Protein 7VKJ (pdb70)

Solvent-accessible surface area: 37219 Å² total; per-residue (Å²): 180,131,11,61,42,136,93,81,16,0,0,7,0,36,27,18,6,175,48,6,13,18,14,22,1,3,22,7,2,1,73,8,20,94,13,24,131,59,35,4,0,31,10,7,7,38,74,99,28,84,37,26,21,14,0,1,0,28,0,122,36,35,106,63,0,114,74,0,13,129,117,1,83,48,58,56,11,87,33,102,39,0,33,5,23,38,0,0,25,82,4,11,74,48,22,18,150,25,14,42,6,99,64,92,183,124,11,63,34,142,92,90,16,0,0,6,0,91,29,8,8,28,36,4,19,13,13,30,1,1,20,6,2,3,73,21,14,113,18,12,136,46,34,2,0,26,16,9,5,38,118,135,29,44,13,28,11,15,0,0,0,29,0,114,44,41,91,81,0,87,83,0,15,124,133,2,88,124,50,74,14,105,47,64,125,0,69,7,30,35,0,0,28,84,2,10,75,50,23,19,152,22,15,99,23,138,74,134,181,132,23,65,47,136,84,90,15,0,0,5,0,89,27,2,5,13,33,4,12,13,16,30,0,2,22,6,3,2,62,21,17,83,21,14,126,58,38,2,0,26,15,9,3,33,113,125,30,44,11,24,11,16,0,0,0,28,0,125,43,42,86,81,0,104,73,0,13,126,129,1,82,129,51,79,11,101,77,29,143,0,60,6,26,31,0,0,26,85,2,10,74,53,22,20,154,23,14,90,22,138,92,138,175,127,11,60,42,137,91,79,16,0,0,13,0,93,20,8,5,27,43,5,8,20,32,24,0,1,84,7,2,42,95,3,16,113,21,10,141,48,38,1,0,21,12,9,6,37,113,134,31,49,7,25,12,17,0,1,0,28,0,122,45,40,90,67,0,86,52,0,8,112,120,4,85,127,87,73,11,103,48,42,123,0,66,5,30,36,0,0,26,82,3,10,71,46,23,22,149,20,14,90,22,128,69,164,188,127,8,60,63,142,90,102,15,0,0,19,0,90,33,11,8,97,29,8,13,8,60,22,0,3,101,8,2,41,112,6,16,112,20,14,122,55,38,1,0,23,11,7,8,48,112,141,28,95,45,48,16,9,0,0,0,29,0,118,46,36,104,85,0,115,74,0,12,132,131,0,71,127,70,56,10,125,38,59,122,0,56,3,82,31,5,0,28,83,29,16,76,45,10,18,152,20,15,117,77,185,130,17,59,44,135,92,88,15,0,0,9,0,89,29,6,4,17,39,7,12,16,17,31,0,1,90,8,2,41,111,7,12,107,19,14,141,51,38,5,0,28,17,9,3,27,114,125,29,46,7,24,12,15,0,2,0,28,0,127,43,39,93,79,0,93,80,0,14,112,126,2,81,119,74,79,11,96,62,26,117,0,58,5,27,30,0,0,25,83,2,11,75,52,22,21,154,27,14,84,25,146,89,144,183,127,9,61,28,136,97,87,17,0,0,2,0,86,14,10,7,97,47,6,13,17,11,18,2,1,19,6,3,9,84,4,16,107,18,12,140,47,38,3,0,28,14,6,4,31,125,118,23,81,8,49,17,12,0,0,0,28,0,117,44,42,89,76,0,97,64,0,12,114,106,1,86,119,45,62,10,89,17,39,116,0,56,5,27,38,0,0,27,82,2,12,72,45,16,21,150,21,17,93,18,132,69,135,187,132,11,59,45,133,90,83,19,0,0,9,0,85,29,3,10,106,47,3,12,8,51,8,0,3,86,8,2,42,109,4,19,106,15,19,150,37,42,0,0,15,12,10,5,46,121,137,28,102,6,34,8,16,0,0,0,19,0,119,41,37,111,78,0,99,93,0,16,124,143,1,84,68,81,95,12,36,46,52,73,0,47,3,25,36,0,0,28,84,4,12,74,49,24,21,153,24,16,94,25,154,63,150

GO terms:
  GO:0005515 protein binding (F, IPI)
  GO:0005654 nucleoplasm (C, TAS)
  GO:0005654 nucleoplasm (C, IDA)
  GO:0016604 nuclear body (C, IDA)
  GO:0005634 nucleus (C, IDA)
  GO:0003729 mRNA binding (F, IDA)
  GO:0043484 regulation of RNA splicing (P, IDA)

Structure (mmCIF, N/CA/C/O backbone):
data_7VKJ
#
_entry.id   7VKJ
#
_cell.length_a   89.572
_cell.length_b   102.813
_cell.length_c   107.141
_cell.angle_alpha   90.000
_cell.angle_beta   90.000
_cell.angle_gamma   90.000
#
_symmetry.space_group_name_H-M   'P 21 21 21'
#
loop_
_entity.id
_entity.type
_entity.pdbx_description
1 polymer 'Epithelial splicing regulatory protein 1'
2 water water
#
loop_
_atom_site.group_PDB
_atom_site.id
_atom_site.type_symbol
_atom_site.label_atom_id
_atom_site.label_alt_id
_atom_site.label_comp_id
_atom_site.label_asym_id
_atom_site.label_entity_id
_atom_site.label_seq_id
_atom_site.pdbx_PDB_ins_code
_atom_site.Cartn_x
_atom_site.Cartn_y
_atom_site.Cartn_z
_atom_site.occupancy
_atom_site.B_iso_or_equiv
_atom_site.auth_seq_id
_atom_site.auth_comp_id
_atom_site.auth_asym_id
_atom_site.auth_atom_id
_atom_site.pdbx_PDB_model_num
ATOM 1 N N . PHE A 1 7 ? -5.586 39.212 13.026 1.000 35.178 437 PHE A N 1
ATOM 2 C CA . PHE A 1 7 ? -4.828 38.499 14.146 1.000 29.395 437 PHE A CA 1
ATOM 3 C C . PHE A 1 7 ? -3.896 37.451 13.552 1.000 27.795 437 PHE A C 1
ATOM 4 O O . PHE A 1 7 ? -4.366 36.579 12.821 1.000 32.737 437 PHE A O 1
ATOM 12 N N . VAL A 1 8 ? -2.634 37.485 13.977 1.000 22.133 438 VAL A N 1
ATOM 13 C CA . VAL A 1 8 ? -1.575 36.495 13.600 1.000 22.021 438 VAL A CA 1
ATOM 14 C C . VAL A 1 8 ? -1.102 35.827 14.885 1.000 17.801 438 VAL A C 1
ATOM 15 O O . VAL A 1 8 ? -0.603 36.525 15.764 1.000 18.157 438 VAL A O 1
ATOM 19 N N . PRO A 1 9 ? -1.329 34.502 15.086 1.000 14.180 439 PRO A N 1
ATOM 20 C CA . PRO A 1 9 ? -0.872 33.859 16.316 1.000 13.606 439 PRO A CA 1
ATOM 21 C C . PRO A 1 9 ? 0.637 33.941 16.464 1.000 13.276 439 PRO A C 1
ATOM 22 O O . PRO A 1 9 ? 1.387 33.899 15.498 1.000 14.055 439 PRO A O 1
ATOM 26 N N . PRO A 1 10 ? 1.138 34.056 17.698 1.000 13.077 440 PRO A N 1
ATOM 27 C CA . PRO A 1 10 ? 2.572 34.002 17.959 1.000 14.643 440 PRO A CA 1
ATOM 28 C C . PRO A 1 10 ? 3.214 32.744 17.352 1.000 14.537 440 PRO A C 1
ATOM 29 O O . PRO A 1 10 ? 2.579 31.682 17.390 1.000 13.777 440 PRO A O 1
ATOM 33 N N . THR A 1 11 ? 4.444 32.873 16.896 1.000 14.092 441 THR A N 1
ATOM 34 C CA . THR A 1 11 ? 5.171 31.852 16.101 1.000 15.230 441 THR A CA 1
ATOM 35 C C . THR A 1 11 ? 6.611 31.738 16.599 1.000 16.323 441 THR A C 1
ATOM 36 O O . THR A 1 11 ? 7.416 31.136 15.886 1.000 18.345 441 THR A O 1
ATOM 40 N N . ASN A 1 12 ? 6.935 32.251 17.775 1.000 15.046 442 ASN A N 1
ATOM 41 C CA . ASN A 1 12 ? 8.324 32.276 18.280 1.000 18.264 442 ASN A CA 1
ATOM 42 C C . ASN A 1 12 ? 8.787 30.908 18.736 1.000 15.248 442 ASN A C 1
ATOM 43 O O . ASN A 1 12 ? 9.999 30.700 18.662 1.000 19.087 442 ASN A O 1
ATOM 48 N N . VAL A 1 13 ? 7.922 30.055 19.262 1.000 12.441 443 VAL A N 1
ATOM 49 C CA . VAL A 1 13 ? 8.345 28.715 19.753 1.000 11.691 443 VAL A CA 1
ATOM 50 C C . VAL A 1 13 ? 7.625 27.678 18.883 1.000 10.318 443 VAL A C 1
ATOM 51 O O . VAL A 1 13 ? 6.436 27.424 19.102 1.000 10.631 443 VAL A O 1
ATOM 55 N N . ARG A 1 14 ? 8.317 27.080 17.934 1.000 9.644 444 ARG A N 1
ATOM 56 C CA . ARG A 1 14 ? 7.667 26.198 16.940 1.000 8.769 444 ARG A CA 1
ATOM 57 C C . ARG A 1 14 ? 7.965 24.753 17.317 1.000 8.002 444 ARG A C 1
ATOM 58 O O . ARG A 1 14 ? 8.743 24.091 16.642 1.000 8.114 444 ARG A O 1
ATOM 66 N N . ASP A 1 15 ? 7.326 24.280 18.376 1.000 7.633 445 ASP A N 1
ATOM 67 C CA . ASP A 1 15 ? 7.544 22.932 18.917 1.000 8.404 445 ASP A CA 1
ATOM 68 C C . ASP A 1 15 ? 6.389 21.978 18.616 1.000 8.253 445 ASP A C 1
ATOM 69 O O . ASP A 1 15 ? 6.391 20.896 19.198 1.000 8.608 445 ASP A O 1
ATOM 74 N N . CYS A 1 16 ? 5.518 22.334 17.699 1.000 8.012 446 CYS A N 1
ATOM 75 C CA . CYS A 1 16 ? 4.423 21.439 17.257 1.000 7.816 446 CYS A CA 1
ATOM 76 C C . CYS A 1 16 ? 4.616 21.089 15.803 1.000 7.318 446 CYS A C 1
ATOM 77 O O . CYS A 1 16 ? 5.310 21.792 15.054 1.000 7.885 446 CYS A O 1
ATOM 80 N N . ILE A 1 17 ? 3.954 20.001 15.388 1.000 7.252 447 ILE A N 1
ATOM 81 C CA . ILE A 1 17 ? 3.817 19.670 13.977 1.000 7.220 447 ILE A CA 1
ATOM 82 C C . ILE A 1 17 ? 2.345 19.540 13.629 1.000 7.297 447 ILE A C 1
ATOM 83 O O . ILE A 1 17 ? 1.534 19.034 14.410 1.000 8.491 447 ILE A O 1
ATOM 88 N N . ARG A 1 18 ? 2.023 19.992 12.430 1.000 6.979 448 ARG A N 1
ATOM 89 C CA . ARG A 1 18 ? 0.716 19.790 11.794 1.000 7.489 448 ARG A CA 1
ATOM 90 C C . ARG A 1 18 ? 0.918 18.740 10.705 1.000 8.187 448 ARG A C 1
ATOM 91 O O . ARG A 1 18 ? 1.777 18.912 9.845 1.000 8.498 448 ARG A O 1
ATOM 99 N N . LEU A 1 19 ? 0.109 17.683 10.724 1.000 8.369 449 LEU A N 1
ATOM 100 C CA . LEU A 1 19 ? 0.027 16.712 9.622 1.000 8.789 449 LEU A CA 1
ATOM 101 C C . LEU A 1 19 ? -1.184 17.117 8.815 1.000 9.098 449 LEU A C 1
ATOM 102 O O . LEU A 1 19 ? -2.245 17.415 9.395 1.000 10.332 449 LEU A O 1
ATOM 107 N N . ARG A 1 20 ? -1.047 17.192 7.500 1.000 8.612 450 ARG A N 1
ATOM 108 C CA . ARG A 1 20 ? -2.133 17.654 6.625 1.000 8.537 450 ARG A CA 1
ATOM 109 C C . ARG A 1 20 ? -2.321 16.690 5.458 1.000 8.857 450 ARG A C 1
ATOM 110 O O . ARG A 1 20 ? -1.342 16.293 4.812 1.000 10.308 450 ARG A O 1
ATOM 118 N N . GLY A 1 21 ? -3.556 16.368 5.137 1.000 9.059 451 GLY A N 1
ATOM 119 C CA . GLY A 1 21 ? -3.851 15.466 4.013 1.000 9.267 451 GLY A CA 1
ATOM 120 C C . GLY A 1 21 ? -3.882 14.025 4.464 1.000 9.955 451 GLY A C 1
ATOM 121 O O . GLY A 1 21 ? -3.534 13.157 3.675 1.000 11.812 451 GLY A O 1
ATOM 122 N N . LEU A 1 22 ? -4.224 13.708 5.698 1.000 10.060 452 LEU A N 1
ATOM 123 C CA . LEU A 1 22 ? -4.292 12.331 6.211 1.000 10.471 452 LEU A CA 1
ATOM 124 C C . LEU A 1 22 ? -5.264 11.515 5.362 1.000 11.172 452 LEU A C 1
ATOM 125 O O . LEU A 1 22 ? -6.327 12.005 4.959 1.000 12.386 452 LEU A O 1
ATOM 130 N N . PRO A 1 23 ? -4.937 10.223 5.136 1.000 10.889 453 PRO A N 1
ATOM 131 C CA . PRO A 1 23 ? -5.867 9.329 4.477 1.000 11.334 453 PRO A CA 1
ATOM 132 C C . PRO A 1 23 ? -7.118 9.131 5.338 1.000 11.052 453 PRO A C 1
ATOM 133 O O . PRO A 1 23 ? -7.089 9.199 6.529 1.000 11.656 453 PRO A O 1
ATOM 137 N N . TYR A 1 24 ? -8.211 8.860 4.654 1.000 12.911 454 TYR A N 1
ATOM 138 C CA . TYR A 1 24 ? -9.528 8.558 5.271 1.000 13.317 454 TYR A CA 1
ATOM 139 C C . TYR A 1 24 ? -9.371 7.414 6.276 1.000 11.825 454 TYR A C 1
ATOM 140 O O . TYR A 1 24 ? -10.045 7.401 7.300 1.000 13.360 454 TYR A O 1
ATOM 149 N N . ALA A 1 25 ? -8.541 6.429 5.957 1.000 10.821 455 ALA A N 1
ATOM 150 C CA . ALA A 1 25 ? -8.380 5.220 6.802 1.000 10.942 455 ALA A CA 1
ATOM 151 C C . ALA A 1 25 ? -7.269 5.397 7.843 1.000 11.242 455 ALA A C 1
ATOM 152 O O . ALA A 1 25 ? -6.926 4.414 8.501 1.000 12.498 455 ALA A O 1
ATOM 154 N N . ALA A 1 26 ? -6.723 6.602 8.025 1.000 11.304 456 ALA A N 1
ATOM 155 C CA . ALA A 1 26 ? -5.631 6.830 8.999 1.000 10.755 456 ALA A CA 1
ATOM 156 C C . ALA A 1 26 ? -6.038 6.445 10.424 1.000 10.965 456 ALA A C 1
ATOM 157 O O . ALA A 1 26 ? -7.082 6.907 10.909 1.000 11.320 456 ALA A O 1
ATOM 159 N N . THR A 1 27 ? -5.152 5.745 11.100 1.000 9.997 457 THR A N 1
ATOM 160 C CA . THR A 1 27 ? -5.299 5.419 12.528 1.000 10.449 457 THR A CA 1
ATOM 161 C C . THR A 1 27 ? -4.166 6.004 13.336 1.000 9.837 457 THR A C 1
ATOM 162 O O . THR A 1 27 ? -3.145 6.480 12.784 1.000 10.209 457 THR A O 1
ATOM 166 N N . ILE A 1 28 ? -4.322 6.007 14.657 1.000 10.982 458 ILE A N 1
ATOM 167 C CA . ILE A 1 28 ? -3.218 6.528 15.496 1.000 11.978 458 ILE A CA 1
ATOM 168 C C . ILE A 1 28 ? -1.940 5.693 15.272 1.000 11.219 458 ILE A C 1
ATOM 169 O O . ILE A 1 28 ? -0.815 6.209 15.201 1.000 10.647 458 ILE A O 1
ATOM 174 N N . GLU A 1 29 ? -2.046 4.386 15.080 1.000 10.196 459 GLU A N 1
ATOM 175 C CA . GLU A 1 29 ? -0.882 3.518 14.794 1.000 10.790 459 GLU A CA 1
ATOM 176 C C . GLU A 1 29 ? -0.211 3.967 13.491 1.000 10.497 459 GLU A C 1
ATOM 177 O O . GLU A 1 29 ? 1.017 4.019 13.433 1.000 10.838 459 GLU A O 1
ATOM 183 N N . ASP A 1 30 ? -0.997 4.303 12.472 1.000 9.798 460 ASP A N 1
ATOM 184 C CA . ASP A 1 30 ? -0.453 4.750 11.183 1.000 11.075 460 ASP A CA 1
ATOM 185 C C . ASP A 1 30 ? 0.309 6.068 11.374 1.000 9.907 460 ASP A C 1
ATOM 186 O O . ASP A 1 30 ? 1.398 6.204 10.810 1.000 10.298 460 ASP A O 1
ATOM 191 N N . ILE A 1 31 ? -0.217 6.976 12.200 1.000 9.394 461 ILE A N 1
ATOM 192 C CA . ILE A 1 31 ? 0.489 8.249 12.479 1.000 9.677 461 ILE A CA 1
ATOM 193 C C . ILE A 1 31 ? 1.812 7.967 13.188 1.000 9.884 461 ILE A C 1
ATOM 194 O O . ILE A 1 31 ? 2.848 8.535 12.819 1.000 9.895 461 ILE A O 1
ATOM 199 N N . LEU A 1 32 ? 1.821 7.081 14.181 1.000 9.746 462 LEU A N 1
ATOM 200 C CA . LEU A 1 32 ? 3.058 6.815 14.916 1.000 9.629 462 LEU A CA 1
ATOM 201 C C . LEU A 1 32 ? 4.079 6.120 14.005 1.000 9.117 462 LEU A C 1
ATOM 202 O O . LEU A 1 32 ? 5.284 6.440 14.036 1.000 11.143 462 LEU A O 1
ATOM 207 N N . ASP A 1 33 ? 3.648 5.150 13.217 1.000 9.489 463 ASP A N 1
ATOM 208 C CA . ASP A 1 33 ? 4.598 4.489 12.291 1.000 9.686 463 ASP A CA 1
ATOM 209 C C . ASP A 1 33 ? 5.196 5.504 11.297 1.000 9.311 463 ASP A C 1
ATOM 210 O O . ASP A 1 33 ? 6.372 5.429 10.997 1.000 11.120 463 ASP A O 1
ATOM 215 N N . PHE A 1 34 ? 4.355 6.432 10.822 1.000 8.295 464 PHE A N 1
ATOM 216 C CA . PHE A 1 34 ? 4.744 7.483 9.870 1.000 9.289 464 PHE A CA 1
ATOM 217 C C . PHE A 1 34 ? 5.839 8.355 10.475 1.000 9.529 464 PHE A C 1
ATOM 218 O O . PHE A 1 34 ? 6.789 8.738 9.763 1.000 9.575 464 PHE A O 1
ATOM 226 N N . LEU A 1 35 ? 5.702 8.717 11.750 1.000 9.763 465 LEU A N 1
ATOM 227 C CA . LEU A 1 35 ? 6.754 9.539 12.414 1.000 9.509 465 LEU A CA 1
ATOM 228 C C . LEU A 1 35 ? 8.053 8.774 12.663 1.000 11.113 465 LEU A C 1
ATOM 229 O O . LEU A 1 35 ? 9.071 9.441 12.883 1.000 11.532 465 LEU A O 1
ATOM 234 N N . GLY A 1 36 ? 8.039 7.457 12.652 1.000 11.626 466 GLY A N 1
ATOM 235 C CA . GLY A 1 36 ? 9.309 6.724 12.857 1.000 13.010 466 GLY A CA 1
ATOM 236 C C . GLY A 1 36 ? 9.926 7.074 14.198 1.000 12.639 466 GLY A C 1
ATOM 237 O O . GLY A 1 36 ? 9.222 7.020 15.223 1.000 13.388 466 GLY A O 1
ATOM 238 N N . GLU A 1 37 ? 11.188 7.504 14.169 1.000 15.139 467 GLU A N 1
ATOM 239 C CA . GLU A 1 37 ? 11.971 7.679 15.410 1.000 16.559 467 GLU A CA 1
ATOM 240 C C . GLU A 1 37 ? 11.283 8.794 16.185 1.000 14.061 467 GLU A C 1
ATOM 241 O O . GLU A 1 37 ? 11.353 8.806 17.399 1.000 14.156 467 GLU A O 1
ATOM 247 N N . PHE A 1 38 ? 10.595 9.686 15.482 1.000 11.314 468 PHE A N 1
ATOM 248 C CA . PHE A 1 38 ? 10.044 10.909 16.102 1.000 11.268 468 PHE A CA 1
ATOM 249 C C . PHE A 1 38 ? 8.807 10.604 16.937 1.000 11.563 468 PHE A C 1
ATOM 250 O O . PHE A 1 38 ? 8.369 11.446 17.707 1.000 10.719 468 PHE A O 1
ATOM 258 N N . ALA A 1 39 ? 8.257 9.398 16.848 1.000 11.836 469 ALA A N 1
ATOM 259 C CA . ALA A 1 39 ? 7.117 9.023 17.745 1.000 12.773 469 ALA A CA 1
ATOM 260 C C . ALA A 1 39 ? 7.543 9.125 19.213 1.000 13.246 469 ALA A C 1
ATOM 261 O O . ALA A 1 39 ? 6.707 9.465 20.079 1.000 15.142 469 ALA A O 1
ATOM 263 N N . THR A 1 40 ? 8.802 8.892 19.530 1.000 13.457 470 THR A N 1
ATOM 264 C CA . THR A 1 40 ? 9.278 8.926 20.925 1.000 15.205 470 THR A CA 1
ATOM 265 C C . THR A 1 40 ? 9.512 10.362 21.390 1.000 14.346 470 THR A C 1
ATOM 266 O O . THR A 1 40 ? 9.746 10.579 22.584 1.000 17.125 470 THR A O 1
ATOM 270 N N . ASP A 1 41 ? 9.458 11.330 20.482 1.000 11.691 471 ASP A N 1
ATOM 271 C CA . ASP A 1 41 ? 9.730 12.767 20.793 1.000 12.430 471 ASP A CA 1
ATOM 272 C C . ASP A 1 41 ? 8.413 13.549 20.960 1.000 10.707 471 ASP A C 1
ATOM 273 O O . ASP A 1 41 ? 8.425 14.762 21.119 1.000 12.142 471 ASP A O 1
ATOM 278 N N . ILE A 1 42 ? 7.280 12.854 20.952 1.000 9.384 472 ILE A N 1
ATOM 279 C CA . ILE A 1 42 ? 5.968 13.467 21.251 1.000 9.187 472 ILE A CA 1
ATOM 280 C C . ILE A 1 42 ? 5.934 13.911 22.717 1.000 8.998 472 ILE A C 1
ATOM 281 O O . ILE A 1 42 ? 6.323 13.164 23.594 1.000 11.481 472 ILE A O 1
ATOM 286 N N . ARG A 1 43 ? 5.402 15.104 22.942 1.000 9.424 473 ARG A N 1
ATOM 287 C CA . ARG A 1 43 ? 5.124 15.645 24.284 1.000 9.632 473 ARG A CA 1
ATOM 288 C C . ARG A 1 43 ? 3.599 15.513 24.528 1.000 10.944 473 ARG A C 1
ATOM 289 O O . ARG A 1 43 ? 2.810 15.717 23.620 1.000 11.472 473 ARG A O 1
ATOM 297 N N . THR A 1 44 ? 3.214 15.255 25.741 1.000 11.896 474 THR A N 1
ATOM 298 C CA . THR A 1 44 ? 1.841 14.963 26.172 1.000 11.620 474 THR A CA 1
ATOM 299 C C . THR A 1 44 ? 1.419 13.580 25.685 1.000 10.741 474 THR A C 1
ATOM 300 O O . THR A 1 44 ? 2.123 12.877 24.947 1.000 12.669 474 THR A O 1
ATOM 304 N N . HIS A 1 45 ? 0.279 13.179 26.178 1.000 10.370 475 HIS A N 1
ATOM 305 C CA . HIS A 1 45 ? -0.328 11.890 25.790 1.000 10.750 475 HIS A CA 1
ATOM 306 C C . HIS A 1 45 ? -1.470 12.053 24.810 1.000 11.077 475 HIS A C 1
ATOM 307 O O . HIS A 1 45 ? -2.350 11.205 24.792 1.000 12.059 475 HIS A O 1
ATOM 314 N N . GLY A 1 46 ? -1.492 13.119 24.051 1.000 11.395 476 GLY A N 1
ATOM 315 C CA . GLY A 1 46 ? -2.546 13.364 23.067 1.000 12.363 476 GLY A CA 1
ATOM 316 C C . GLY A 1 46 ? -2.012 13.658 21.689 1.000 11.700 476 GLY A C 1
ATOM 317 O O . GLY A 1 46 ? -1.035 14.414 21.544 1.000 13.245 476 GLY A O 1
ATOM 318 N N . VAL A 1 47 ? -2.747 13.164 20.715 1.000 10.006 477 VAL A N 1
ATOM 319 C CA . VAL A 1 47 ? -2.697 13.602 19.295 1.000 9.475 477 VAL A CA 1
ATOM 320 C C . VAL A 1 47 ? -4.033 14.269 18.982 1.000 9.172 477 VAL A C 1
ATOM 321 O O . VAL A 1 47 ? -5.094 13.638 19.163 1.000 9.104 477 VAL A O 1
ATOM 325 N N . HIS A 1 48 ? -4.019 15.471 18.438 1.000 8.390 478 HIS A N 1
ATOM 326 C CA . HIS A 1 48 ? -5.265 16.210 18.174 1.000 9.402 478 HIS A CA 1
ATOM 327 C C . HIS A 1 48 ? -5.722 15.973 16.746 1.000 9.357 478 HIS A C 1
ATOM 328 O O . HIS A 1 48 ? -5.028 16.441 15.829 1.000 11.168 478 HIS A O 1
ATOM 335 N N . MET A 1 49 ? -6.855 15.341 16.553 1.000 8.616 479 MET A N 1
ATOM 336 C CA . MET A 1 49 ? -7.462 15.211 15.221 1.000 9.775 479 MET A CA 1
ATOM 337 C C . MET A 1 49 ? -8.355 16.408 14.999 1.000 9.905 479 MET A C 1
ATOM 338 O O . MET A 1 49 ? -9.201 16.675 15.841 1.000 11.831 479 MET A O 1
ATOM 343 N N . VAL A 1 50 ? -8.220 17.084 13.879 1.000 8.177 480 VAL A N 1
ATOM 344 C CA . VAL A 1 50 ? -8.821 18.407 13.630 1.000 9.500 480 VAL A CA 1
ATOM 345 C C . VAL A 1 50 ? -10.123 18.247 12.846 1.000 9.139 480 VAL A C 1
ATOM 346 O O . VAL A 1 50 ? -10.193 17.485 11.862 1.000 10.368 480 VAL A O 1
ATOM 350 N N . LEU A 1 51 ? -11.144 19.010 13.266 1.000 8.898 481 LEU A N 1
ATOM 351 C CA . LEU A 1 51 ? -12.433 19.153 12.556 1.000 9.753 481 LEU A CA 1
ATOM 352 C C . LEU A 1 51 ? -12.463 20.438 11.779 1.000 9.911 481 LEU A C 1
ATOM 353 O O . LEU A 1 51 ? -11.852 21.456 12.152 1.000 11.636 481 LEU A O 1
ATOM 358 N N . ASN A 1 52 ? -13.158 20.367 10.653 1.000 10.987 482 ASN A N 1
ATOM 359 C CA . ASN A 1 52 ? -13.388 21.567 9.826 1.000 11.528 482 ASN A CA 1
ATOM 360 C C . ASN A 1 52 ? -14.532 22.383 10.416 1.000 12.876 482 ASN A C 1
ATOM 361 O O . ASN A 1 52 ? -15.098 22.030 11.475 1.000 12.853 482 ASN A O 1
ATOM 366 N N . HIS A 1 53 ? -14.959 23.448 9.744 1.000 14.727 483 HIS A N 1
ATOM 367 C CA . HIS A 1 53 ? -15.981 24.350 10.327 1.000 15.946 483 HIS A CA 1
ATOM 368 C C . HIS A 1 53 ? -17.390 23.773 10.159 1.000 18.138 483 HIS A C 1
ATOM 369 O O . HIS A 1 53 ? -18.326 24.395 10.717 1.000 22.371 483 HIS A O 1
ATOM 376 N N . GLN A 1 54 ? -17.554 22.652 9.482 1.000 17.173 484 GLN A N 1
ATOM 377 C CA . GLN A 1 54 ? -18.844 21.928 9.467 1.000 21.649 484 GLN A CA 1
ATOM 378 C C . GLN A 1 54 ? -18.800 20.734 10.423 1.000 20.559 484 GLN A C 1
ATOM 379 O O . GLN A 1 54 ? -19.733 19.926 10.342 1.000 24.760 484 GLN A O 1
ATOM 385 N N . GLY A 1 55 ? -17.770 20.634 11.278 1.000 17.893 485 GLY A N 1
ATOM 386 C CA . GLY A 1 55 ? -17.649 19.561 12.294 1.000 18.424 485 GLY A CA 1
ATOM 387 C C . GLY A 1 55 ? -17.272 18.175 11.726 1.000 18.313 485 GLY A C 1
ATOM 388 O O . GLY A 1 55 ? -17.494 17.146 12.401 1.000 18.850 485 GLY A O 1
ATOM 389 N N . ARG A 1 56 ? -16.773 18.113 10.511 1.000 14.860 486 ARG A N 1
ATOM 390 C CA . ARG A 1 56 ? -16.351 16.852 9.853 1.000 14.654 486 ARG A CA 1
ATOM 391 C C . ARG A 1 56 ? -14.833 16.796 9.838 1.000 12.778 486 ARG A C 1
ATOM 392 O O . ARG A 1 56 ? -14.189 17.825 10.029 1.000 12.719 486 ARG A O 1
ATOM 400 N N . PRO A 1 57 ? -14.217 15.649 9.508 1.000 12.444 487 PRO A N 1
ATOM 401 C CA . PRO A 1 57 ? -12.754 15.597 9.488 1.000 12.898 487 PRO A CA 1
ATOM 402 C C . PRO A 1 57 ? -12.134 16.605 8.517 1.000 12.442 487 PRO A C 1
ATOM 403 O O . PRO A 1 57 ? -12.552 16.689 7.366 1.000 15.048 487 PRO A O 1
ATOM 407 N N . SER A 1 58 ? -11.125 17.344 8.962 1.000 10.535 488 SER A N 1
ATOM 408 C CA . SER A 1 58 ? -10.369 18.289 8.119 1.000 10.860 488 SER A CA 1
ATOM 409 C C . SER A 1 58 ? -9.283 17.593 7.302 1.000 10.818 488 SER A C 1
ATOM 410 O O . SER A 1 58 ? -8.862 18.224 6.344 1.000 13.604 488 SER A O 1
ATOM 413 N N . GLY A 1 59 ? -8.804 16.422 7.699 1.000 9.849 489 GLY A N 1
ATOM 414 C CA . GLY A 1 59 ? -7.598 15.808 7.133 1.000 10.427 489 GLY A CA 1
ATOM 415 C C . GLY A 1 59 ? -6.336 16.172 7.905 1.000 9.622 489 GLY A C 1
ATOM 416 O O . GLY A 1 59 ? -5.237 15.773 7.461 1.000 10.219 489 GLY A O 1
ATOM 417 N N . ASP A 1 60 ? -6.450 16.994 8.951 1.000 9.111 490 ASP A N 1
ATOM 418 C CA . ASP A 1 60 ? -5.276 17.494 9.687 1.000 9.108 490 ASP A CA 1
ATOM 419 C C . ASP A 1 60 ? -5.246 16.897 11.091 1.000 8.496 490 ASP A C 1
ATOM 420 O O . ASP A 1 60 ? -6.291 16.501 11.695 1.000 8.767 490 ASP A O 1
ATOM 425 N N . ALA A 1 61 ? -4.045 16.901 11.659 1.000 9.200 491 ALA A N 1
ATOM 426 C CA . ALA A 1 61 ? -3.800 16.567 13.066 1.000 8.038 491 ALA A CA 1
ATOM 427 C C . ALA A 1 61 ? -2.668 17.461 13.559 1.000 8.283 491 ALA A C 1
ATOM 428 O O . ALA A 1 61 ? -1.794 17.868 12.749 1.000 9.186 491 ALA A O 1
ATOM 430 N N . PHE A 1 62 ? -2.646 17.755 14.838 1.000 7.650 492 PHE A N 1
ATOM 431 C CA . PHE A 1 62 ? -1.536 18.489 15.468 1.000 7.321 492 PHE A CA 1
ATOM 432 C C . PHE A 1 62 ? -0.975 17.611 16.562 1.000 7.371 492 PHE A C 1
ATOM 433 O O . PHE A 1 62 ? -1.694 16.911 17.294 1.000 7.596 492 PHE A O 1
ATOM 441 N N . ILE A 1 63 ? 0.314 17.687 16.721 1.000 7.106 493 ILE A N 1
ATOM 442 C CA . ILE A 1 63 ? 1.104 16.996 17.759 1.000 7.855 493 ILE A CA 1
ATOM 443 C C . ILE A 1 63 ? 2.143 17.923 18.343 1.000 8.223 493 ILE A C 1
ATOM 444 O O . ILE A 1 63 ? 2.891 18.543 17.596 1.000 9.254 493 ILE A O 1
ATOM 449 N N . GLN A 1 64 ? 2.203 18.006 19.673 1.000 8.610 494 GLN A N 1
ATOM 450 C CA . GLN A 1 64 ? 3.277 18.775 20.301 1.000 9.184 494 GLN A CA 1
ATOM 451 C C . GLN A 1 64 ? 4.481 17.879 20.482 1.000 9.528 494 GLN A C 1
ATOM 452 O O . GLN A 1 64 ? 4.357 16.720 20.917 1.000 9.268 494 GLN A O 1
ATOM 458 N N . MET A 1 65 ? 5.643 18.386 20.165 1.000 8.553 495 MET A N 1
ATOM 459 C CA . MET A 1 65 ? 6.913 17.673 20.331 1.000 9.123 495 MET A CA 1
ATOM 460 C C . MET A 1 65 ? 7.702 18.249 21.528 1.000 9.111 495 MET A C 1
ATOM 461 O O . MET A 1 65 ? 7.354 19.280 22.071 1.000 9.366 495 MET A O 1
ATOM 466 N N . LYS A 1 66 ? 8.750 17.548 21.893 1.000 9.627 496 LYS A N 1
ATOM 467 C CA . LYS A 1 66 ? 9.535 17.855 23.111 1.000 10.334 496 LYS A CA 1
ATOM 468 C C . LYS A 1 66 ? 10.422 19.074 22.884 1.000 10.096 496 LYS A C 1
ATOM 469 O O . LYS A 1 66 ? 10.930 19.623 23.870 1.000 11.402 496 LYS A O 1
ATOM 475 N N . SER A 1 67 ? 10.614 19.530 21.649 1.000 9.311 497 SER A N 1
ATOM 476 C CA . SER A 1 67 ? 11.450 20.725 21.384 1.000 8.498 497 SER A CA 1
ATOM 477 C C . SER A 1 67 ? 11.134 21.258 19.996 1.000 8.541 497 SER A C 1
ATOM 478 O O . SER A 1 67 ? 10.626 20.503 19.118 1.000 8.921 497 SER A O 1
ATOM 481 N N . ALA A 1 68 ? 11.465 22.517 19.748 1.000 8.222 498 ALA A N 1
ATOM 482 C CA . ALA A 1 68 ? 11.323 23.100 18.409 1.000 8.660 498 ALA A CA 1
ATOM 483 C C . ALA A 1 68 ? 12.224 22.370 17.413 1.000 7.704 498 ALA A C 1
ATOM 484 O O . ALA A 1 68 ? 11.764 22.057 16.317 1.000 8.336 498 ALA A O 1
ATOM 486 N N . ASP A 1 69 ? 13.434 21.993 17.790 1.000 7.530 499 ASP A N 1
ATOM 487 C CA . ASP A 1 69 ? 14.328 21.341 16.826 1.000 8.017 499 ASP A CA 1
ATOM 488 C C . ASP A 1 69 ? 13.833 19.933 16.514 1.000 7.901 499 ASP A C 1
ATOM 489 O O . ASP A 1 69 ? 14.011 19.504 15.364 1.000 9.035 499 ASP A O 1
ATOM 494 N N . ARG A 1 70 ? 13.185 19.233 17.423 1.000 7.813 500 ARG A N 1
ATOM 495 C CA . ARG A 1 70 ? 12.616 17.921 17.084 1.000 8.282 500 ARG A CA 1
ATOM 496 C C . ARG A 1 70 ? 11.400 18.089 16.199 1.000 7.998 500 ARG A C 1
ATOM 497 O O . ARG A 1 70 ? 11.210 17.282 15.274 1.000 8.852 500 ARG A O 1
ATOM 505 N N . ALA A 1 71 ? 10.618 19.149 16.339 1.000 8.016 501 ALA A N 1
ATOM 506 C CA . ALA A 1 71 ? 9.539 19.449 15.373 1.000 8.458 501 ALA A CA 1
ATOM 507 C C . ALA A 1 71 ? 10.122 19.759 13.988 1.000 8.170 501 ALA A C 1
ATOM 508 O O . ALA A 1 71 ? 9.644 19.259 12.990 1.000 8.337 501 ALA A O 1
ATOM 510 N N . PHE A 1 72 ? 11.200 20.526 13.935 1.000 8.467 502 PHE A N 1
ATOM 511 C CA . PHE A 1 72 ? 11.897 20.791 12.680 1.000 8.245 502 PHE A CA 1
ATOM 512 C C . PHE A 1 72 ? 12.335 19.486 12.041 1.000 8.671 502 PHE A C 1
ATOM 513 O O . PHE A 1 72 ? 12.148 19.253 10.854 1.000 9.089 502 PHE A O 1
ATOM 521 N N . MET A 1 73 ? 12.933 18.610 12.813 1.000 7.712 503 MET A N 1
ATOM 522 C CA . MET A 1 73 ? 13.509 17.361 12.282 1.000 8.741 503 MET A CA 1
ATOM 523 C C . MET A 1 73 ? 12.392 16.411 11.859 1.000 8.614 503 MET A C 1
ATOM 524 O O . MET A 1 73 ? 12.521 15.764 10.784 1.000 8.521 503 MET A O 1
ATOM 529 N N . ALA A 1 74 ? 11.271 16.369 12.557 1.000 8.312 504 ALA A N 1
ATOM 530 C CA . ALA A 1 74 ? 10.149 15.504 12.164 1.000 8.637 504 ALA A CA 1
ATOM 531 C C . ALA A 1 74 ? 9.592 16.036 10.842 1.000 8.546 504 ALA A C 1
ATOM 532 O O . ALA A 1 74 ? 9.275 15.242 9.937 1.000 9.147 504 ALA A O 1
ATOM 534 N N . ALA A 1 75 ? 9.444 17.344 10.691 1.000 7.949 505 ALA A N 1
ATOM 535 C CA . ALA A 1 75 ? 8.943 17.944 9.452 1.000 9.261 505 ALA A CA 1
ATOM 536 C C . ALA A 1 75 ? 9.903 17.656 8.309 1.000 9.966 505 ALA A C 1
ATOM 537 O O . ALA A 1 75 ? 9.477 17.274 7.194 1.000 11.467 505 ALA A O 1
ATOM 539 N N A GLN A 1 76 ? 11.200 17.792 8.548 0.500 9.453 506 GLN A N 1
ATOM 540 N N B GLN A 1 76 ? 11.197 17.790 8.546 0.500 10.104 506 GLN A N 1
ATOM 541 C CA A GLN A 1 76 ? 12.246 17.615 7.509 0.500 10.209 506 GLN A CA 1
ATOM 542 C CA B GLN A 1 76 ? 12.191 17.622 7.463 0.500 11.355 506 GLN A CA 1
ATOM 543 C C A GLN A 1 76 ? 12.164 16.179 6.974 0.500 10.995 506 GLN A C 1
ATOM 544 C C B GLN A 1 76 ? 12.099 16.180 6.956 0.500 11.754 506 GLN A C 1
ATOM 545 O O A GLN A 1 76 ? 12.235 15.990 5.739 0.500 13.246 506 GLN A O 1
ATOM 546 O O B GLN A 1 76 ? 12.061 15.998 5.717 0.500 14.149 506 GLN A O 1
ATOM 557 N N . LYS A 1 77 ? 12.010 15.194 7.845 1.000 11.087 507 LYS A N 1
ATOM 558 C CA . LYS A 1 77 ? 12.047 13.773 7.464 1.000 12.636 507 LYS A CA 1
ATOM 559 C C . LYS A 1 77 ? 10.700 13.381 6.861 1.000 12.220 507 LYS A C 1
ATOM 560 O O . LYS A 1 77 ? 10.709 12.586 5.901 1.000 14.064 507 LYS A O 1
ATOM 566 N N . CYS A 1 78 ? 9.581 13.920 7.340 1.000 10.042 508 CYS A N 1
ATOM 567 C CA . CYS A 1 78 ? 8.255 13.297 7.108 1.000 10.286 508 CYS A CA 1
ATOM 568 C C . CYS A 1 78 ? 7.422 14.104 6.121 1.000 9.475 508 CYS A C 1
ATOM 569 O O . CYS A 1 78 ? 6.380 13.616 5.705 1.000 9.718 508 CYS A O 1
ATOM 572 N N . HIS A 1 79 ? 7.799 15.325 5.783 1.000 9.190 509 HIS A N 1
ATOM 573 C CA . HIS A 1 79 ? 6.963 16.192 4.926 1.000 8.887 509 HIS A CA 1
ATOM 574 C C . HIS A 1 79 ? 6.778 15.533 3.552 1.000 9.568 509 HIS A C 1
ATOM 575 O O . HIS A 1 79 ? 7.786 15.228 2.851 1.000 11.262 509 HIS A O 1
ATOM 582 N N . LYS A 1 80 ? 5.521 15.330 3.209 1.000 9.252 510 LYS A N 1
ATOM 583 C CA . LYS A 1 80 ? 5.080 14.678 1.933 1.000 10.710 510 LYS A CA 1
ATOM 584 C C . LYS A 1 80 ? 5.458 13.194 1.906 1.000 11.049 510 LYS A C 1
ATOM 585 O O . LYS A 1 80 ? 5.405 12.552 0.811 1.000 10.879 510 LYS A O 1
ATOM 591 N N . LYS A 1 81 ? 5.721 12.576 3.036 1.000 10.350 511 LYS A N 1
ATOM 592 C CA . LYS A 1 81 ? 5.903 11.107 3.094 1.000 10.219 511 LYS A CA 1
ATOM 593 C C . LYS A 1 81 ? 4.568 10.370 2.875 1.000 9.262 511 LYS A C 1
ATOM 594 O O . LYS A 1 81 ? 3.469 10.850 3.233 1.000 8.711 511 LYS A O 1
ATOM 600 N N . ASN A 1 82 ? 4.651 9.224 2.242 1.000 9.888 512 ASN A N 1
ATOM 601 C CA . ASN A 1 82 ? 3.449 8.407 2.048 1.000 10.244 512 ASN A CA 1
ATOM 602 C C . ASN A 1 82 ? 2.841 7.884 3.364 1.000 9.198 512 ASN A C 1
ATOM 603 O O . ASN A 1 82 ? 3.554 7.401 4.251 1.000 10.898 512 ASN A O 1
ATOM 608 N N . MET A 1 83 ? 1.529 7.882 3.416 1.000 9.427 513 MET A N 1
ATOM 609 C CA . MET A 1 83 ? 0.717 7.097 4.357 1.000 9.563 513 MET A CA 1
ATOM 610 C C . MET A 1 83 ? -0.482 6.607 3.545 1.000 10.025 513 MET A C 1
ATOM 611 O O . MET A 1 83 ? -1.324 7.412 3.124 1.000 9.645 513 MET A O 1
ATOM 616 N N . LYS A 1 84 ? -0.592 5.303 3.408 1.000 10.959 514 LYS A N 1
ATOM 617 C CA . LYS A 1 84 ? -1.706 4.664 2.664 1.000 11.521 514 LYS A CA 1
ATOM 618 C C . LYS A 1 84 ? -1.801 5.307 1.284 1.000 11.180 514 LYS A C 1
ATOM 619 O O . LYS A 1 84 ? -0.841 5.220 0.524 1.000 11.342 514 LYS A O 1
ATOM 625 N N . ASP A 1 85 ? -2.929 5.923 0.952 1.000 11.676 515 ASP A N 1
ATOM 626 C CA . ASP A 1 85 ? -3.154 6.491 -0.385 1.000 12.015 515 ASP A CA 1
ATOM 627 C C . ASP A 1 85 ? -2.833 7.979 -0.450 1.000 12.492 515 ASP A C 1
ATOM 628 O O . ASP A 1 85 ? -3.200 8.630 -1.429 1.000 12.154 515 ASP A O 1
ATOM 633 N N . ARG A 1 86 ? -2.181 8.548 0.549 1.000 10.258 516 ARG A N 1
ATOM 634 C CA . ARG A 1 86 ? -1.855 9.993 0.546 1.000 9.883 516 ARG A CA 1
ATOM 635 C C . ARG A 1 86 ? -0.387 10.271 0.782 1.000 9.374 516 ARG A C 1
ATOM 636 O O . ARG A 1 86 ? 0.352 9.391 1.249 1.000 10.643 516 ARG A O 1
ATOM 644 N N . TYR A 1 87 ? 0.049 11.469 0.444 1.000 9.503 517 TYR A N 1
ATOM 645 C CA . TYR A 1 87 ? 1.367 12.026 0.736 1.000 9.214 517 TYR A CA 1
ATOM 646 C C . TYR A 1 87 ? 1.122 13.212 1.683 1.000 9.000 517 TYR A C 1
ATOM 647 O O . TYR A 1 87 ? 0.526 14.208 1.310 1.000 10.506 517 TYR A O 1
ATOM 656 N N . VAL A 1 88 ? 1.481 12.976 2.929 1.000 8.211 518 VAL A N 1
ATOM 657 C CA . VAL A 1 88 ? 1.016 13.809 4.075 1.000 8.120 518 VAL A CA 1
ATOM 658 C C . VAL A 1 88 ? 2.021 14.930 4.319 1.000 8.042 518 VAL A C 1
ATOM 659 O O . VAL A 1 88 ? 3.217 14.656 4.503 1.000 9.237 518 VAL A O 1
ATOM 663 N N . GLU A 1 89 ? 1.533 16.163 4.281 1.000 8.726 519 GLU A N 1
ATOM 664 C CA . GLU A 1 89 ? 2.381 17.337 4.598 1.000 8.753 519 GLU A CA 1
ATOM 665 C C . GLU A 1 89 ? 2.648 17.409 6.110 1.000 8.390 519 GLU A C 1
ATOM 666 O O . GLU A 1 89 ? 1.783 16.961 6.886 1.000 8.693 519 GLU A O 1
ATOM 672 N N . VAL A 1 90 ? 3.849 17.836 6.468 1.000 7.934 520 VAL A N 1
ATOM 673 C CA . VAL A 1 90 ? 4.238 18.003 7.880 1.000 8.455 520 VAL A CA 1
ATOM 674 C C . VAL A 1 90 ? 4.842 19.384 8.022 1.000 8.864 520 VAL A C 1
ATOM 675 O O . VAL A 1 90 ? 5.838 19.681 7.372 1.000 9.719 520 VAL A O 1
ATOM 679 N N . PHE A 1 91 ? 4.219 20.201 8.857 1.000 8.751 521 PHE A N 1
ATOM 680 C CA . PHE A 1 91 ? 4.540 21.634 9.040 1.000 9.072 521 PHE A CA 1
ATOM 681 C C . PHE A 1 91 ? 4.895 21.908 10.493 1.000 8.208 521 PHE A C 1
ATOM 682 O O . PHE A 1 91 ? 4.076 21.635 11.384 1.000 8.324 521 PHE A O 1
ATOM 690 N N . GLN A 1 92 ? 6.039 22.541 10.696 1.000 7.953 522 GLN A N 1
ATOM 691 C CA . GLN A 1 92 ? 6.503 22.994 12.017 1.000 8.333 522 GLN A CA 1
ATOM 692 C C . GLN A 1 92 ? 5.750 24.251 12.415 1.000 8.480 522 GLN A C 1
ATOM 693 O O . GLN A 1 92 ? 5.738 25.224 11.648 1.000 9.350 522 GLN A O 1
ATOM 699 N N . CYS A 1 93 ? 5.145 24.249 13.574 1.000 8.444 523 CYS A N 1
ATOM 700 C CA . CYS A 1 93 ? 4.280 25.363 14.003 1.000 8.422 523 CYS A CA 1
ATOM 701 C C . CYS A 1 93 ? 4.333 25.540 15.526 1.000 7.975 523 CYS A C 1
ATOM 702 O O . CYS A 1 93 ? 4.908 24.718 16.232 1.000 8.593 523 CYS A O 1
ATOM 705 N N . SER A 1 94 ? 3.736 26.601 16.015 1.000 8.555 524 SER A N 1
ATOM 706 C CA . SER A 1 94 ? 3.689 26.880 17.450 1.000 8.640 524 SER A CA 1
ATOM 707 C C . SER A 1 94 ? 2.435 26.316 18.112 1.000 8.594 524 SER A C 1
ATOM 708 O O . SER A 1 94 ? 1.397 26.056 17.462 1.000 8.149 524 SER A O 1
ATOM 711 N N . ALA A 1 95 ? 2.461 26.223 19.440 1.000 7.640 525 ALA A N 1
ATOM 712 C CA . ALA A 1 95 ? 1.289 25.833 20.215 1.000 8.466 525 ALA A CA 1
ATOM 713 C C . ALA A 1 95 ? 0.178 26.876 20.092 1.000 8.549 525 ALA A C 1
ATOM 714 O O . ALA A 1 95 ? -0.994 26.477 20.069 1.000 9.071 525 ALA A O 1
ATOM 716 N N . GLU A 1 96 ? 0.523 28.153 19.958 1.000 9.032 526 GLU A N 1
ATOM 717 C CA . GLU A 1 96 ? -0.543 29.170 19.771 1.000 8.905 526 GLU A CA 1
ATOM 718 C C . GLU A 1 96 ? -1.223 28.965 18.402 1.000 8.908 526 GLU A C 1
ATOM 719 O O . GLU A 1 96 ? -2.449 29.095 18.318 1.000 9.278 526 GLU A O 1
ATOM 725 N N . GLU A 1 97 ? -0.429 28.620 17.371 1.000 8.375 527 GLU A N 1
ATOM 726 C CA . GLU A 1 97 ? -1.012 28.342 16.036 1.000 9.146 527 GLU A CA 1
ATOM 727 C C . GLU A 1 97 ? -1.949 27.120 16.176 1.000 8.774 527 GLU A C 1
ATOM 728 O O . GLU A 1 97 ? -3.083 27.158 15.701 1.000 9.217 527 GLU A O 1
ATOM 734 N N . MET A 1 98 ? -1.489 26.033 16.810 1.000 9.126 528 MET A N 1
ATOM 735 C CA . MET A 1 98 ? -2.312 24.843 17.070 1.000 9.188 528 MET A CA 1
ATOM 736 C C . MET A 1 98 ? -3.579 25.225 17.826 1.000 9.481 528 MET A C 1
ATOM 737 O O . MET A 1 98 ? -4.711 24.857 17.402 1.000 9.470 528 MET A O 1
ATOM 742 N N . ASN A 1 99 ? -3.446 25.958 18.926 1.000 9.325 529 ASN A N 1
ATOM 743 C CA . ASN A 1 99 ? -4.634 26.213 19.770 1.000 9.235 529 ASN A CA 1
ATOM 744 C C . ASN A 1 99 ? -5.551 27.205 19.062 1.000 9.596 529 ASN A C 1
ATOM 745 O O . ASN A 1 99 ? -6.768 27.116 19.230 1.000 10.314 529 ASN A O 1
ATOM 750 N N . PHE A 1 100 ? -5.022 28.085 18.247 1.000 9.061 530 PHE A N 1
ATOM 751 C CA . PHE A 1 100 ? -5.857 28.994 17.435 1.000 10.103 530 PHE A CA 1
ATOM 752 C C . PHE A 1 100 ? -6.730 28.165 16.483 1.000 9.093 530 PHE A C 1
ATOM 753 O O . PHE A 1 100 ? -7.937 28.361 16.369 1.000 9.593 530 PHE A O 1
ATOM 761 N N . VAL A 1 101 ? -6.115 27.199 15.800 1.000 8.686 531 VAL A N 1
ATOM 762 C CA . VAL A 1 101 ? -6.901 26.349 14.895 1.000 9.241 531 VAL A CA 1
ATOM 763 C C . VAL A 1 101 ? -7.942 25.558 15.688 1.000 9.003 531 VAL A C 1
ATOM 764 O O . VAL A 1 101 ? -9.083 25.373 15.211 1.000 9.986 531 VAL A O 1
ATOM 768 N N . LEU A 1 102 ? -7.585 25.067 16.868 1.000 9.081 532 LEU A N 1
ATOM 769 C CA . LEU A 1 102 ? -8.545 24.255 17.644 1.000 9.602 532 LEU A CA 1
ATOM 770 C C . LEU A 1 102 ? -9.758 25.084 18.137 1.000 9.533 532 LEU A C 1
ATOM 771 O O . LEU A 1 102 ? -10.801 24.456 18.433 1.000 11.805 532 LEU A O 1
ATOM 776 N N . MET A 1 103 ? -9.666 26.406 18.156 1.000 10.684 533 MET A N 1
ATOM 777 C CA . MET A 1 103 ? -10.844 27.233 18.516 1.000 11.006 533 MET A CA 1
ATOM 778 C C . MET A 1 103 ? -11.452 27.833 17.239 1.000 13.546 533 MET A C 1
ATOM 779 O O . MET A 1 103 ? -12.271 28.762 17.365 1.000 16.192 533 MET A O 1
ATOM 784 N N . GLY A 1 104 ? -11.111 27.321 16.062 1.000 11.748 534 GLY A N 1
ATOM 785 C CA . GLY A 1 104 ? -11.778 27.685 14.802 1.000 11.601 534 GLY A CA 1
ATOM 786 C C . GLY A 1 104 ? -11.034 28.690 13.949 1.000 12.339 534 GLY A C 1
ATOM 787 O O . GLY A 1 104 ? -11.566 29.124 12.906 1.000 15.156 534 GLY A O 1
ATOM 788 N N . GLY A 1 105 ? -9.779 28.984 14.256 1.000 11.419 535 GLY A N 1
ATOM 789 C CA . GLY A 1 105 ? -8.921 29.905 13.519 1.000 11.630 535 GLY A CA 1
ATOM 790 C C . GLY A 1 105 ? -8.372 29.304 12.245 1.000 12.390 535 GLY A C 1
ATOM 791 O O . GLY A 1 105 ? -8.329 28.093 12.070 1.000 12.365 535 GLY A O 1
ATOM 792 N N . THR A 1 106 ? -7.851 30.172 11.392 1.000 15.078 536 THR A N 1
ATOM 793 C CA . THR A 1 106 ? -7.192 29.822 10.116 1.000 14.575 536 THR A CA 1
ATOM 794 C C . THR A 1 106 ? -5.749 30.282 10.130 1.000 15.842 536 THR A C 1
ATOM 795 O O . THR A 1 106 ? -5.506 31.446 10.528 1.000 18.081 536 THR A O 1
ATOM 799 N N . LEU A 1 107 ? -4.806 29.423 9.776 1.000 15.002 537 LEU A N 1
ATOM 800 C CA . LEU A 1 107 ? -3.384 29.829 9.701 1.000 16.824 537 LEU A CA 1
ATOM 801 C C . LEU A 1 107 ? -3.081 30.409 8.338 1.000 20.149 537 LEU A C 1
ATOM 802 O O . LEU A 1 107 ? -3.471 29.792 7.339 1.000 24.670 537 LEU A O 1
ATOM 807 N N . ASN A 1 108 ? -2.374 31.518 8.288 1.000 19.002 538 ASN A N 1
ATOM 808 C CA . ASN A 1 108 ? -2.070 32.204 7.004 1.000 23.194 538 ASN A CA 1
ATOM 809 C C . ASN A 1 108 ? -0.567 32.172 6.744 1.000 25.142 538 ASN A C 1
ATOM 810 O O . ASN A 1 108 ? -0.012 33.122 6.140 1.000 31.394 538 ASN A O 1
ATOM 815 N N . ARG A 1 109 ? 0.079 31.153 7.281 1.000 27.085 539 ARG A N 1
ATOM 816 C CA . ARG A 1 109 ? 1.535 30.921 7.183 1.000 26.241 539 ARG A CA 1
ATOM 817 C C . ARG A 1 109 ? 1.658 29.532 6.560 1.000 26.878 539 ARG A C 1
ATOM 818 O O . ARG A 1 109 ? 0.864 28.676 7.006 1.000 23.867 539 ARG A O 1
ATOM 826 N N . ASN A 1 110 ? 2.605 29.307 5.650 1.000 27.873 540 ASN A N 1
ATOM 827 C CA . ASN A 1 110 ? 2.854 28.015 4.961 1.000 33.170 540 ASN A CA 1
ATOM 828 C C . ASN A 1 110 ? 4.357 27.699 4.951 1.000 30.511 540 ASN A C 1
ATOM 829 O O . ASN A 1 110 ? 4.613 26.482 4.811 1.000 33.982 540 ASN A O 1
ATOM 834 N N . PHE B 1 7 ? 11.762 -15.273 41.621 1.000 35.063 437 PHE B N 1
ATOM 835 C CA . PHE B 1 7 ? 11.926 -16.250 40.503 1.000 32.031 437 PHE B CA 1
ATOM 836 C C . PHE B 1 7 ? 12.609 -15.576 39.313 1.000 28.730 437 PHE B C 1
ATOM 837 O O . PHE B 1 7 ? 12.127 -14.542 38.891 1.000 31.480 437 PHE B O 1
ATOM 845 N N . VAL B 1 8 ? 13.629 -16.234 38.762 1.000 25.397 438 VAL B N 1
ATOM 846 C CA . VAL B 1 8 ? 14.356 -15.840 37.529 1.000 25.047 438 VAL B CA 1
ATOM 847 C C . VAL B 1 8 ? 14.340 -17.031 36.576 1.000 20.958 438 VAL B C 1
ATOM 848 O O . VAL B 1 8 ? 14.794 -18.103 36.953 1.000 21.572 438 VAL B O 1
ATOM 852 N N . PRO B 1 9 ? 13.851 -16.921 35.309 1.000 19.597 439 PRO B N 1
ATOM 853 C CA . PRO B 1 9 ? 13.824 -18.083 34.431 1.000 18.810 439 PRO B CA 1
ATOM 854 C C . PRO B 1 9 ? 15.229 -18.560 34.137 1.000 17.826 439 PRO B C 1
ATOM 855 O O . PRO B 1 9 ? 16.163 -17.755 34.015 1.000 20.380 439 PRO B O 1
ATOM 859 N N . PRO B 1 10 ? 15.444 -19.876 33.957 1.000 17.376 440 PRO B N 1
ATOM 860 C CA . PRO B 1 10 ? 16.734 -20.400 33.564 1.000 19.421 440 PRO B CA 1
ATOM 861 C C . PRO B 1 10 ? 17.198 -19.834 32.217 1.000 18.604 440 PRO B C 1
ATOM 862 O O . PRO B 1 10 ? 16.309 -19.554 31.370 1.000 18.046 440 PRO B O 1
ATOM 866 N N . THR B 1 11 ? 18.526 -19.770 32.033 1.000 19.608 441 THR B N 1
ATOM 867 C CA . THR B 1 11 ? 19.246 -19.267 30.816 1.000 21.055 441 THR B CA 1
ATOM 868 C C . THR B 1 11 ? 20.339 -20.217 30.293 1.000 21.296 441 THR B C 1
ATOM 869 O O . THR B 1 11 ? 21.236 -19.765 29.495 1.000 21.238 441 THR B O 1
ATOM 873 N N . ASN B 1 12 ? 20.299 -21.508 30.566 1.000 21.744 442 ASN B N 1
ATOM 874 C CA . ASN B 1 12 ? 21.371 -22.428 30.125 1.000 26.025 442 ASN B CA 1
ATOM 875 C C . ASN B 1 12 ? 21.440 -22.441 28.590 1.000 26.729 442 ASN B C 1
ATOM 876 O O . ASN B 1 12 ? 22.547 -22.472 28.034 1.000 29.700 442 ASN B O 1
ATOM 881 N N . VAL B 1 13 ? 20.296 -22.473 27.916 1.000 19.108 443 VAL B N 1
ATOM 882 C CA . VAL B 1 13 ? 20.211 -22.801 26.466 1.000 17.583 443 VAL B CA 1
ATOM 883 C C . VAL B 1 13 ? 19.621 -21.582 25.754 1.000 16.157 443 VAL B C 1
ATOM 884 O O . VAL B 1 13 ? 18.402 -21.371 25.822 1.000 15.931 443 VAL B O 1
ATOM 888 N N . ARG B 1 14 ? 20.445 -20.709 25.182 1.000 14.905 444 ARG B N 1
ATOM 889 C CA . ARG B 1 14 ? 19.994 -19.387 24.680 1.000 15.416 444 ARG B CA 1
ATOM 890 C C . ARG B 1 14 ? 19.783 -19.481 23.173 1.000 13.947 444 ARG B C 1
ATOM 891 O O . ARG B 1 14 ? 20.493 -18.856 22.383 1.000 14.136 444 ARG B O 1
ATOM 899 N N . ASP B 1 15 ? 18.784 -20.244 22.767 1.000 13.073 445 ASP B N 1
ATOM 900 C CA . ASP B 1 15 ? 18.530 -20.564 21.347 1.000 12.204 445 ASP B CA 1
ATOM 901 C C . ASP B 1 15 ? 17.296 -19.838 20.821 1.000 11.069 445 ASP B C 1
ATOM 902 O O . ASP B 1 15 ? 16.877 -20.206 19.757 1.000 11.418 445 ASP B O 1
ATOM 907 N N . CYS B 1 16 ? 16.817 -18.842 21.530 1.000 10.479 446 CYS B N 1
ATOM 908 C CA . CYS B 1 16 ? 15.672 -18.015 21.100 1.000 11.413 446 CYS B CA 1
ATOM 909 C C . CYS B 1 16 ? 16.125 -16.573 20.885 1.000 11.560 446 CYS B C 1
ATOM 910 O O . CYS B 1 16 ? 17.202 -16.126 21.396 1.000 11.496 446 CYS B O 1
ATOM 913 N N . ILE B 1 17 ? 15.341 -15.834 20.094 1.000 11.112 447 ILE B N 1
ATOM 914 C CA . ILE B 1 17 ? 15.547 -14.373 20.007 1.000 11.304 447 ILE B CA 1
ATOM 915 C C . ILE B 1 17 ? 14.249 -13.645 20.271 1.000 10.554 447 ILE B C 1
ATOM 916 O O . ILE B 1 17 ? 13.148 -14.128 19.913 1.000 10.950 447 ILE B O 1
ATOM 921 N N . ARG B 1 18 ? 14.342 -12.508 20.910 1.000 9.820 448 ARG B N 1
ATOM 922 C CA . ARG B 1 18 ? 13.263 -11.545 21.118 1.000 9.625 448 ARG B CA 1
ATOM 923 C C . ARG B 1 18 ? 13.491 -10.359 20.188 1.000 10.309 448 ARG B C 1
ATOM 924 O O . ARG B 1 18 ? 14.620 -9.806 20.213 1.000 10.525 448 ARG B O 1
ATOM 932 N N . LEU B 1 19 ? 12.495 -9.978 19.419 1.000 10.441 449 LEU B N 1
ATOM 933 C CA . LEU B 1 19 ? 12.458 -8.703 18.656 1.000 10.584 449 LEU B CA 1
ATOM 934 C C . LEU B 1 19 ? 11.676 -7.683 19.472 1.000 10.702 449 LEU B C 1
ATOM 935 O O . LEU B 1 19 ? 10.619 -8.024 20.004 1.000 11.038 449 LEU B O 1
ATOM 940 N N . ARG B 1 20 ? 12.130 -6.435 19.606 1.000 10.641 450 ARG B N 1
ATOM 941 C CA . ARG B 1 20 ? 11.437 -5.413 20.393 1.000 10.332 450 ARG B CA 1
ATOM 942 C C . ARG B 1 20 ? 11.421 -4.122 19.593 1.000 11.174 450 ARG B C 1
ATOM 943 O O . ARG B 1 20 ? 12.469 -3.739 19.076 1.000 13.028 450 ARG B O 1
ATOM 951 N N . GLY B 1 21 ? 10.280 -3.502 19.524 1.000 11.635 451 GLY B N 1
ATOM 952 C CA . GLY B 1 21 ? 10.149 -2.225 18.822 1.000 12.434 451 GLY B CA 1
ATOM 953 C C . GLY B 1 21 ? 9.657 -2.376 17.400 1.000 12.180 451 GLY B C 1
ATOM 954 O O . GLY B 1 21 ? 9.889 -1.461 16.597 1.000 13.672 451 GLY B O 1
ATOM 955 N N . LEU B 1 22 ? 8.969 -3.483 17.076 1.000 11.590 452 LEU B N 1
ATOM 956 C CA . LEU B 1 22 ? 8.379 -3.654 15.738 1.000 12.010 452 LEU B CA 1
ATOM 957 C C . LEU B 1 22 ? 7.384 -2.527 15.466 1.000 11.558 452 LEU B C 1
ATOM 958 O O . LEU B 1 22 ? 6.583 -2.124 16.300 1.000 13.479 452 LEU B O 1
ATOM 963 N N . PRO B 1 23 ? 7.340 -2.047 14.215 1.000 11.928 453 PRO B N 1
ATOM 964 C CA . PRO B 1 23 ? 6.289 -1.131 13.813 1.000 10.633 453 PRO B CA 1
ATOM 965 C C . PRO B 1 23 ? 4.905 -1.751 14.000 1.000 12.163 453 PRO B C 1
ATOM 966 O O . PRO B 1 23 ? 4.731 -2.976 13.922 1.000 10.692 453 PRO B O 1
ATOM 970 N N . TYR B 1 24 ? 3.902 -0.907 14.175 1.000 9.513 454 TYR B N 1
ATOM 971 C CA . TYR B 1 24 ? 2.524 -1.394 14.389 1.000 10.553 454 TYR B CA 1
ATOM 972 C C . TYR B 1 24 ? 2.084 -2.209 13.165 1.000 11.697 454 TYR B C 1
ATOM 973 O O . TYR B 1 24 ? 1.425 -3.286 13.346 1.000 12.134 454 TYR B O 1
ATOM 982 N N . ALA B 1 25 ? 2.461 -1.771 11.979 1.000 10.286 455 ALA B N 1
ATOM 983 C CA . ALA B 1 25 ? 1.997 -2.445 10.738 1.000 11.408 455 ALA B CA 1
ATOM 984 C C . ALA B 1 25 ? 2.976 -3.530 10.258 1.000 10.969 455 ALA B C 1
ATOM 985 O O . ALA B 1 25 ? 2.856 -3.982 9.105 1.000 11.378 455 ALA B O 1
ATOM 987 N N . ALA B 1 26 ? 3.870 -4.046 11.100 1.000 9.567 456 ALA B N 1
ATOM 988 C CA . ALA B 1 26 ? 4.796 -5.099 10.630 1.000 10.261 456 ALA B CA 1
ATOM 989 C C . ALA B 1 26 ? 3.996 -6.334 10.214 1.000 9.858 456 ALA B C 1
ATOM 990 O O . ALA B 1 26 ? 3.141 -6.827 10.932 1.000 10.868 456 ALA B O 1
ATOM 992 N N . THR B 1 27 ? 4.407 -6.905 9.111 1.000 10.220 457 THR B N 1
ATOM 993 C CA . THR B 1 27 ? 3.847 -8.153 8.556 1.000 9.005 457 THR B CA 1
ATOM 994 C C . THR B 1 27 ? 4.808 -9.291 8.868 1.000 8.731 457 THR B C 1
ATOM 995 O O . THR B 1 27 ? 5.962 -9.069 9.218 1.000 9.197 457 THR B O 1
ATOM 999 N N . ILE B 1 28 ? 4.331 -10.526 8.696 1.000 9.198 458 ILE B N 1
ATOM 1000 C CA . ILE B 1 28 ? 5.248 -11.665 8.893 1.000 8.726 458 ILE B CA 1
ATOM 1001 C C . ILE B 1 28 ? 6.378 -11.565 7.855 1.000 8.543 458 ILE B C 1
ATOM 1002 O O . ILE B 1 28 ? 7.520 -11.892 8.169 1.000 8.449 458 ILE B O 1
ATOM 1007 N N . GLU B 1 29 ? 6.074 -11.162 6.625 1.000 8.382 459 GLU B N 1
ATOM 1008 C CA . GLU B 1 29 ? 7.149 -10.935 5.617 1.000 9.381 459 GLU B CA 1
ATOM 1009 C C . GLU B 1 29 ? 8.159 -9.908 6.136 1.000 8.934 459 GLU B C 1
ATOM 1010 O O . GLU B 1 29 ? 9.374 -10.081 5.915 1.000 9.880 459 GLU B O 1
ATOM 1016 N N . ASP B 1 30 ? 7.712 -8.841 6.770 1.000 9.495 460 ASP B N 1
ATOM 1017 C CA . ASP B 1 30 ? 8.673 -7.815 7.212 1.000 9.747 460 ASP B CA 1
ATOM 1018 C C . ASP B 1 30 ? 9.578 -8.415 8.279 1.000 9.328 460 ASP B C 1
ATOM 1019 O O . ASP B 1 30 ? 10.772 -8.162 8.300 1.000 9.705 460 ASP B O 1
ATOM 1024 N N . ILE B 1 31 ? 9.048 -9.237 9.177 1.000 9.130 461 ILE B N 1
ATOM 1025 C CA . ILE B 1 31 ? 9.861 -9.901 10.222 1.000 9.461 461 ILE B CA 1
ATOM 1026 C C . ILE B 1 31 ? 10.853 -10.868 9.588 1.000 10.321 461 ILE B C 1
ATOM 1027 O O . ILE B 1 31 ? 12.056 -10.839 9.976 1.000 9.499 461 ILE B O 1
ATOM 1032 N N . LEU B 1 32 ? 10.442 -11.661 8.603 1.000 9.290 462 LEU B N 1
ATOM 1033 C CA . LEU B 1 32 ? 11.412 -12.593 7.975 1.000 9.189 462 LEU B CA 1
ATOM 1034 C C . LEU B 1 32 ? 12.466 -11.802 7.208 1.000 9.143 462 LEU B C 1
ATOM 1035 O O . LEU B 1 32 ? 13.635 -12.185 7.232 1.000 10.169 462 LEU B O 1
ATOM 1040 N N . ASP B 1 33 ? 12.098 -10.748 6.494 1.000 8.790 463 ASP B N 1
ATOM 1041 C CA . ASP B 1 33 ? 13.095 -9.915 5.779 1.000 9.854 463 ASP B CA 1
ATOM 1042 C C . ASP B 1 33 ? 14.070 -9.307 6.763 1.000 9.738 463 ASP B C 1
ATOM 1043 O O . ASP B 1 33 ? 15.278 -9.196 6.438 1.000 11.541 463 ASP B O 1
ATOM 1048 N N . PHE B 1 34 ? 13.600 -8.920 7.945 1.000 9.585 464 PHE B N 1
ATOM 1049 C CA . PHE B 1 34 ? 14.458 -8.301 8.975 1.000 10.195 464 PHE B CA 1
ATOM 1050 C C . PHE B 1 34 ? 15.509 -9.318 9.382 1.000 11.155 464 PHE B C 1
ATOM 1051 O O . PHE B 1 34 ? 16.705 -8.954 9.531 1.000 11.336 464 PHE B O 1
ATOM 1059 N N . LEU B 1 35 ? 15.137 -10.565 9.590 1.000 10.845 465 LEU B N 1
ATOM 1060 C CA . LEU B 1 35 ? 16.105 -11.657 9.917 1.000 12.299 465 LEU B CA 1
ATOM 1061 C C . LEU B 1 35 ? 17.057 -11.960 8.762 1.000 12.953 465 LEU B C 1
ATOM 1062 O O . LEU B 1 35 ? 18.159 -12.447 9.006 1.000 13.660 465 LEU B O 1
ATOM 1067 N N . GLY B 1 36 ? 16.617 -11.760 7.525 1.000 13.124 466 GLY B N 1
ATOM 1068 C CA . GLY B 1 36 ? 17.469 -11.931 6.346 1.000 15.532 466 GLY B CA 1
ATOM 1069 C C . GLY B 1 36 ? 17.959 -13.366 6.235 1.000 15.415 466 GLY B C 1
ATOM 1070 O O . GLY B 1 36 ? 17.114 -14.248 6.229 1.000 16.050 466 GLY B O 1
ATOM 1071 N N . GLU B 1 37 ? 19.279 -13.570 6.239 1.000 15.849 467 GLU B N 1
ATOM 1072 C CA . GLU B 1 37 ? 19.837 -14.936 6.104 1.000 17.217 467 GLU B CA 1
ATOM 1073 C C . GLU B 1 37 ? 19.474 -15.780 7.317 1.000 18.474 467 GLU B C 1
ATOM 1074 O O . GLU B 1 37 ? 19.546 -17.020 7.183 1.000 20.780 467 GLU B O 1
ATOM 1080 N N . PHE B 1 38 ? 19.078 -15.169 8.435 1.000 15.021 468 PHE B N 1
ATOM 1081 C CA . PHE B 1 38 ? 18.747 -15.954 9.659 1.000 15.586 468 PHE B CA 1
ATOM 1082 C C . PHE B 1 38 ? 17.296 -16.443 9.625 1.000 15.178 468 PHE B C 1
ATOM 1083 O O . PHE B 1 38 ? 16.981 -17.281 10.487 1.000 16.793 468 PHE B O 1
ATOM 1091 N N . ALA B 1 39 ? 16.508 -16.083 8.615 1.000 15.441 469 ALA B N 1
ATOM 1092 C CA . ALA B 1 39 ? 15.138 -16.613 8.538 1.000 16.447 469 ALA B CA 1
ATOM 1093 C C . ALA B 1 39 ? 15.175 -18.131 8.334 1.000 19.068 469 ALA B C 1
ATOM 1094 O O . ALA B 1 39 ? 14.287 -18.819 8.889 1.000 20.946 469 ALA B O 1
ATOM 1096 N N . THR B 1 40 ? 16.175 -18.677 7.643 1.000 20.615 470 THR B N 1
ATOM 1097 C CA . THR B 1 40 ? 16.246 -20.151 7.402 1.000 21.636 470 THR B CA 1
ATOM 1098 C C . THR B 1 40 ? 16.671 -20.881 8.684 1.000 21.825 470 THR B C 1
ATOM 1099 O O . THR B 1 40 ? 16.568 -22.123 8.713 1.000 24.152 470 THR B O 1
ATOM 1103 N N . ASP B 1 41 ? 17.055 -20.153 9.733 1.000 17.122 471 ASP B N 1
ATOM 1104 C CA . ASP B 1 41 ? 17.580 -20.760 10.985 1.000 17.214 471 ASP B CA 1
ATOM 1105 C C . ASP B 1 41 ? 16.489 -20.826 12.064 1.000 16.818 471 ASP B C 1
ATOM 1106 O O . ASP B 1 41 ? 16.768 -21.134 13.199 1.000 17.113 471 ASP B O 1
ATOM 1111 N N . ILE B 1 42 ? 15.238 -20.539 11.710 1.000 14.575 472 ILE B N 1
ATOM 1112 C CA . ILE B 1 42 ? 14.074 -20.694 12.623 1.000 13.829 472 ILE B CA 1
ATOM 1113 C C . ILE B 1 42 ? 13.777 -22.172 12.821 1.000 14.749 472 ILE B C 1
ATOM 1114 O O . ILE B 1 42 ? 13.729 -22.899 11.818 1.000 16.699 472 ILE B O 1
ATOM 1119 N N . ARG B 1 43 ? 13.608 -22.582 14.064 1.000 14.657 473 ARG B N 1
ATOM 1120 C CA . ARG B 1 43 ? 13.413 -24.023 14.343 1.000 17.182 473 ARG B CA 1
ATOM 1121 C C . ARG B 1 43 ? 11.996 -24.556 14.144 1.000 23.211 473 ARG B C 1
ATOM 1122 O O . ARG B 1 43 ? 11.830 -25.653 13.561 1.000 27.755 473 ARG B O 1
ATOM 1130 N N . THR B 1 44 ? 11.034 -23.942 14.749 1.000 20.597 474 THR B N 1
ATOM 1131 C CA . THR B 1 44 ? 9.649 -24.482 14.666 1.000 16.662 474 THR B CA 1
ATOM 1132 C C . THR B 1 44 ? 9.002 -23.871 13.421 1.000 15.138 474 THR B C 1
ATOM 1133 O O . THR B 1 44 ? 9.675 -23.200 12.606 1.000 16.537 474 THR B O 1
ATOM 1137 N N . HIS B 1 45 ? 7.709 -24.049 13.292 1.000 13.213 475 HIS B N 1
ATOM 1138 C CA . HIS B 1 45 ? 6.932 -23.410 12.212 1.000 13.259 475 HIS B CA 1
ATOM 1139 C C . HIS B 1 45 ? 6.124 -22.269 12.767 1.000 12.907 475 HIS B C 1
ATOM 1140 O O . HIS B 1 45 ? 5.083 -21.983 12.193 1.000 12.713 475 HIS B O 1
ATOM 1147 N N . GLY B 1 46 ? 6.571 -21.613 13.832 1.000 14.858 476 GLY B N 1
ATOM 1148 C CA . GLY B 1 46 ? 5.829 -20.471 14.383 1.000 14.573 476 GLY B CA 1
ATOM 1149 C C . GLY B 1 46 ? 6.715 -19.294 14.763 1.000 13.304 476 GLY B C 1
ATOM 1150 O O . GLY B 1 46 ? 7.866 -19.522 15.163 1.000 15.466 476 GLY B O 1
ATOM 1151 N N . VAL B 1 47 ? 6.182 -18.082 14.584 1.000 11.517 477 VAL B N 1
ATOM 1152 C CA . VAL B 1 47 ? 6.693 -16.804 15.110 1.000 10.994 477 VAL B CA 1
ATOM 1153 C C . VAL B 1 47 ? 5.664 -16.282 16.104 1.000 10.645 477 VAL B C 1
ATOM 1154 O O . VAL B 1 47 ? 4.478 -16.207 15.779 1.000 10.498 477 VAL B O 1
ATOM 1158 N N . HIS B 1 48 ? 6.067 -15.979 17.324 1.000 10.362 478 HIS B N 1
ATOM 1159 C CA . HIS B 1 48 ? 5.135 -15.587 18.393 1.000 10.332 478 HIS B CA 1
ATOM 1160 C C . HIS B 1 48 ? 5.009 -14.083 18.486 1.000 9.417 478 HIS B C 1
ATOM 1161 O O . HIS B 1 48 ? 5.999 -13.450 18.843 1.000 11.273 478 HIS B O 1
ATOM 1168 N N . MET B 1 49 ? 3.881 -13.526 18.126 1.000 8.735 479 MET B N 1
ATOM 1169 C CA . MET B 1 49 ? 3.600 -12.090 18.282 1.000 9.742 479 MET B CA 1
ATOM 1170 C C . MET B 1 49 ? 3.079 -11.871 19.687 1.000 10.419 479 MET B C 1
ATOM 1171 O O . MET B 1 49 ? 2.114 -12.526 20.080 1.000 12.265 479 MET B O 1
ATOM 1176 N N . VAL B 1 50 ? 3.697 -10.990 20.456 1.000 9.500 480 VAL B N 1
ATOM 1177 C CA . VAL B 1 50 ? 3.447 -10.856 21.895 1.000 10.050 480 VAL B CA 1
ATOM 1178 C C . VAL B 1 50 ? 2.403 -9.796 22.177 1.000 9.562 480 VAL B C 1
ATOM 1179 O O . VAL B 1 50 ? 2.426 -8.673 21.598 1.000 10.469 480 VAL B O 1
ATOM 1183 N N . LEU B 1 51 ? 1.472 -10.144 23.057 1.000 10.389 481 LEU B N 1
ATOM 1184 C CA . LEU B 1 51 ? 0.449 -9.225 23.567 1.000 10.762 481 LEU B CA 1
ATOM 1185 C C . LEU B 1 51 ? 0.848 -8.781 24.973 1.000 12.817 481 LEU B C 1
ATOM 1186 O O . LEU B 1 51 ? 1.456 -9.548 25.718 1.000 11.669 481 LEU B O 1
ATOM 1191 N N . ASN B 1 52 ? 0.532 -7.543 25.329 1.000 13.462 482 ASN B N 1
ATOM 1192 C CA . ASN B 1 52 ? 0.839 -7.031 26.679 1.000 16.560 482 ASN B CA 1
ATOM 1193 C C . ASN B 1 52 ? -0.247 -7.471 27.666 1.000 17.174 482 ASN B C 1
ATOM 1194 O O . ASN B 1 52 ? -1.117 -8.340 27.358 1.000 16.312 482 ASN B O 1
ATOM 1199 N N . HIS B 1 53 ? -0.172 -6.920 28.893 1.000 20.811 483 HIS B N 1
ATOM 1200 C CA . HIS B 1 53 ? -1.050 -7.373 29.997 1.000 24.813 483 HIS B CA 1
ATOM 1201 C C . HIS B 1 53 ? -2.483 -6.908 29.758 1.000 25.015 483 HIS B C 1
ATOM 1202 O O . HIS B 1 53 ? -3.360 -7.497 30.395 1.000 26.175 483 HIS B O 1
ATOM 1209 N N . GLN B 1 54 ? -2.716 -5.958 28.827 1.000 22.486 484 GLN B N 1
ATOM 1210 C CA . GLN B 1 54 ? -4.083 -5.542 28.421 1.000 24.757 484 GLN B CA 1
ATOM 1211 C C . GLN B 1 54 ? -4.512 -6.355 27.176 1.000 20.901 484 GLN B C 1
ATOM 1212 O O . GLN B 1 54 ? -5.600 -6.081 26.648 1.000 22.160 484 GLN B O 1
ATOM 1218 N N . GLY B 1 55 ? -3.711 -7.321 26.694 1.000 18.191 485 GLY B N 1
ATOM 1219 C CA . GLY B 1 55 ? -4.079 -8.085 25.481 1.000 15.249 485 GLY B CA 1
ATOM 1220 C C . GLY B 1 55 ? -3.848 -7.293 24.180 1.000 14.001 485 GLY B C 1
ATOM 1221 O O . GLY B 1 55 ? -4.363 -7.647 23.136 1.000 15.434 485 GLY B O 1
ATOM 1222 N N . ARG B 1 56 ? -3.111 -6.200 24.237 1.000 12.607 486 ARG B N 1
ATOM 1223 C CA . ARG B 1 56 ? -2.887 -5.336 23.069 1.000 12.607 486 ARG B CA 1
ATOM 1224 C C . ARG B 1 56 ? -1.490 -5.617 22.537 1.000 12.067 486 ARG B C 1
ATOM 1225 O O . ARG B 1 56 ? -0.613 -6.132 23.209 1.000 12.522 486 ARG B O 1
ATOM 1233 N N . PRO B 1 57 ? -1.239 -5.278 21.269 1.000 11.181 487 PRO B N 1
ATOM 1234 C CA . PRO B 1 57 ? 0.086 -5.537 20.694 1.000 12.411 487 PRO B CA 1
ATOM 1235 C C . PRO B 1 57 ? 1.216 -4.815 21.445 1.000 13.508 487 PRO B C 1
ATOM 1236 O O . PRO B 1 57 ? 1.080 -3.655 21.739 1.000 15.863 487 PRO B O 1
ATOM 1240 N N . SER B 1 58 ? 2.267 -5.545 21.759 1.000 12.630 488 SER B N 1
ATOM 1241 C CA . SER B 1 58 ? 3.392 -5.017 22.567 1.000 12.771 488 SER B CA 1
ATOM 1242 C C . SER B 1 58 ? 4.490 -4.463 21.663 1.000 12.704 488 SER B C 1
ATOM 1243 O O . SER B 1 58 ? 5.317 -3.712 22.190 1.000 14.975 488 SER B O 1
ATOM 1246 N N . GLY B 1 59 ? 4.573 -4.826 20.401 1.000 11.777 489 GLY B N 1
ATOM 1247 C CA . GLY B 1 59 ? 5.745 -4.504 19.587 1.000 12.108 489 GLY B CA 1
ATOM 1248 C C . GLY B 1 59 ? 6.865 -5.526 19.714 1.000 12.266 489 GLY B C 1
ATOM 1249 O O . GLY B 1 59 ? 7.921 -5.365 19.087 1.000 11.961 489 GLY B O 1
ATOM 1250 N N . ASP B 1 60 ? 6.686 -6.575 20.523 1.000 11.099 490 ASP B N 1
ATOM 1251 C CA . ASP B 1 60 ? 7.678 -7.667 20.697 1.000 11.235 490 ASP B CA 1
ATOM 1252 C C . ASP B 1 60 ? 7.232 -8.902 19.911 1.000 9.829 490 ASP B C 1
ATOM 1253 O O . ASP B 1 60 ? 6.022 -9.149 19.758 1.000 9.987 490 ASP B O 1
ATOM 1258 N N . ALA B 1 61 ? 8.201 -9.746 19.588 1.000 9.554 491 ALA B N 1
ATOM 1259 C CA . ALA B 1 61 ? 7.996 -11.085 19.022 1.000 8.936 491 ALA B CA 1
ATOM 1260 C C . ALA B 1 61 ? 9.081 -11.988 19.559 1.000 9.683 491 ALA B C 1
ATOM 1261 O O . ALA B 1 61 ? 10.187 -11.525 19.841 1.000 10.681 491 ALA B O 1
ATOM 1263 N N . PHE B 1 62 ? 8.785 -13.257 19.707 1.000 8.995 492 PHE B N 1
ATOM 1264 C CA . PHE B 1 62 ? 9.808 -14.273 19.982 1.000 9.489 492 PHE B CA 1
ATOM 1265 C C . PHE B 1 62 ? 9.888 -15.300 18.868 1.000 9.721 492 PHE B C 1
ATOM 1266 O O . PHE B 1 62 ? 8.840 -15.709 18.292 1.000 9.474 492 PHE B O 1
ATOM 1274 N N . ILE B 1 63 ? 11.088 -15.798 18.641 1.000 11.010 493 ILE B N 1
ATOM 1275 C CA . ILE B 1 63 ? 11.368 -16.820 17.620 1.000 10.973 493 ILE B CA 1
ATOM 1276 C C . ILE B 1 63 ? 12.339 -17.815 18.222 1.000 11.644 493 ILE B C 1
ATOM 1277 O O . ILE B 1 63 ? 13.417 -17.392 18.699 1.000 12.258 493 ILE B O 1
ATOM 1282 N N . GLN B 1 64 ? 12.064 -19.081 18.122 1.000 12.171 494 GLN B N 1
ATOM 1283 C CA . GLN B 1 64 ? 13.034 -20.122 18.498 1.000 13.445 494 GLN B CA 1
ATOM 1284 C C . GLN B 1 64 ? 13.929 -20.453 17.306 1.000 12.224 494 GLN B C 1
ATOM 1285 O O . GLN B 1 64 ? 13.431 -20.743 16.198 1.000 14.205 494 GLN B O 1
ATOM 1291 N N . MET B 1 65 ? 15.246 -20.453 17.505 1.000 12.471 495 MET B N 1
ATOM 1292 C CA . MET B 1 65 ? 16.251 -20.723 16.467 1.000 13.003 495 MET B CA 1
ATOM 1293 C C . MET B 1 65 ? 16.783 -22.162 16.574 1.000 13.727 495 MET B C 1
ATOM 1294 O O . MET B 1 65 ? 16.460 -22.840 17.544 1.000 14.250 495 MET B O 1
ATOM 1299 N N . LYS B 1 66 ? 17.517 -22.583 15.559 1.000 14.755 496 LYS B N 1
ATOM 1300 C CA . LYS B 1 66 ? 18.015 -23.981 15.420 1.000 17.742 496 LYS B CA 1
ATOM 1301 C C . LYS B 1 66 ? 19.155 -24.265 16.395 1.000 16.981 496 LYS B C 1
ATOM 1302 O O . LYS B 1 66 ? 19.428 -25.473 16.611 1.000 16.963 496 LYS B O 1
ATOM 1308 N N . SER B 1 67 ? 19.734 -23.248 17.019 1.000 13.659 497 SER B N 1
ATOM 1309 C CA . SER B 1 67 ? 20.862 -23.419 17.975 1.000 14.602 497 SER B CA 1
ATOM 1310 C C . SER B 1 67 ? 21.159 -22.106 18.677 1.000 13.978 497 SER B C 1
ATOM 1311 O O . SER B 1 67 ? 20.803 -21.063 18.166 1.000 14.603 497 SER B O 1
ATOM 1314 N N . ALA B 1 68 ? 21.831 -22.131 19.797 1.000 15.579 498 ALA B N 1
ATOM 1315 C CA . ALA B 1 68 ? 22.302 -20.934 20.504 1.000 14.803 498 ALA B CA 1
ATOM 1316 C C . ALA B 1 68 ? 23.282 -20.148 19.606 1.000 16.218 498 ALA B C 1
ATOM 1317 O O . ALA B 1 68 ? 23.210 -18.903 19.666 1.000 16.696 498 ALA B O 1
ATOM 1319 N N . ASP B 1 69 ? 24.143 -20.834 18.829 1.000 16.780 499 ASP B N 1
ATOM 1320 C CA . ASP B 1 69 ? 25.132 -20.121 17.977 1.000 18.383 499 ASP B CA 1
ATOM 1321 C C . ASP B 1 69 ? 24.337 -19.304 16.947 1.000 18.048 499 ASP B C 1
ATOM 1322 O O . ASP B 1 69 ? 24.698 -18.151 16.672 1.000 17.678 499 ASP B O 1
ATOM 1327 N N . ARG B 1 70 ? 23.296 -19.858 16.338 1.000 17.510 500 ARG B N 1
ATOM 1328 C CA . ARG B 1 70 ? 22.518 -19.115 15.310 1.000 15.983 500 ARG B CA 1
ATOM 1329 C C . ARG B 1 70 ? 21.754 -17.973 15.955 1.000 14.758 500 ARG B C 1
ATOM 1330 O O . ARG B 1 70 ? 21.679 -16.892 15.354 1.000 14.741 500 ARG B O 1
ATOM 1338 N N . ALA B 1 71 ? 21.227 -18.151 17.155 1.000 12.676 501 ALA B N 1
ATOM 1339 C CA . ALA B 1 71 ? 20.562 -17.051 17.875 1.000 11.748 501 ALA B CA 1
ATOM 1340 C C . ALA B 1 71 ? 21.576 -15.943 18.178 1.000 13.166 501 ALA B C 1
ATOM 1341 O O . ALA B 1 71 ? 21.248 -14.748 18.003 1.000 13.316 501 ALA B O 1
ATOM 1343 N N . PHE B 1 72 ? 22.771 -16.312 18.649 1.000 14.401 502 PHE B N 1
ATOM 1344 C CA . PHE B 1 72 ? 23.842 -15.313 18.901 1.000 15.061 502 PHE B CA 1
ATOM 1345 C C . PHE B 1 72 ? 24.156 -14.568 17.600 1.000 13.672 502 PHE B C 1
ATOM 1346 O O . PHE B 1 72 ? 24.226 -13.330 17.650 1.000 13.693 502 PHE B O 1
ATOM 1354 N N . MET B 1 73 ? 24.353 -15.276 16.497 1.000 15.005 503 MET B N 1
ATOM 1355 C CA . MET B 1 73 ? 24.749 -14.623 15.231 1.000 14.860 503 MET B CA 1
ATOM 1356 C C . MET B 1 73 ? 23.604 -13.718 14.752 1.000 15.243 503 MET B C 1
ATOM 1357 O O . MET B 1 73 ? 23.863 -12.616 14.207 1.000 14.749 503 MET B O 1
ATOM 1362 N N . ALA B 1 74 ? 22.350 -14.138 14.921 1.000 14.176 504 ALA B N 1
ATOM 1363 C CA . ALA B 1 74 ? 21.221 -13.298 14.482 1.000 13.503 504 ALA B CA 1
ATOM 1364 C C . ALA B 1 74 ? 21.204 -12.006 15.298 1.000 13.471 504 ALA B C 1
ATOM 1365 O O . ALA B 1 74 ? 20.953 -10.901 14.739 1.000 13.130 504 ALA B O 1
ATOM 1367 N N . ALA B 1 75 ? 21.335 -12.080 16.614 1.000 13.992 505 ALA B N 1
ATOM 1368 C CA . ALA B 1 75 ? 21.335 -10.908 17.485 1.000 13.925 505 ALA B CA 1
ATOM 1369 C C . ALA B 1 75 ? 22.526 -10.021 17.131 1.000 15.049 505 ALA B C 1
ATOM 1370 O O . ALA B 1 75 ? 22.327 -8.801 17.092 1.000 16.189 505 ALA B O 1
ATOM 1372 N N . GLN B 1 76 ? 23.695 -10.620 16.881 1.000 16.004 506 GLN B N 1
ATOM 1373 C CA . GLN B 1 76 ? 24.904 -9.832 16.553 1.000 19.091 506 GLN B CA 1
ATOM 1374 C C . GLN B 1 76 ? 24.612 -8.961 15.318 1.000 18.775 506 GLN B C 1
ATOM 1375 O O . GLN B 1 76 ? 24.904 -7.723 15.344 1.000 20.603 506 GLN B O 1
ATOM 1381 N N . LYS B 1 77 ? 23.989 -9.553 14.305 1.000 16.963 507 LYS B N 1
ATOM 1382 C CA . LYS B 1 77 ? 23.833 -8.896 12.984 1.000 17.840 507 LYS B CA 1
ATOM 1383 C C . LYS B 1 77 ? 22.615 -7.963 13.003 1.000 18.034 507 LYS B C 1
ATOM 1384 O O . LYS B 1 77 ? 22.643 -6.901 12.338 1.000 19.510 507 LYS B O 1
ATOM 1390 N N . CYS B 1 78 ? 21.532 -8.330 13.671 1.000 15.598 508 CYS B N 1
ATOM 1391 C CA . CYS B 1 78 ? 20.225 -7.649 13.482 1.000 13.516 508 CYS B CA 1
ATOM 1392 C C . CYS B 1 78 ? 19.891 -6.679 14.606 1.000 14.311 508 CYS B C 1
ATOM 1393 O O . CYS B 1 78 ? 18.971 -5.865 14.474 1.000 13.348 508 CYS B O 1
ATOM 1396 N N . HIS B 1 79 ? 20.587 -6.730 15.739 1.000 13.802 509 HIS B N 1
ATOM 1397 C CA . HIS B 1 79 ? 20.249 -5.842 16.856 1.000 14.273 509 HIS B CA 1
ATOM 1398 C C . HIS B 1 79 ? 20.351 -4.383 16.395 1.000 15.390 509 HIS B C 1
ATOM 1399 O O . HIS B 1 79 ? 21.455 -4.003 15.901 1.000 15.772 509 HIS B O 1
ATOM 1406 N N . LYS B 1 80 ? 19.282 -3.615 16.561 1.000 15.595 510 LYS B N 1
ATOM 1407 C CA . LYS B 1 80 ? 19.169 -2.165 16.231 1.000 16.884 510 LYS B CA 1
ATOM 1408 C C . LYS B 1 80 ? 19.192 -1.926 14.726 1.000 17.246 510 LYS B C 1
ATOM 1409 O O . LYS B 1 80 ? 19.291 -0.768 14.303 1.000 19.487 510 LYS B O 1
ATOM 1415 N N . LYS B 1 81 ? 18.984 -2.946 13.895 1.000 15.084 511 LYS B N 1
ATOM 1416 C CA . LYS B 1 81 ? 18.694 -2.750 12.460 1.000 14.659 511 LYS B CA 1
ATOM 1417 C C . LYS B 1 81 ? 17.354 -2.024 12.278 1.000 16.704 511 LYS B C 1
ATOM 1418 O O . LYS B 1 81 ? 16.405 -2.239 13.064 1.000 15.276 511 LYS B O 1
ATOM 1424 N N . ASN B 1 82 ? 17.223 -1.256 11.189 1.000 18.574 512 ASN B N 1
ATOM 1425 C CA . ASN B 1 82 ? 16.011 -0.478 10.813 1.000 20.948 512 ASN B CA 1
ATOM 1426 C C . ASN B 1 82 ? 14.909 -1.399 10.276 1.000 19.849 512 ASN B C 1
ATOM 1427 O O . ASN B 1 82 ? 15.175 -2.260 9.406 1.000 20.737 512 ASN B O 1
ATOM 1432 N N . MET B 1 83 ? 13.665 -1.194 10.697 1.000 19.004 513 MET B N 1
ATOM 1433 C CA . MET B 1 83 ? 12.470 -1.742 10.029 1.000 21.537 513 MET B CA 1
ATOM 1434 C C . MET B 1 83 ? 11.497 -0.565 9.969 1.000 22.356 513 MET B C 1
ATOM 1435 O O . MET B 1 83 ? 11.172 -0.025 11.026 1.000 20.956 513 MET B O 1
ATOM 1440 N N . LYS B 1 84 ? 11.154 -0.121 8.767 1.000 25.866 514 LYS B N 1
ATOM 1441 C CA . LYS B 1 84 ? 10.226 1.025 8.531 1.000 29.951 514 LYS B CA 1
ATOM 1442 C C . LYS B 1 84 ? 10.592 2.223 9.414 1.000 29.794 514 LYS B C 1
ATOM 1443 O O . LYS B 1 84 ? 9.659 2.751 10.054 1.000 36.777 514 LYS B O 1
ATOM 1449 N N . ASP B 1 85 ? 11.868 2.592 9.484 1.000 28.713 515 ASP B N 1
ATOM 1450 C CA . ASP B 1 85 ? 12.433 3.795 10.162 1.000 32.549 515 ASP B CA 1
ATOM 1451 C C . ASP B 1 85 ? 12.506 3.656 11.693 1.000 34.594 515 ASP B C 1
ATOM 1452 O O . ASP B 1 85 ? 12.998 4.627 12.311 1.000 41.841 515 ASP B O 1
ATOM 1457 N N . ARG B 1 86 ? 12.039 2.545 12.292 1.000 25.147 516 ARG B N 1
ATOM 1458 C CA . ARG B 1 86 ? 12.268 2.220 13.736 1.000 24.220 516 ARG B CA 1
ATOM 1459 C C . ARG B 1 86 ? 13.477 1.274 13.833 1.000 20.000 516 ARG B C 1
ATOM 1460 O O . ARG B 1 86 ? 13.542 0.344 13.047 1.000 19.989 516 ARG B O 1
ATOM 1468 N N . TYR B 1 87 ? 14.375 1.478 14.779 1.000 18.050 517 TYR B N 1
ATOM 1469 C CA . TYR B 1 87 ? 15.455 0.518 15.084 1.000 19.043 517 TYR B CA 1
ATOM 1470 C C . TYR B 1 87 ? 14.881 -0.549 16.007 1.000 16.274 517 TYR B C 1
ATOM 1471 O O . TYR B 1 87 ? 14.300 -0.227 17.044 1.000 21.594 517 TYR B O 1
ATOM 1480 N N . VAL B 1 88 ? 14.951 -1.794 15.580 1.000 13.531 518 VAL B N 1
ATOM 1481 C CA . VAL B 1 88 ? 14.361 -2.935 16.336 1.000 12.824 518 VAL B CA 1
ATOM 1482 C C . VAL B 1 88 ? 15.466 -3.618 17.130 1.000 12.524 518 VAL B C 1
ATOM 1483 O O . VAL B 1 88 ? 16.482 -4.006 16.561 1.000 14.229 518 VAL B O 1
ATOM 1487 N N . GLU B 1 89 ? 15.263 -3.846 18.420 1.000 12.391 519 GLU B N 1
ATOM 1488 C CA . GLU B 1 89 ? 16.253 -4.525 19.270 1.000 13.137 519 GLU B CA 1
ATOM 1489 C C . GLU B 1 89 ? 16.113 -6.042 19.089 1.000 11.994 519 GLU B C 1
ATOM 1490 O O . GLU B 1 89 ? 14.979 -6.535 18.829 1.000 13.029 519 GLU B O 1
ATOM 1496 N N . VAL B 1 90 ? 17.207 -6.765 19.199 1.000 12.075 520 VAL B N 1
ATOM 1497 C CA . VAL B 1 90 ? 17.252 -8.241 19.051 1.000 12.920 520 VAL B CA 1
ATOM 1498 C C . VAL B 1 90 ? 18.054 -8.793 20.218 1.000 13.199 520 VAL B C 1
ATOM 1499 O O . VAL B 1 90 ? 19.233 -8.448 20.347 1.000 14.824 520 VAL B O 1
ATOM 1503 N N . PHE B 1 91 ? 17.427 -9.625 21.030 1.000 12.200 521 PHE B N 1
ATOM 1504 C CA . PHE B 1 91 ? 17.979 -10.121 22.309 1.000 13.309 521 PHE B CA 1
ATOM 1505 C C . PHE B 1 91 ? 18.012 -11.644 22.292 1.000 13.276 521 PHE B C 1
ATOM 1506 O O . PHE B 1 91 ? 16.942 -12.284 22.150 1.000 12.893 521 PHE B O 1
ATOM 1514 N N . GLN B 1 92 ? 19.148 -12.275 22.515 1.000 13.204 522 GLN B N 1
ATOM 1515 C CA . GLN B 1 92 ? 19.318 -13.732 22.582 1.000 13.175 522 GLN B CA 1
ATOM 1516 C C . GLN B 1 92 ? 18.838 -14.222 23.940 1.000 14.367 522 GLN B C 1
ATOM 1517 O O . GLN B 1 92 ? 19.274 -13.694 24.977 1.000 14.818 522 GLN B O 1
ATOM 1523 N N . CYS B 1 93 ? 17.941 -15.203 23.977 1.000 11.724 523 CYS B N 1
ATOM 1524 C CA . CYS B 1 93 ? 17.262 -15.641 25.212 1.000 12.532 523 CYS B CA 1
ATOM 1525 C C . CYS B 1 93 ? 16.933 -17.119 25.133 1.000 11.602 523 CYS B C 1
ATOM 1526 O O . CYS B 1 93 ? 17.202 -17.781 24.150 1.000 11.983 523 CYS B O 1
ATOM 1529 N N . SER B 1 94 ? 16.537 -17.661 26.288 1.000 11.838 524 SER B N 1
ATOM 1530 C CA . SER B 1 94 ? 16.165 -19.080 26.418 1.000 11.836 524 SER B CA 1
ATOM 1531 C C . SER B 1 94 ? 14.679 -19.268 26.187 1.000 11.499 524 SER B C 1
ATOM 1532 O O . SER B 1 94 ? 13.870 -18.305 26.247 1.000 11.137 524 SER B O 1
ATOM 1535 N N . ALA B 1 95 ? 14.320 -20.527 25.904 1.000 11.109 525 ALA B N 1
ATOM 1536 C CA . ALA B 1 95 ? 12.907 -20.889 25.715 1.000 10.838 525 ALA B CA 1
ATOM 1537 C C . ALA B 1 95 ? 12.132 -20.688 27.020 1.000 10.604 525 ALA B C 1
ATOM 1538 O O . ALA B 1 95 ? 10.976 -20.275 26.968 1.000 10.232 525 ALA B O 1
ATOM 1540 N N . GLU B 1 96 ? 12.773 -20.873 28.171 1.000 10.572 526 GLU B N 1
ATOM 1541 C CA . GLU B 1 96 ? 12.101 -20.636 29.461 1.000 11.289 526 GLU B CA 1
ATOM 1542 C C . GLU B 1 96 ? 11.779 -19.149 29.649 1.000 10.604 526 GLU B C 1
ATOM 1543 O O . GLU B 1 96 ? 10.698 -18.783 30.105 1.000 12.010 526 GLU B O 1
ATOM 1549 N N . GLU B 1 97 ? 12.714 -18.282 29.230 1.000 11.578 527 GLU B N 1
ATOM 1550 C CA . GLU B 1 97 ? 12.453 -16.832 29.251 1.000 11.387 527 GLU B CA 1
ATOM 1551 C C . GLU B 1 97 ? 11.275 -16.455 28.313 1.000 9.703 527 GLU B C 1
ATOM 1552 O O . GLU B 1 97 ? 10.351 -15.748 28.731 1.000 10.498 527 GLU B O 1
ATOM 1558 N N . MET B 1 98 ? 11.264 -17.014 27.106 1.000 10.549 528 MET B N 1
ATOM 1559 C CA . MET B 1 98 ? 10.160 -16.785 26.141 1.000 11.112 528 MET B CA 1
ATOM 1560 C C . MET B 1 98 ? 8.833 -17.273 26.740 1.000 10.619 528 MET B C 1
ATOM 1561 O O . MET B 1 98 ? 7.843 -16.564 26.740 1.000 10.561 528 MET B O 1
ATOM 1566 N N . ASN B 1 99 ? 8.826 -18.516 27.273 1.000 10.801 529 ASN B N 1
ATOM 1567 C CA . ASN B 1 99 ? 7.558 -19.098 27.734 1.000 10.671 529 ASN B CA 1
ATOM 1568 C C . ASN B 1 99 ? 7.100 -18.378 29.014 1.000 10.834 529 ASN B C 1
ATOM 1569 O O . ASN B 1 99 ? 5.931 -18.275 29.262 1.000 12.468 529 ASN B O 1
ATOM 1574 N N . PHE B 1 100 ? 8.008 -17.880 29.833 1.000 10.875 530 PHE B N 1
ATOM 1575 C CA . PHE B 1 100 ? 7.661 -17.084 31.009 1.000 11.307 530 PHE B CA 1
ATOM 1576 C C . PHE B 1 100 ? 6.909 -15.829 30.562 1.000 11.270 530 PHE B C 1
ATOM 1577 O O . PHE B 1 100 ? 5.878 -15.460 31.097 1.000 11.209 530 PHE B O 1
ATOM 1585 N N . VAL B 1 101 ? 7.447 -15.154 29.543 1.000 11.535 531 VAL B N 1
ATOM 1586 C CA . VAL B 1 101 ? 6.767 -13.930 29.037 1.000 12.638 531 VAL B CA 1
ATOM 1587 C C . VAL B 1 101 ? 5.410 -14.312 28.453 1.000 11.143 531 VAL B C 1
ATOM 1588 O O . VAL B 1 101 ? 4.447 -13.575 28.629 1.000 12.163 531 VAL B O 1
ATOM 1592 N N . LEU B 1 102 ? 5.308 -15.432 27.743 1.000 10.782 532 LEU B N 1
ATOM 1593 C CA . LEU B 1 102 ? 4.011 -15.790 27.121 1.000 10.870 532 LEU B CA 1
ATOM 1594 C C . LEU B 1 102 ? 2.939 -16.152 28.160 1.000 11.655 532 LEU B C 1
ATOM 1595 O O . LEU B 1 102 ? 1.770 -16.112 27.834 1.000 11.840 532 LEU B O 1
ATOM 1600 N N . MET B 1 103 ? 3.321 -16.503 29.396 1.000 11.175 533 MET B N 1
ATOM 1601 C CA . MET B 1 103 ? 2.326 -16.640 30.491 1.000 13.819 533 MET B CA 1
ATOM 1602 C C . MET B 1 103 ? 2.207 -15.378 31.345 1.000 15.231 533 MET B C 1
ATOM 1603 O O . MET B 1 103 ? 1.541 -15.425 32.387 1.000 16.706 533 MET B O 1
ATOM 1608 N N . GLY B 1 104 ? 2.758 -14.243 30.940 1.000 14.032 534 GLY B N 1
ATOM 1609 C CA . GLY B 1 104 ? 2.522 -12.954 31.634 1.000 14.209 534 GLY B CA 1
ATOM 1610 C C . GLY B 1 104 ? 3.711 -12.486 32.442 1.000 13.874 534 GLY B C 1
ATOM 1611 O O . GLY B 1 104 ? 3.574 -11.478 33.150 1.000 17.584 534 GLY B O 1
ATOM 1612 N N . GLY B 1 105 ? 4.829 -13.185 32.384 1.000 13.349 535 GLY B N 1
ATOM 1613 C CA . GLY B 1 105 ? 6.030 -12.778 33.123 1.000 14.487 535 GLY B CA 1
ATOM 1614 C C . GLY B 1 105 ? 6.710 -11.562 32.522 1.000 15.217 535 GLY B C 1
ATOM 1615 O O . GLY B 1 105 ? 6.463 -11.213 31.342 1.000 15.611 535 GLY B O 1
ATOM 1616 N N . THR B 1 106 ? 7.539 -10.902 33.333 1.000 17.848 536 THR B N 1
ATOM 1617 C CA . THR B 1 106 ? 8.423 -9.790 32.896 1.000 20.163 536 THR B CA 1
ATOM 1618 C C . THR B 1 106 ? 9.867 -10.244 33.028 1.000 21.556 536 THR B C 1
ATOM 1619 O O . THR B 1 106 ? 10.256 -10.677 34.116 1.000 22.518 536 THR B O 1
ATOM 1623 N N . LEU B 1 107 ? 10.640 -10.175 31.945 1.000 22.029 537 LEU B N 1
ATOM 1624 C CA . LEU B 1 107 ? 12.072 -10.522 31.952 1.000 26.709 537 LEU B CA 1
ATOM 1625 C C . LEU B 1 107 ? 12.868 -9.350 32.482 1.000 31.458 537 LEU B C 1
ATOM 1626 O O . LEU B 1 107 ? 12.835 -8.299 31.811 1.000 35.675 537 LEU B O 1
ATOM 1631 N N . ASN B 1 108 ? 13.634 -9.578 33.536 1.000 33.840 538 ASN B N 1
ATOM 1632 C CA . ASN B 1 108 ? 14.539 -8.546 34.105 1.000 36.757 538 ASN B CA 1
ATOM 1633 C C . ASN B 1 108 ? 15.924 -8.642 33.448 1.000 34.598 538 ASN B C 1
ATOM 1634 O O . ASN B 1 108 ? 16.608 -7.615 33.465 1.000 39.246 538 ASN B O 1
ATOM 1639 N N . ARG B 1 109 ? 16.325 -9.782 32.863 1.000 30.302 539 ARG B N 1
ATOM 1640 C CA . ARG B 1 109 ? 17.639 -9.889 32.153 1.000 29.810 539 ARG B CA 1
ATOM 1641 C C . ARG B 1 109 ? 17.547 -9.113 30.826 1.000 34.365 539 ARG B C 1
ATOM 1642 O O . ARG B 1 109 ? 16.576 -9.329 30.083 1.000 37.715 539 ARG B O 1
ATOM 1650 N N . ASN B 1 110 ? 18.496 -8.222 30.529 1.000 38.931 540 ASN B N 1
ATOM 1651 C CA . ASN B 1 110 ? 18.426 -7.338 29.327 1.000 45.266 540 ASN B CA 1
ATOM 1652 C C . ASN B 1 110 ? 19.846 -6.966 28.886 1.000 46.045 540 ASN B C 1
ATOM 1653 O O . ASN B 1 110 ? 20.707 -7.817 29.075 1.000 40.642 540 ASN B O 1
ATOM 1658 N N . PHE C 1 7 ? -1.333 -41.323 12.658 1.000 28.898 437 PHE C N 1
ATOM 1659 C CA . PHE C 1 7 ? -1.430 -40.581 13.978 1.000 27.201 437 PHE C CA 1
ATOM 1660 C C . PHE C 1 7 ? -2.710 -39.739 13.981 1.000 25.699 437 PHE C C 1
ATOM 1661 O O . PHE C 1 7 ? -2.981 -39.085 12.971 1.000 29.094 437 PHE C O 1
ATOM 1669 N N . VAL C 1 8 ? -3.453 -39.763 15.085 1.000 23.016 438 VAL C N 1
ATOM 1670 C CA . VAL C 1 8 ? -4.729 -39.007 15.233 1.000 23.222 438 VAL C CA 1
ATOM 1671 C C . VAL C 1 8 ? -4.447 -37.958 16.317 1.000 17.078 438 VAL C C 1
ATOM 1672 O O . VAL C 1 8 ? -4.535 -38.302 17.491 1.000 19.147 438 VAL C O 1
ATOM 1676 N N . PRO C 1 9 ? -4.186 -36.672 15.988 1.000 19.093 439 PRO C N 1
ATOM 1677 C CA . PRO C 1 9 ? -4.021 -35.636 17.020 1.000 16.922 439 PRO C CA 1
ATOM 1678 C C . PRO C 1 9 ? -5.261 -35.618 17.909 1.000 15.480 439 PRO C C 1
ATOM 1679 O O . PRO C 1 9 ? -6.398 -35.635 17.415 1.000 16.340 439 PRO C O 1
ATOM 1683 N N . PRO C 1 10 ? -5.137 -35.623 19.250 1.000 11.430 440 PRO C N 1
ATOM 1684 C CA . PRO C 1 10 ? -6.295 -35.554 20.123 1.000 12.815 440 PRO C CA 1
ATOM 1685 C C . PRO C 1 10 ? -7.117 -34.277 19.913 1.000 11.851 440 PRO C C 1
ATOM 1686 O O . PRO C 1 10 ? -6.563 -33.211 19.551 1.000 11.683 440 PRO C O 1
ATOM 1690 N N . THR C 1 11 ? -8.432 -34.428 20.024 1.000 11.989 441 THR C N 1
ATOM 1691 C CA . THR C 1 11 ? -9.406 -33.340 19.733 1.000 12.047 441 THR C CA 1
ATOM 1692 C C . THR C 1 11 ? -10.397 -33.201 20.906 1.000 11.828 441 THR C C 1
ATOM 1693 O O . THR C 1 11 ? -11.470 -32.637 20.674 1.000 12.907 441 THR C O 1
ATOM 1697 N N . ASN C 1 12 ? -10.140 -33.714 22.083 1.000 12.160 442 ASN C N 1
ATOM 1698 C CA . ASN C 1 12 ? -11.160 -33.691 23.145 1.000 12.482 442 ASN C CA 1
ATOM 1699 C C . ASN C 1 12 ? -11.383 -32.251 23.655 1.000 12.162 442 ASN C C 1
ATOM 1700 O O . ASN C 1 12 ? -12.504 -31.883 24.039 1.000 14.918 442 ASN C O 1
ATOM 1705 N N . VAL C 1 13 ? -10.345 -31.426 23.722 1.000 10.252 443 VAL C N 1
ATOM 1706 C CA . VAL C 1 13 ? -10.418 -30.064 24.284 1.000 9.728 443 VAL C CA 1
ATOM 1707 C C . VAL C 1 13 ? -10.106 -29.085 23.137 1.000 9.187 443 VAL C C 1
ATOM 1708 O O . VAL C 1 13 ? -8.923 -28.925 22.753 1.000 10.255 443 VAL C O 1
ATOM 1712 N N . ARG C 1 14 ? -11.137 -28.496 22.548 1.000 8.545 444 ARG C N 1
ATOM 1713 C CA . ARG C 1 14 ? -10.932 -27.628 21.365 1.000 8.385 444 ARG C CA 1
ATOM 1714 C C . ARG C 1 14 ? -11.088 -26.177 21.792 1.000 8.182 444 ARG C C 1
ATOM 1715 O O . ARG C 1 14 ? -12.087 -25.517 21.488 1.000 8.471 444 ARG C O 1
ATOM 1723 N N . ASP C 1 15 ? -10.022 -25.667 22.395 1.000 8.183 445 ASP C N 1
ATOM 1724 C CA . ASP C 1 15 ? -10.002 -24.289 22.929 1.000 8.137 445 ASP C CA 1
ATOM 1725 C C . ASP C 1 15 ? -9.089 -23.357 22.133 1.000 7.954 445 ASP C C 1
ATOM 1726 O O . ASP C 1 15 ? -8.821 -22.277 22.637 1.000 8.391 445 ASP C O 1
ATOM 1731 N N . CYS C 1 16 ? -8.645 -23.765 20.973 1.000 7.990 446 CYS C N 1
ATOM 1732 C CA . CYS C 1 16 ? -7.826 -22.945 20.068 1.000 8.320 446 CYS C CA 1
ATOM 1733 C C . CYS C 1 16 ? -8.619 -22.641 18.807 1.000 8.501 446 CYS C C 1
ATOM 1734 O O . CYS C 1 16 ? -9.618 -23.280 18.498 1.000 8.276 446 CYS C O 1
ATOM 1737 N N . ILE C 1 17 ? -8.179 -21.575 18.111 1.000 7.834 447 ILE C N 1
ATOM 1738 C CA . ILE C 1 17 ? -8.681 -21.278 16.759 1.000 8.489 447 ILE C CA 1
ATOM 1739 C C . ILE C 1 17 ? -7.479 -21.181 15.829 1.000 8.414 447 ILE C C 1
ATOM 1740 O O . ILE C 1 17 ? -6.422 -20.698 16.191 1.000 9.521 447 ILE C O 1
ATOM 1745 N N . ARG C 1 18 ? -7.684 -21.721 14.652 1.000 7.756 448 ARG C N 1
ATOM 1746 C CA . ARG C 1 18 ? -6.813 -21.490 13.489 1.000 8.289 448 ARG C CA 1
ATOM 1747 C C . ARG C 1 18 ? -7.458 -20.484 12.555 1.000 8.919 448 ARG C C 1
ATOM 1748 O O . ARG C 1 18 ? -8.629 -20.641 12.208 1.000 8.667 448 ARG C O 1
ATOM 1756 N N . LEU C 1 19 ? -6.715 -19.493 12.150 1.000 8.204 449 LEU C N 1
ATOM 1757 C CA . LEU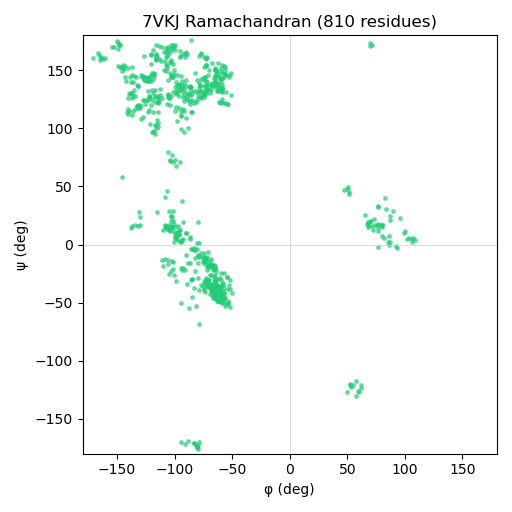 C 1 19 ? -7.105 -18.565 11.067 1.000 9.437 449 LEU C CA 1
ATOM 1758 C C . LEU C 1 19 ? -6.379 -19.028 9.818 1.000 8.688 449 LEU C C 1
ATOM 1759 O O . LEU C 1 19 ? -5.196 -19.344 9.896 1.000 9.913 449 LEU C O 1
ATOM 1764 N N . ARG C 1 20 ? -7.081 -19.077 8.701 1.000 8.667 450 ARG C N 1
ATOM 1765 C CA . ARG C 1 20 ? -6.496 -19.582 7.420 1.000 9.453 450 ARG C CA 1
ATOM 1766 C C . ARG C 1 20 ? -6.921 -18.635 6.308 1.000 9.443 450 ARG C C 1
ATOM 1767 O O . ARG C 1 20 ? -8.058 -18.187 6.285 1.000 10.665 450 ARG C O 1
ATOM 1775 N N . GLY C 1 21 ? -6.018 -18.351 5.398 1.000 9.667 451 GLY C N 1
ATOM 1776 C CA . GLY C 1 21 ? -6.334 -17.432 4.303 1.000 10.897 451 GLY C CA 1
ATOM 1777 C C . GLY C 1 21 ? -6.076 -15.987 4.675 1.000 10.025 451 GLY C C 1
ATOM 1778 O O . GLY C 1 21 ? -6.676 -15.086 4.055 1.000 10.895 451 GLY C O 1
ATOM 1779 N N . LEU C 1 22 ? -5.255 -15.706 5.672 1.000 10.635 452 LEU C N 1
ATOM 1780 C CA . LEU C 1 22 ? -4.897 -14.321 6.043 1.000 9.914 452 LEU C CA 1
ATOM 1781 C C . LEU C 1 22 ? -4.239 -13.664 4.848 1.000 10.348 452 LEU C C 1
ATOM 1782 O O . LEU C 1 22 ? -3.428 -14.260 4.162 1.000 11.580 452 LEU C O 1
ATOM 1787 N N . PRO C 1 23 ? -4.551 -12.386 4.590 1.000 9.926 453 PRO C N 1
ATOM 1788 C CA . PRO C 1 23 ? -3.737 -11.642 3.629 1.000 9.960 453 PRO C CA 1
ATOM 1789 C C . PRO C 1 23 ? -2.264 -11.651 4.027 1.000 10.657 453 PRO C C 1
ATOM 1790 O O . PRO C 1 23 ? -1.923 -11.728 5.182 1.000 9.832 453 PRO C O 1
ATOM 1794 N N . TYR C 1 24 ? -1.394 -11.686 3.023 1.000 10.140 454 TYR C N 1
ATOM 1795 C CA . TYR C 1 24 ? 0.062 -11.596 3.206 1.000 10.813 454 TYR C CA 1
ATOM 1796 C C . TYR C 1 24 ? 0.375 -10.363 4.044 1.000 12.037 454 TYR C C 1
ATOM 1797 O O . TYR C 1 24 ? 1.303 -10.447 4.916 1.000 12.118 454 TYR C O 1
ATOM 1806 N N . ALA C 1 25 ? -0.399 -9.292 3.870 1.000 10.758 455 ALA C N 1
ATOM 1807 C CA . ALA C 1 25 ? -0.170 -7.996 4.544 1.000 11.447 455 ALA C CA 1
ATOM 1808 C C . ALA C 1 25 ? -0.823 -7.926 5.924 1.000 11.382 455 ALA C C 1
ATOM 1809 O O . ALA C 1 25 ? -0.811 -6.857 6.508 1.000 11.675 455 ALA C O 1
ATOM 1811 N N . ALA C 1 26 ? -1.395 -9.006 6.466 1.000 10.201 456 ALA C N 1
ATOM 1812 C CA . ALA C 1 26 ? -2.080 -8.936 7.776 1.000 10.468 456 ALA C CA 1
ATOM 1813 C C . ALA C 1 26 ? -1.118 -8.469 8.869 1.000 10.107 456 ALA C C 1
ATOM 1814 O O . ALA C 1 26 ? 0.007 -8.986 9.020 1.000 10.483 456 ALA C O 1
ATOM 1816 N N . THR C 1 27 ? -1.583 -7.541 9.698 1.000 10.086 457 THR C N 1
ATOM 1817 C CA . THR C 1 27 ? -0.865 -7.078 10.881 1.000 10.188 457 THR C CA 1
ATOM 1818 C C . THR C 1 27 ? -1.462 -7.737 12.116 1.000 9.271 457 THR C C 1
ATOM 1819 O O . THR C 1 27 ? -2.591 -8.233 12.065 1.000 8.962 457 THR C O 1
ATOM 1823 N N . ILE C 1 28 ? -0.829 -7.567 13.259 1.000 10.132 458 ILE C N 1
ATOM 1824 C CA . ILE C 1 28 ? -1.382 -8.070 14.530 1.000 9.890 458 ILE C CA 1
ATOM 1825 C C . ILE C 1 28 ? -2.665 -7.293 14.841 1.000 10.212 458 ILE C C 1
ATOM 1826 O O . ILE C 1 28 ? -3.652 -7.907 15.324 1.000 9.540 458 ILE C O 1
ATOM 1831 N N . GLU C 1 29 ? -2.722 -6.006 14.511 1.000 10.051 459 GLU C N 1
ATOM 1832 C CA . GLU C 1 29 ? -3.964 -5.224 14.728 1.000 11.551 459 GLU C CA 1
ATOM 1833 C C . GLU C 1 29 ? -5.067 -5.791 13.842 1.000 11.084 459 GLU C C 1
ATOM 1834 O O . GLU C 1 29 ? -6.215 -5.824 14.298 1.000 11.082 459 GLU C O 1
ATOM 1840 N N . ASP C 1 30 ? -4.794 -6.146 12.608 1.000 10.688 460 ASP C N 1
ATOM 1841 C CA . ASP C 1 30 ? -5.835 -6.681 11.703 1.000 10.498 460 ASP C CA 1
ATOM 1842 C C . ASP C 1 30 ? -6.407 -7.952 12.349 1.000 10.455 460 ASP C C 1
ATOM 1843 O O . ASP C 1 30 ? -7.624 -8.123 12.336 1.000 10.377 460 ASP C O 1
ATOM 1848 N N . ILE C 1 31 ? -5.540 -8.778 12.893 1.000 9.926 461 ILE C N 1
ATOM 1849 C CA . ILE C 1 31 ? -6.015 -10.050 13.497 1.000 9.910 461 ILE C CA 1
ATOM 1850 C C . ILE C 1 31 ? -6.858 -9.769 14.722 1.000 10.274 461 ILE C C 1
ATOM 1851 O O . ILE C 1 31 ? -7.958 -10.357 14.870 1.000 9.974 461 ILE C O 1
ATOM 1856 N N . LEU C 1 32 ? -6.430 -8.892 15.607 1.000 9.918 462 LEU C N 1
ATOM 1857 C CA . LEU C 1 32 ? -7.238 -8.582 16.796 1.000 10.368 462 LEU C CA 1
ATOM 1858 C C . LEU C 1 32 ? -8.541 -7.904 16.409 1.000 10.389 462 LEU C C 1
ATOM 1859 O O . LEU C 1 32 ? -9.585 -8.227 17.018 1.000 11.645 462 LEU C O 1
ATOM 1864 N N . ASP C 1 33 ? -8.567 -6.980 15.465 1.000 10.540 463 ASP C N 1
ATOM 1865 C CA . ASP C 1 33 ? -9.835 -6.353 15.063 1.000 11.182 463 ASP C CA 1
ATOM 1866 C C . ASP C 1 33 ? -10.766 -7.402 14.461 1.000 10.497 463 ASP C C 1
ATOM 1867 O O . ASP C 1 33 ? -11.999 -7.325 14.590 1.000 12.468 463 ASP C O 1
ATOM 1872 N N . PHE C 1 34 ? -10.205 -8.362 13.724 1.000 10.504 464 PHE C N 1
ATOM 1873 C CA . PHE C 1 34 ? -11.025 -9.391 13.069 1.000 10.865 464 PHE C CA 1
ATOM 1874 C C . PHE C 1 34 ? -11.705 -10.207 14.177 1.000 10.548 464 PHE C C 1
ATOM 1875 O O . PHE C 1 34 ? -12.917 -10.530 14.033 1.000 12.145 464 PHE C O 1
ATOM 1883 N N . LEU C 1 35 ? -11.001 -10.524 15.254 1.000 10.234 465 LEU C N 1
ATOM 1884 C CA . LEU C 1 35 ? -11.622 -11.254 16.399 1.000 11.769 465 LEU C CA 1
ATOM 1885 C C . LEU C 1 35 ? -12.686 -10.421 17.108 1.000 13.451 465 LEU C C 1
ATOM 1886 O O . LEU C 1 35 ? -13.606 -10.987 17.687 1.000 13.276 465 LEU C O 1
ATOM 1891 N N . GLY C 1 36 ? -12.568 -9.100 17.061 1.000 14.682 466 GLY C N 1
ATOM 1892 C CA . GLY C 1 36 ? -13.536 -8.188 17.682 1.000 14.005 466 GLY C CA 1
ATOM 1893 C C . GLY C 1 36 ? -13.602 -8.394 19.182 1.000 13.647 466 GLY C C 1
ATOM 1894 O O . GLY C 1 36 ? -12.599 -8.368 19.876 1.000 15.141 466 GLY C O 1
ATOM 1895 N N . GLU C 1 37 ? -14.807 -8.673 19.650 1.000 15.129 467 GLU C N 1
ATOM 1896 C CA . GLU C 1 37 ? -15.053 -8.896 21.093 1.000 14.815 467 GLU C CA 1
ATOM 1897 C C . GLU C 1 37 ? -14.317 -10.149 21.544 1.000 14.331 467 GLU C C 1
ATOM 1898 O O . GLU C 1 37 ? -14.013 -10.251 22.736 1.000 17.029 467 GLU C O 1
ATOM 1904 N N . PHE C 1 38 ? -13.942 -11.040 20.633 1.000 12.930 468 PHE C N 1
ATOM 1905 C CA . PHE C 1 38 ? -13.238 -12.284 21.064 1.000 14.484 468 PHE C CA 1
ATOM 1906 C C . PHE C 1 38 ? -11.752 -12.034 21.356 1.000 15.887 468 PHE C C 1
ATOM 1907 O O . PHE C 1 38 ? -11.075 -12.909 21.880 1.000 14.794 468 PHE C O 1
ATOM 1915 N N . ALA C 1 39 ? -11.220 -10.860 21.016 1.000 15.376 469 ALA C N 1
ATOM 1916 C CA . ALA C 1 39 ? -9.801 -10.576 21.320 1.000 16.628 469 ALA C CA 1
ATOM 1917 C C . ALA C 1 39 ? -9.548 -10.575 22.826 1.000 16.668 469 ALA C C 1
ATOM 1918 O O . ALA C 1 39 ? -8.477 -11.059 23.255 1.000 18.845 469 ALA C O 1
ATOM 1920 N N . THR C 1 40 ? -10.529 -10.227 23.659 1.000 18.432 470 THR C N 1
ATOM 1921 C CA . THR C 1 40 ? -10.343 -10.294 25.125 1.000 19.389 470 THR C CA 1
ATOM 1922 C C . THR C 1 40 ? -10.368 -11.753 25.614 1.000 17.695 470 THR C C 1
ATOM 1923 O O . THR C 1 40 ? -9.970 -11.999 26.738 1.000 20.678 470 THR C O 1
ATOM 1927 N N . ASP C 1 41 ? -10.774 -12.713 24.773 1.000 14.899 471 ASP C N 1
ATOM 1928 C CA . ASP C 1 41 ? -10.897 -14.132 25.217 1.000 16.823 471 ASP C CA 1
ATOM 1929 C C . ASP C 1 41 ? -9.632 -14.908 24.849 1.000 15.440 471 ASP C C 1
ATOM 1930 O O . ASP C 1 41 ? -9.582 -16.137 25.019 1.000 14.750 471 ASP C O 1
ATOM 1935 N N . ILE C 1 42 ? -8.577 -14.231 24.393 1.000 11.967 472 ILE C N 1
ATOM 1936 C CA . ILE C 1 42 ? -7.289 -14.897 24.100 1.000 11.922 472 ILE C CA 1
ATOM 1937 C C . ILE C 1 42 ? -6.635 -15.291 25.414 1.000 11.898 472 ILE C C 1
ATOM 1938 O O . ILE C 1 42 ? -6.534 -14.443 26.323 1.000 14.772 472 ILE C O 1
ATOM 1943 N N . ARG C 1 43 ? -6.132 -16.518 25.499 1.000 11.456 473 ARG C N 1
ATOM 1944 C CA . ARG C 1 43 ? -5.314 -17.017 26.611 1.000 12.955 473 ARG C CA 1
ATOM 1945 C C . ARG C 1 43 ? -3.850 -16.958 26.159 1.000 14.899 473 ARG C C 1
ATOM 1946 O O . ARG C 1 43 ? -3.489 -17.175 24.954 1.000 16.771 473 ARG C O 1
ATOM 1954 N N . THR C 1 44 ? -3.003 -16.772 27.101 1.000 17.695 474 THR C N 1
ATOM 1955 C CA . THR C 1 44 ? -1.596 -16.510 26.855 1.000 15.363 474 THR C CA 1
ATOM 1956 C C . THR C 1 44 ? -1.442 -15.109 26.233 1.000 13.139 474 THR C C 1
ATOM 1957 O O . THR C 1 44 ? -2.388 -14.434 25.818 1.000 15.363 474 THR C O 1
ATOM 1961 N N . HIS C 1 45 ? -0.198 -14.760 26.170 1.000 11.958 475 HIS C N 1
ATOM 1962 C CA . HIS C 1 45 ? 0.260 -13.450 25.628 1.000 12.727 475 HIS C CA 1
ATOM 1963 C C . HIS C 1 45 ? 0.829 -13.576 24.213 1.000 13.546 475 HIS C C 1
ATOM 1964 O O . HIS C 1 45 ? 1.639 -12.772 23.861 1.000 13.889 475 HIS C O 1
ATOM 1971 N N . GLY C 1 46 ? 0.497 -14.630 23.493 1.000 14.011 476 GLY C N 1
ATOM 1972 C CA . GLY C 1 46 ? 1.032 -14.861 22.155 1.000 14.121 476 GLY C CA 1
ATOM 1973 C C . GLY C 1 46 ? -0.053 -15.161 21.122 1.000 15.028 476 GLY C C 1
ATOM 1974 O O . GLY C 1 46 ? -1.056 -15.840 21.425 1.000 16.589 476 GLY C O 1
ATOM 1975 N N . VAL C 1 47 ? 0.177 -14.699 19.905 1.000 11.694 477 VAL C N 1
ATOM 1976 C CA . VAL C 1 47 ? -0.503 -15.132 18.661 1.000 11.766 477 VAL C CA 1
ATOM 1977 C C . VAL C 1 47 ? 0.553 -15.804 17.808 1.000 10.371 477 VAL C C 1
ATOM 1978 O O . VAL C 1 47 ? 1.642 -15.183 17.562 1.000 10.979 477 VAL C O 1
ATOM 1982 N N . HIS C 1 48 ? 0.330 -17.016 17.329 1.000 8.985 478 HIS C N 1
ATOM 1983 C CA . HIS C 1 48 ? 1.321 -17.789 16.580 1.000 9.561 478 HIS C CA 1
ATOM 1984 C C . HIS C 1 48 ? 1.142 -17.597 15.086 1.000 10.039 478 HIS C C 1
ATOM 1985 O O . HIS C 1 48 ? 0.126 -18.058 14.547 1.000 10.741 478 HIS C O 1
ATOM 1992 N N . MET C 1 49 ? 2.068 -16.944 14.426 1.000 9.177 479 MET C N 1
ATOM 1993 C CA . MET C 1 49 ? 2.033 -16.823 12.958 1.000 10.142 479 MET C CA 1
ATOM 1994 C C . MET C 1 49 ? 2.733 -18.046 12.386 1.000 9.712 479 MET C C 1
ATOM 1995 O O . MET C 1 49 ? 3.886 -18.263 12.713 1.000 11.571 479 MET C O 1
ATOM 2000 N N . VAL C 1 50 ? 2.074 -18.809 11.534 1.000 8.138 480 VAL C N 1
ATOM 2001 C CA . VAL C 1 50 ? 2.586 -20.125 11.067 1.000 8.909 480 VAL C CA 1
ATOM 2002 C C . VAL C 1 50 ? 3.426 -19.974 9.805 1.000 8.693 480 VAL C C 1
ATOM 2003 O O . VAL C 1 50 ? 3.016 -19.267 8.861 1.000 9.660 480 VAL C O 1
ATOM 2007 N N . LEU C 1 51 ? 4.546 -20.683 9.783 1.000 9.119 481 LEU C N 1
ATOM 2008 C CA . LEU C 1 51 ? 5.419 -20.836 8.597 1.000 9.656 481 LEU C CA 1
ATOM 2009 C C . LEU C 1 51 ? 5.143 -22.190 7.973 1.000 11.562 481 LEU C C 1
ATOM 2010 O O . LEU C 1 51 ? 4.942 -23.165 8.720 1.000 11.050 481 LEU C O 1
ATOM 2015 N N . ASN C 1 52 ? 5.196 -22.267 6.648 1.000 12.538 482 ASN C N 1
ATOM 2016 C CA . ASN C 1 52 ? 4.978 -23.549 5.929 1.000 14.197 482 ASN C CA 1
ATOM 2017 C C . ASN C 1 52 ? 6.242 -24.414 5.977 1.000 14.705 482 ASN C C 1
ATOM 2018 O O . ASN C 1 52 ? 7.229 -24.111 6.645 1.000 15.213 482 ASN C O 1
ATOM 2023 N N . HIS C 1 53 ? 6.249 -25.505 5.196 1.000 18.746 483 HIS C N 1
ATOM 2024 C CA . HIS C 1 53 ? 7.354 -26.492 5.258 1.000 22.431 483 HIS C CA 1
ATOM 2025 C C . HIS C 1 53 ? 8.641 -25.909 4.663 1.000 23.300 483 HIS C C 1
ATOM 2026 O O . HIS C 1 53 ? 9.730 -26.419 4.986 1.000 26.293 483 HIS C O 1
ATOM 2033 N N . GLN C 1 54 ? 8.552 -24.816 3.903 1.000 18.291 484 GLN C N 1
ATOM 2034 C CA . GLN C 1 54 ? 9.747 -24.096 3.415 1.000 19.450 484 GLN C CA 1
ATOM 2035 C C . GLN C 1 54 ? 10.104 -22.902 4.309 1.000 15.738 484 GLN C C 1
ATOM 2036 O O . GLN C 1 54 ? 11.024 -22.143 3.970 1.000 17.645 484 GLN C O 1
ATOM 2042 N N . GLY C 1 55 ? 9.459 -22.728 5.456 1.000 14.649 485 GLY C N 1
ATOM 2043 C CA . GLY C 1 55 ? 9.851 -21.616 6.335 1.000 13.765 485 GLY C CA 1
ATOM 2044 C C . GLY C 1 55 ? 9.241 -20.281 5.860 1.000 13.723 485 GLY C C 1
ATOM 2045 O O . GLY C 1 55 ? 9.701 -19.231 6.330 1.000 15.366 485 GLY C O 1
ATOM 2046 N N . ARG C 1 56 ? 8.227 -20.334 5.008 1.000 12.506 486 ARG C N 1
ATOM 2047 C CA . ARG C 1 56 ? 7.630 -19.144 4.347 1.000 12.008 486 ARG C CA 1
ATOM 2048 C C . ARG C 1 56 ? 6.259 -18.870 4.941 1.000 11.351 486 ARG C C 1
ATOM 2049 O O . ARG C 1 56 ? 5.600 -19.780 5.469 1.000 11.118 486 ARG C O 1
ATOM 2057 N N . PRO C 1 57 ? 5.754 -17.629 4.829 1.000 9.897 487 PRO C N 1
ATOM 2058 C CA . PRO C 1 57 ? 4.397 -17.309 5.291 1.000 11.029 487 PRO C CA 1
ATOM 2059 C C . PRO C 1 57 ? 3.356 -18.271 4.730 1.000 11.460 487 PRO C C 1
ATOM 2060 O O . PRO C 1 57 ? 3.255 -18.434 3.557 1.000 13.040 487 PRO C O 1
ATOM 2064 N N . SER C 1 58 ? 2.554 -18.824 5.621 1.000 12.141 488 SER C N 1
ATOM 2065 C CA . SER C 1 58 ? 1.494 -19.794 5.264 1.000 12.495 488 SER C CA 1
ATOM 2066 C C . SER C 1 58 ? 0.131 -19.155 5.040 1.000 12.135 488 SER C C 1
ATOM 2067 O O . SER C 1 58 ? -0.711 -19.854 4.449 1.000 14.007 488 SER C O 1
ATOM 2070 N N . GLY C 1 59 ? -0.140 -17.984 5.568 1.000 12.559 489 GLY C N 1
ATOM 2071 C CA . GLY C 1 59 ? -1.498 -17.417 5.610 1.000 11.439 489 GLY C CA 1
ATOM 2072 C C . GLY C 1 59 ? -2.262 -17.919 6.816 1.000 10.997 489 GLY C C 1
ATOM 2073 O O . GLY C 1 59 ? -3.462 -17.595 6.915 1.000 11.296 489 GLY C O 1
ATOM 2074 N N . ASP C 1 60 ? -1.641 -18.720 7.666 1.000 10.229 490 ASP C N 1
ATOM 2075 C CA . ASP C 1 60 ? -2.285 -19.360 8.848 1.000 10.481 490 ASP C CA 1
ATOM 2076 C C . ASP C 1 60 ? -1.762 -18.708 10.136 1.000 9.763 490 ASP C C 1
ATOM 2077 O O . ASP C 1 60 ? -0.608 -18.295 10.220 1.000 10.044 490 ASP C O 1
ATOM 2082 N N . ALA C 1 61 ? -2.599 -18.694 11.160 1.000 9.033 491 ALA C N 1
ATOM 2083 C CA . ALA C 1 61 ? -2.220 -18.327 12.542 1.000 9.106 491 ALA C CA 1
ATOM 2084 C C . ALA C 1 61 ? -2.976 -19.203 13.519 1.000 8.686 491 ALA C C 1
ATOM 2085 O O . ALA C 1 61 ? -4.096 -19.635 13.202 1.000 8.842 491 ALA C O 1
ATOM 2087 N N . PHE C 1 62 ? -2.431 -19.426 14.700 1.000 7.815 492 PHE C N 1
ATOM 2088 C CA . PHE C 1 62 ? -3.149 -20.132 15.790 1.000 8.101 492 PHE C CA 1
ATOM 2089 C C . PHE C 1 62 ? -3.238 -19.208 16.991 1.000 8.200 492 PHE C C 1
ATOM 2090 O O . PHE C 1 62 ? -2.244 -18.512 17.311 1.000 8.866 492 PHE C O 1
ATOM 2098 N N . ILE C 1 63 ? -4.332 -19.323 17.704 1.000 8.747 493 ILE C N 1
ATOM 2099 C CA . ILE C 1 63 ? -4.569 -18.559 18.950 1.000 8.720 493 ILE C CA 1
ATOM 2100 C C . ILE C 1 63 ? -5.236 -19.475 19.960 1.000 9.250 493 ILE C C 1
ATOM 2101 O O . ILE C 1 63 ? -6.238 -20.089 19.616 1.000 9.366 493 ILE C O 1
ATOM 2106 N N . GLN C 1 64 ? -4.704 -19.538 21.154 1.000 9.835 494 GLN C N 1
ATOM 2107 C CA . GLN C 1 64 ? -5.397 -20.237 22.238 1.000 10.105 494 GLN C CA 1
ATOM 2108 C C . GLN C 1 64 ? -6.387 -19.294 22.903 1.000 9.665 494 GLN C C 1
ATOM 2109 O O . GLN C 1 64 ? -6.030 -18.197 23.286 1.000 11.099 494 GLN C O 1
ATOM 2115 N N . MET C 1 65 ? -7.592 -19.773 23.106 1.000 8.997 495 MET C N 1
ATOM 2116 C CA . MET C 1 65 ? -8.670 -19.066 23.786 1.000 9.485 495 MET C CA 1
ATOM 2117 C C . MET C 1 65 ? -8.848 -19.583 25.228 1.000 9.422 495 MET C C 1
ATOM 2118 O O . MET C 1 65 ? -8.289 -20.601 25.591 1.000 10.388 495 MET C O 1
ATOM 2123 N N . LYS C 1 66 ? -9.651 -18.831 25.970 1.000 11.638 496 LYS C N 1
ATOM 2124 C CA . LYS C 1 66 ? -9.840 -19.104 27.409 1.000 12.805 496 LYS C CA 1
ATOM 2125 C C . LYS C 1 66 ? -10.727 -20.319 27.646 1.000 11.671 496 LYS C C 1
ATOM 2126 O O . LYS C 1 66 ? -10.733 -20.804 28.779 1.000 11.865 496 LYS C O 1
ATOM 2132 N N . SER C 1 67 ? -11.457 -20.799 26.661 1.000 10.270 497 SER C N 1
ATOM 2133 C CA . SER C 1 67 ? -12.308 -21.993 26.819 1.000 10.382 497 SER C CA 1
ATOM 2134 C C . SER C 1 67 ? -12.695 -22.504 25.439 1.000 10.336 497 SER C C 1
ATOM 2135 O O . SER C 1 67 ? -12.634 -21.757 24.438 1.000 9.865 497 SER C O 1
ATOM 2138 N N . ALA C 1 68 ? -13.128 -23.747 25.392 1.000 9.471 498 ALA C N 1
ATOM 2139 C CA . ALA C 1 68 ? -13.665 -24.327 24.160 1.000 10.748 498 ALA C CA 1
ATOM 2140 C C . ALA C 1 68 ? -14.877 -23.524 23.721 1.000 10.039 498 ALA C C 1
ATOM 2141 O O . ALA C 1 68 ? -15.048 -23.324 22.518 1.000 9.981 498 ALA C O 1
ATOM 2143 N N . ASP C 1 69 ? -15.747 -23.096 24.614 1.000 10.238 499 ASP C N 1
ATOM 2144 C CA . ASP C 1 69 ? -16.953 -22.366 24.176 1.000 11.382 499 ASP C CA 1
ATOM 2145 C C . ASP C 1 69 ? -16.549 -21.021 23.580 1.000 11.408 499 ASP C C 1
ATOM 2146 O O . ASP C 1 69 ? -17.168 -20.638 22.586 1.000 11.218 499 ASP C O 1
ATOM 2151 N N . ARG C 1 70 ? -15.550 -20.340 24.130 1.000 10.808 500 ARG C N 1
ATOM 2152 C CA . ARG C 1 70 ? -15.133 -19.074 23.481 1.000 10.819 500 ARG C CA 1
ATOM 2153 C C . ARG C 1 70 ? -14.565 -19.358 22.094 1.000 10.464 500 ARG C C 1
ATOM 2154 O O . ARG C 1 70 ? -14.759 -18.581 21.141 1.000 10.780 500 ARG C O 1
ATOM 2162 N N . ALA C 1 71 ? -13.817 -20.433 21.905 1.000 9.100 501 ALA C N 1
ATOM 2163 C CA . ALA C 1 71 ? -13.271 -20.819 20.584 1.000 9.439 501 ALA C CA 1
ATOM 2164 C C . ALA C 1 71 ? -14.444 -21.126 19.627 1.000 9.152 501 ALA C C 1
ATOM 2165 O O . ALA C 1 71 ? -14.423 -20.695 18.483 1.000 9.993 501 ALA C O 1
ATOM 2167 N N . PHE C 1 72 ? -15.457 -21.870 20.079 1.000 8.881 502 PHE C N 1
ATOM 2168 C CA . PHE C 1 72 ? -16.636 -22.186 19.286 1.000 9.067 502 PHE C CA 1
ATOM 2169 C C . PHE C 1 72 ? -17.345 -20.919 18.837 1.000 9.280 502 PHE C C 1
ATOM 2170 O O . PHE C 1 72 ? -17.673 -20.813 17.659 1.000 9.227 502 PHE C O 1
ATOM 2178 N N . MET C 1 73 ? -17.574 -19.995 19.759 1.000 9.419 503 MET C N 1
ATOM 2179 C CA . MET C 1 73 ? -18.312 -18.732 19.449 1.000 10.402 503 MET C CA 1
ATOM 2180 C C . MET C 1 73 ? -17.464 -17.834 18.573 1.000 10.639 503 MET C C 1
ATOM 2181 O O . MET C 1 73 ? -18.011 -17.220 17.660 1.000 11.270 503 MET C O 1
ATOM 2186 N N . ALA C 1 74 ? -16.151 -17.809 18.748 1.000 10.107 504 ALA C N 1
ATOM 2187 C CA . ALA C 1 74 ? -15.296 -16.985 17.866 1.000 9.492 504 ALA C CA 1
ATOM 2188 C C . ALA C 1 74 ? -15.365 -17.549 16.462 1.000 11.079 504 ALA C C 1
ATOM 2189 O O . ALA C 1 74 ? -15.492 -16.771 15.503 1.000 12.278 504 ALA C O 1
ATOM 2191 N N . ALA C 1 75 ? -15.274 -18.855 16.299 1.000 9.287 505 ALA C N 1
ATOM 2192 C CA . ALA C 1 75 ? -15.384 -19.505 14.989 1.000 10.417 505 ALA C CA 1
ATOM 2193 C C . ALA C 1 75 ? -16.770 -19.242 14.405 1.000 11.366 505 ALA C C 1
ATOM 2194 O O . ALA C 1 75 ? -16.861 -18.902 13.242 1.000 13.802 505 ALA C O 1
ATOM 2196 N N . GLN C 1 76 ? -17.836 -19.377 15.171 1.000 12.062 506 GLN C N 1
ATOM 2197 C CA . GLN C 1 76 ? -19.200 -19.105 14.640 1.000 13.970 506 GLN C CA 1
ATOM 2198 C C . GLN C 1 76 ? -19.272 -17.676 14.086 1.000 14.668 506 GLN C C 1
ATOM 2199 O O . GLN C 1 76 ? -19.829 -17.502 12.995 1.000 16.726 506 GLN C O 1
ATOM 2205 N N . LYS C 1 77 ? -18.777 -16.687 14.801 1.000 13.864 507 LYS C N 1
ATOM 2206 C CA . LYS C 1 77 ? -18.896 -15.244 14.432 1.000 16.356 507 LYS C CA 1
ATOM 2207 C C . LYS C 1 77 ? -17.949 -14.910 13.284 1.000 15.002 507 LYS C C 1
ATOM 2208 O O . LYS C 1 77 ? -18.328 -14.096 12.430 1.000 16.551 507 LYS C O 1
ATOM 2214 N N . CYS C 1 78 ? -16.757 -15.485 13.249 1.000 12.255 508 CYS C N 1
ATOM 2215 C CA . CYS C 1 78 ? -15.643 -14.920 12.447 1.000 12.310 508 CYS C CA 1
ATOM 2216 C C . CYS C 1 78 ? -15.289 -15.813 11.247 1.000 12.685 508 CYS C C 1
ATOM 2217 O O . CYS C 1 78 ? -14.628 -15.370 10.345 1.000 12.726 508 CYS C O 1
ATOM 2220 N N . HIS C 1 79 ? -15.749 -17.048 11.170 1.000 10.214 509 HIS C N 1
ATOM 2221 C CA . HIS C 1 79 ? -15.464 -17.926 10.003 1.000 11.998 509 HIS C CA 1
ATOM 2222 C C . HIS C 1 79 ? -16.010 -17.276 8.726 1.000 13.818 509 HIS C C 1
ATOM 2223 O O . HIS C 1 79 ? -17.219 -16.991 8.655 1.000 14.596 509 HIS C O 1
ATOM 2230 N N . LYS C 1 80 ? -15.122 -17.071 7.775 1.000 14.044 510 LYS C N 1
ATOM 2231 C CA . LYS C 1 80 ? -15.407 -16.498 6.435 1.000 16.284 510 LYS C CA 1
ATOM 2232 C C . LYS C 1 80 ? -15.704 -15.002 6.536 1.000 16.765 510 LYS C C 1
ATOM 2233 O O . LYS C 1 80 ? -16.174 -14.444 5.506 1.000 19.378 510 LYS C O 1
ATOM 2239 N N . LYS C 1 81 ? -15.450 -14.340 7.654 1.000 14.786 511 LYS C N 1
ATOM 2240 C CA . LYS C 1 81 ? -15.502 -12.865 7.793 1.000 14.258 511 LYS C CA 1
ATOM 2241 C C . LYS C 1 81 ? -14.398 -12.232 6.907 1.000 13.530 511 LYS C C 1
ATOM 2242 O O . LYS C 1 81 ? -13.288 -12.828 6.688 1.000 13.249 511 LYS C O 1
ATOM 2248 N N . ASN C 1 82 ? -14.670 -11.021 6.434 1.000 15.548 512 ASN C N 1
ATOM 2249 C CA . ASN C 1 82 ? -13.723 -10.189 5.657 1.000 16.527 512 ASN C CA 1
ATOM 2250 C C . ASN C 1 82 ? -12.569 -9.659 6.512 1.000 15.702 512 ASN C C 1
ATOM 2251 O O . ASN C 1 82 ? -12.815 -9.085 7.562 1.000 19.417 512 ASN C O 1
ATOM 2256 N N . MET C 1 83 ? -11.354 -9.771 5.992 1.000 15.983 513 MET C N 1
ATOM 2257 C CA . MET 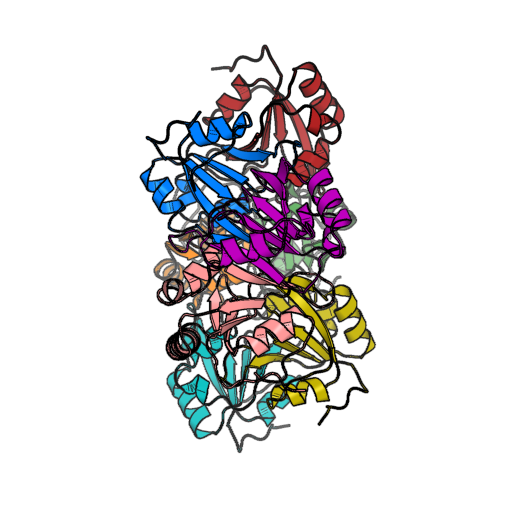C 1 83 ? -10.160 -9.043 6.434 1.000 16.642 513 MET C CA 1
ATOM 2258 C C . MET C 1 83 ? -9.436 -8.568 5.170 1.000 18.129 513 MET C C 1
ATOM 2259 O O . MET C 1 83 ? -9.002 -9.417 4.398 1.000 18.433 513 MET C O 1
ATOM 2264 N N . LYS C 1 84 ? -9.355 -7.248 4.969 1.000 20.569 514 LYS C N 1
ATOM 2265 C CA . LYS C 1 84 ? -8.616 -6.624 3.832 1.000 22.154 514 LYS C CA 1
ATOM 2266 C C . LYS C 1 84 ? -9.084 -7.289 2.527 1.000 21.810 514 LYS C C 1
ATOM 2267 O O . LYS C 1 84 ? -8.239 -7.689 1.692 1.000 21.476 514 LYS C O 1
ATOM 2273 N N . ASP C 1 85 ? -10.401 -7.482 2.394 1.000 20.675 515 ASP C N 1
ATOM 2274 C CA . ASP C 1 85 ? -11.068 -8.004 1.177 1.000 24.050 515 ASP C CA 1
ATOM 2275 C C . ASP C 1 85 ? -10.647 -9.457 0.893 1.000 23.460 515 ASP C C 1
ATOM 2276 O O . ASP C 1 85 ? -10.786 -9.890 -0.253 1.000 28.881 515 ASP C O 1
ATOM 2281 N N . ARG C 1 86 ? -10.219 -10.246 1.895 1.000 22.065 516 ARG C N 1
ATOM 2282 C CA . ARG C 1 86 ? -10.172 -11.731 1.785 1.000 20.782 516 ARG C CA 1
ATOM 2283 C C . ARG C 1 86 ? -11.123 -12.295 2.846 1.000 18.338 516 ARG C C 1
ATOM 2284 O O . ARG C 1 86 ? -11.271 -11.669 3.910 1.000 16.834 516 ARG C O 1
ATOM 2292 N N . TYR C 1 87 ? -11.737 -13.419 2.563 1.000 18.143 517 TYR C N 1
ATOM 2293 C CA . TYR C 1 87 ? -12.614 -14.093 3.553 1.000 18.179 517 TYR C CA 1
ATOM 2294 C C . TYR C 1 87 ? -11.734 -15.089 4.309 1.000 15.522 517 TYR C C 1
ATOM 2295 O O . TYR C 1 87 ? -11.221 -16.027 3.685 1.000 17.503 517 TYR C O 1
ATOM 2304 N N . VAL C 1 88 ? -11.562 -14.885 5.608 1.000 12.154 518 VAL C N 1
ATOM 2305 C CA . VAL C 1 88 ? -10.597 -15.672 6.419 1.000 11.474 518 VAL C CA 1
ATOM 2306 C C . VAL C 1 88 ? -11.334 -16.812 7.112 1.000 9.745 518 VAL C C 1
ATOM 2307 O O . VAL C 1 88 ? -12.382 -16.543 7.722 1.000 11.619 518 VAL C O 1
ATOM 2311 N N . GLU C 1 89 ? -10.844 -18.021 6.960 1.000 10.538 519 GLU C N 1
ATOM 2312 C CA . GLU C 1 89 ? -11.413 -19.223 7.603 1.000 10.859 519 GLU C CA 1
ATOM 2313 C C . GLU C 1 89 ? -11.029 -19.235 9.092 1.000 11.055 519 GLU C C 1
ATOM 2314 O O . GLU C 1 89 ? -9.935 -18.841 9.432 1.000 10.221 519 GLU C O 1
ATOM 2320 N N . VAL C 1 90 ? -11.951 -19.697 9.942 1.000 9.761 520 VAL C N 1
ATOM 2321 C CA . VAL C 1 90 ? -11.727 -19.814 11.396 1.000 9.549 520 VAL C CA 1
ATOM 2322 C C . VAL C 1 90 ? -12.151 -21.220 11.770 1.000 10.293 520 VAL C C 1
ATOM 2323 O O . VAL C 1 90 ? -13.332 -21.532 11.613 1.000 12.765 520 VAL C O 1
ATOM 2327 N N . PHE C 1 91 ? -11.217 -21.976 12.308 1.000 9.038 521 PHE C N 1
ATOM 2328 C CA . PHE C 1 91 ? -11.429 -23.406 12.634 1.000 9.196 521 PHE C CA 1
ATOM 2329 C C . PHE C 1 91 ? -11.138 -23.628 14.104 1.000 9.436 521 PHE C C 1
ATOM 2330 O O . PHE C 1 91 ? -9.995 -23.385 14.555 1.000 9.118 521 PHE C O 1
ATOM 2338 N N . GLN C 1 92 ? -12.116 -24.176 14.829 1.000 8.185 522 GLN C N 1
ATOM 2339 C CA . GLN C 1 92 ? -11.921 -24.559 16.237 1.000 8.719 522 GLN C CA 1
ATOM 2340 C C . GLN C 1 92 ? -11.084 -25.832 16.328 1.000 9.190 522 GLN C C 1
ATOM 2341 O O . GLN C 1 92 ? -11.400 -26.837 15.665 1.000 10.335 522 GLN C O 1
ATOM 2347 N N . CYS C 1 93 ? -10.045 -25.812 17.134 1.000 8.659 523 CYS C N 1
ATOM 2348 C CA . CYS C 1 93 ? -9.085 -26.932 17.176 1.000 9.372 523 CYS C CA 1
ATOM 2349 C C . CYS C 1 93 ? -8.530 -27.095 18.593 1.000 8.388 523 CYS C C 1
ATOM 2350 O O . CYS C 1 93 ? -8.757 -26.229 19.450 1.000 8.457 523 CYS C O 1
ATOM 2353 N N . SER C 1 94 ? -7.801 -28.163 18.807 1.000 8.892 524 SER C N 1
ATOM 2354 C CA . SER C 1 94 ? -7.135 -28.422 20.092 1.000 8.758 524 SER C CA 1
ATOM 2355 C C . SER C 1 94 ? -5.743 -27.824 20.133 1.000 8.379 524 SER C C 1
ATOM 2356 O O . SER C 1 94 ? -5.102 -27.587 19.067 1.000 8.893 524 SER C O 1
ATOM 2359 N N . ALA C 1 95 ? -5.190 -27.717 21.342 1.000 8.187 525 ALA C N 1
ATOM 2360 C CA . ALA C 1 95 ? -3.786 -27.313 21.492 1.000 8.867 525 ALA C CA 1
ATOM 2361 C C . ALA C 1 95 ? -2.875 -28.407 20.910 1.000 9.060 525 ALA C C 1
ATOM 2362 O O . ALA C 1 95 ? -1.794 -28.070 20.418 1.000 8.663 525 ALA C O 1
ATOM 2364 N N . GLU C 1 96 ? -3.240 -29.678 21.023 1.000 9.188 526 GLU C N 1
ATOM 2365 C CA . GLU C 1 96 ? -2.394 -30.735 20.421 1.000 9.477 526 GLU C CA 1
ATOM 2366 C C . GLU C 1 96 ? -2.360 -30.530 18.903 1.000 9.473 526 GLU C C 1
ATOM 2367 O O . GLU C 1 96 ? -1.287 -30.706 18.299 1.000 10.131 526 GLU C O 1
ATOM 2373 N N . GLU C 1 97 ? -3.491 -30.216 18.272 1.000 8.586 527 GLU C N 1
ATOM 2374 C CA . GLU C 1 97 ? -3.516 -29.935 16.819 1.000 8.602 527 GLU C CA 1
ATOM 2375 C C . GLU C 1 97 ? -2.583 -28.754 16.527 1.000 8.515 527 GLU C C 1
ATOM 2376 O O . GLU C 1 97 ? -1.770 -28.828 15.610 1.000 8.848 527 GLU C O 1
ATOM 2382 N N . MET C 1 98 ? -2.689 -27.682 17.294 1.000 8.593 528 MET C N 1
ATOM 2383 C CA . MET C 1 98 ? -1.831 -26.488 17.109 1.000 8.505 528 MET C CA 1
ATOM 2384 C C . MET C 1 98 ? -0.369 -26.885 17.245 1.000 9.788 528 MET C C 1
ATOM 2385 O O . MET C 1 98 ? 0.464 -26.553 16.395 1.000 9.702 528 MET C O 1
ATOM 2390 N N . ASN C 1 99 ? -0.041 -27.588 18.314 1.000 9.229 529 ASN C N 1
ATOM 2391 C CA . ASN C 1 99 ? 1.386 -27.887 18.587 1.000 9.938 529 ASN C CA 1
ATOM 2392 C C . ASN C 1 99 ? 1.913 -28.896 17.587 1.000 10.061 529 ASN C C 1
ATOM 2393 O O . ASN C 1 99 ? 3.115 -28.831 17.215 1.000 11.095 529 ASN C O 1
ATOM 2398 N N . PHE C 1 100 ? 1.089 -29.795 17.093 1.000 9.641 530 PHE C N 1
ATOM 2399 C CA . PHE C 1 100 ? 1.463 -30.724 15.999 1.000 10.551 530 PHE C CA 1
ATOM 2400 C C . PHE C 1 100 ? 1.833 -29.934 14.746 1.000 10.722 530 PHE C C 1
ATOM 2401 O O . PHE C 1 100 ? 2.890 -30.182 14.150 1.000 10.321 530 PHE C O 1
ATOM 2409 N N . VAL C 1 101 ? 1.040 -28.948 14.364 1.000 9.408 531 VAL C N 1
ATOM 2410 C CA . VAL C 1 101 ? 1.387 -28.130 13.184 1.000 10.396 531 VAL C CA 1
ATOM 2411 C C . VAL C 1 101 ? 2.670 -27.351 13.482 1.000 10.294 531 VAL C C 1
ATOM 2412 O O . VAL C 1 101 ? 3.513 -27.211 12.581 1.000 11.513 531 VAL C O 1
ATOM 2416 N N . LEU C 1 102 ? 2.861 -26.825 14.671 1.000 9.669 532 LEU C N 1
ATOM 2417 C CA . LEU C 1 102 ? 4.064 -26.012 14.953 1.000 10.382 532 LEU C CA 1
ATOM 2418 C C . LEU C 1 102 ? 5.311 -26.886 14.872 1.000 11.574 532 LEU C C 1
ATOM 2419 O O . LEU C 1 102 ? 6.384 -26.250 14.651 1.000 12.401 532 LEU C O 1
ATOM 2424 N N . MET C 1 103 ? 5.244 -28.221 14.998 1.000 11.422 533 MET C N 1
ATOM 2425 C CA . MET C 1 103 ? 6.456 -29.060 14.832 1.000 12.152 533 MET C CA 1
ATOM 2426 C C . MET C 1 103 ? 6.519 -29.650 13.425 1.000 13.580 533 MET C C 1
ATOM 2427 O O . MET C 1 103 ? 7.344 -30.554 13.200 1.000 15.085 533 MET C O 1
ATOM 2432 N N . GLY C 1 104 ? 5.676 -29.221 12.503 1.000 11.634 534 GLY C N 1
ATOM 2433 C CA . GLY C 1 104 ? 5.737 -29.620 11.089 1.000 13.658 534 GLY C CA 1
ATOM 2434 C C . GLY C 1 104 ? 4.650 -30.574 10.655 1.000 12.926 534 GLY C C 1
ATOM 2435 O O . GLY C 1 104 ? 4.673 -31.044 9.484 1.000 15.743 534 GLY C O 1
ATOM 2436 N N . GLY C 1 105 ? 3.685 -30.886 11.513 1.000 11.852 535 GLY C N 1
ATOM 2437 C CA . GLY C 1 105 ? 2.576 -31.757 11.133 1.000 12.782 535 GLY C CA 1
ATOM 2438 C C . GLY C 1 105 ? 1.591 -31.100 10.189 1.000 13.440 535 GLY C C 1
ATOM 2439 O O . GLY C 1 105 ? 1.528 -29.852 10.077 1.000 13.498 535 GLY C O 1
ATOM 2440 N N . THR C 1 106 ? 0.811 -31.938 9.518 1.000 14.847 536 THR C N 1
ATOM 2441 C CA . THR C 1 106 ? -0.293 -31.491 8.635 1.000 16.372 536 THR C CA 1
ATOM 2442 C C . THR C 1 106 ? -1.602 -32.008 9.206 1.000 16.323 536 THR C C 1
ATOM 2443 O O . THR C 1 106 ? -1.710 -33.225 9.398 1.000 17.788 536 THR C O 1
ATOM 2447 N N . LEU C 1 107 ? -2.553 -31.116 9.494 1.000 16.132 537 LEU C N 1
ATOM 2448 C CA . LEU C 1 107 ? -3.883 -31.523 9.963 1.000 18.310 537 LEU C CA 1
ATOM 2449 C C . LEU C 1 107 ? -4.728 -31.954 8.780 1.000 19.789 537 LEU C C 1
ATOM 2450 O O . LEU C 1 107 ? -4.935 -31.082 7.905 1.000 22.708 537 LEU C O 1
ATOM 2455 N N . ASN C 1 108 ? -5.303 -33.135 8.865 1.000 21.835 538 ASN C N 1
ATOM 2456 C CA . ASN C 1 108 ? -6.252 -33.637 7.851 1.000 24.449 538 ASN C CA 1
ATOM 2457 C C . ASN C 1 108 ? -7.654 -33.190 8.246 1.000 24.452 538 ASN C C 1
ATOM 2458 O O . ASN C 1 108 ? -8.435 -32.864 7.349 1.000 27.194 538 ASN C O 1
ATOM 2463 N N . ARG C 1 109 ? -7.943 -33.109 9.541 1.000 18.923 539 ARG C N 1
ATOM 2464 C CA . ARG C 1 109 ? -9.298 -32.740 9.996 1.000 18.399 539 ARG C CA 1
ATOM 2465 C C . ARG C 1 109 ? -9.564 -31.315 9.517 1.000 22.245 539 ARG C C 1
ATOM 2466 O O . ARG C 1 109 ? -8.667 -30.497 9.660 1.000 23.656 539 ARG C O 1
ATOM 2474 N N . ASN C 1 110 ? -10.733 -31.054 8.950 1.000 25.586 540 ASN C N 1
ATOM 2475 C CA . ASN C 1 110 ? -11.056 -29.700 8.427 1.000 31.004 540 ASN C CA 1
ATOM 2476 C C . ASN C 1 110 ? -12.538 -29.446 8.709 1.000 31.461 540 ASN C C 1
ATOM 2477 O O . ASN C 1 110 ? -13.232 -30.307 9.303 1.000 27.393 540 ASN C O 1
ATOM 2483 N N . PHE D 1 7 ? -3.768 12.889 44.461 1.000 37.697 437 PHE D N 1
ATOM 2484 C CA . PHE D 1 7 ? -4.535 13.897 43.661 1.000 31.449 437 PHE D CA 1
ATOM 2485 C C . PHE D 1 7 ? -5.739 13.243 42.986 1.000 27.187 437 PHE D C 1
ATOM 2486 O O . PHE D 1 7 ? -5.592 12.281 42.254 1.000 33.069 437 PHE D O 1
ATOM 2494 N N . VAL D 1 8 ? -6.885 13.873 43.150 1.000 22.464 438 VAL D N 1
ATOM 2495 C CA . VAL D 1 8 ? -8.140 13.484 42.463 1.000 22.758 438 VAL D CA 1
ATOM 2496 C C . VAL D 1 8 ? -8.626 14.697 41.670 1.000 19.127 438 VAL D C 1
ATOM 2497 O O . VAL D 1 8 ? -8.900 15.756 42.233 1.000 18.389 438 VAL D O 1
ATOM 2501 N N . PRO D 1 9 ? -8.674 14.630 40.325 1.000 16.505 439 PRO D N 1
ATOM 2502 C CA . PRO D 1 9 ? -9.054 15.821 39.574 1.000 15.773 439 PRO D CA 1
ATOM 2503 C C . PRO D 1 9 ? -10.484 16.237 39.882 1.000 15.127 439 PRO D C 1
ATOM 2504 O O . PRO D 1 9 ? -11.357 15.405 40.107 1.000 18.406 439 PRO D O 1
ATOM 2508 N N . PRO D 1 10 ? -10.764 17.545 39.798 1.000 15.136 440 PRO D N 1
ATOM 2509 C CA . PRO D 1 10 ? -12.120 18.059 39.919 1.000 15.719 440 PRO D CA 1
ATOM 2510 C C . PRO D 1 10 ? -13.056 17.338 38.941 1.000 16.093 440 PRO D C 1
ATOM 2511 O O . PRO D 1 10 ? -12.681 17.091 37.786 1.000 16.624 440 PRO D O 1
ATOM 2515 N N . THR D 1 11 ? -14.284 17.124 39.374 1.000 16.492 441 THR D N 1
ATOM 2516 C CA . THR D 1 11 ? -15.312 16.345 38.677 1.000 16.595 441 THR D CA 1
ATOM 2517 C C . THR D 1 11 ? -16.654 17.081 38.691 1.000 18.133 441 THR D C 1
ATOM 2518 O O . THR D 1 11 ? -17.680 16.432 38.420 1.000 21.072 441 THR D O 1
ATOM 2522 N N . ASN D 1 12 ? -16.680 18.371 38.970 1.000 17.361 442 ASN D N 1
ATOM 2523 C CA . ASN D 1 12 ? -17.939 19.128 39.175 1.000 20.343 442 ASN D CA 1
ATOM 2524 C C . ASN D 1 12 ? -18.654 19.395 37.849 1.000 19.801 442 ASN D C 1
ATOM 2525 O O . ASN D 1 12 ? -19.896 19.402 37.843 1.000 21.480 442 ASN D O 1
ATOM 2530 N N . VAL D 1 13 ? -17.916 19.629 36.763 1.000 16.057 443 VAL D N 1
ATOM 2531 C CA . VAL D 1 13 ? -18.479 19.999 35.440 1.000 15.295 443 VAL D CA 1
ATOM 2532 C C . VAL D 1 13 ? -18.102 18.886 34.453 1.000 13.680 443 VAL D C 1
ATOM 2533 O O . VAL D 1 13 ? -16.977 18.828 33.943 1.000 14.043 443 VAL D O 1
ATOM 2537 N N . ARG D 1 14 ? -19.011 17.951 34.265 1.000 13.289 444 ARG D N 1
ATOM 2538 C CA . ARG D 1 14 ? -18.736 16.747 33.453 1.000 12.188 444 ARG D CA 1
ATOM 2539 C C . ARG D 1 14 ? -19.215 16.960 32.030 1.000 11.725 444 ARG D C 1
ATOM 2540 O O . ARG D 1 14 ? -20.229 16.398 31.612 1.000 11.819 444 ARG D O 1
ATOM 2548 N N . ASP D 1 15 ? -18.514 17.818 31.297 1.000 11.008 445 ASP D N 1
ATOM 2549 C CA . ASP D 1 15 ? -18.899 18.188 29.924 1.000 11.573 445 ASP D CA 1
ATOM 2550 C C . ASP D 1 15 ? -18.013 17.531 28.857 1.000 9.528 445 ASP D C 1
ATOM 2551 O O . ASP D 1 15 ? -18.142 17.945 27.697 1.000 11.460 445 ASP D O 1
ATOM 2556 N N . CYS D 1 16 ? -17.285 16.505 29.204 1.000 9.482 446 CYS D N 1
ATOM 2557 C CA . CYS D 1 16 ? -16.456 15.737 28.240 1.000 9.609 446 CYS D CA 1
ATOM 2558 C C . CYS D 1 16 ? -16.916 14.287 28.240 1.000 9.976 446 CYS D C 1
ATOM 2559 O O . CYS D 1 16 ? -17.624 13.800 29.166 1.000 10.322 446 CYS D O 1
ATOM 2562 N N . ILE D 1 17 ? -16.491 13.569 27.203 1.000 9.770 447 ILE D N 1
ATOM 2563 C CA . ILE D 1 17 ? -16.651 12.100 27.139 1.000 9.748 447 ILE D CA 1
ATOM 2564 C C . ILE D 1 17 ? -15.323 11.434 26.827 1.000 8.614 447 ILE D C 1
ATOM 2565 O O . ILE D 1 17 ? -14.493 12.028 26.075 1.000 9.807 447 ILE D O 1
ATOM 2570 N N . ARG D 1 18 ? -15.120 10.289 27.410 1.000 9.290 448 ARG D N 1
ATOM 2571 C CA . ARG D 1 18 ? -14.028 9.377 27.042 1.000 9.869 448 ARG D CA 1
ATOM 2572 C C . ARG D 1 18 ? -14.590 8.203 26.276 1.000 10.343 448 ARG D C 1
ATOM 2573 O O . ARG D 1 18 ? -15.568 7.591 26.768 1.000 9.770 448 ARG D O 1
ATOM 2581 N N . LEU D 1 19 ? -14.016 7.899 25.131 1.000 9.991 449 LEU D N 1
ATOM 2582 C CA . LEU D 1 19 ? -14.252 6.648 24.393 1.000 10.238 449 LEU D CA 1
ATOM 2583 C C . LEU D 1 19 ? -13.142 5.690 24.803 1.000 10.707 449 LEU D C 1
ATOM 2584 O O . LEU D 1 19 ? -11.971 6.127 24.893 1.000 10.274 449 LEU D O 1
ATOM 2589 N N . ARG D 1 20 ? -13.462 4.418 25.039 1.000 10.668 450 ARG D N 1
ATOM 2590 C CA . ARG D 1 20 ? -12.479 3.402 25.460 1.000 10.431 450 ARG D CA 1
ATOM 2591 C C . ARG D 1 20 ? -12.786 2.124 24.709 1.000 10.655 450 ARG D C 1
ATOM 2592 O O . ARG D 1 20 ? -13.951 1.750 24.590 1.000 11.927 450 ARG D O 1
ATOM 2600 N N . GLY D 1 21 ? -11.762 1.387 24.339 1.000 11.089 451 GLY D N 1
ATOM 2601 C CA . GLY D 1 21 ? -11.903 0.139 23.602 1.000 10.878 451 GLY D CA 1
ATOM 2602 C C . GLY D 1 21 ? -12.220 0.368 22.143 1.000 11.655 451 GLY D C 1
ATOM 2603 O O . GLY D 1 21 ? -12.818 -0.497 21.507 1.000 12.986 451 GLY D O 1
ATOM 2604 N N . LEU D 1 22 ? -11.723 1.427 21.532 1.000 10.629 452 LEU D N 1
ATOM 2605 C CA . LEU D 1 22 ? -11.883 1.669 20.101 1.000 10.762 452 LEU D CA 1
ATOM 2606 C C . LEU D 1 22 ? -11.151 0.562 19.368 1.000 11.106 452 LEU D C 1
ATOM 2607 O O . LEU D 1 22 ? -10.068 0.159 19.777 1.000 13.238 452 LEU D O 1
ATOM 2612 N N . PRO D 1 23 ? -11.704 0.080 18.251 1.000 10.986 453 PRO D N 1
ATOM 2613 C CA . PRO D 1 23 ? -10.981 -0.874 17.441 1.000 11.026 453 PRO D CA 1
ATOM 2614 C C . PRO D 1 23 ? -9.697 -0.244 16.917 1.000 10.511 453 PRO D C 1
ATOM 2615 O O . PRO D 1 23 ? -9.583 0.961 16.771 1.000 12.125 453 PRO D O 1
ATOM 2619 N N . TYR D 1 24 ? -8.735 -1.083 16.593 1.000 10.005 454 TYR D N 1
ATOM 2620 C CA . TYR D 1 24 ? -7.469 -0.639 15.999 1.000 11.454 454 TYR D CA 1
ATOM 2621 C C . TYR D 1 24 ? -7.720 0.115 14.698 1.000 11.383 454 TYR D C 1
ATOM 2622 O O . TYR D 1 24 ? -6.990 1.095 14.455 1.000 13.699 454 TYR D O 1
ATOM 2631 N N . ALA D 1 25 ? -8.723 -0.266 13.924 1.000 12.686 455 ALA D N 1
ATOM 2632 C CA . ALA D 1 25 ? -8.975 0.399 12.633 1.000 12.062 455 ALA D CA 1
ATOM 2633 C C . ALA D 1 25 ? -9.693 1.740 12.802 1.000 12.433 455 ALA D C 1
ATOM 2634 O O . ALA D 1 25 ? -9.982 2.360 11.772 1.000 13.178 455 ALA D O 1
ATOM 2636 N N . ALA D 1 26 ? -9.993 2.201 14.019 1.000 11.573 456 ALA D N 1
ATOM 2637 C CA . ALA D 1 26 ? -10.824 3.411 14.196 1.000 11.941 456 ALA D CA 1
ATOM 2638 C C . ALA D 1 26 ? -10.155 4.628 13.580 1.000 11.753 456 ALA D C 1
ATOM 2639 O O . ALA D 1 26 ? -8.989 4.924 13.875 1.000 12.257 456 ALA D O 1
ATOM 2641 N N . THR D 1 27 ? -10.966 5.377 12.884 1.000 10.998 457 THR D N 1
ATOM 2642 C CA . THR D 1 27 ? -10.563 6.657 12.273 1.000 11.625 457 THR D CA 1
ATOM 2643 C C . THR D 1 27 ? -11.352 7.779 12.916 1.000 11.848 457 THR D C 1
ATOM 2644 O O . THR D 1 27 ? -12.396 7.526 13.548 1.000 11.022 457 THR D O 1
ATOM 2648 N N . ILE D 1 28 ? -10.981 9.003 12.586 1.000 12.528 458 ILE D N 1
ATOM 2649 C CA . ILE D 1 28 ? -11.767 10.193 13.019 1.000 12.505 458 ILE D CA 1
ATOM 2650 C C . ILE D 1 28 ? -13.155 10.151 12.382 1.000 12.689 458 ILE D C 1
ATOM 2651 O O . ILE D 1 28 ? -14.113 10.481 13.068 1.000 11.591 458 ILE D O 1
ATOM 2656 N N . GLU D 1 29 ? -13.279 9.713 11.134 1.000 12.749 459 GLU D N 1
ATOM 2657 C CA . GLU D 1 29 ? -14.608 9.563 10.525 1.000 12.624 459 GLU D CA 1
ATOM 2658 C C . GLU D 1 29 ? -15.433 8.542 11.316 1.000 12.178 459 GLU D C 1
ATOM 2659 O O . GLU D 1 29 ? -16.624 8.785 11.596 1.000 12.485 459 GLU D O 1
ATOM 2665 N N . ASP D 1 30 ? -14.831 7.442 11.720 1.000 12.081 460 ASP D N 1
ATOM 2666 C CA . ASP D 1 30 ? -15.570 6.416 12.471 1.000 11.276 460 ASP D CA 1
ATOM 2667 C C . ASP D 1 30 ? -16.047 6.997 13.785 1.000 11.811 460 ASP D C 1
ATOM 2668 O O . ASP D 1 30 ? -17.162 6.711 14.205 1.000 12.277 460 ASP D O 1
ATOM 2673 N N . ILE D 1 31 ? -15.232 7.769 14.459 1.000 11.060 461 ILE D N 1
ATOM 2674 C CA . ILE D 1 31 ? -15.636 8.349 15.743 1.000 11.459 461 ILE D CA 1
ATOM 2675 C C . ILE D 1 31 ? -16.818 9.279 15.534 1.000 11.880 461 ILE D C 1
ATOM 2676 O O . ILE D 1 31 ? -17.778 9.198 16.318 1.000 11.494 461 ILE D O 1
ATOM 2681 N N . LEU D 1 32 ? -16.774 10.144 14.545 1.000 11.695 462 LEU D N 1
ATOM 2682 C CA . LEU D 1 32 ? -17.906 11.077 14.342 1.000 13.111 462 LEU D CA 1
ATOM 2683 C C . LEU D 1 32 ? -19.165 10.314 13.937 1.000 14.300 462 LEU D C 1
ATOM 2684 O O . LEU D 1 32 ? -20.242 10.642 14.441 1.000 16.078 462 LEU D O 1
ATOM 2689 N N . ASP D 1 33 ? -19.047 9.279 13.137 1.000 14.543 463 ASP D N 1
ATOM 2690 C CA . ASP D 1 33 ? -20.225 8.498 12.726 1.000 14.891 463 ASP D CA 1
ATOM 2691 C C . ASP D 1 33 ? -20.825 7.794 13.953 1.000 15.477 463 ASP D C 1
ATOM 2692 O O . ASP D 1 33 ? -22.067 7.683 14.068 1.000 16.482 463 ASP D O 1
ATOM 2697 N N . PHE D 1 34 ? -19.965 7.276 14.838 1.000 13.768 464 PHE D N 1
ATOM 2698 C CA . PHE D 1 34 ? -20.376 6.554 16.059 1.000 12.643 464 PHE D CA 1
ATOM 2699 C C . PHE D 1 34 ? -21.172 7.503 16.943 1.000 14.279 464 PHE D C 1
ATOM 2700 O O . PHE D 1 34 ? -22.185 7.097 17.537 1.000 15.222 464 PHE D O 1
ATOM 2708 N N . LEU D 1 35 ? -20.726 8.737 17.051 1.000 13.474 465 LEU D N 1
ATOM 2709 C CA . LEU D 1 35 ? -21.425 9.716 17.901 1.000 13.890 465 LEU D CA 1
ATOM 2710 C C . LEU D 1 35 ? -22.780 10.064 17.302 1.000 14.903 465 LEU D C 1
ATOM 2711 O O . LEU D 1 35 ? -23.691 10.435 18.047 1.000 17.000 465 LEU D O 1
ATOM 2716 N N . GLY D 1 36 ? -22.939 9.939 15.993 1.000 16.135 466 GLY D N 1
ATOM 2717 C CA . GLY D 1 36 ? -24.269 10.162 15.374 1.000 16.465 466 GLY D CA 1
ATOM 2718 C C . GLY D 1 36 ? -24.786 11.563 15.690 1.000 15.480 466 GLY D C 1
ATOM 2719 O O . GLY D 1 36 ? -24.087 12.518 15.356 1.000 16.063 466 GLY D O 1
ATOM 2720 N N . GLU D 1 37 ? -25.905 11.653 16.390 1.000 19.459 467 GLU D N 1
ATOM 2721 C CA . GLU D 1 37 ? -26.581 12.938 16.684 1.000 21.049 467 GLU D CA 1
ATOM 2722 C C . GLU D 1 37 ? -25.702 13.814 17.582 1.000 19.475 467 GLU D C 1
ATOM 2723 O O . GLU D 1 37 ? -25.923 15.035 17.601 1.000 24.323 467 GLU D O 1
ATOM 2729 N N . PHE D 1 38 ? -24.713 13.253 18.275 1.000 14.931 468 PHE D N 1
ATOM 2730 C CA . PHE D 1 38 ? -23.892 13.981 19.259 1.000 16.566 468 PHE D CA 1
ATOM 2731 C C . PHE D 1 38 ? -22.670 14.585 18.587 1.000 17.727 468 PHE D C 1
ATOM 2732 O O . PHE D 1 38 ? -21.981 15.351 19.245 1.000 15.759 468 PHE D O 1
ATOM 2740 N N . ALA D 1 39 ? -22.409 14.251 17.325 1.000 18.456 469 ALA D N 1
ATOM 2741 C CA . ALA D 1 39 ? -21.277 14.877 16.594 1.000 18.747 469 ALA D CA 1
ATOM 2742 C C . ALA D 1 39 ? -21.490 16.397 16.531 1.000 19.144 469 ALA D C 1
ATOM 2743 O O . ALA D 1 39 ? -20.503 17.150 16.647 1.000 20.554 469 ALA D O 1
ATOM 2745 N N . THR D 1 40 ? -22.727 16.874 16.424 1.000 18.440 470 THR D N 1
ATOM 2746 C CA . THR D 1 40 ? -23.026 18.343 16.465 1.000 20.561 470 THR D CA 1
ATOM 2747 C C . THR D 1 40 ? -22.874 18.980 17.862 1.000 21.478 470 THR D C 1
ATOM 2748 O O . THR D 1 40 ? -22.886 20.217 17.968 1.000 21.928 470 THR D O 1
ATOM 2752 N N . ASP D 1 41 ? -22.714 18.208 18.923 1.000 17.770 471 ASP D N 1
ATOM 2753 C CA . ASP D 1 41 ? -22.599 18.750 20.304 1.000 17.210 471 ASP D CA 1
ATOM 2754 C C . ASP D 1 41 ? -21.125 18.904 20.724 1.000 14.737 471 ASP D C 1
ATOM 2755 O O . ASP D 1 41 ? -20.820 19.307 21.844 1.000 15.437 471 ASP D O 1
ATOM 2760 N N . ILE D 1 42 ? -20.211 18.606 19.818 1.000 13.125 472 ILE D N 1
ATOM 2761 C CA . ILE D 1 42 ? -18.756 18.735 20.083 1.000 12.750 472 ILE D CA 1
ATOM 2762 C C . ILE D 1 42 ? -18.405 20.220 20.210 1.000 13.249 472 ILE D C 1
ATOM 2763 O O . ILE D 1 42 ? -18.789 21.020 19.337 1.000 14.522 472 ILE D O 1
ATOM 2768 N N . ARG D 1 43 ? -17.584 20.575 21.184 1.000 13.012 473 ARG D N 1
ATOM 2769 C CA . ARG D 1 43 ? -17.289 22.012 21.409 1.000 15.771 473 ARG D CA 1
ATOM 2770 C C . ARG D 1 43 ? -16.262 22.708 20.472 1.000 24.178 473 ARG D C 1
ATOM 2771 O O . ARG D 1 43 ? -16.589 23.706 19.789 1.000 34.046 473 ARG D O 1
ATOM 2779 N N . THR D 1 44 ? -15.036 22.325 20.584 1.000 16.630 474 THR D N 1
ATOM 2780 C CA . THR D 1 44 ? -13.817 22.793 19.890 1.000 13.609 474 THR D CA 1
ATOM 2781 C C . THR D 1 44 ? -13.735 22.158 18.498 1.000 11.613 474 THR D C 1
ATOM 2782 O O . THR D 1 44 ? -14.624 21.438 18.069 1.000 12.773 474 THR D O 1
ATOM 2786 N N . HIS D 1 45 ? -12.629 22.367 17.822 1.000 10.166 475 HIS D N 1
ATOM 2787 C CA . HIS D 1 45 ? -12.345 21.715 16.528 1.000 10.483 475 HIS D CA 1
ATOM 2788 C C . HIS D 1 45 ? -11.363 20.566 16.695 1.000 10.610 475 HIS D C 1
ATOM 2789 O O . HIS D 1 45 ? -10.711 20.212 15.709 1.000 11.332 475 HIS D O 1
ATOM 2796 N N . GLY D 1 46 ? -11.259 19.982 17.864 1.000 10.346 476 GLY D N 1
ATOM 2797 C CA . GLY D 1 46 ? -10.401 18.814 18.022 1.000 11.209 476 GLY D CA 1
ATOM 2798 C C . GLY D 1 46 ? -10.978 17.684 18.838 1.000 11.671 476 GLY D C 1
ATOM 2799 O O . GLY D 1 46 ? -11.854 17.884 19.694 1.000 14.112 476 GLY D O 1
ATOM 2800 N N . VAL D 1 47 ? -10.499 16.504 18.512 1.000 10.196 477 VAL D N 1
ATOM 2801 C CA . VAL D 1 47 ? -10.770 15.228 19.206 1.000 10.447 477 VAL D CA 1
ATOM 2802 C C . VAL D 1 47 ? -9.403 14.680 19.615 1.000 10.422 477 VAL D C 1
ATOM 2803 O O . VAL D 1 47 ? -8.454 14.643 18.738 1.000 11.858 477 VAL D O 1
ATOM 2807 N N . HIS D 1 48 ? -9.223 14.253 20.850 1.000 9.168 478 HIS D N 1
ATOM 2808 C CA . HIS D 1 48 ? -7.912 13.862 21.381 1.000 10.806 478 HIS D CA 1
ATOM 2809 C C . HIS D 1 48 ? -7.777 12.358 21.324 1.000 11.726 478 HIS D C 1
ATOM 2810 O O . HIS D 1 48 ? -8.485 11.686 22.064 1.000 13.097 478 HIS D O 1
ATOM 2817 N N . MET D 1 49 ? -6.828 11.827 20.597 1.000 9.864 479 MET D N 1
ATOM 2818 C CA . MET D 1 49 ? -6.483 10.411 20.652 1.000 10.917 479 MET D CA 1
ATOM 2819 C C . MET D 1 49 ? -5.396 10.188 21.667 1.000 11.704 479 MET D C 1
ATOM 2820 O O . MET D 1 49 ? -4.387 10.914 21.639 1.000 13.010 479 MET D O 1
ATOM 2825 N N . VAL D 1 50 ? -5.575 9.259 22.583 1.000 9.645 480 VAL D N 1
ATOM 2826 C CA . VAL D 1 50 ? -4.746 9.115 23.786 1.000 9.826 480 VAL D CA 1
ATOM 2827 C C . VAL 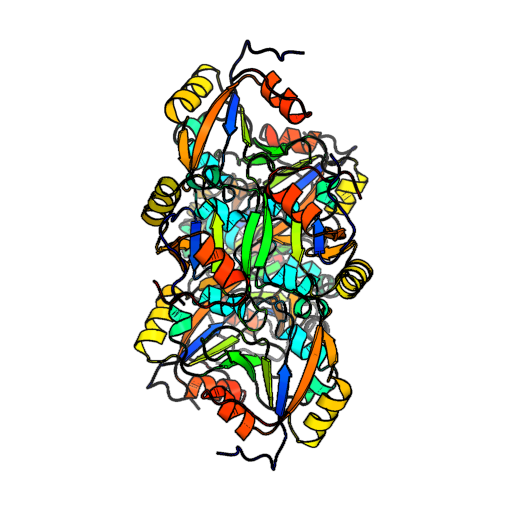D 1 50 ? -3.618 8.091 23.614 1.000 9.872 480 VAL D C 1
ATOM 2828 O O . VAL D 1 50 ? -3.856 6.951 23.104 1.000 10.568 480 VAL D O 1
ATOM 2832 N N . LEU D 1 51 ? -2.424 8.488 24.045 1.000 9.436 481 LEU D N 1
ATOM 2833 C CA . LEU D 1 51 ? -1.249 7.600 24.127 1.000 10.049 481 LEU D CA 1
ATOM 2834 C C . LEU D 1 51 ? -1.137 7.118 25.551 1.000 11.145 481 LEU D C 1
ATOM 2835 O O . LEU D 1 51 ? -1.361 7.912 26.491 1.000 10.432 481 LEU D O 1
ATOM 2840 N N . ASN D 1 52 ? -0.681 5.888 25.727 1.000 11.868 482 ASN D N 1
ATOM 2841 C CA . ASN D 1 52 ? -0.539 5.293 27.074 1.000 12.790 482 ASN D CA 1
ATOM 2842 C C . ASN D 1 52 ? 0.779 5.746 27.688 1.000 13.939 482 ASN D C 1
ATOM 2843 O O . ASN D 1 52 ? 1.468 6.599 27.141 1.000 14.346 482 ASN D O 1
ATOM 2848 N N . HIS D 1 53 ? 1.141 5.146 28.832 1.000 17.793 483 HIS D N 1
ATOM 2849 C CA . HIS D 1 53 ? 2.358 5.592 29.554 1.000 21.532 483 HIS D CA 1
ATOM 2850 C C . HIS D 1 53 ? 3.640 5.269 28.800 1.000 22.477 483 HIS D C 1
ATOM 2851 O O . HIS D 1 53 ? 4.685 5.866 29.129 1.000 27.213 483 HIS D O 1
ATOM 2858 N N . GLN D 1 54 ? 3.594 4.373 27.813 1.000 20.271 484 GLN D N 1
ATOM 2859 C CA . GLN D 1 54 ? 4.775 4.037 26.993 1.000 19.719 484 GLN D CA 1
ATOM 2860 C C . GLN D 1 54 ? 4.734 4.819 25.684 1.000 17.044 484 GLN D C 1
ATOM 2861 O O . GLN D 1 54 ? 5.560 4.568 24.821 1.000 18.459 484 GLN D O 1
ATOM 2867 N N . GLY D 1 55 ? 3.759 5.721 25.525 1.000 14.282 485 GLY D N 1
ATOM 2868 C CA . GLY D 1 55 ? 3.681 6.476 24.263 1.000 13.409 485 GLY D CA 1
ATOM 2869 C C . GLY D 1 55 ? 3.040 5.689 23.110 1.000 12.895 485 GLY D C 1
ATOM 2870 O O . GLY D 1 55 ? 3.132 6.117 21.944 1.000 15.189 485 GLY D O 1
ATOM 2871 N N . ARG D 1 56 ? 2.333 4.617 23.420 1.000 12.713 486 ARG D N 1
ATOM 2872 C CA . ARG D 1 56 ? 1.718 3.743 22.398 1.000 11.846 486 ARG D CA 1
ATOM 2873 C C . ARG D 1 56 ? 0.217 3.991 22.403 1.000 11.132 486 ARG D C 1
ATOM 2874 O O . ARG D 1 56 ? -0.318 4.544 23.355 1.000 12.469 486 ARG D O 1
ATOM 2882 N N . PRO D 1 57 ? -0.493 3.596 21.345 1.000 11.526 487 PRO D N 1
ATOM 2883 C CA . PRO D 1 57 ? -1.925 3.835 21.316 1.000 13.282 487 PRO D CA 1
ATOM 2884 C C . PRO D 1 57 ? -2.628 3.123 22.474 1.000 14.507 487 PRO D C 1
ATOM 2885 O O . PRO D 1 57 ? -2.308 1.987 22.808 1.000 15.773 487 PRO D O 1
ATOM 2889 N N . SER D 1 58 ? -3.636 3.784 23.041 1.000 14.257 488 SER D N 1
ATOM 2890 C CA . SER D 1 58 ? -4.403 3.218 24.167 1.000 12.864 488 SER D CA 1
ATOM 2891 C C . SER D 1 58 ? -5.731 2.649 23.710 1.000 11.916 488 SER D C 1
ATOM 2892 O O . SER D 1 58 ? -6.293 1.881 24.514 1.000 13.566 488 SER D O 1
ATOM 2895 N N . GLY D 1 59 ? -6.252 3.041 22.576 1.000 12.047 489 GLY D N 1
ATOM 2896 C CA . GLY D 1 59 ? -7.654 2.729 22.252 1.000 12.099 489 GLY D CA 1
ATOM 2897 C C . GLY D 1 59 ? -8.655 3.696 22.883 1.000 12.409 489 GLY D C 1
ATOM 2898 O O . GLY D 1 59 ? -9.844 3.460 22.795 1.000 11.205 489 GLY D O 1
ATOM 2899 N N . ASP D 1 60 ? -8.191 4.743 23.530 1.000 10.771 490 ASP D N 1
ATOM 2900 C CA . ASP D 1 60 ? -9.031 5.768 24.202 1.000 11.010 490 ASP D CA 1
ATOM 2901 C C . ASP D 1 60 ? -9.006 7.064 23.395 1.000 10.268 490 ASP D C 1
ATOM 2902 O O . ASP D 1 60 ? -8.006 7.399 22.715 1.000 10.614 490 ASP D O 1
ATOM 2907 N N . ALA D 1 61 ? -10.042 7.856 23.534 1.000 9.361 491 ALA D N 1
ATOM 2908 C CA . ALA D 1 61 ? -10.130 9.223 22.978 1.000 9.170 491 ALA D CA 1
ATOM 2909 C C . ALA D 1 61 ? -10.912 10.077 23.941 1.000 10.269 491 ALA D C 1
ATOM 2910 O O . ALA D 1 61 ? -11.756 9.535 24.675 1.000 11.393 491 ALA D O 1
ATOM 2912 N N . PHE D 1 62 ? -10.672 11.367 23.903 1.000 8.992 492 PHE D N 1
ATOM 2913 C CA . PHE D 1 62 ? -11.450 12.338 24.685 1.000 8.914 492 PHE D CA 1
ATOM 2914 C C . PHE D 1 62 ? -12.050 13.365 23.761 1.000 9.543 492 PHE D C 1
ATOM 2915 O O . PHE D 1 62 ? -11.382 13.820 22.792 1.000 9.910 492 PHE D O 1
ATOM 2923 N N . ILE D 1 63 ? -13.283 13.766 24.077 1.000 9.519 493 ILE D N 1
ATOM 2924 C CA . ILE D 1 63 ? -14.026 14.802 23.314 1.000 10.819 493 ILE D CA 1
ATOM 2925 C C . ILE D 1 63 ? -14.703 15.751 24.286 1.000 11.244 493 ILE D C 1
ATOM 2926 O O . ILE D 1 63 ? -15.418 15.255 25.180 1.000 11.785 493 ILE D O 1
ATOM 2931 N N . GLN D 1 64 ? -14.490 17.022 24.117 1.000 11.478 494 GLN D N 1
ATOM 2932 C CA . GLN D 1 64 ? -15.211 18.028 24.932 1.000 11.745 494 GLN D CA 1
ATOM 2933 C C . GLN D 1 64 ? -16.531 18.310 24.215 1.000 10.713 494 GLN D C 1
ATOM 2934 O O . GLN D 1 64 ? -16.554 18.553 23.023 1.000 11.439 494 GLN D O 1
ATOM 2940 N N . MET D 1 65 ? -17.626 18.374 24.967 1.000 10.698 495 MET D N 1
ATOM 2941 C CA . MET D 1 65 ? -18.965 18.713 24.444 1.000 11.916 495 MET D CA 1
ATOM 2942 C C . MET D 1 65 ? -19.367 20.113 24.900 1.000 12.510 495 MET D C 1
ATOM 2943 O O . MET D 1 65 ? -18.719 20.658 25.774 1.000 14.310 495 MET D O 1
ATOM 2948 N N . LYS D 1 66 ? -20.444 20.603 24.315 1.000 13.542 496 LYS D N 1
ATOM 2949 C CA . LYS D 1 66 ? -20.909 21.982 24.549 1.000 16.245 496 LYS D CA 1
ATOM 2950 C C . LYS D 1 66 ? -21.667 22.099 25.863 1.000 14.880 496 LYS D C 1
ATOM 2951 O O . LYS D 1 66 ? -21.897 23.205 26.244 1.000 17.803 496 LYS D O 1
ATOM 2957 N N . SER D 1 67 ? -21.987 21.012 26.554 1.000 13.476 497 SER D N 1
ATOM 2958 C CA . SER D 1 67 ? -22.637 21.035 27.878 1.000 12.226 497 SER D CA 1
ATOM 2959 C C . SER D 1 67 ? -22.548 19.702 28.580 1.000 13.724 497 SER D C 1
ATOM 2960 O O . SER D 1 67 ? -22.387 18.674 27.908 1.000 12.500 497 SER D O 1
ATOM 2963 N N . ALA D 1 68 ? -22.700 19.700 29.890 1.000 11.729 498 ALA D N 1
ATOM 2964 C CA . ALA D 1 68 ? -22.707 18.462 30.682 1.000 11.558 498 ALA D CA 1
ATOM 2965 C C . ALA D 1 68 ? -23.909 17.610 30.245 1.000 11.751 498 ALA D C 1
ATOM 2966 O O . ALA D 1 68 ? -23.785 16.370 30.239 1.000 10.770 498 ALA D O 1
ATOM 2968 N N . ASP D 1 69 ? -25.071 18.227 30.017 1.000 13.075 499 ASP D N 1
ATOM 2969 C CA . ASP D 1 69 ? -26.253 17.373 29.720 1.000 12.259 499 ASP D CA 1
ATOM 2970 C C . ASP D 1 69 ? -26.020 16.627 28.400 1.000 11.971 499 ASP D C 1
ATOM 2971 O O . ASP D 1 69 ? -26.428 15.452 28.233 1.000 12.236 499 ASP D O 1
ATOM 2976 N N . ARG D 1 70 ? -25.330 17.253 27.441 1.000 11.917 500 ARG D N 1
ATOM 2977 C CA . ARG D 1 70 ? -25.086 16.560 26.148 1.000 11.256 500 ARG D CA 1
ATOM 2978 C C . ARG D 1 70 ? -23.978 15.513 26.283 1.000 10.966 500 ARG D C 1
ATOM 2979 O O . ARG D 1 70 ? -24.098 14.465 25.636 1.000 10.585 500 ARG D O 1
ATOM 2987 N N . ALA D 1 71 ? -22.966 15.747 27.101 1.000 9.733 501 ALA D N 1
ATOM 2988 C CA . ALA D 1 71 ? -22.008 14.682 27.452 1.000 9.454 501 ALA D CA 1
ATOM 2989 C C . ALA D 1 71 ? -22.731 13.509 28.135 1.000 10.062 501 ALA D C 1
ATOM 2990 O O . ALA D 1 71 ? -22.446 12.369 27.818 1.000 10.216 501 ALA D O 1
ATOM 2992 N N . PHE D 1 72 ? -23.597 13.822 29.093 1.000 10.099 502 PHE D N 1
ATOM 2993 C CA . PHE D 1 72 ? -24.407 12.778 29.748 1.000 10.031 502 PHE D CA 1
ATOM 2994 C C . PHE D 1 72 ? -25.142 11.920 28.698 1.000 10.452 502 PHE D C 1
ATOM 2995 O O . PHE D 1 72 ? -25.123 10.699 28.749 1.000 11.257 502 PHE D O 1
ATOM 3003 N N . MET D 1 73 ? -25.875 12.575 27.820 1.000 10.239 503 MET D N 1
ATOM 3004 C CA . MET D 1 73 ? -26.699 11.870 26.825 1.000 11.125 503 MET D CA 1
ATOM 3005 C C . MET D 1 73 ? -25.844 11.093 25.834 1.000 10.848 503 MET D C 1
ATOM 3006 O O . MET D 1 73 ? -26.248 10.003 25.435 1.000 12.102 503 MET D O 1
ATOM 3011 N N . ALA D 1 74 ? -24.676 11.635 25.456 1.000 10.906 504 ALA D N 1
ATOM 3012 C CA . ALA D 1 74 ? -23.779 10.875 24.558 1.000 10.527 504 ALA D CA 1
ATOM 3013 C C . ALA D 1 74 ? -23.380 9.596 25.274 1.000 11.058 504 ALA D C 1
ATOM 3014 O O . ALA D 1 74 ? -23.362 8.507 24.632 1.000 11.703 504 ALA D O 1
ATOM 3016 N N . ALA D 1 75 ? -23.034 9.671 26.555 1.000 10.960 505 ALA D N 1
ATOM 3017 C CA . ALA D 1 75 ? -22.685 8.448 27.305 1.000 11.933 505 ALA D CA 1
ATOM 3018 C C . ALA D 1 75 ? -23.885 7.497 27.364 1.000 13.810 505 ALA D C 1
ATOM 3019 O O . ALA D 1 75 ? -23.728 6.289 27.244 1.000 16.525 505 ALA D O 1
ATOM 3021 N N . GLN D 1 76 ? -25.042 8.027 27.722 1.000 13.522 506 GLN D N 1
ATOM 3022 C CA . GLN D 1 76 ? -26.224 7.170 27.978 1.000 13.726 506 GLN D CA 1
ATOM 3023 C C . GLN D 1 76 ? -26.542 6.420 26.696 1.000 14.685 506 GLN D C 1
ATOM 3024 O O . GLN D 1 76 ? -26.822 5.222 26.793 1.000 18.269 506 GLN D O 1
ATOM 3030 N N . LYS D 1 77 ? -26.517 7.084 25.545 1.000 12.834 507 LYS D N 1
ATOM 3031 C CA . LYS D 1 77 ? -26.930 6.511 24.241 1.000 14.297 507 LYS D CA 1
ATOM 3032 C C . LYS D 1 77 ? -25.815 5.734 23.556 1.000 16.258 507 LYS D C 1
ATOM 3033 O O . LYS D 1 77 ? -26.149 4.787 22.821 1.000 18.687 507 LYS D O 1
ATOM 3039 N N . CYS D 1 78 ? -24.547 6.095 23.767 1.000 13.802 508 CYS D N 1
ATOM 3040 C CA . CYS D 1 78 ? -23.470 5.466 22.974 1.000 13.581 508 CYS D CA 1
ATOM 3041 C C . CYS D 1 78 ? -22.641 4.453 23.764 1.000 12.501 508 CYS D C 1
ATOM 3042 O O . CYS D 1 78 ? -21.899 3.682 23.160 1.000 13.124 508 CYS D O 1
ATOM 3045 N N . HIS D 1 79 ? -22.723 4.393 25.075 1.000 11.901 509 HIS D N 1
ATOM 3046 C CA . HIS D 1 79 ? -21.936 3.439 25.911 1.000 12.632 509 HIS D CA 1
ATOM 3047 C C . HIS D 1 79 ? -22.247 2.014 25.449 1.000 14.271 509 HIS D C 1
ATOM 3048 O O . HIS D 1 79 ? -23.441 1.617 25.443 1.000 15.457 509 HIS D O 1
ATOM 3055 N N . LYS D 1 80 ? -21.198 1.311 25.054 1.000 14.689 510 LYS D N 1
ATOM 3056 C CA . LYS D 1 80 ? -21.219 -0.120 24.636 1.000 16.755 510 LYS D CA 1
ATOM 3057 C C . LYS D 1 80 ? -21.928 -0.283 23.300 1.000 15.443 510 LYS D C 1
ATOM 3058 O O . LYS D 1 80 ? -22.287 -1.421 22.929 1.000 18.543 510 LYS D O 1
ATOM 3064 N N . LYS D 1 81 ? -22.046 0.770 22.509 1.000 13.948 511 LYS D N 1
ATOM 3065 C CA . LYS D 1 81 ? -22.508 0.696 21.115 1.000 15.584 511 LYS D CA 1
ATOM 3066 C C . LYS D 1 81 ? -21.378 0.107 20.247 1.000 14.457 511 LYS D C 1
ATOM 3067 O O . LYS D 1 81 ? -20.163 0.332 20.516 1.000 13.632 511 LYS D O 1
ATOM 3073 N N . ASN D 1 82 ? -21.756 -0.537 19.164 1.000 13.512 512 ASN D N 1
ATOM 3074 C CA . ASN D 1 82 ? -20.798 -1.142 18.212 1.000 14.576 512 ASN D CA 1
ATOM 3075 C C . ASN D 1 82 ? -20.077 -0.080 17.392 1.000 14.321 512 ASN D C 1
ATOM 3076 O O . ASN D 1 82 ? -20.690 0.801 16.794 1.000 17.403 512 ASN D O 1
ATOM 3081 N N . MET D 1 83 ? -18.761 -0.287 17.234 1.000 13.555 513 MET D N 1
ATOM 3082 C CA . MET D 1 83 ? -17.953 0.323 16.176 1.000 13.842 513 MET D CA 1
ATOM 3083 C C . MET D 1 83 ? -17.027 -0.775 15.628 1.000 13.921 513 MET D C 1
ATOM 3084 O O . MET D 1 83 ? -16.151 -1.237 16.350 1.000 13.479 513 MET D O 1
ATOM 3089 N N . LYS D 1 84 ? -17.258 -1.201 14.398 1.000 15.358 514 LYS D N 1
ATOM 3090 C CA . LYS D 1 84 ? -16.376 -2.147 13.660 1.000 15.976 514 LYS D CA 1
ATOM 3091 C C . LYS D 1 84 ? -16.061 -3.363 14.535 1.000 16.469 514 LYS D C 1
ATOM 3092 O O . LYS D 1 84 ? -14.859 -3.695 14.687 1.000 18.430 514 LYS D O 1
ATOM 3098 N N . ASP D 1 85 ? -17.088 -3.942 15.144 1.000 16.625 515 ASP D N 1
ATOM 3099 C CA . ASP D 1 85 ? -17.049 -5.221 15.901 1.000 18.120 515 ASP D CA 1
ATOM 3100 C C . ASP D 1 85 ? -16.416 -5.084 17.296 1.000 17.425 515 ASP D C 1
ATOM 3101 O O . ASP D 1 85 ? -16.110 -6.124 17.956 1.000 17.854 515 ASP D O 1
ATOM 3106 N N . ARG D 1 86 ? -16.293 -3.874 17.844 1.000 15.590 516 ARG D N 1
ATOM 3107 C CA . ARG D 1 86 ? -16.051 -3.690 19.292 1.000 15.748 516 ARG D CA 1
ATOM 3108 C C . ARG D 1 86 ? -17.229 -2.930 19.903 1.000 15.037 516 ARG D C 1
ATOM 3109 O O . ARG D 1 86 ? -17.758 -2.010 19.251 1.000 14.790 516 ARG D O 1
ATOM 3117 N N . TYR D 1 87 ? -17.572 -3.250 21.131 1.000 14.468 517 TYR D N 1
ATOM 3118 C CA . TYR D 1 87 ? -18.524 -2.442 21.917 1.000 14.218 517 TYR D CA 1
ATOM 3119 C C . TYR D 1 87 ? -17.697 -1.403 22.669 1.000 13.764 517 TYR D C 1
ATOM 3120 O O . TYR D 1 87 ? -16.905 -1.749 23.560 1.000 16.284 517 TYR D O 1
ATOM 3129 N N . VAL D 1 88 ? -17.840 -0.160 22.215 1.000 12.123 518 VAL D N 1
ATOM 3130 C CA . VAL D 1 88 ? -16.995 0.961 22.715 1.000 11.968 518 VAL D CA 1
ATOM 3131 C C . VAL D 1 88 ? -17.593 1.562 23.974 1.000 11.506 518 VAL D C 1
ATOM 3132 O O . VAL D 1 88 ? -18.775 1.877 23.967 1.000 12.509 518 VAL D O 1
ATOM 3136 N N . GLU D 1 89 ? -16.814 1.704 25.020 1.000 11.739 519 GLU D N 1
ATOM 3137 C CA . GLU D 1 89 ? -17.261 2.319 26.277 1.000 12.545 519 GLU D CA 1
ATOM 3138 C C . GLU D 1 89 ? -17.295 3.831 26.069 1.000 12.297 519 GLU D C 1
ATOM 3139 O O . GLU D 1 89 ? -16.404 4.400 25.366 1.000 11.798 519 GLU D O 1
ATOM 3145 N N . VAL D 1 90 ? -18.293 4.492 26.644 1.000 12.319 520 VAL D N 1
ATOM 3146 C CA . VAL D 1 90 ? -18.404 5.971 26.605 1.000 11.013 520 VAL D CA 1
ATOM 3147 C C . VAL D 1 90 ? -18.678 6.443 28.018 1.000 11.541 520 VAL D C 1
ATOM 3148 O O . VAL D 1 90 ? -19.715 6.016 28.592 1.000 13.297 520 VAL D O 1
ATOM 3152 N N . PHE D 1 91 ? -17.772 7.226 28.589 1.000 11.564 521 PHE D N 1
ATOM 3153 C CA . PHE D 1 91 ? -17.763 7.665 30.009 1.000 11.097 521 PHE D CA 1
ATOM 3154 C C . PHE D 1 91 ? -17.797 9.181 30.072 1.000 11.156 521 PHE D C 1
ATOM 3155 O O . PHE D 1 91 ? -16.901 9.864 29.510 1.000 11.708 521 PHE D O 1
ATOM 3163 N N . GLN D 1 92 ? -18.734 9.736 30.815 1.000 10.884 522 GLN D N 1
ATOM 3164 C CA . GLN D 1 92 ? -18.871 11.178 31.013 1.000 11.338 522 GLN D CA 1
ATOM 3165 C C . GLN D 1 92 ? -17.836 11.619 32.051 1.000 10.372 522 GLN D C 1
ATOM 3166 O O . GLN D 1 92 ? -17.716 10.997 33.114 1.000 12.696 522 GLN D O 1
ATOM 3172 N N . CYS D 1 93 ? -17.136 12.703 31.781 1.000 10.623 523 CYS D N 1
ATOM 3173 C CA . CYS D 1 93 ? -16.017 13.146 32.618 1.000 11.976 523 CYS D CA 1
ATOM 3174 C C . CYS D 1 93 ? -15.817 14.644 32.478 1.000 9.764 523 CYS D C 1
ATOM 3175 O O . CYS D 1 93 ? -16.464 15.285 31.670 1.000 10.757 523 CYS D O 1
ATOM 3178 N N . SER D 1 94 ? -14.976 15.195 33.346 1.000 10.664 524 SER D N 1
ATOM 3179 C CA . SER D 1 94 ? -14.674 16.628 33.320 1.000 10.989 524 SER D CA 1
ATOM 3180 C C . SER D 1 94 ? -13.470 16.951 32.431 1.000 10.920 524 SER D C 1
ATOM 3181 O O . SER D 1 94 ? -12.635 16.072 32.137 1.000 10.105 524 SER D O 1
ATOM 3184 N N . ALA D 1 95 ? -13.307 18.224 32.114 1.000 10.852 525 ALA D N 1
ATOM 3185 C CA . ALA D 1 95 ? -12.129 18.702 31.390 1.000 11.395 525 ALA D CA 1
ATOM 3186 C C . ALA D 1 95 ? -10.885 18.516 32.264 1.000 11.151 525 ALA D C 1
ATOM 3187 O O . ALA D 1 95 ? -9.841 18.207 31.716 1.000 11.362 525 ALA D O 1
ATOM 3189 N N . GLU D 1 96 ? -10.985 18.662 33.576 1.000 11.882 526 GLU D N 1
ATOM 3190 C CA . GLU D 1 96 ? -9.782 18.481 34.433 1.000 11.771 526 GLU D CA 1
ATOM 3191 C C . GLU D 1 96 ? -9.374 17.007 34.353 1.000 11.482 526 GLU D C 1
ATOM 3192 O O . GLU D 1 96 ? -8.200 16.710 34.305 1.000 10.900 526 GLU D O 1
ATOM 3198 N N . GLU D 1 97 ? -10.325 16.084 34.390 1.000 10.350 527 GLU D N 1
ATOM 3199 C CA . GLU D 1 97 ? -10.019 14.643 34.221 1.000 11.220 527 GLU D CA 1
ATOM 3200 C C . GLU D 1 97 ? -9.360 14.418 32.866 1.000 9.654 527 GLU D C 1
ATOM 3201 O O . GLU D 1 97 ? -8.301 13.746 32.814 1.000 10.730 527 GLU D O 1
ATOM 3207 N N . MET D 1 98 ? -9.912 14.961 31.789 1.000 9.782 528 MET D N 1
ATOM 3208 C CA . MET D 1 98 ? -9.321 14.778 30.449 1.000 9.987 528 MET D CA 1
ATOM 3209 C C . MET D 1 98 ? -7.891 15.338 30.442 1.000 10.022 528 MET D C 1
ATOM 3210 O O . MET D 1 98 ? -6.935 14.686 29.978 1.000 10.074 528 MET D O 1
ATOM 3215 N N . ASN D 1 99 ? -7.711 16.541 30.965 1.000 9.472 529 ASN D N 1
ATOM 3216 C CA . ASN D 1 99 ? -6.395 17.224 30.875 1.000 10.339 529 ASN D CA 1
ATOM 3217 C C . ASN D 1 99 ? -5.377 16.518 31.774 1.000 10.508 529 ASN D C 1
ATOM 3218 O O . ASN D 1 99 ? -4.165 16.459 31.449 1.000 11.132 529 ASN D O 1
ATOM 3223 N N . PHE D 1 100 ? -5.825 15.934 32.868 1.000 9.534 530 PHE D N 1
ATOM 3224 C CA . PHE D 1 100 ? -4.956 15.155 33.771 1.000 10.354 530 PHE D CA 1
ATOM 3225 C C . PHE D 1 100 ? -4.426 13.948 32.994 1.000 10.110 530 PHE D C 1
ATOM 3226 O O . PHE D 1 100 ? -3.230 13.669 33.034 1.000 10.361 530 PHE D O 1
ATOM 3234 N N . VAL D 1 101 ? -5.299 13.217 32.314 1.000 10.272 531 VAL D N 1
ATOM 3235 C CA . VAL D 1 101 ? -4.872 12.048 31.525 1.000 10.317 531 VAL D CA 1
ATOM 3236 C C . VAL D 1 101 ? -3.926 12.509 30.427 1.000 9.444 531 VAL D C 1
ATOM 3237 O O . VAL D 1 101 ? -2.915 11.851 30.192 1.000 10.591 531 VAL D O 1
ATOM 3241 N N . LEU D 1 102 ? -4.170 13.657 29.807 1.000 9.614 532 LEU D N 1
ATOM 3242 C CA . LEU D 1 102 ? -3.300 14.119 28.696 1.000 10.432 532 LEU D CA 1
ATOM 3243 C C . LEU D 1 102 ? -1.901 14.528 29.191 1.000 10.608 532 LEU D C 1
ATOM 3244 O O . LEU D 1 102 ? -0.964 14.518 28.388 1.000 10.654 532 LEU D O 1
ATOM 3249 N N . MET D 1 103 ? -1.714 14.780 30.481 1.000 11.626 533 MET D N 1
ATOM 3250 C CA . MET D 1 103 ? -0.353 15.030 31.021 1.000 12.807 533 MET D CA 1
ATOM 3251 C C . MET D 1 103 ? 0.164 13.781 31.737 1.000 12.153 533 MET D C 1
ATOM 3252 O O . MET D 1 103 ? 1.195 13.886 32.451 1.000 15.063 533 MET D O 1
ATOM 3257 N N . GLY D 1 104 ? -0.445 12.616 31.541 1.000 12.224 534 GLY D N 1
ATOM 3258 C CA . GLY D 1 104 ? 0.065 11.326 32.000 1.000 12.623 534 GLY D CA 1
ATOM 3259 C C . GLY D 1 104 ? -0.574 10.826 33.283 1.000 12.467 534 GLY D C 1
ATOM 3260 O O . GLY D 1 104 ? -0.119 9.809 33.813 1.000 15.233 534 GLY D O 1
ATOM 3261 N N . GLY D 1 105 ? -1.639 11.455 33.750 1.000 10.999 535 GLY D N 1
ATOM 3262 C CA . GLY D 1 105 ? -2.351 10.953 34.929 1.000 12.592 535 GLY D CA 1
ATOM 3263 C C . GLY D 1 105 ? -3.240 9.755 34.658 1.000 13.301 535 GLY D C 1
ATOM 3264 O O . GLY D 1 105 ? -3.519 9.410 33.510 1.000 13.519 535 GLY D O 1
ATOM 3265 N N . THR D 1 106 ? -3.640 9.078 35.727 1.000 15.734 536 THR D N 1
ATOM 3266 C CA . THR D 1 106 ? -4.632 7.985 35.675 1.000 17.307 536 THR D CA 1
ATOM 3267 C C . THR D 1 106 ? -5.891 8.432 36.399 1.000 19.192 536 THR D C 1
ATOM 3268 O O . THR D 1 106 ? -5.773 8.889 37.572 1.000 21.854 536 THR D O 1
ATOM 3272 N N . LEU D 1 107 ? -7.031 8.184 35.772 1.000 20.007 537 LEU D N 1
ATOM 3273 C CA . LEU D 1 107 ? -8.363 8.406 36.341 1.000 22.958 537 LEU D CA 1
ATOM 3274 C C . LEU D 1 107 ? -8.727 7.170 37.148 1.000 26.765 537 LEU D C 1
ATOM 3275 O O . LEU D 1 107 ? -8.880 6.108 36.520 1.000 32.665 537 LEU D O 1
ATOM 3280 N N . ASN D 1 108 ? -8.845 7.306 38.458 1.000 29.051 538 ASN D N 1
ATOM 3281 C CA . ASN D 1 108 ? -9.292 6.199 39.347 1.000 30.022 538 ASN D CA 1
ATOM 3282 C C . ASN D 1 108 ? -10.822 6.084 39.280 1.000 29.993 538 ASN D C 1
ATOM 3283 O O . ASN D 1 108 ? -11.306 4.960 39.361 1.000 32.959 538 ASN D O 1
ATOM 3288 N N . ARG D 1 109 ? -11.537 7.183 39.015 1.000 24.688 539 ARG D N 1
ATOM 3289 C CA . ARG D 1 109 ? -13.029 7.219 38.964 1.000 24.760 539 ARG D CA 1
ATOM 3290 C C . ARG D 1 109 ? -13.500 6.416 37.754 1.000 28.154 539 ARG D C 1
ATOM 3291 O O . ARG D 1 109 ? -12.957 6.654 36.659 1.000 26.287 539 ARG D O 1
ATOM 3299 N N . ASN D 1 110 ? -14.494 5.537 37.916 1.000 32.050 540 ASN D N 1
ATOM 3300 C CA . ASN D 1 110 ? -15.117 4.827 36.764 1.000 37.804 540 ASN D CA 1
ATOM 3301 C C . ASN D 1 110 ? -16.643 4.878 36.905 1.000 37.365 540 ASN D C 1
ATOM 3302 O O . ASN D 1 110 ? -17.253 4.322 36.000 1.000 34.129 540 ASN D O 1
ATOM 3308 N N . PHE E 1 7 ? -4.448 50.660 -17.632 1.000 34.689 437 PHE E N 1
ATOM 3309 C CA . PHE E 1 7 ? -5.195 49.711 -18.551 1.000 31.121 437 PHE E CA 1
ATOM 3310 C C . PHE E 1 7 ? -6.047 48.750 -17.723 1.000 28.635 437 PHE E C 1
ATOM 3311 O O . PHE E 1 7 ? -5.585 48.123 -16.762 1.000 29.578 437 PHE E O 1
ATOM 3319 N N . VAL E 1 8 ? -7.274 48.608 -18.200 1.000 27.545 438 VAL E N 1
ATOM 3320 C CA . VAL E 1 8 ? -8.374 47.797 -17.639 1.000 27.319 438 VAL E CA 1
ATOM 3321 C C . VAL E 1 8 ? -8.807 46.838 -18.741 1.000 21.931 438 VAL E C 1
ATOM 3322 O O . VAL E 1 8 ? -9.295 47.255 -19.791 1.000 22.691 438 VAL E O 1
ATOM 3326 N N . PRO E 1 9 ? -8.595 45.522 -18.547 1.000 20.310 439 PRO E N 1
ATOM 3327 C CA . PRO E 1 9 ? -9.045 44.574 -19.569 1.000 18.328 439 PRO E CA 1
ATOM 3328 C C . PRO E 1 9 ? -10.545 44.680 -19.767 1.000 17.960 439 PRO E C 1
ATOM 3329 O O . PRO E 1 9 ? -11.301 44.913 -18.825 1.000 19.980 439 PRO E O 1
ATOM 3333 N N . PRO E 1 10 ? -11.024 44.411 -20.996 1.000 16.897 440 PRO E N 1
ATOM 3334 C CA . PRO E 1 10 ? -12.448 44.462 -21.293 1.000 17.602 440 PRO E CA 1
ATOM 3335 C C . PRO E 1 10 ? -13.239 43.398 -20.528 1.000 17.442 440 PRO E C 1
ATOM 3336 O O . PRO E 1 10 ? -12.673 42.337 -20.228 1.000 17.264 440 PRO E O 1
ATOM 3340 N N . THR E 1 11 ? -14.502 43.727 -20.237 1.000 16.853 441 THR E N 1
ATOM 3341 C CA . THR E 1 11 ? -15.434 42.885 -19.436 1.000 17.880 441 THR E CA 1
ATOM 3342 C C . THR E 1 11 ? -16.783 42.752 -20.157 1.000 16.448 441 THR E C 1
ATOM 3343 O O . THR E 1 11 ? -17.787 42.520 -19.476 1.000 19.761 441 THR E O 1
ATOM 3347 N N . ASN E 1 12 ? -16.845 42.828 -21.472 1.000 17.801 442 ASN E N 1
ATOM 3348 C CA . ASN E 1 12 ? -18.129 42.705 -22.203 1.000 20.103 442 ASN E CA 1
ATOM 3349 C C . ASN E 1 12 ? -18.668 41.286 -22.114 1.000 18.961 442 ASN E C 1
ATOM 3350 O O . ASN E 1 12 ? -19.911 41.132 -22.096 1.000 21.003 442 ASN E O 1
ATOM 3355 N N . VAL E 1 13 ? -17.785 40.283 -22.108 1.000 15.165 443 VAL E N 1
ATOM 3356 C CA . VAL E 1 13 ? -18.227 38.866 -22.059 1.000 13.121 443 VAL E CA 1
ATOM 3357 C C . VAL E 1 13 ? -17.632 38.197 -20.815 1.000 11.362 443 VAL E C 1
ATOM 3358 O O . VAL E 1 13 ? -16.440 37.965 -20.802 1.000 12.825 443 VAL E O 1
ATOM 3362 N N . ARG E 1 14 ? -18.421 37.995 -19.770 1.000 10.502 444 ARG E N 1
ATOM 3363 C CA . ARG E 1 14 ? -17.898 37.515 -18.468 1.000 11.002 444 ARG E CA 1
ATOM 3364 C C . ARG E 1 14 ? -18.265 36.037 -18.329 1.000 9.907 444 ARG E C 1
ATOM 3365 O O . ARG E 1 14 ? -19.158 35.648 -17.514 1.000 9.956 444 ARG E O 1
ATOM 3373 N N . ASP E 1 15 ? -17.597 35.193 -19.117 1.000 9.349 445 ASP E N 1
ATOM 3374 C CA . ASP E 1 15 ? -17.885 33.747 -19.157 1.000 9.138 445 ASP E CA 1
ATOM 3375 C C . ASP E 1 15 ? -16.782 32.907 -18.493 1.000 9.148 445 ASP E C 1
ATOM 3376 O O . ASP E 1 15 ? -16.786 31.685 -18.657 1.000 9.985 445 ASP E O 1
ATOM 3381 N N . CYS E 1 16 ? -15.945 33.560 -17.690 1.000 8.764 446 CYS E N 1
ATOM 3382 C CA . CYS E 1 16 ? -14.906 32.841 -16.906 1.000 9.076 446 CYS E CA 1
ATOM 3383 C C . CYS E 1 16 ? -15.201 33.030 -15.432 1.000 9.616 446 CYS E C 1
ATOM 3384 O O . CYS E 1 16 ? -15.974 33.938 -15.047 1.000 8.831 446 CYS E O 1
ATOM 3387 N N . ILE E 1 17 ? -14.570 32.193 -14.615 1.000 8.573 447 ILE E N 1
ATOM 3388 C CA . ILE E 1 17 ? -14.485 32.422 -13.160 1.000 8.935 447 ILE E CA 1
ATOM 3389 C C . ILE E 1 17 ? -13.015 32.475 -12.728 1.000 9.323 447 ILE E C 1
ATOM 3390 O O . ILE E 1 17 ? -12.157 31.796 -13.284 1.000 9.284 447 ILE E O 1
ATOM 3395 N N . ARG E 1 18 ? -12.759 33.389 -11.818 1.000 9.385 448 ARG E N 1
ATOM 3396 C CA . ARG E 1 18 ? -11.496 33.525 -11.106 1.000 10.087 448 ARG E CA 1
ATOM 3397 C C . ARG E 1 18 ? -11.706 33.038 -9.681 1.000 11.619 448 ARG E C 1
ATOM 3398 O O . ARG E 1 18 ? -12.576 33.553 -8.978 1.000 12.217 448 ARG E O 1
ATOM 3406 N N . LEU E 1 19 ? -10.950 32.046 -9.288 1.000 10.553 449 LEU E N 1
ATOM 3407 C CA . LEU E 1 19 ? -10.883 31.589 -7.884 1.000 11.040 449 LEU E CA 1
ATOM 3408 C C . LEU E 1 19 ? -9.706 32.286 -7.253 1.000 10.854 449 LEU E C 1
ATOM 3409 O O . LEU E 1 19 ? -8.635 32.389 -7.858 1.000 11.730 449 LEU E O 1
ATOM 3414 N N . ARG E 1 20 ? -9.908 32.833 -6.083 1.000 11.132 450 ARG E N 1
ATOM 3415 C CA . ARG E 1 20 ? -8.840 33.571 -5.363 1.000 11.463 450 ARG E CA 1
ATOM 3416 C C . ARG E 1 20 ? -8.799 33.123 -3.908 1.000 10.758 450 ARG E C 1
ATOM 3417 O O . ARG E 1 20 ? -9.848 32.818 -3.338 1.000 12.355 450 ARG E O 1
ATOM 3425 N N . GLY E 1 21 ? -7.608 33.058 -3.345 1.000 10.504 451 GLY E N 1
ATOM 3426 C CA . GLY E 1 21 ? -7.449 32.596 -1.950 1.000 10.203 451 GLY E CA 1
ATOM 3427 C C . GLY E 1 21 ? -7.578 31.087 -1.836 1.000 10.605 451 GLY E C 1
ATOM 3428 O O . GLY E 1 21 ? -8.032 30.562 -0.805 1.000 11.437 451 GLY E O 1
ATOM 3429 N N . LEU E 1 22 ? -7.169 30.328 -2.851 1.000 10.134 452 LEU E N 1
ATOM 3430 C CA . LEU E 1 22 ? -7.095 28.864 -2.790 1.000 11.049 452 LEU E CA 1
ATOM 3431 C C . LEU E 1 22 ? -6.208 28.443 -1.625 1.000 10.007 452 LEU E C 1
ATOM 3432 O O . LEU E 1 22 ? -5.265 29.156 -1.282 1.000 11.013 452 LEU E O 1
ATOM 3437 N N . PRO E 1 23 ? -6.470 27.243 -1.082 1.000 10.645 453 PRO E N 1
ATOM 3438 C CA . PRO E 1 23 ? -5.496 26.621 -0.190 1.000 11.677 453 PRO E CA 1
ATOM 3439 C C . PRO E 1 23 ? -4.102 26.577 -0.801 1.000 12.552 453 PRO E C 1
ATOM 3440 O O . PRO E 1 23 ? -3.942 26.477 -2.022 1.000 13.489 453 PRO E O 1
ATOM 3444 N N . TYR E 1 24 ? -3.095 26.673 0.056 1.000 12.353 454 TYR E N 1
ATOM 3445 C CA . TYR E 1 24 ? -1.692 26.608 -0.388 1.000 16.182 454 TYR E CA 1
ATOM 3446 C C . TYR E 1 24 ? -1.458 25.405 -1.273 1.000 16.161 454 TYR E C 1
ATOM 3447 O O . TYR E 1 24 ? -0.645 25.541 -2.221 1.000 20.062 454 TYR E O 1
ATOM 3456 N N . ALA E 1 25 ? -2.027 24.260 -0.930 1.000 14.685 455 ALA E N 1
ATOM 3457 C CA . ALA E 1 25 ? -1.868 22.956 -1.610 1.000 15.950 455 ALA E CA 1
ATOM 3458 C C . ALA E 1 25 ? -3.134 22.578 -2.403 1.000 15.808 455 ALA E C 1
ATOM 3459 O O . ALA E 1 25 ? -3.547 21.432 -2.414 1.000 15.867 455 ALA E O 1
ATOM 3461 N N . ALA E 1 26 ? -3.656 23.563 -3.148 1.000 16.991 456 ALA E N 1
ATOM 3462 C CA . ALA E 1 26 ? -4.833 23.381 -4.017 1.000 16.180 456 ALA E CA 1
ATOM 3463 C C . ALA E 1 26 ? -4.543 22.374 -5.133 1.000 13.994 456 ALA E C 1
ATOM 3464 O O . ALA E 1 26 ? -3.454 22.402 -5.719 1.000 13.751 456 ALA E O 1
ATOM 3466 N N . THR E 1 27 ? -5.458 21.440 -5.318 1.000 14.381 457 THR E N 1
ATOM 3467 C CA . THR E 1 27 ? -5.413 20.404 -6.369 1.000 15.118 457 THR E CA 1
ATOM 3468 C C . THR E 1 27 ? -6.593 20.580 -7.330 1.000 14.187 457 THR E C 1
ATOM 3469 O O . THR E 1 27 ? -7.584 21.238 -6.957 1.000 13.872 457 THR E O 1
ATOM 3473 N N . ILE E 1 28 ? -6.421 20.002 -8.513 1.000 16.527 458 ILE E N 1
ATOM 3474 C CA . ILE E 1 28 ? -7.521 19.965 -9.507 1.000 15.505 458 ILE E CA 1
ATOM 3475 C C . ILE E 1 28 ? -8.706 19.257 -8.870 1.000 14.101 458 ILE E C 1
ATOM 3476 O O . ILE E 1 28 ? -9.856 19.658 -9.129 1.000 14.799 458 ILE E O 1
ATOM 3481 N N . GLU E 1 29 ? -8.481 18.193 -8.118 1.000 14.317 459 GLU E N 1
ATOM 3482 C CA . GLU E 1 29 ? -9.594 17.420 -7.519 1.000 13.917 459 GLU E CA 1
ATOM 3483 C C . GLU E 1 29 ? -10.340 18.325 -6.526 1.000 13.194 459 GLU E C 1
ATOM 3484 O O . GLU E 1 29 ? -11.589 18.286 -6.496 1.000 13.595 459 GLU E O 1
ATOM 3490 N N . ASP E 1 30 ? -9.640 19.117 -5.739 1.000 13.113 460 ASP E N 1
ATOM 3491 C CA . ASP E 1 30 ? -10.267 20.027 -4.768 1.000 14.412 460 ASP E CA 1
ATOM 3492 C C . ASP E 1 30 ? -11.149 21.024 -5.551 1.000 12.109 460 ASP E C 1
ATOM 3493 O O . ASP E 1 30 ? -12.293 21.310 -5.153 1.000 13.402 460 ASP E O 1
ATOM 3498 N N . ILE E 1 31 ? -10.595 21.575 -6.632 1.000 12.859 461 ILE E N 1
ATOM 3499 C CA . ILE E 1 31 ? -11.322 22.595 -7.448 1.000 13.048 461 ILE E CA 1
ATOM 3500 C C . ILE E 1 31 ? -12.582 21.983 -8.034 1.000 13.048 461 ILE E C 1
ATOM 3501 O O . ILE E 1 31 ? -13.660 22.626 -7.922 1.000 12.832 461 ILE E O 1
ATOM 3506 N N . LEU E 1 32 ? -12.515 20.800 -8.625 1.000 13.562 462 LEU E N 1
ATOM 3507 C CA . LEU E 1 32 ? -13.708 20.211 -9.263 1.000 15.036 462 LEU E CA 1
ATOM 3508 C C . LEU E 1 32 ? -14.740 19.901 -8.198 1.000 15.553 462 LEU E C 1
ATOM 3509 O O . LEU E 1 32 ? -15.974 20.159 -8.460 1.000 16.223 462 LEU E O 1
ATOM 3514 N N . ASP E 1 33 ? -14.330 19.359 -7.053 1.000 15.115 463 ASP E N 1
ATOM 3515 C CA . ASP E 1 33 ? -15.293 19.036 -5.980 1.000 15.948 463 ASP E CA 1
ATOM 3516 C C . ASP E 1 33 ? -16.001 20.315 -5.550 1.000 14.911 463 ASP E C 1
ATOM 3517 O O . ASP E 1 33 ? -17.237 20.307 -5.340 1.000 17.494 463 ASP E O 1
ATOM 3522 N N . PHE E 1 34 ? -15.232 21.367 -5.308 1.000 13.367 464 PHE E N 1
ATOM 3523 C CA . PHE E 1 34 ? -15.744 22.676 -4.851 1.000 12.988 464 PHE E CA 1
ATOM 3524 C C . PHE E 1 34 ? -16.782 23.237 -5.832 1.000 12.590 464 PHE E C 1
ATOM 3525 O O . PHE E 1 34 ? -17.739 23.867 -5.400 1.000 13.359 464 PHE E O 1
ATOM 3533 N N . LEU E 1 35 ? -16.575 23.036 -7.125 1.000 12.944 465 LEU E N 1
ATOM 3534 C CA . LEU E 1 35 ? -17.524 23.604 -8.122 1.000 13.515 465 LEU E CA 1
ATOM 3535 C C . LEU E 1 35 ? -18.859 22.834 -8.078 1.000 13.962 465 LEU E C 1
ATOM 3536 O O . LEU E 1 35 ? -19.864 23.347 -8.592 1.000 14.532 465 LEU E O 1
ATOM 3541 N N . GLY E 1 36 ? -18.891 21.620 -7.525 1.000 15.907 466 GLY E N 1
ATOM 3542 C CA . GLY E 1 36 ? -20.170 20.859 -7.455 1.000 16.200 466 GLY E CA 1
ATOM 3543 C C . GLY E 1 36 ? -20.757 20.663 -8.843 1.000 16.467 466 GLY E C 1
ATOM 3544 O O . GLY E 1 36 ? -20.058 20.256 -9.734 1.000 16.055 466 GLY E O 1
ATOM 3545 N N . GLU E 1 37 ? -22.043 20.972 -9.039 1.000 17.612 467 GLU E N 1
ATOM 3546 C CA . GLU E 1 37 ? -22.714 20.774 -10.360 1.000 18.366 467 GLU E CA 1
ATOM 3547 C C . GLU E 1 37 ? -21.993 21.537 -11.489 1.000 17.271 467 GLU E C 1
ATOM 3548 O O . GLU E 1 37 ? -22.078 21.139 -12.687 1.000 18.704 467 GLU E O 1
ATOM 3554 N N . PHE E 1 38 ? -21.264 22.601 -11.152 1.000 14.719 468 PHE E N 1
ATOM 3555 C CA . PHE E 1 38 ? -20.696 23.491 -12.189 1.000 13.093 468 PHE E CA 1
ATOM 3556 C C . PHE E 1 38 ? -19.441 22.884 -12.806 1.000 14.187 468 PHE E C 1
ATOM 3557 O O . PHE E 1 38 ? -18.923 23.414 -13.825 1.000 14.602 468 PHE E O 1
ATOM 3565 N N . ALA E 1 39 ? -18.897 21.812 -12.223 1.000 14.100 469 ALA E N 1
ATOM 3566 C CA . ALA E 1 39 ? -17.712 21.178 -12.851 1.000 14.661 469 ALA E CA 1
ATOM 3567 C C . ALA E 1 39 ? -18.060 20.687 -14.255 1.000 16.749 469 ALA E C 1
ATOM 3568 O O . ALA E 1 39 ? -17.202 20.689 -15.144 1.000 18.025 469 ALA E O 1
ATOM 3570 N N . THR E 1 40 ? -19.305 20.322 -14.533 1.000 15.871 470 THR E N 1
ATOM 3571 C CA . THR E 1 40 ? -19.725 19.848 -15.881 1.000 17.642 470 THR E CA 1
ATOM 3572 C C . THR E 1 40 ? -20.020 21.034 -16.814 1.000 16.833 470 THR E C 1
ATOM 3573 O O . THR E 1 40 ? -20.277 20.783 -17.963 1.000 20.056 470 THR E O 1
ATOM 3577 N N . ASP E 1 41 ? -19.928 22.278 -16.326 1.000 14.663 471 ASP E N 1
ATOM 3578 C CA . ASP E 1 41 ? -20.199 23.495 -17.137 1.000 14.063 471 ASP E CA 1
ATOM 3579 C C . ASP E 1 41 ? -18.895 24.192 -17.519 1.000 13.711 471 ASP E C 1
ATOM 3580 O O . ASP E 1 41 ? -18.930 25.286 -18.111 1.000 14.196 471 ASP E O 1
ATOM 3585 N N . ILE E 1 42 ? -17.776 23.514 -17.319 1.000 11.697 472 ILE E N 1
ATOM 3586 C CA . ILE E 1 42 ? -16.456 24.007 -17.801 1.000 11.232 472 ILE E CA 1
ATOM 3587 C C . ILE E 1 42 ? -16.368 23.878 -19.304 1.000 11.441 472 ILE E C 1
ATOM 3588 O O . ILE E 1 42 ? -16.722 22.839 -19.842 1.000 14.711 472 ILE E O 1
ATOM 3593 N N . ARG E 1 43 ? -15.862 24.908 -19.957 1.000 10.669 473 ARG E N 1
ATOM 3594 C CA . ARG E 1 43 ? -15.550 24.927 -21.390 1.000 11.384 473 ARG E CA 1
ATOM 3595 C C . ARG E 1 43 ? -14.026 24.757 -21.541 1.000 11.706 473 ARG E C 1
ATOM 3596 O O . ARG E 1 43 ? -13.268 25.344 -20.762 1.000 13.652 473 ARG E O 1
ATOM 3604 N N . THR E 1 44 ? -13.630 24.063 -22.575 1.000 13.364 474 THR E N 1
ATOM 3605 C CA . THR E 1 44 ? -12.246 23.630 -22.843 1.000 12.416 474 THR E CA 1
ATOM 3606 C C . THR E 1 44 ? -11.839 22.567 -21.829 1.000 13.282 474 THR E C 1
ATOM 3607 O O . THR E 1 44 ? -12.560 22.227 -20.874 1.000 14.266 474 THR E O 1
ATOM 3611 N N . HIS E 1 45 ? -10.673 22.032 -22.087 1.000 11.389 475 HIS E N 1
ATOM 3612 C CA . HIS E 1 45 ? -10.071 20.946 -21.270 1.000 11.797 475 HIS E CA 1
ATOM 3613 C C . HIS E 1 45 ? -9.006 21.503 -20.337 1.000 13.345 475 HIS E C 1
ATOM 3614 O O . HIS E 1 45 ? -8.114 20.738 -19.969 1.000 15.404 475 HIS E O 1
ATOM 3621 N N . GLY E 1 46 ? -9.012 22.787 -20.035 1.000 13.338 476 GLY E N 1
ATOM 3622 C CA . GLY E 1 46 ? -7.981 23.368 -19.175 1.000 13.766 476 GLY E CA 1
ATOM 3623 C C . GLY E 1 46 ? -8.518 24.099 -17.976 1.000 13.137 476 GLY E C 1
ATOM 3624 O O . GLY E 1 46 ? -9.555 24.782 -18.027 1.000 13.735 476 GLY E O 1
ATOM 3625 N N . VAL E 1 47 ? -7.785 23.975 -16.894 1.000 11.370 477 VAL E N 1
ATOM 3626 C CA . VAL E 1 47 ? -7.905 24.792 -15.679 1.000 10.780 477 VAL E CA 1
ATOM 3627 C C . VAL E 1 47 ? -6.555 25.483 -15.501 1.000 10.220 477 VAL E C 1
ATOM 3628 O O . VAL E 1 47 ? -5.513 24.805 -15.366 1.000 11.583 477 VAL E O 1
ATOM 3632 N N . HIS E 1 48 ? -6.540 26.803 -15.418 1.000 9.406 478 HIS E N 1
ATOM 3633 C CA . HIS E 1 48 ? -5.324 27.623 -15.420 1.000 9.075 478 HIS E CA 1
ATOM 3634 C C . HIS E 1 48 ? -4.953 27.972 -13.999 1.000 10.254 478 HIS E C 1
ATOM 3635 O O . HIS E 1 48 ? -5.619 28.835 -13.398 1.000 10.995 478 HIS E O 1
ATOM 3642 N N . MET E 1 49 ? -3.919 27.356 -13.486 1.000 9.357 479 MET E N 1
ATOM 3643 C CA . MET E 1 49 ? -3.403 27.672 -12.141 1.000 9.765 479 MET E CA 1
ATOM 3644 C C . MET E 1 49 ? -2.356 28.761 -12.235 1.000 9.935 479 MET E C 1
ATOM 3645 O O . MET E 1 49 ? -1.380 28.604 -12.974 1.000 12.641 479 MET E O 1
ATOM 3650 N N . VAL E 1 50 ? -2.519 29.835 -11.507 1.000 9.423 480 VAL E N 1
ATOM 3651 C CA . VAL E 1 50 ? -1.744 31.066 -11.696 1.000 10.410 480 VAL E CA 1
ATOM 3652 C C . VAL E 1 50 ? -0.474 31.068 -10.861 1.000 10.303 480 VAL E C 1
ATOM 3653 O O . VAL E 1 50 ? -0.472 30.627 -9.688 1.000 11.194 480 VAL E O 1
ATOM 3657 N N . LEU E 1 51 ? 0.581 31.597 -11.441 1.000 10.923 481 LEU E N 1
ATOM 3658 C CA . LEU E 1 51 ? 1.858 31.871 -10.761 1.000 12.053 481 LEU E CA 1
ATOM 3659 C C . LEU E 1 51 ? 1.940 33.357 -10.492 1.000 12.983 481 LEU E C 1
ATOM 3660 O O . LEU E 1 51 ? 1.545 34.169 -11.344 1.000 12.918 481 LEU E O 1
ATOM 3665 N N . ASN E 1 52 ? 2.524 33.689 -9.362 1.000 12.455 482 ASN E N 1
ATOM 3666 C CA . ASN E 1 52 ? 2.797 35.097 -9.023 1.000 13.851 482 ASN E CA 1
ATOM 3667 C C . ASN E 1 52 ? 4.079 35.567 -9.733 1.000 14.306 482 ASN E C 1
ATOM 3668 O O . ASN E 1 52 ? 4.693 34.854 -10.574 1.000 15.496 482 ASN E O 1
ATOM 3673 N N . HIS E 1 53 ? 4.504 36.805 -9.418 1.000 16.913 483 HIS E N 1
ATOM 3674 C CA . HIS E 1 53 ? 5.634 37.441 -10.132 1.000 20.709 483 HIS E CA 1
ATOM 3675 C C . HIS E 1 53 ? 6.960 36.830 -9.697 1.000 23.956 483 HIS E C 1
ATOM 3676 O O . HIS E 1 53 ? 7.932 37.071 -10.403 1.000 26.859 483 HIS E O 1
ATOM 3683 N N . GLN E 1 54 ? 6.967 36.026 -8.638 1.000 21.133 484 GLN E N 1
ATOM 3684 C CA . GLN E 1 54 ? 8.158 35.258 -8.182 1.000 23.807 484 GLN E CA 1
ATOM 3685 C C . GLN E 1 54 ? 8.137 33.832 -8.761 1.000 22.443 484 GLN E C 1
ATOM 3686 O O . GLN E 1 54 ? 9.002 33.027 -8.369 1.000 26.358 484 GLN E O 1
ATOM 3692 N N . GLY E 1 55 ? 7.144 33.483 -9.589 1.000 19.145 485 GLY E N 1
ATOM 3693 C CA . GLY E 1 55 ? 7.066 32.148 -10.198 1.000 18.024 485 GLY E CA 1
ATOM 3694 C C . GLY E 1 55 ? 6.487 31.107 -9.234 1.000 17.312 485 GLY E C 1
ATOM 3695 O O . GLY E 1 55 ? 6.668 29.916 -9.529 1.000 19.462 485 GLY E O 1
ATOM 3696 N N . ARG E 1 56 ? 5.859 31.516 -8.128 1.000 15.576 486 ARG E N 1
ATOM 3697 C CA . ARG E 1 56 ? 5.306 30.561 -7.140 1.000 16.228 486 ARG E CA 1
ATOM 3698 C C . ARG E 1 56 ? 3.784 30.572 -7.250 1.000 14.040 486 ARG E C 1
ATOM 3699 O O . ARG E 1 56 ? 3.184 31.507 -7.793 1.000 13.260 486 ARG E O 1
ATOM 3707 N N . PRO E 1 57 ? 3.076 29.539 -6.750 1.000 13.593 487 PRO E N 1
ATOM 3708 C CA . PRO E 1 57 ? 1.618 29.515 -6.884 1.000 14.318 487 PRO E CA 1
ATOM 3709 C C . PRO E 1 57 ? 1.004 30.751 -6.207 1.000 14.244 487 PRO E C 1
ATOM 3710 O O . PRO E 1 57 ? 1.362 31.077 -5.069 1.000 14.589 487 PRO E O 1
ATOM 3714 N N . SER E 1 58 ? 0.110 31.471 -6.886 1.000 13.029 488 SER E N 1
ATOM 3715 C CA . SER E 1 58 ? -0.485 32.714 -6.324 1.000 12.910 488 SER E CA 1
ATOM 3716 C C . SER E 1 58 ? -1.723 32.439 -5.468 1.000 12.337 488 SER E C 1
ATOM 3717 O O . SER E 1 58 ? -2.167 33.387 -4.765 1.000 14.250 488 SER E O 1
ATOM 3720 N N . GLY E 1 59 ? -2.325 31.267 -5.562 1.000 12.203 489 GLY E N 1
ATOM 3721 C CA . GLY E 1 59 ? -3.631 30.997 -4.942 1.000 11.817 489 GLY E CA 1
ATOM 3722 C C . GLY E 1 59 ? -4.796 31.401 -5.821 1.000 12.694 489 GLY E C 1
ATOM 3723 O O . GLY E 1 59 ? -5.932 31.309 -5.343 1.000 12.432 489 GLY E O 1
ATOM 3724 N N . ASP E 1 60 ? -4.531 31.790 -7.075 1.000 11.743 490 ASP E N 1
ATOM 3725 C CA . ASP E 1 60 ? -5.592 32.095 -8.072 1.000 12.378 490 ASP E CA 1
ATOM 3726 C C . ASP E 1 60 ? -5.654 30.950 -9.097 1.000 9.953 490 ASP E C 1
ATOM 3727 O O . ASP E 1 60 ? -4.680 30.287 -9.407 1.000 10.392 490 ASP E O 1
ATOM 3732 N N . ALA E 1 61 ? -6.836 30.808 -9.684 1.000 9.218 491 ALA E N 1
ATOM 3733 C CA . ALA E 1 61 ? -7.084 29.959 -10.838 1.000 8.542 491 ALA E CA 1
ATOM 3734 C C . ALA E 1 61 ? -8.114 30.632 -11.734 1.000 9.533 491 ALA E C 1
ATOM 3735 O O . ALA E 1 61 ? -9.016 31.324 -11.200 1.000 10.764 491 ALA E O 1
ATOM 3737 N N . PHE E 1 62 ? -8.044 30.355 -13.027 1.000 9.607 492 PHE E N 1
ATOM 3738 C CA . PHE E 1 62 ? -9.088 30.785 -13.962 1.000 9.135 492 PHE E CA 1
ATOM 3739 C C . PHE E 1 62 ? -9.648 29.576 -14.674 1.000 9.037 492 PHE E C 1
ATOM 3740 O O . PHE E 1 62 ? -8.881 28.650 -15.057 1.000 8.861 492 PHE E O 1
ATOM 3748 N N . ILE E 1 63 ? -10.954 29.611 -14.928 1.000 8.422 493 ILE E N 1
ATOM 3749 C CA . ILE E 1 63 ? -11.680 28.532 -15.628 1.000 9.386 493 ILE E CA 1
ATOM 3750 C C . ILE E 1 63 ? -12.657 29.186 -16.605 1.000 9.360 493 ILE E C 1
ATOM 3751 O O . ILE E 1 63 ? -13.431 30.065 -16.148 1.000 10.357 493 ILE E O 1
ATOM 3756 N N . GLN E 1 64 ? -12.680 28.763 -17.862 1.000 9.844 494 GLN E N 1
ATOM 3757 C CA . GLN E 1 64 ? -13.706 29.274 -18.791 1.000 11.088 494 GLN E CA 1
ATOM 3758 C C . GLN E 1 64 ? -14.939 28.403 -18.612 1.000 10.529 494 GLN E C 1
ATOM 3759 O O . GLN E 1 64 ? -14.819 27.170 -18.582 1.000 11.626 494 GLN E O 1
ATOM 3765 N N . MET E 1 65 ? -16.111 29.039 -18.545 1.000 9.618 495 MET E N 1
ATOM 3766 C CA . MET E 1 65 ? -17.395 28.314 -18.464 1.000 11.270 495 MET E CA 1
ATOM 3767 C C . MET E 1 65 ? -18.122 28.321 -19.809 1.000 11.230 495 MET E C 1
ATOM 3768 O O . MET E 1 65 ? -17.728 29.050 -20.708 1.000 10.975 495 MET E O 1
ATOM 3773 N N . LYS E 1 66 ? -19.201 27.555 -19.884 1.000 12.064 496 LYS E N 1
ATOM 3774 C CA . LYS E 1 66 ? -19.895 27.358 -21.171 1.000 14.272 496 LYS E CA 1
ATOM 3775 C C . LYS E 1 66 ? -20.695 28.612 -21.540 1.000 11.830 496 LYS E C 1
ATOM 3776 O O . LYS E 1 66 ? -21.138 28.684 -22.656 1.000 11.426 496 LYS E O 1
ATOM 3782 N N . SER E 1 67 ? -20.919 29.521 -20.604 1.000 10.129 497 SER E N 1
ATOM 3783 C CA . SER E 1 67 ? -21.726 30.735 -20.860 1.000 9.476 497 SER E CA 1
ATOM 3784 C C . SER E 1 67 ? -21.454 31.737 -19.753 1.000 9.259 497 SER E C 1
ATOM 3785 O O . SER E 1 67 ? -21.008 31.356 -18.631 1.000 9.427 497 SER E O 1
ATOM 3788 N N . ALA E 1 68 ? -21.750 32.992 -19.973 1.000 9.152 498 ALA E N 1
ATOM 3789 C CA . ALA E 1 68 ? -21.649 34.047 -18.956 1.000 9.797 498 ALA E CA 1
ATOM 3790 C C . ALA E 1 68 ? -22.620 33.736 -17.822 1.000 9.496 498 ALA E C 1
ATOM 3791 O O . ALA E 1 68 ? -22.249 33.922 -16.638 1.000 10.048 498 ALA E O 1
ATOM 3793 N N . ASP E 1 69 ? -23.850 33.298 -18.139 1.000 9.375 499 ASP E N 1
ATOM 3794 C CA . ASP E 1 69 ? -24.828 33.055 -17.061 1.000 9.343 499 ASP E CA 1
ATOM 3795 C C . ASP E 1 69 ? -24.331 31.861 -16.216 1.000 8.740 499 ASP E C 1
ATOM 3796 O O . ASP E 1 69 ? -24.604 31.873 -15.021 1.000 10.329 499 ASP E O 1
ATOM 3801 N N . ARG E 1 70 ? -23.664 30.858 -16.766 1.000 9.138 500 ARG E N 1
ATOM 3802 C CA . ARG E 1 70 ? -23.161 29.745 -15.934 1.000 9.193 500 ARG E CA 1
ATOM 3803 C C . ARG E 1 70 ? -21.987 30.252 -15.079 1.000 8.807 500 ARG E C 1
ATOM 3804 O O . ARG E 1 70 ? -21.834 29.757 -13.936 1.000 8.963 500 ARG E O 1
ATOM 3812 N N . ALA E 1 71 ? -21.141 31.134 -15.571 1.000 8.467 501 ALA E N 1
ATOM 3813 C CA . ALA E 1 71 ? -20.118 31.800 -14.724 1.000 8.346 501 ALA E CA 1
ATOM 3814 C C . ALA E 1 71 ? -20.783 32.566 -13.581 1.000 8.496 501 ALA E C 1
ATOM 3815 O O . ALA E 1 71 ? -20.344 32.485 -12.448 1.000 9.164 501 ALA E O 1
ATOM 3817 N N . PHE E 1 72 ? -21.824 33.344 -13.877 1.000 9.091 502 PHE E N 1
ATOM 3818 C CA . PHE E 1 72 ? -22.598 34.036 -12.831 1.000 9.217 502 PHE E CA 1
ATOM 3819 C C . PHE E 1 72 ? -23.078 33.004 -11.782 1.000 9.616 502 PHE E C 1
ATOM 3820 O O . PHE E 1 72 ? -22.966 33.242 -10.569 1.000 9.347 502 PHE E O 1
ATOM 3828 N N . MET E 1 73 ? -23.697 31.918 -12.246 1.000 8.545 503 MET E N 1
ATOM 3829 C CA . MET E 1 73 ? -24.338 30.942 -11.306 1.000 9.871 503 MET E CA 1
ATOM 3830 C C . MET E 1 73 ? -23.249 30.239 -10.479 1.000 9.869 503 MET E C 1
ATOM 3831 O O . MET E 1 73 ? -23.466 30.039 -9.270 1.000 10.470 503 MET E O 1
ATOM 3836 N N . ALA E 1 74 ? -22.092 29.955 -11.077 1.000 9.094 504 ALA E N 1
ATOM 3837 C CA . ALA E 1 74 ? -21.019 29.257 -10.351 1.000 9.395 504 ALA E CA 1
ATOM 3838 C C . ALA E 1 74 ? -20.488 30.221 -9.300 1.000 10.370 504 ALA E C 1
ATOM 3839 O O . ALA E 1 74 ? -20.272 29.793 -8.134 1.000 10.500 504 ALA E O 1
ATOM 3841 N N . ALA E 1 75 ? -20.291 31.494 -9.613 1.000 10.509 505 ALA E N 1
ATOM 3842 C CA . ALA E 1 75 ? -19.806 32.484 -8.644 1.000 11.031 505 ALA E CA 1
ATOM 3843 C C . ALA E 1 75 ? -20.847 32.663 -7.552 1.000 12.566 505 ALA E C 1
ATOM 3844 O O . ALA E 1 75 ? -20.466 32.752 -6.380 1.000 14.049 505 ALA E O 1
ATOM 3846 N N . GLN E 1 76 ? -22.132 32.696 -7.913 1.000 13.078 506 GLN E N 1
ATOM 3847 C CA . GLN E 1 76 ? -23.171 32.914 -6.891 1.000 14.100 506 GLN E CA 1
ATOM 3848 C C . GLN E 1 76 ? -23.135 31.772 -5.890 1.000 13.864 506 GLN E C 1
ATOM 3849 O O . GLN E 1 76 ? -23.281 32.077 -4.684 1.000 15.761 506 GLN E O 1
ATOM 3855 N N . LYS E 1 77 ? -23.015 30.533 -6.340 1.000 12.841 507 LYS E N 1
ATOM 3856 C CA . LYS E 1 77 ? -23.071 29.330 -5.465 1.000 14.245 507 LYS E CA 1
ATOM 3857 C C . LYS E 1 77 ? -21.774 29.203 -4.660 1.000 15.086 507 LYS E C 1
ATOM 3858 O O . LYS E 1 77 ? -21.830 28.820 -3.471 1.000 16.899 507 LYS E O 1
ATOM 3864 N N . CYS E 1 78 ? -20.614 29.501 -5.248 1.000 12.935 508 CYS E N 1
ATOM 3865 C CA . CYS E 1 78 ? -19.299 29.061 -4.730 1.000 11.865 508 CYS E CA 1
ATOM 3866 C C . CYS E 1 78 ? -18.571 30.187 -4.035 1.000 12.993 508 CYS E C 1
ATOM 3867 O O . CYS E 1 78 ? -17.586 29.898 -3.344 1.000 13.348 508 CYS E O 1
ATOM 3870 N N . HIS E 1 79 ? -18.864 31.447 -4.326 1.000 12.286 509 HIS E N 1
ATOM 3871 C CA . HIS E 1 79 ? -18.124 32.580 -3.733 1.000 12.263 509 HIS E CA 1
ATOM 3872 C C . HIS E 1 79 ? -18.161 32.456 -2.197 1.000 13.216 509 HIS E C 1
ATOM 3873 O O . HIS E 1 79 ? -19.276 32.404 -1.594 1.000 16.317 509 HIS E O 1
ATOM 3880 N N . LYS E 1 80 ? -16.985 32.378 -1.589 1.000 13.406 510 LYS E N 1
ATOM 3881 C CA . LYS E 1 80 ? -16.757 32.267 -0.110 1.000 16.099 510 LYS E CA 1
ATOM 3882 C C . LYS E 1 80 ? -17.155 30.900 0.395 1.000 15.409 510 LYS E C 1
ATOM 3883 O O . LYS E 1 80 ? -17.175 30.724 1.661 1.000 18.806 510 LYS E O 1
ATOM 3889 N N . LYS E 1 81 ? -17.326 29.895 -0.433 1.000 15.845 511 LYS E N 1
ATOM 3890 C CA . LYS E 1 81 ? -17.535 28.525 0.026 1.000 16.111 511 LYS E CA 1
ATOM 3891 C C . LYS E 1 81 ? -16.203 27.970 0.564 1.000 15.341 511 LYS E C 1
ATOM 3892 O O . LYS E 1 81 ? -15.107 28.410 0.120 1.000 14.435 511 LYS E O 1
ATOM 3898 N N . ASN E 1 82 ? -16.305 27.013 1.464 1.000 15.892 512 ASN E N 1
ATOM 3899 C CA . ASN E 1 82 ? -15.120 26.365 2.054 1.000 14.830 512 ASN E CA 1
ATOM 3900 C C . ASN E 1 82 ? -14.456 25.436 1.039 1.000 13.011 512 ASN E C 1
ATOM 3901 O O . ASN E 1 82 ? -15.117 24.694 0.300 1.000 15.868 512 ASN E O 1
ATOM 3906 N N . MET E 1 83 ? -13.130 25.445 1.052 1.000 12.301 513 MET E N 1
ATOM 3907 C CA . MET E 1 83 ? -12.271 24.467 0.396 1.000 12.707 513 MET E CA 1
ATOM 3908 C C . MET E 1 83 ? -11.104 24.230 1.340 1.000 12.905 513 MET E C 1
ATOM 3909 O O . MET E 1 83 ? -10.365 25.132 1.583 1.000 11.835 513 MET E O 1
ATOM 3914 N N . LYS E 1 84 ? -11.012 23.007 1.864 1.000 13.695 514 LYS E N 1
ATOM 3915 C CA . LYS E 1 84 ? -10.017 22.706 2.911 1.000 13.452 514 LYS E CA 1
ATOM 3916 C C . LYS E 1 84 ? -10.151 23.787 4.001 1.000 12.865 514 LYS E C 1
ATOM 3917 O O . LYS E 1 84 ? -11.285 24.076 4.495 1.000 13.275 514 LYS E O 1
ATOM 3923 N N . ASP E 1 85 ? -9.048 24.431 4.339 1.000 12.104 515 ASP E N 1
ATOM 3924 C CA . ASP E 1 85 ? -9.034 25.392 5.456 1.000 13.212 515 ASP E CA 1
ATOM 3925 C C . ASP E 1 85 ? -9.363 26.818 5.020 1.000 14.097 515 ASP E C 1
ATOM 3926 O O . ASP E 1 85 ? -9.221 27.747 5.827 1.000 15.921 515 ASP E O 1
ATOM 3931 N N . ARG E 1 86 ? -9.806 27.035 3.786 1.000 12.849 516 ARG E N 1
ATOM 3932 C CA . ARG E 1 86 ? -10.005 28.420 3.287 1.000 13.593 516 ARG E CA 1
ATOM 3933 C C . ARG E 1 86 ? -11.459 28.640 2.887 1.000 12.816 516 ARG E C 1
ATOM 3934 O O . ARG E 1 86 ? -12.149 27.676 2.511 1.000 14.322 516 ARG E O 1
ATOM 3942 N N . TYR E 1 87 ? -11.879 29.884 2.913 1.000 14.142 517 TYR E N 1
ATOM 3943 C CA . TYR E 1 87 ? -13.075 30.332 2.183 1.000 13.597 517 TYR E CA 1
ATOM 3944 C C . TYR E 1 87 ? -12.571 31.000 0.898 1.000 12.858 517 TYR E C 1
ATOM 3945 O O . TYR E 1 87 ? -11.867 32.003 0.924 1.000 15.399 517 TYR E O 1
ATOM 3954 N N . VAL E 1 88 ? -12.909 30.367 -0.205 1.000 12.297 518 VAL E N 1
ATOM 3955 C CA . VAL E 1 88 ? -12.354 30.743 -1.525 1.000 11.528 518 VAL E CA 1
ATOM 3956 C C . VAL E 1 88 ? -13.298 31.757 -2.198 1.000 11.355 518 VAL E C 1
ATOM 3957 O O . VAL E 1 88 ? -14.526 31.491 -2.314 1.000 12.677 518 VAL E O 1
ATOM 3961 N N . GLU E 1 89 ? -12.731 32.837 -2.682 1.000 12.007 519 GLU E N 1
ATOM 3962 C CA . GLU E 1 89 ? -13.495 33.843 -3.449 1.000 12.601 519 GLU E CA 1
ATOM 3963 C C . GLU E 1 89 ? -13.652 33.353 -4.886 1.000 12.187 519 GLU E C 1
ATOM 3964 O O . GLU E 1 89 ? -12.718 32.707 -5.433 1.000 11.558 519 GLU E O 1
ATOM 3970 N N . VAL E 1 90 ? -14.810 33.597 -5.464 1.000 11.258 520 VAL E N 1
ATOM 3971 C CA . VAL E 1 90 ? -15.109 33.205 -6.867 1.000 10.682 520 VAL E CA 1
ATOM 3972 C C . VAL E 1 90 ? -15.733 34.415 -7.551 1.000 10.940 520 VAL E C 1
ATOM 3973 O O . VAL E 1 90 ? -16.784 34.875 -7.122 1.000 11.917 520 VAL E O 1
ATOM 3977 N N . PHE E 1 91 ? -15.080 34.899 -8.583 1.000 10.954 521 PHE E N 1
ATOM 3978 C CA . PHE E 1 91 ? -15.513 36.109 -9.308 1.000 11.262 521 PHE E CA 1
ATOM 3979 C C . PHE E 1 91 ? -15.789 35.721 -10.756 1.000 10.603 521 PHE E C 1
ATOM 3980 O O . PHE E 1 91 ? -14.913 35.178 -11.436 1.000 10.745 521 PHE E O 1
ATOM 3988 N N . GLN E 1 92 ? -16.934 36.171 -11.247 1.000 10.610 522 GLN E N 1
ATOM 3989 C CA . GLN E 1 92 ? -17.260 36.138 -12.679 1.000 10.130 522 GLN E CA 1
ATOM 3990 C C . GLN E 1 92 ? -16.356 37.140 -13.382 1.000 12.181 522 GLN E C 1
ATOM 3991 O O . GLN E 1 92 ? -16.300 38.305 -12.960 1.000 13.356 522 GLN E O 1
ATOM 3997 N N . CYS E 1 93 ? -15.698 36.734 -14.458 1.000 10.592 523 CYS E N 1
ATOM 3998 C CA . CYS E 1 93 ? -14.697 37.588 -15.139 1.000 11.724 523 CYS E CA 1
ATOM 3999 C C . CYS E 1 93 ? -14.661 37.283 -16.630 1.000 10.238 523 CYS E C 1
ATOM 4000 O O . CYS E 1 93 ? -15.297 36.338 -17.082 1.000 9.388 523 CYS E O 1
ATOM 4003 N N . SER E 1 94 ? -13.894 38.071 -17.374 1.000 9.700 524 SER E N 1
ATOM 4004 C CA . SER E 1 94 ? -13.746 37.858 -18.831 1.000 10.349 524 SER E CA 1
ATOM 4005 C C . SER E 1 94 ? -12.513 37.044 -19.146 1.000 10.606 524 SER E C 1
ATOM 4006 O O . SER E 1 94 ? -11.518 36.980 -18.370 1.000 10.272 524 SER E O 1
ATOM 4009 N N . ALA E 1 95 ? -12.464 36.475 -20.340 1.000 10.006 525 ALA E N 1
ATOM 4010 C CA . ALA E 1 95 ? -11.243 35.792 -20.815 1.000 9.339 525 ALA E CA 1
ATOM 4011 C C . ALA E 1 95 ? -10.084 36.784 -20.974 1.000 10.052 525 ALA E C 1
ATOM 4012 O O . ALA E 1 95 ? -8.928 36.402 -20.796 1.000 10.458 525 ALA E O 1
ATOM 4014 N N . GLU E 1 96 ? -10.385 38.019 -21.335 1.000 9.820 526 GLU E N 1
ATOM 4015 C CA . GLU E 1 96 ? -9.318 39.070 -21.415 1.000 11.451 526 GLU E CA 1
ATOM 4016 C C . GLU E 1 96 ? -8.708 39.285 -20.024 1.000 11.864 526 GLU E C 1
ATOM 4017 O O . GLU E 1 96 ? -7.472 39.450 -19.904 1.000 10.364 526 GLU E O 1
ATOM 4023 N N . GLU E 1 97 ? -9.512 39.303 -18.977 1.000 11.269 527 GLU E N 1
ATOM 4024 C CA . GLU E 1 97 ? -8.963 39.410 -17.590 1.000 12.604 527 GLU E CA 1
ATOM 4025 C C . GLU E 1 97 ? -8.038 38.226 -17.313 1.000 12.508 527 GLU E C 1
ATOM 4026 O O . GLU E 1 97 ? -6.895 38.355 -16.824 1.000 12.265 527 GLU E O 1
ATOM 4032 N N . MET E 1 98 ? -8.473 37.014 -17.598 1.000 11.791 528 MET E N 1
ATOM 4033 C CA . MET E 1 98 ? -7.680 35.787 -17.462 1.000 11.759 528 MET E CA 1
ATOM 4034 C C . MET E 1 98 ? -6.360 35.927 -18.227 1.000 11.870 528 MET E C 1
ATOM 4035 O O . MET E 1 98 ? -5.312 35.721 -17.662 1.000 12.759 528 MET E O 1
ATOM 4040 N N . ASN E 1 99 ? -6.409 36.327 -19.493 1.000 12.184 529 ASN E N 1
ATOM 4041 C CA . ASN E 1 99 ? -5.202 36.304 -20.347 1.000 12.495 529 ASN E CA 1
ATOM 4042 C C . ASN E 1 99 ? -4.275 37.445 -19.919 1.000 11.176 529 ASN E C 1
ATOM 4043 O O . ASN E 1 99 ? -3.087 37.279 -20.021 1.000 13.099 529 ASN E O 1
ATOM 4048 N N . PHE E 1 100 ? -4.830 38.539 -19.482 1.000 11.500 530 PHE E N 1
ATOM 4049 C CA . PHE E 1 100 ? -4.032 39.656 -18.914 1.000 12.524 530 PHE E CA 1
ATOM 4050 C C . PHE E 1 100 ? -3.216 39.161 -17.715 1.000 12.224 530 PHE E C 1
ATOM 4051 O O . PHE E 1 100 ? -2.004 39.388 -17.626 1.000 11.779 530 PHE E O 1
ATOM 4059 N N . VAL E 1 101 ? -3.855 38.457 -16.775 1.000 11.551 531 VAL E N 1
ATOM 4060 C CA . VAL E 1 101 ? -3.107 37.936 -15.595 1.000 12.690 531 VAL E CA 1
ATOM 4061 C C . VAL E 1 101 ? -2.107 36.896 -16.054 1.000 12.514 531 VAL E C 1
ATOM 4062 O O . VAL E 1 101 ? -0.985 36.866 -15.557 1.000 13.744 531 VAL E O 1
ATOM 4066 N N . LEU E 1 102 ? -2.408 36.077 -17.043 1.000 13.282 532 LEU E N 1
ATOM 4067 C CA . LEU E 1 102 ? -1.464 35.029 -17.497 1.000 12.495 532 LEU E CA 1
ATOM 4068 C C . LEU E 1 102 ? -0.205 35.629 -18.149 1.000 12.838 532 LEU E C 1
ATOM 4069 O O . LEU E 1 102 ? 0.830 34.943 -18.198 1.000 12.828 532 LEU E O 1
ATOM 4074 N N . MET E 1 103 ? -0.291 36.871 -18.628 1.000 13.647 533 MET E N 1
ATOM 4075 C CA . MET E 1 103 ? 0.923 37.541 -19.175 1.000 14.618 533 MET E CA 1
ATOM 4076 C C . MET E 1 103 ? 1.524 38.504 -18.131 1.000 15.021 533 MET E C 1
ATOM 4077 O O . MET E 1 103 ? 2.405 39.298 -18.489 1.000 17.438 533 MET E O 1
ATOM 4082 N N . GLY E 1 104 ? 1.138 38.412 -16.883 1.000 14.355 534 GLY E N 1
ATOM 4083 C CA . GLY E 1 104 ? 1.800 39.160 -15.799 1.000 14.333 534 GLY E CA 1
ATOM 4084 C C . GLY E 1 104 ? 1.028 40.370 -15.315 1.000 15.846 534 GLY E C 1
ATOM 4085 O O . GLY E 1 104 ? 1.540 41.161 -14.447 1.000 18.905 534 GLY E O 1
ATOM 4086 N N . GLY E 1 105 ? -0.189 40.603 -15.790 1.000 15.102 535 GLY E N 1
ATOM 4087 C CA . GLY E 1 105 ? -0.982 41.759 -15.348 1.000 15.358 535 GLY E CA 1
ATOM 4088 C C . GLY E 1 105 ? -1.502 41.589 -13.930 1.000 17.926 535 GLY E C 1
ATOM 4089 O O . GLY E 1 105 ? -1.639 40.456 -13.467 1.000 18.769 535 GLY E O 1
ATOM 4090 N N . THR E 1 106 ? -1.860 42.678 -13.281 1.000 20.341 536 THR E N 1
ATOM 4091 C CA . THR E 1 106 ? -2.526 42.691 -11.948 1.000 24.154 536 THR E CA 1
ATOM 4092 C C . THR E 1 106 ? -3.948 43.252 -12.102 1.000 23.700 536 THR E C 1
ATOM 4093 O O . THR E 1 106 ? -4.063 44.394 -12.549 1.000 26.786 536 THR E O 1
ATOM 4097 N N . LEU E 1 107 ? -5.011 42.538 -11.714 1.000 26.062 537 LEU E N 1
ATOM 4098 C CA . LEU E 1 107 ? -6.399 43.091 -11.778 1.000 31.302 537 LEU E CA 1
ATOM 4099 C C . LEU E 1 107 ? -6.695 43.935 -10.528 1.000 36.119 537 LEU E C 1
ATOM 4100 O O . LEU E 1 107 ? -6.860 43.388 -9.433 1.000 36.840 537 LEU E O 1
ATOM 4105 N N . PHE F 1 7 ? 10.980 -36.976 -18.002 1.000 28.823 437 PHE F N 1
ATOM 4106 C CA . PHE F 1 7 ? 11.221 -35.870 -18.979 1.000 26.356 437 PHE F CA 1
ATOM 4107 C C . PHE F 1 7 ? 12.391 -35.003 -18.508 1.000 23.610 437 PHE F C 1
ATOM 4108 O O . PHE F 1 7 ? 12.363 -34.568 -17.388 1.000 30.433 437 PHE F O 1
ATOM 4116 N N . VAL F 1 8 ? 13.288 -34.667 -19.421 1.000 24.016 438 VAL F N 1
ATOM 4117 C CA . VAL F 1 8 ? 14.425 -33.738 -19.178 1.000 28.035 438 VAL F CA 1
ATOM 4118 C C . VAL F 1 8 ? 14.194 -32.500 -20.041 1.000 18.058 438 VAL F C 1
ATOM 4119 O O . VAL F 1 8 ? 14.303 -32.629 -21.242 1.000 19.889 438 VAL F O 1
ATOM 4123 N N . PRO F 1 9 ? 13.950 -31.281 -19.494 1.000 17.896 439 PRO F N 1
ATOM 4124 C CA . PRO F 1 9 ? 13.870 -30.103 -20.358 1.000 16.150 439 PRO F CA 1
ATOM 4125 C C . PRO F 1 9 ? 15.209 -29.893 -21.025 1.000 14.096 439 PRO F C 1
ATOM 4126 O O . PRO F 1 9 ? 16.272 -30.053 -20.427 1.000 17.326 439 PRO F O 1
ATOM 4130 N N . PRO F 1 10 ? 15.201 -29.546 -22.311 1.000 13.142 440 PRO F N 1
ATOM 4131 C CA . PRO F 1 10 ? 16.435 -29.212 -23.013 1.000 13.706 440 PRO F CA 1
ATOM 4132 C C . PRO F 1 10 ? 17.201 -28.077 -22.314 1.000 12.068 440 PRO F C 1
ATOM 4133 O O . PRO F 1 10 ? 16.574 -27.160 -21.781 1.000 13.054 440 PRO F O 1
ATOM 4137 N N . THR F 1 11 ? 18.521 -28.153 -22.397 1.000 12.372 441 THR F N 1
ATOM 4138 C CA . THR F 1 11 ? 19.466 -27.217 -21.743 1.000 12.402 441 THR F CA 1
ATOM 4139 C C . THR F 1 11 ? 20.534 -26.718 -22.722 1.000 12.457 441 THR F C 1
ATOM 4140 O O . THR F 1 11 ? 21.519 -26.162 -22.242 1.000 12.785 441 THR F O 1
ATOM 4144 N N . ASN F 1 12 ? 20.364 -26.863 -24.024 1.000 13.986 442 ASN F N 1
ATOM 4145 C CA . ASN F 1 12 ? 21.414 -26.474 -24.989 1.000 14.068 442 ASN F CA 1
ATOM 4146 C C . ASN F 1 12 ? 21.616 -24.956 -25.019 1.000 12.938 442 ASN F C 1
ATOM 4147 O O . ASN F 1 12 ? 22.758 -24.512 -25.204 1.000 15.028 442 ASN F O 1
ATOM 4152 N N . VAL F 1 13 ? 20.566 -24.190 -24.834 1.000 11.586 443 VAL F N 1
ATOM 4153 C CA . VAL F 1 13 ? 20.650 -22.708 -24.979 1.000 10.270 443 VAL F CA 1
ATOM 4154 C C . VAL F 1 13 ? 20.259 -22.075 -23.642 1.000 10.508 443 VAL F C 1
ATOM 4155 O O . VAL F 1 13 ? 19.053 -22.020 -23.316 1.000 10.372 443 VAL F O 1
ATOM 4159 N N . ARG F 1 14 ? 21.222 -21.720 -22.812 1.000 9.006 444 ARG F N 1
ATOM 4160 C CA . ARG F 1 14 ? 20.952 -21.238 -21.452 1.000 8.487 444 ARG F CA 1
ATOM 4161 C C . ARG F 1 14 ? 21.082 -19.740 -21.440 1.000 9.133 444 ARG F C 1
ATOM 4162 O O . ARG F 1 14 ? 22.014 -19.185 -20.858 1.000 9.134 444 ARG F O 1
ATOM 4170 N N . ASP F 1 15 ? 20.041 -19.096 -21.964 1.000 9.407 445 ASP F N 1
ATOM 4171 C CA . ASP F 1 15 ? 19.999 -17.624 -22.084 1.000 8.334 445 ASP F CA 1
ATOM 4172 C C . ASP F 1 15 ? 19.039 -16.978 -21.076 1.000 8.806 445 ASP F C 1
ATOM 4173 O O . ASP F 1 15 ? 18.789 -15.799 -21.225 1.000 9.759 445 ASP F O 1
ATOM 4178 N N . CYS F 1 16 ? 18.597 -17.712 -20.085 1.000 9.107 446 CYS F N 1
ATOM 4179 C CA . CYS F 1 16 ? 17.699 -17.187 -19.040 1.000 9.559 446 CYS F CA 1
ATOM 4180 C C . CYS F 1 16 ? 18.449 -17.226 -17.715 1.000 9.731 446 CYS F C 1
ATOM 4181 O O . CYS F 1 16 ? 19.400 -18.007 -17.513 1.000 9.281 446 CYS F O 1
ATOM 4184 N N . ILE F 1 17 ? 17.964 -16.454 -16.760 1.000 9.077 447 ILE F N 1
ATOM 4185 C CA . ILE F 1 17 ? 18.376 -16.543 -15.353 1.000 9.353 447 ILE F CA 1
ATOM 4186 C C . ILE F 1 17 ? 17.148 -16.704 -14.463 1.000 9.224 447 ILE F C 1
ATOM 4187 O O . ILE F 1 17 ? 16.073 -16.121 -14.717 1.000 9.257 447 ILE F O 1
ATOM 4192 N N . ARG F 1 18 ? 17.297 -17.529 -13.449 1.000 9.001 448 ARG F N 1
ATOM 4193 C CA . ARG F 1 18 ? 16.330 -17.675 -12.348 1.000 9.014 448 ARG F CA 1
ATOM 4194 C C . ARG F 1 18 ? 16.899 -16.989 -11.131 1.000 9.089 448 ARG F C 1
ATOM 4195 O O . ARG F 1 18 ? 18.080 -17.242 -10.810 1.000 9.528 448 ARG F O 1
ATOM 4203 N N . LEU F 1 19 ? 16.171 -16.076 -10.517 1.000 8.492 449 LEU F N 1
ATOM 4204 C CA . LEU F 1 19 ? 16.486 -15.503 -9.195 1.000 8.787 449 LEU F CA 1
ATOM 4205 C C . LEU F 1 19 ? 15.712 -16.340 -8.179 1.000 9.248 449 LEU F C 1
ATOM 4206 O O . LEU F 1 19 ? 14.545 -16.663 -8.381 1.000 9.928 449 LEU F O 1
ATOM 4211 N N . ARG F 1 20 ? 16.348 -16.687 -7.079 1.000 8.554 450 ARG F N 1
ATOM 4212 C CA . ARG F 1 20 ? 15.732 -17.465 -6.005 1.000 9.835 450 ARG F CA 1
ATOM 4213 C C . ARG F 1 20 ? 16.134 -16.875 -4.660 1.000 10.401 450 ARG F C 1
ATOM 4214 O O . ARG F 1 20 ? 17.265 -16.485 -4.438 1.000 10.381 450 ARG F O 1
ATOM 4222 N N . GLY F 1 21 ? 15.175 -16.838 -3.749 1.000 11.394 451 GLY F N 1
ATOM 4223 C CA . GLY F 1 21 ? 15.430 -16.319 -2.398 1.000 11.036 451 GLY F CA 1
ATOM 4224 C C . GLY F 1 21 ? 15.318 -14.808 -2.363 1.000 11.546 451 GLY F C 1
ATOM 4225 O O . GLY F 1 21 ? 16.000 -14.180 -1.583 1.000 12.097 451 GLY F O 1
ATOM 4226 N N . LEU F 1 22 ? 14.457 -14.238 -3.227 1.000 11.326 452 LEU F N 1
ATOM 4227 C CA . LEU F 1 22 ? 14.230 -12.785 -3.232 1.000 10.715 452 LEU F CA 1
ATOM 4228 C C . LEU F 1 22 ? 13.585 -12.404 -1.908 1.000 11.134 452 LEU F C 1
ATOM 4229 O O . LEU F 1 22 ? 12.685 -13.106 -1.436 1.000 12.918 452 LEU F O 1
ATOM 4234 N N . PRO F 1 23 ? 14.021 -11.267 -1.308 1.000 11.218 453 PRO F N 1
ATOM 4235 C CA . PRO F 1 23 ? 13.331 -10.767 -0.120 1.000 10.349 453 PRO F CA 1
ATOM 4236 C C . PRO F 1 23 ? 11.854 -10.549 -0.446 1.000 10.038 453 PRO F C 1
ATOM 4237 O O . PRO F 1 23 ? 11.446 -10.313 -1.602 1.000 10.197 453 PRO F O 1
ATOM 4241 N N . TYR F 1 24 ? 11.040 -10.631 0.587 1.000 9.399 454 TYR F N 1
ATOM 4242 C CA . TYR F 1 24 ? 9.584 -10.475 0.411 1.000 10.061 454 TYR F CA 1
ATOM 4243 C C . TYR F 1 24 ? 9.283 -9.049 -0.056 1.000 9.603 454 TYR F C 1
ATOM 4244 O O . TYR F 1 24 ? 8.338 -8.900 -0.852 1.000 12.093 454 TYR F O 1
ATOM 4253 N N . ALA F 1 25 ? 10.053 -8.045 0.324 1.000 10.708 455 ALA F N 1
ATOM 4254 C CA . ALA F 1 25 ? 9.785 -6.668 -0.124 1.000 10.947 455 ALA F CA 1
ATOM 4255 C C . ALA F 1 25 ? 10.306 -6.418 -1.534 1.000 11.859 455 ALA F C 1
ATOM 4256 O O . ALA F 1 25 ? 10.151 -5.263 -1.971 1.000 12.070 455 ALA F O 1
ATOM 4258 N N . ALA F 1 26 ? 10.888 -7.394 -2.223 1.000 10.694 456 ALA F N 1
ATOM 4259 C CA . ALA F 1 26 ? 11.495 -7.129 -3.553 1.000 11.322 456 ALA F CA 1
ATOM 4260 C C . ALA F 1 26 ? 10.447 -6.582 -4.511 1.000 10.610 456 ALA F C 1
ATOM 4261 O O . ALA F 1 26 ? 9.369 -7.163 -4.672 1.000 12.506 456 ALA F O 1
ATOM 4263 N N . THR F 1 27 ? 10.814 -5.531 -5.209 1.000 11.113 457 THR F N 1
ATOM 4264 C CA . THR F 1 27 ? 10.029 -4.965 -6.320 1.000 11.423 457 THR F CA 1
ATOM 4265 C C . THR F 1 27 ? 10.728 -5.181 -7.657 1.000 10.451 457 THR F C 1
ATOM 4266 O O . THR F 1 27 ? 11.887 -5.590 -7.689 1.000 10.724 457 THR F O 1
ATOM 4270 N N . ILE F 1 28 ? 10.015 -4.892 -8.738 1.000 12.505 458 ILE F N 1
ATOM 4271 C CA . ILE F 1 28 ? 10.664 -4.981 -10.067 1.000 13.010 458 ILE F CA 1
ATOM 4272 C C . ILE F 1 28 ? 11.802 -3.961 -10.151 1.000 11.903 458 ILE F C 1
ATOM 4273 O O . ILE F 1 28 ? 12.857 -4.300 -10.712 1.000 13.006 458 ILE F O 1
ATOM 4278 N N . GLU F 1 29 ? 11.682 -2.772 -9.555 1.000 11.449 459 GLU F N 1
ATOM 4279 C CA . GLU F 1 29 ? 12.823 -1.833 -9.521 1.000 12.504 459 GLU F CA 1
ATOM 4280 C C . GLU F 1 29 ? 14.008 -2.467 -8.806 1.000 12.471 459 GLU F C 1
ATOM 4281 O O . GLU F 1 29 ? 15.135 -2.347 -9.282 1.000 13.253 459 GLU F O 1
ATOM 4287 N N . ASP F 1 30 ? 13.785 -3.163 -7.693 1.000 11.718 460 ASP F N 1
ATOM 4288 C CA . ASP F 1 30 ? 14.867 -3.814 -6.929 1.000 12.175 460 ASP F CA 1
ATOM 4289 C C . ASP F 1 30 ? 15.571 -4.864 -7.794 1.000 11.342 460 ASP F C 1
ATOM 4290 O O . ASP F 1 30 ? 16.809 -4.969 -7.739 1.000 13.047 460 ASP F O 1
ATOM 4295 N N . ILE F 1 31 ? 14.787 -5.633 -8.538 1.000 11.597 461 ILE F N 1
ATOM 4296 C CA . ILE F 1 31 ? 15.341 -6.739 -9.368 1.000 12.129 461 ILE F CA 1
ATOM 4297 C C . ILE F 1 31 ? 16.255 -6.080 -10.399 1.000 12.763 461 ILE F C 1
ATOM 4298 O O . ILE F 1 31 ? 17.401 -6.563 -10.618 1.000 13.158 461 ILE F O 1
ATOM 4303 N N . LEU F 1 32 ? 15.770 -5.020 -11.040 1.000 14.032 462 LEU F N 1
ATOM 4304 C CA . LEU F 1 32 ? 16.581 -4.391 -12.114 1.000 13.274 462 LEU F CA 1
ATOM 4305 C C . LEU F 1 32 ? 17.830 -3.777 -11.504 1.000 15.079 462 LEU F C 1
ATOM 4306 O O . LEU F 1 32 ? 18.915 -3.878 -12.109 1.000 16.322 462 LEU F O 1
ATOM 4311 N N . ASP F 1 33 ? 17.747 -3.139 -10.344 1.000 15.170 463 ASP F N 1
ATOM 4312 C CA . ASP F 1 33 ? 18.913 -2.497 -9.701 1.000 16.513 463 ASP F CA 1
ATOM 4313 C C . ASP F 1 33 ? 19.925 -3.582 -9.310 1.000 16.687 463 ASP F C 1
ATOM 4314 O O . ASP F 1 33 ? 21.124 -3.373 -9.443 1.000 18.245 463 ASP F O 1
ATOM 4319 N N . PHE F 1 34 ? 19.455 -4.742 -8.846 1.000 14.187 464 PHE F N 1
ATOM 4320 C CA . PHE F 1 34 ? 20.319 -5.871 -8.429 1.000 13.696 464 PHE F CA 1
ATOM 4321 C C . PHE F 1 34 ? 21.115 -6.381 -9.644 1.000 14.963 464 PHE F C 1
ATOM 4322 O O . PHE F 1 34 ? 22.292 -6.708 -9.522 1.000 14.596 464 PHE F O 1
ATOM 4330 N N . LEU F 1 35 ? 20.517 -6.410 -10.819 1.000 14.335 465 LEU F N 1
ATOM 4331 C CA . LEU F 1 35 ? 21.247 -6.893 -12.024 1.000 14.234 465 LEU F CA 1
ATOM 4332 C C . LEU F 1 35 ? 22.317 -5.889 -12.471 1.000 17.223 465 LEU F C 1
ATOM 4333 O O . LEU F 1 35 ? 23.221 -6.280 -13.238 1.000 16.882 465 LEU F O 1
ATOM 4338 N N . GLY F 1 36 ? 22.235 -4.631 -12.045 1.000 17.696 466 GLY F N 1
ATOM 4339 C CA . GLY F 1 36 ? 23.220 -3.601 -12.416 1.000 18.641 466 GLY F CA 1
ATOM 4340 C C . GLY F 1 36 ? 23.411 -3.487 -13.914 1.000 18.049 466 GLY F C 1
ATOM 4341 O O . GLY F 1 36 ? 22.418 -3.294 -14.619 1.000 19.157 466 GLY F O 1
ATOM 4342 N N . GLU F 1 37 ? 24.670 -3.668 -14.370 1.000 21.658 467 GLU F N 1
ATOM 4343 C CA . GLU F 1 37 ? 25.073 -3.557 -15.799 1.000 23.991 467 GLU F CA 1
ATOM 4344 C C . GLU F 1 37 ? 24.298 -4.569 -16.664 1.000 21.958 467 GLU F C 1
ATOM 4345 O O . GLU F 1 37 ? 24.181 -4.347 -17.870 1.000 24.902 467 GLU F O 1
ATOM 4351 N N . PHE F 1 38 ? 23.805 -5.670 -16.087 1.000 18.415 468 PHE F N 1
ATOM 4352 C CA . PHE F 1 38 ? 23.121 -6.751 -16.824 1.000 17.230 468 PHE F CA 1
ATOM 4353 C C . PHE F 1 38 ? 21.643 -6.411 -17.070 1.000 14.872 468 PHE F C 1
ATOM 4354 O O . PHE F 1 38 ? 20.989 -7.089 -17.875 1.000 17.103 468 PHE F O 1
ATOM 4362 N N . ALA F 1 39 ? 21.102 -5.366 -16.420 1.000 15.465 469 ALA F N 1
ATOM 4363 C CA . ALA F 1 39 ? 19.685 -4.995 -16.691 1.000 16.215 469 ALA F CA 1
ATOM 4364 C C . ALA F 1 39 ? 19.445 -4.672 -18.181 1.000 17.500 469 ALA F C 1
ATOM 4365 O O . ALA F 1 39 ? 18.373 -5.040 -18.754 1.000 17.187 469 ALA F O 1
ATOM 4367 N N . THR F 1 40 ? 20.423 -4.101 -18.882 1.000 18.683 470 THR F N 1
ATOM 4368 C CA . THR F 1 40 ? 20.281 -3.762 -20.317 1.000 20.535 470 THR F CA 1
ATOM 4369 C C . THR F 1 40 ? 20.426 -5.010 -21.199 1.000 18.425 470 THR F C 1
ATOM 4370 O O . THR F 1 40 ? 20.090 -4.964 -22.375 1.000 19.810 470 THR F O 1
ATOM 4374 N N . ASP F 1 41 ? 20.789 -6.155 -20.627 1.000 17.823 471 ASP F N 1
ATOM 4375 C CA . ASP F 1 41 ? 20.890 -7.393 -21.417 1.000 16.690 471 ASP F CA 1
ATOM 4376 C C . ASP F 1 41 ? 19.586 -8.194 -21.329 1.000 16.093 471 ASP F C 1
ATOM 4377 O O . ASP F 1 41 ? 19.513 -9.261 -21.940 1.000 18.029 471 ASP F O 1
ATOM 4382 N N . ILE F 1 42 ? 18.554 -7.676 -20.634 1.000 14.162 472 ILE F N 1
ATOM 4383 C CA . ILE F 1 42 ? 17.217 -8.339 -20.627 1.000 14.447 472 ILE F CA 1
ATOM 4384 C C . ILE F 1 42 ? 16.620 -8.324 -22.031 1.000 16.402 472 ILE F C 1
ATOM 4385 O O . ILE F 1 42 ? 16.711 -7.288 -22.722 1.000 16.049 472 ILE F O 1
ATOM 4390 N N . ARG F 1 43 ? 16.018 -9.419 -22.481 1.000 14.967 473 ARG F N 1
ATOM 4391 C CA . ARG F 1 43 ? 15.543 -9.515 -23.885 1.000 17.159 473 ARG F CA 1
ATOM 4392 C C . ARG F 1 43 ? 14.125 -8.997 -24.227 1.000 23.256 473 ARG F C 1
ATOM 4393 O O . ARG F 1 43 ? 13.932 -8.321 -25.258 1.000 27.875 473 ARG F O 1
ATOM 4401 N N . THR F 1 44 ? 13.140 -9.471 -23.560 1.000 18.327 474 THR F N 1
ATOM 4402 C CA . THR F 1 44 ? 11.724 -9.159 -23.820 1.000 14.256 474 THR F CA 1
ATOM 4403 C C . THR F 1 44 ? 11.315 -7.942 -22.962 1.000 13.361 474 THR F C 1
ATOM 4404 O O . THR F 1 44 ? 12.159 -7.298 -22.269 1.000 14.920 474 THR F O 1
ATOM 4408 N N . HIS F 1 45 ? 10.032 -7.648 -22.966 1.000 12.225 475 HIS F N 1
ATOM 4409 C CA . HIS F 1 45 ? 9.473 -6.558 -22.118 1.000 11.815 475 HIS F CA 1
ATOM 4410 C C . HIS F 1 45 ? 8.804 -7.148 -20.881 1.000 11.658 475 HIS F C 1
ATOM 4411 O O . HIS F 1 45 ? 7.878 -6.567 -20.356 1.000 12.308 475 HIS F O 1
ATOM 4418 N N . GLY F 1 46 ? 9.245 -8.294 -20.408 1.000 12.573 476 GLY F N 1
ATOM 4419 C CA . GLY F 1 46 ? 8.613 -8.955 -19.255 1.000 13.337 476 GLY F CA 1
ATOM 4420 C C . GLY F 1 46 ? 9.626 -9.640 -18.347 1.000 12.460 476 GLY F C 1
ATOM 4421 O O . GLY F 1 46 ? 10.653 -10.192 -18.828 1.000 15.409 476 GLY F O 1
ATOM 4422 N N . VAL F 1 47 ? 9.332 -9.596 -17.059 1.000 10.832 477 VAL F N 1
ATOM 4423 C CA . VAL F 1 47 ? 9.988 -10.385 -15.991 1.000 11.030 477 VAL F CA 1
ATOM 4424 C C . VAL F 1 47 ? 8.938 -11.295 -15.375 1.000 11.050 477 VAL F C 1
ATOM 4425 O O . VAL F 1 47 ? 7.835 -10.830 -15.043 1.000 11.954 477 VAL F O 1
ATOM 4429 N N . HIS F 1 48 ? 9.209 -12.566 -15.175 1.000 9.767 478 HIS F N 1
ATOM 4430 C CA . HIS F 1 48 ? 8.216 -13.538 -14.664 1.000 10.064 478 HIS F CA 1
ATOM 4431 C C . HIS F 1 48 ? 8.347 -13.713 -13.166 1.000 11.148 478 HIS F C 1
ATOM 4432 O O . HIS F 1 48 ? 9.395 -14.212 -12.699 1.000 12.540 478 HIS F O 1
ATOM 4439 N N . MET F 1 49 ? 7.345 -13.377 -12.393 1.000 10.957 479 MET F N 1
ATOM 4440 C CA . MET F 1 49 ? 7.345 -13.705 -10.946 1.000 11.065 479 MET F CA 1
ATOM 4441 C C . MET F 1 49 ? 6.650 -15.033 -10.780 1.000 11.336 479 MET F C 1
ATOM 4442 O O . MET F 1 49 ? 5.541 -15.252 -11.307 1.000 13.269 479 MET F O 1
ATOM 4447 N N . VAL F 1 50 ? 7.305 -15.964 -10.116 1.000 10.484 480 VAL F N 1
ATOM 4448 C CA . VAL F 1 50 ? 6.880 -17.389 -10.095 1.000 10.699 480 VAL F CA 1
ATOM 4449 C C . VAL F 1 50 ? 5.964 -17.681 -8.915 1.000 10.522 480 VAL F C 1
ATOM 4450 O O . VAL F 1 50 ? 6.253 -17.278 -7.757 1.000 11.898 480 VAL F O 1
ATOM 4454 N N . LEU F 1 51 ? 4.879 -18.383 -9.210 1.000 10.844 481 LEU F N 1
ATOM 4455 C CA . LEU F 1 51 ? 3.965 -18.929 -8.186 1.000 11.291 481 LEU F CA 1
ATOM 4456 C C . LEU F 1 51 ? 4.288 -20.395 -7.946 1.000 15.202 481 LEU F C 1
ATOM 4457 O O . LEU F 1 51 ? 4.601 -21.098 -8.886 1.000 14.665 481 LEU F O 1
ATOM 4462 N N . ASN F 1 52 ? 4.248 -20.840 -6.685 1.000 17.130 482 ASN F N 1
ATOM 4463 C CA . ASN F 1 52 ? 4.578 -22.245 -6.307 1.000 19.325 482 ASN F CA 1
ATOM 4464 C C . ASN F 1 52 ? 3.385 -23.154 -6.577 1.000 24.312 482 ASN F C 1
ATOM 4465 O O . ASN F 1 52 ? 2.366 -22.700 -7.155 1.000 22.328 482 ASN F O 1
ATOM 4470 N N . HIS F 1 53 ? 3.495 -24.421 -6.172 1.000 29.383 483 HIS F N 1
ATOM 4471 C CA . HIS F 1 53 ? 2.505 -25.463 -6.561 1.000 37.576 483 HIS F CA 1
ATOM 4472 C C . HIS F 1 53 ? 1.150 -25.195 -5.897 1.000 40.282 483 HIS F C 1
ATOM 4473 O O . HIS F 1 53 ? 0.170 -25.800 -6.333 1.000 42.141 483 HIS F O 1
ATOM 4480 N N . GLN F 1 54 ? 1.083 -24.292 -4.916 1.000 38.146 484 GLN F N 1
ATOM 4481 C CA . GLN F 1 54 ? -0.190 -23.892 -4.260 1.000 38.464 484 GLN F CA 1
ATOM 4482 C C . GLN F 1 54 ? -0.702 -22.559 -4.826 1.000 32.619 484 GLN F C 1
ATOM 4483 O O . GLN F 1 54 ? -1.722 -22.084 -4.327 1.000 36.511 484 GLN F O 1
ATOM 4489 N N . GLY F 1 55 ? -0.037 -21.950 -5.813 1.000 34.297 485 GLY F N 1
ATOM 4490 C CA . GLY F 1 55 ? -0.473 -20.644 -6.374 1.000 30.663 485 GLY F CA 1
ATOM 4491 C C . GLY F 1 55 ? -0.053 -19.444 -5.514 1.000 29.730 485 GLY F C 1
ATOM 4492 O O . GLY F 1 55 ? -0.644 -18.362 -5.596 1.000 26.225 485 GLY F O 1
ATOM 4493 N N . ARG F 1 56 ? 0.900 -19.663 -4.629 1.000 22.511 486 ARG F N 1
ATOM 4494 C CA . ARG F 1 56 ? 1.350 -18.677 -3.637 1.000 19.283 486 ARG F CA 1
ATOM 4495 C C . ARG F 1 56 ? 2.720 -18.196 -4.080 1.000 16.909 486 ARG F C 1
ATOM 4496 O O . ARG F 1 56 ? 3.370 -18.810 -4.923 1.000 16.184 486 ARG F O 1
ATOM 4504 N N . PRO F 1 57 ? 3.242 -17.101 -3.526 1.000 13.935 487 PRO F N 1
ATOM 4505 C CA . PRO F 1 57 ? 4.544 -16.614 -3.971 1.000 15.645 487 PRO F CA 1
ATOM 4506 C C . PRO F 1 57 ? 5.665 -17.604 -3.661 1.000 16.146 487 PRO F C 1
ATOM 4507 O O . PRO F 1 57 ? 5.596 -18.344 -2.701 1.000 17.689 487 PRO F O 1
ATOM 4511 N N . SER F 1 58 ? 6.649 -17.676 -4.525 1.000 14.859 488 SER F N 1
ATOM 4512 C CA . SER F 1 58 ? 7.803 -18.600 -4.374 1.000 14.759 488 SER F CA 1
ATOM 4513 C C . SER F 1 58 ? 9.061 -17.862 -3.924 1.000 13.797 488 SER F C 1
ATOM 4514 O O . SER F 1 58 ? 9.974 -18.544 -3.414 1.000 14.048 488 SER F O 1
ATOM 4517 N N . GLY F 1 59 ? 9.190 -16.575 -4.196 1.000 11.968 489 GLY F N 1
ATOM 4518 C CA . GLY F 1 59 ? 10.454 -15.857 -4.061 1.000 12.951 489 GLY F CA 1
ATOM 4519 C C . GLY F 1 59 ? 11.393 -16.056 -5.231 1.000 11.738 489 GLY F C 1
ATOM 4520 O O . GLY F 1 59 ? 12.547 -15.679 -5.132 1.000 12.233 489 GLY F O 1
ATOM 4521 N N . ASP F 1 60 ? 10.908 -16.702 -6.271 1.000 11.222 490 ASP F N 1
ATOM 4522 C CA . ASP F 1 60 ? 11.663 -16.900 -7.525 1.000 10.978 490 ASP F CA 1
ATOM 4523 C C . ASP F 1 60 ? 11.156 -15.953 -8.619 1.000 9.533 490 ASP F C 1
ATOM 4524 O O . ASP F 1 60 ? 9.974 -15.582 -8.690 1.000 10.904 490 ASP F O 1
ATOM 4529 N N . ALA F 1 61 ? 12.021 -15.706 -9.583 1.000 9.502 491 ALA F N 1
ATOM 4530 C CA . ALA F 1 61 ? 11.696 -14.962 -10.811 1.000 9.257 491 ALA F CA 1
ATOM 4531 C C . ALA F 1 61 ? 12.527 -15.516 -11.947 1.000 9.464 491 ALA F C 1
ATOM 4532 O O . ALA F 1 61 ? 13.669 -16.001 -11.694 1.000 9.464 491 ALA F O 1
ATOM 4534 N N . PHE F 1 62 ? 12.020 -15.400 -13.164 1.000 9.053 492 PHE F N 1
ATOM 4535 C CA . PHE F 1 62 ? 12.780 -15.763 -14.371 1.000 8.485 492 PHE F CA 1
ATOM 4536 C C . PHE F 1 62 ? 12.890 -14.529 -15.258 1.000 8.796 492 PHE F C 1
ATOM 4537 O O . PHE F 1 62 ? 11.926 -13.776 -15.443 1.000 8.742 492 PHE F O 1
ATOM 4545 N N . ILE F 1 63 ? 14.052 -14.377 -15.847 1.000 9.413 493 ILE F N 1
ATOM 4546 C CA . ILE F 1 63 ? 14.350 -13.301 -16.829 1.000 9.175 493 ILE F CA 1
ATOM 4547 C C . ILE F 1 63 ? 15.070 -13.889 -18.019 1.000 10.959 493 ILE F C 1
ATOM 4548 O O . ILE F 1 63 ? 16.097 -14.602 -17.841 1.000 11.212 493 ILE F O 1
ATOM 4553 N N . GLN F 1 64 ? 14.574 -13.617 -19.216 1.000 9.491 494 GLN F N 1
ATOM 4554 C CA . GLN F 1 64 ? 15.254 -14.016 -20.438 1.000 10.550 494 GLN F CA 1
ATOM 4555 C C . GLN F 1 64 ? 16.246 -12.920 -20.822 1.000 10.619 494 GLN F C 1
ATOM 4556 O O . GLN F 1 64 ? 15.901 -11.762 -20.824 1.000 11.882 494 GLN F O 1
ATOM 4562 N N . MET F 1 65 ? 17.487 -13.326 -21.057 1.000 9.597 495 MET F N 1
ATOM 4563 C CA . MET F 1 65 ? 18.590 -12.433 -21.479 1.000 11.320 495 MET F CA 1
ATOM 4564 C C . MET F 1 65 ? 18.801 -12.581 -23.009 1.000 11.305 495 MET F C 1
ATOM 4565 O O . MET F 1 65 ? 18.237 -13.493 -23.636 1.000 11.276 495 MET F O 1
ATOM 4570 N N . LYS F 1 66 ? 19.618 -11.671 -23.523 1.000 14.151 496 LYS F N 1
ATOM 4571 C CA . LYS F 1 66 ? 19.843 -11.529 -24.968 1.000 16.230 496 LYS F CA 1
ATOM 4572 C C . LYS F 1 66 ? 20.827 -12.591 -25.466 1.000 14.486 496 LYS F C 1
ATOM 4573 O O . LYS F 1 66 ? 20.906 -12.725 -26.672 1.000 17.041 496 LYS F O 1
ATOM 4579 N N . SER F 1 67 ? 21.568 -13.257 -24.599 1.000 11.663 497 SER F N 1
ATOM 4580 C CA . SER F 1 67 ? 22.458 -14.365 -25.008 1.000 11.234 497 SER F CA 1
ATOM 4581 C C . SER F 1 67 ? 22.796 -15.242 -23.827 1.000 10.249 497 SER F C 1
ATOM 4582 O O . SER F 1 67 ? 22.724 -14.792 -22.702 1.000 10.355 497 SER F O 1
ATOM 4585 N N . ALA F 1 68 ? 23.242 -16.454 -24.078 1.000 10.558 498 ALA F N 1
ATOM 4586 C CA . ALA F 1 68 ? 23.761 -17.337 -23.024 1.000 10.193 498 ALA F CA 1
ATOM 4587 C C . ALA F 1 68 ? 24.998 -16.715 -22.379 1.000 11.419 498 ALA F C 1
ATOM 4588 O O . ALA F 1 68 ? 25.120 -16.877 -21.161 1.000 12.007 498 ALA F O 1
ATOM 4590 N N . ASP F 1 69 ? 25.866 -16.047 -23.119 1.000 12.393 499 ASP F N 1
ATOM 4591 C CA . ASP F 1 69 ? 27.075 -15.506 -22.468 1.000 13.645 499 ASP F CA 1
ATOM 4592 C C . ASP F 1 69 ? 26.646 -14.414 -21.500 1.000 12.012 499 ASP F C 1
ATOM 4593 O O . ASP F 1 69 ? 27.247 -14.311 -20.418 1.000 13.288 499 ASP F O 1
ATOM 4598 N N . ARG F 1 70 ? 25.668 -13.587 -21.833 1.000 12.766 500 ARG F N 1
ATOM 4599 C CA . ARG F 1 70 ? 25.247 -12.560 -20.878 1.000 12.485 500 ARG F CA 1
ATOM 4600 C C . ARG F 1 70 ? 24.550 -13.189 -19.664 1.000 11.940 500 ARG F C 1
ATOM 4601 O O . ARG F 1 70 ? 24.726 -12.714 -18.534 1.000 12.228 500 ARG F O 1
ATOM 4609 N N . ALA F 1 71 ? 23.792 -14.259 -19.832 1.000 10.181 501 ALA F N 1
ATOM 4610 C CA . ALA F 1 71 ? 23.195 -14.994 -18.712 1.000 10.103 501 ALA F CA 1
ATOM 4611 C C . ALA F 1 71 ? 24.288 -15.579 -17.809 1.000 9.180 501 ALA F C 1
ATOM 4612 O O . ALA F 1 71 ? 24.237 -15.423 -16.597 1.000 9.970 501 ALA F O 1
ATOM 4614 N N . PHE F 1 72 ? 25.314 -16.152 -18.388 1.000 9.972 502 PHE F N 1
ATOM 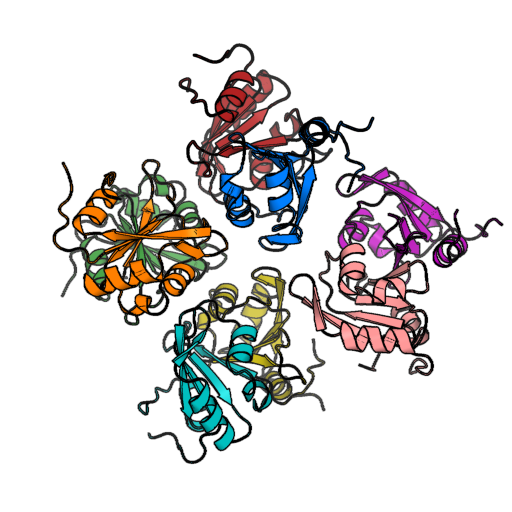4615 C CA . PHE F 1 72 ? 26.454 -16.710 -17.642 1.000 9.321 502 PHE F CA 1
ATOM 4616 C C . PHE F 1 72 ? 27.129 -15.583 -16.871 1.000 9.966 502 PHE F C 1
ATOM 4617 O O . PHE F 1 72 ? 27.418 -15.773 -15.671 1.000 10.357 502 PHE F O 1
ATOM 4625 N N . MET F 1 73 ? 27.397 -14.457 -17.495 1.000 10.445 503 MET F N 1
ATOM 4626 C CA . MET F 1 73 ? 28.115 -13.353 -16.819 1.000 10.650 503 MET F CA 1
ATOM 4627 C C . MET F 1 73 ? 27.226 -12.758 -15.739 1.000 11.658 503 MET F C 1
ATOM 4628 O O . MET F 1 73 ? 27.748 -12.406 -14.661 1.000 12.628 503 MET F O 1
ATOM 4633 N N . ALA F 1 74 ? 25.935 -12.637 -15.983 1.000 11.221 504 ALA F N 1
ATOM 4634 C CA . ALA F 1 74 ? 25.032 -12.087 -14.956 1.000 11.996 504 ALA F CA 1
ATOM 4635 C C . ALA F 1 74 ? 25.041 -13.013 -13.751 1.000 11.501 504 ALA F C 1
ATOM 4636 O O . ALA F 1 74 ? 25.071 -12.533 -12.596 1.000 13.849 504 ALA F O 1
ATOM 4638 N N . ALA F 1 75 ? 24.957 -14.323 -13.957 1.000 10.609 505 ALA F N 1
ATOM 4639 C CA . ALA F 1 75 ? 24.977 -15.293 -12.858 1.000 10.988 505 ALA F CA 1
ATOM 4640 C C . ALA F 1 75 ? 26.343 -15.170 -12.156 1.000 13.190 505 ALA F C 1
ATOM 4641 O O . ALA F 1 75 ? 26.380 -15.219 -10.914 1.000 14.145 505 ALA F O 1
ATOM 4643 N N . GLN F 1 76 ? 27.438 -15.002 -12.891 1.000 13.661 506 GLN F N 1
ATOM 4644 C CA . GLN F 1 76 ? 28.772 -14.953 -12.248 1.000 16.973 506 GLN F CA 1
ATOM 4645 C C . GLN F 1 76 ? 28.769 -13.773 -11.291 1.000 14.738 506 GLN F C 1
ATOM 4646 O O . GLN F 1 76 ? 29.269 -13.917 -10.126 1.000 19.187 506 GLN F O 1
ATOM 4652 N N . LYS F 1 77 ? 28.301 -12.633 -11.735 1.000 15.413 507 LYS F N 1
ATOM 4653 C CA . LYS F 1 77 ? 28.390 -11.360 -10.965 1.000 19.000 507 LYS F CA 1
ATOM 4654 C C . LYS F 1 77 ? 27.401 -11.381 -9.810 1.000 16.611 507 LYS F C 1
ATOM 4655 O O . LYS F 1 77 ? 27.725 -10.878 -8.731 1.000 19.572 507 LYS F O 1
ATOM 4661 N N . CYS F 1 78 ? 26.196 -11.890 -10.024 1.000 14.337 508 CYS F N 1
ATOM 4662 C CA . CYS F 1 78 ? 25.044 -11.618 -9.126 1.000 12.918 508 CYS F CA 1
ATOM 4663 C C . CYS F 1 78 ? 24.696 -12.827 -8.248 1.000 12.845 508 CYS F C 1
ATOM 4664 O O . CYS F 1 78 ? 23.965 -12.663 -7.265 1.000 12.733 508 CYS F O 1
ATOM 4667 N N . HIS F 1 79 ? 25.141 -14.049 -8.525 1.000 11.775 509 HIS F N 1
ATOM 4668 C CA . HIS F 1 79 ? 24.810 -15.210 -7.663 1.000 12.217 509 HIS F CA 1
ATOM 4669 C C . HIS F 1 79 ? 25.344 -14.976 -6.248 1.000 13.954 509 HIS F C 1
ATOM 4670 O O . HIS F 1 79 ? 26.561 -14.705 -6.087 1.000 15.482 509 HIS F O 1
ATOM 4677 N N . LYS F 1 80 ? 24.429 -15.000 -5.277 1.000 14.905 510 LYS F N 1
ATOM 4678 C CA . LYS F 1 80 ? 24.674 -14.793 -3.820 1.000 16.641 510 LYS F CA 1
ATOM 4679 C C . LYS F 1 80 ? 25.055 -13.344 -3.548 1.000 15.603 510 LYS F C 1
ATOM 4680 O O . LYS F 1 80 ? 25.552 -13.041 -2.450 1.000 19.133 510 LYS F O 1
ATOM 4686 N N . LYS F 1 81 ? 24.754 -12.400 -4.417 1.000 15.047 511 LYS F N 1
ATOM 4687 C CA . LYS F 1 81 ? 24.885 -10.953 -4.141 1.000 15.964 511 LYS F CA 1
ATOM 4688 C C . LYS F 1 81 ? 23.765 -10.521 -3.177 1.000 14.924 511 LYS F C 1
ATOM 4689 O O . LYS F 1 81 ? 22.622 -11.102 -3.193 1.000 14.484 511 LYS F O 1
ATOM 4695 N N . ASN F 1 82 ? 24.020 -9.464 -2.406 1.000 16.531 512 ASN F N 1
ATOM 4696 C CA . ASN F 1 82 ? 23.048 -8.931 -1.419 1.000 17.322 512 ASN F CA 1
ATOM 4697 C C . ASN F 1 82 ? 21.930 -8.157 -2.118 1.000 16.602 512 ASN F C 1
ATOM 4698 O O . ASN F 1 82 ? 22.202 -7.314 -2.923 1.000 20.130 512 ASN F O 1
ATOM 4703 N N . MET F 1 83 ? 20.675 -8.483 -1.817 1.000 16.626 513 MET F N 1
ATOM 4704 C CA . MET F 1 83 ? 19.496 -7.630 -2.056 1.000 16.375 513 MET F CA 1
ATOM 4705 C C . MET F 1 83 ? 18.764 -7.541 -0.695 1.000 18.566 513 MET F C 1
ATOM 4706 O O . MET F 1 83 ? 18.167 -8.540 -0.279 1.000 18.291 513 MET F O 1
ATOM 4711 N N . LYS F 1 84 ? 18.789 -6.368 -0.053 1.000 21.244 514 LYS F N 1
ATOM 4712 C CA . LYS F 1 84 ? 17.974 -6.095 1.170 1.000 23.071 514 LYS F CA 1
ATOM 4713 C C . LYS F 1 84 ? 18.225 -7.209 2.182 1.000 25.143 514 LYS F C 1
ATOM 4714 O O . LYS F 1 84 ? 17.226 -7.684 2.776 1.000 24.009 514 LYS F O 1
ATOM 4720 N N . ASP F 1 85 ? 19.491 -7.587 2.383 1.000 22.419 515 ASP F N 1
ATOM 4721 C CA . ASP F 1 85 ? 19.971 -8.504 3.447 1.000 24.169 515 ASP F CA 1
ATOM 4722 C C . ASP F 1 85 ? 19.662 -9.984 3.120 1.000 22.749 515 ASP F C 1
ATOM 4723 O O . ASP F 1 85 ? 19.836 -10.844 4.020 1.000 24.903 515 ASP F O 1
ATOM 4728 N N . ARG F 1 86 ? 19.256 -10.309 1.889 1.000 18.244 516 ARG F N 1
ATOM 4729 C CA . ARG F 1 86 ? 19.264 -11.718 1.414 1.000 19.025 516 ARG F CA 1
ATOM 4730 C C . ARG F 1 86 ? 20.423 -11.887 0.437 1.000 14.194 516 ARG F C 1
ATOM 4731 O O . ARG F 1 86 ? 20.613 -10.973 -0.375 1.000 16.299 516 ARG F O 1
ATOM 4739 N N . TYR F 1 87 ? 21.104 -13.030 0.474 1.000 14.325 517 TYR F N 1
ATOM 4740 C CA . TYR F 1 87 ? 22.036 -13.439 -0.622 1.000 14.549 517 TYR F CA 1
ATOM 4741 C C . TYR F 1 87 ? 21.230 -14.206 -1.675 1.000 13.267 517 TYR F C 1
ATOM 4742 O O . TYR F 1 87 ? 20.830 -15.349 -1.470 1.000 16.444 517 TYR F O 1
ATOM 4751 N N . VAL F 1 88 ? 20.897 -13.488 -2.754 1.000 11.278 518 VAL F N 1
ATOM 4752 C CA . VAL F 1 88 ? 19.933 -13.998 -3.755 1.000 11.506 518 VAL F CA 1
ATOM 4753 C C . VAL F 1 88 ? 20.692 -14.923 -4.711 1.000 10.187 518 VAL F C 1
ATOM 4754 O O . VAL F 1 88 ? 21.749 -14.571 -5.202 1.000 12.382 518 VAL F O 1
ATOM 4758 N N . GLU F 1 89 ? 20.123 -16.066 -4.943 1.000 10.661 519 GLU F N 1
ATOM 4759 C CA . GLU F 1 89 ? 20.684 -17.077 -5.869 1.000 11.508 519 GLU F CA 1
ATOM 4760 C C . GLU F 1 89 ? 20.367 -16.684 -7.303 1.000 11.267 519 GLU F C 1
ATOM 4761 O O . GLU F 1 89 ? 19.247 -16.230 -7.572 1.000 10.265 519 GLU F O 1
ATOM 4767 N N . VAL F 1 90 ? 21.326 -16.852 -8.193 1.000 10.303 520 VAL F N 1
ATOM 4768 C CA . VAL F 1 90 ? 21.127 -16.553 -9.636 1.000 10.868 520 VAL F CA 1
ATOM 4769 C C . VAL F 1 90 ? 21.618 -17.768 -10.432 1.000 11.242 520 VAL F C 1
ATOM 4770 O O . VAL F 1 90 ? 22.814 -18.058 -10.340 1.000 12.784 520 VAL F O 1
ATOM 4774 N N . PHE F 1 91 ? 20.720 -18.406 -11.166 1.000 9.999 521 PHE F N 1
ATOM 4775 C CA . PHE F 1 91 ? 20.967 -19.693 -11.817 1.000 9.577 521 PHE F CA 1
ATOM 4776 C C . PHE F 1 91 ? 20.736 -19.516 -13.308 1.000 9.555 521 PHE F C 1
ATOM 4777 O O . PHE F 1 91 ? 19.622 -19.154 -13.744 1.000 10.344 521 PHE F O 1
ATOM 4785 N N . GLN F 1 92 ? 21.694 -19.898 -14.118 1.000 8.637 522 GLN F N 1
ATOM 4786 C CA . GLN F 1 92 ? 21.612 -19.836 -15.571 1.000 9.353 522 GLN F CA 1
ATOM 4787 C C . GLN F 1 92 ? 20.823 -21.042 -16.081 1.000 9.711 522 GLN F C 1
ATOM 4788 O O . GLN F 1 92 ? 21.087 -22.174 -15.684 1.000 9.810 522 GLN F O 1
ATOM 4794 N N . CYS F 1 93 ? 19.848 -20.808 -16.959 1.000 9.445 523 CYS F N 1
ATOM 4795 C CA . CYS F 1 93 ? 18.920 -21.867 -17.368 1.000 10.099 523 CYS F CA 1
ATOM 4796 C C . CYS F 1 93 ? 18.397 -21.595 -18.776 1.000 8.161 523 CYS F C 1
ATOM 4797 O O . CYS F 1 93 ? 18.652 -20.551 -19.321 1.000 9.305 523 CYS F O 1
ATOM 4800 N N . SER F 1 94 ? 17.715 -22.590 -19.349 1.000 8.508 524 SER F N 1
ATOM 4801 C CA . SER F 1 94 ? 17.145 -22.432 -20.715 1.000 8.749 524 SER F CA 1
ATOM 4802 C C . SER F 1 94 ? 15.717 -21.898 -20.684 1.000 8.636 524 SER F C 1
ATOM 4803 O O . SER F 1 94 ? 15.024 -21.982 -19.650 1.000 8.500 524 SER F O 1
ATOM 4806 N N . ALA F 1 95 ? 15.235 -21.429 -21.796 1.000 8.516 525 ALA F N 1
ATOM 4807 C CA . ALA F 1 95 ? 13.840 -20.989 -21.918 1.000 8.488 525 ALA F CA 1
ATOM 4808 C C . ALA F 1 95 ? 12.928 -22.216 -21.754 1.000 9.934 525 ALA F C 1
ATOM 4809 O O . ALA F 1 95 ? 11.846 -22.080 -21.227 1.000 9.442 525 ALA F O 1
ATOM 4811 N N . GLU F 1 96 ? 13.338 -23.387 -22.217 1.000 9.932 526 GLU F N 1
ATOM 4812 C CA . GLU F 1 96 ? 12.524 -24.613 -21.993 1.000 9.528 526 GLU F CA 1
ATOM 4813 C C . GLU F 1 96 ? 12.399 -24.870 -20.500 1.000 10.081 526 GLU F C 1
ATOM 4814 O O . GLU F 1 96 ? 11.290 -25.260 -20.058 1.000 9.471 526 GLU F O 1
ATOM 4820 N N . GLU F 1 97 ? 13.461 -24.729 -19.734 1.000 9.669 527 GLU F N 1
ATOM 4821 C CA . GLU F 1 97 ? 13.400 -24.917 -18.266 1.000 9.511 527 GLU F CA 1
ATOM 4822 C C . GLU F 1 97 ? 12.417 -23.898 -17.681 1.000 9.137 527 GLU F C 1
ATOM 4823 O O . GLU F 1 97 ? 11.582 -24.291 -16.890 1.000 9.104 527 GLU F O 1
ATOM 4829 N N . MET F 1 98 ? 12.549 -22.629 -18.058 1.000 8.562 528 MET F N 1
ATOM 4830 C CA . MET F 1 98 ? 11.660 -21.556 -17.564 1.000 9.107 528 MET F CA 1
ATOM 4831 C C . MET F 1 98 ? 10.205 -21.890 -17.917 1.000 9.385 528 MET F C 1
ATOM 4832 O O . MET F 1 98 ? 9.302 -21.836 -17.051 1.000 10.094 528 MET F O 1
ATOM 4837 N N . ASN F 1 99 ? 9.948 -22.286 -19.161 1.000 9.451 529 ASN F N 1
ATOM 4838 C CA . ASN F 1 99 ? 8.550 -22.525 -19.592 1.000 10.066 529 ASN F CA 1
ATOM 4839 C C . ASN F 1 99 ? 8.007 -23.791 -18.939 1.000 10.783 529 ASN F C 1
ATOM 4840 O O . ASN F 1 99 ? 6.806 -23.870 -18.620 1.000 11.121 529 ASN F O 1
ATOM 4845 N N . PHE F 1 100 ? 8.849 -24.774 -18.668 1.000 9.740 530 PHE F N 1
ATOM 4846 C CA . PHE F 1 100 ? 8.436 -25.995 -17.951 1.000 10.240 530 PHE F CA 1
ATOM 4847 C C . PHE F 1 100 ? 7.991 -25.604 -16.551 1.000 10.071 530 PHE F C 1
ATOM 4848 O O . PHE F 1 100 ? 6.912 -26.016 -16.119 1.000 11.033 530 PHE F O 1
ATOM 4856 N N . VAL F 1 101 ? 8.754 -24.764 -15.854 1.000 10.015 531 VAL F N 1
ATOM 4857 C CA . VAL F 1 101 ? 8.346 -24.351 -14.490 1.000 10.300 531 VAL F CA 1
ATOM 4858 C C . VAL F 1 101 ? 7.023 -23.557 -14.601 1.000 10.681 531 VAL F C 1
ATOM 4859 O O . VAL F 1 101 ? 6.145 -23.711 -13.738 1.000 10.898 531 VAL F O 1
ATOM 4863 N N . LEU F 1 102 ? 6.888 -22.676 -15.596 1.000 9.702 532 LEU F N 1
ATOM 4864 C CA . LEU F 1 102 ? 5.674 -21.843 -15.699 1.000 10.622 532 LEU F CA 1
ATOM 4865 C C . LEU F 1 102 ? 4.430 -22.712 -15.973 1.000 10.871 532 LEU F C 1
ATOM 4866 O O . LEU F 1 102 ? 3.320 -22.248 -15.634 1.000 12.019 532 LEU F O 1
ATOM 4871 N N . MET F 1 103 ? 4.571 -23.933 -16.494 1.000 11.227 533 MET F N 1
ATOM 4872 C CA . MET F 1 103 ? 3.396 -24.837 -16.654 1.000 12.279 533 MET F CA 1
ATOM 4873 C C . MET F 1 103 ? 3.298 -25.834 -15.509 1.000 13.803 533 MET F C 1
ATOM 4874 O O . MET F 1 103 ? 2.469 -26.740 -15.588 1.000 16.587 533 MET F O 1
ATOM 4879 N N . GLY F 1 104 ? 4.056 -25.681 -14.437 1.000 12.562 534 GLY F N 1
ATOM 4880 C CA . GLY F 1 104 ? 3.867 -26.507 -13.239 1.000 13.222 534 GLY F CA 1
ATOM 4881 C C . GLY F 1 104 ? 4.966 -27.513 -13.017 1.000 12.931 534 GLY F C 1
ATOM 4882 O O . GLY F 1 104 ? 4.906 -28.249 -12.010 1.000 15.834 534 GLY F O 1
ATOM 4883 N N . GLY F 1 105 ? 6.013 -27.519 -13.826 1.000 12.010 535 GLY F N 1
ATOM 4884 C CA . GLY F 1 105 ? 7.109 -28.475 -13.683 1.000 13.076 535 GLY F CA 1
ATOM 4885 C C . GLY F 1 105 ? 8.061 -28.081 -12.563 1.000 12.861 535 GLY F C 1
ATOM 4886 O O . GLY F 1 105 ? 8.055 -26.940 -12.050 1.000 12.936 535 GLY F O 1
ATOM 4887 N N . THR F 1 106 ? 8.868 -29.045 -12.107 1.000 15.065 536 THR F N 1
ATOM 4888 C CA . THR F 1 106 ? 9.936 -28.839 -11.102 1.000 16.513 536 THR F CA 1
ATOM 4889 C C . THR F 1 106 ? 11.256 -29.169 -11.770 1.000 16.703 536 THR F C 1
ATOM 4890 O O . THR F 1 106 ? 11.399 -30.286 -12.303 1.000 18.098 536 THR F O 1
ATOM 4894 N N . LEU F 1 107 ? 12.220 -28.245 -11.719 1.000 16.788 537 LEU F N 1
ATOM 4895 C CA . LEU F 1 107 ? 13.592 -28.523 -12.214 1.000 21.320 537 LEU F CA 1
ATOM 4896 C C . LEU F 1 107 ? 14.317 -29.343 -11.168 1.000 23.108 537 LEU F C 1
ATOM 4897 O O . LEU F 1 107 ? 14.345 -28.923 -9.996 1.000 32.449 537 LEU F O 1
ATOM 4902 N N . ASN F 1 108 ? 14.937 -30.405 -11.618 1.000 25.152 538 ASN F N 1
ATOM 4903 C CA . ASN F 1 108 ? 15.791 -31.254 -10.753 1.000 28.514 538 ASN F CA 1
ATOM 4904 C C . ASN F 1 108 ? 17.242 -30.783 -10.892 1.000 28.311 538 ASN F C 1
ATOM 4905 O O . ASN F 1 108 ? 18.016 -31.006 -9.973 1.000 33.177 538 ASN F O 1
ATOM 4910 N N . ARG F 1 109 ? 17.575 -30.078 -11.966 1.000 22.046 539 ARG F N 1
ATOM 4911 C CA . ARG F 1 109 ? 18.942 -29.577 -12.177 1.000 20.834 539 ARG F CA 1
ATOM 4912 C C . ARG F 1 109 ? 19.194 -28.369 -11.260 1.000 22.887 539 ARG F C 1
ATOM 4913 O O . ARG F 1 109 ? 18.321 -27.495 -11.205 1.000 24.590 539 ARG F O 1
ATOM 4921 N N . ASN F 1 110 ? 20.314 -28.321 -10.541 1.000 27.530 540 ASN F N 1
ATOM 4922 C CA . ASN F 1 110 ? 20.638 -27.124 -9.713 1.000 34.509 540 ASN F CA 1
ATOM 4923 C C . ASN F 1 110 ? 22.112 -26.782 -9.908 1.000 33.495 540 ASN F C 1
ATOM 4924 O O . ASN F 1 110 ? 22.546 -25.902 -9.189 1.000 35.959 540 ASN F O 1
ATOM 4930 N N . PHE G 1 7 ? -1.218 -2.809 -37.245 1.000 32.297 437 PHE G N 1
ATOM 4931 C CA . PHE G 1 7 ? -1.519 -4.141 -36.646 1.000 27.340 437 PHE G CA 1
ATOM 4932 C C . PHE G 1 7 ? -2.364 -3.971 -35.383 1.000 23.877 437 PHE G C 1
ATOM 4933 O O . PHE G 1 7 ? -1.965 -3.222 -34.505 1.000 28.418 437 PHE G O 1
ATOM 4941 N N . VAL G 1 8 ? -3.416 -4.756 -35.249 1.000 21.804 438 VAL G N 1
ATOM 4942 C CA . VAL G 1 8 ? -4.241 -4.846 -34.011 1.000 21.256 438 VAL G CA 1
ATOM 4943 C C . VAL G 1 8 ? -4.215 -6.292 -33.512 1.000 16.576 438 VAL G C 1
ATOM 4944 O O . VAL G 1 8 ? -4.657 -7.201 -34.200 1.000 16.682 438 VAL G O 1
ATOM 4948 N N . PRO G 1 9 ? -3.738 -6.588 -32.281 1.000 14.861 439 PRO G N 1
ATOM 4949 C CA . PRO G 1 9 ? -3.693 -7.986 -31.853 1.000 14.863 439 PRO G CA 1
ATOM 4950 C C . PRO G 1 9 ? -5.089 -8.555 -31.723 1.000 14.122 439 PRO G C 1
ATOM 4951 O O . PRO G 1 9 ? -6.032 -7.882 -31.307 1.000 14.354 439 PRO G O 1
ATOM 4955 N N . PRO G 1 10 ? -5.283 -9.832 -32.080 1.000 13.056 440 PRO G N 1
ATOM 4956 C CA . PRO G 1 10 ? -6.557 -10.501 -31.922 1.000 13.068 440 PRO G CA 1
ATOM 4957 C C . PRO G 1 10 ? -7.041 -10.440 -30.476 1.000 12.016 440 PRO G C 1
ATOM 4958 O O . PRO G 1 10 ? -6.206 -10.524 -29.562 1.000 12.884 440 PRO G O 1
ATOM 4962 N N . THR G 1 11 ? -8.353 -10.358 -30.279 1.000 12.431 441 THR G N 1
ATOM 4963 C CA . THR G 1 11 ? -8.919 -10.271 -28.911 1.000 13.205 441 THR G CA 1
ATOM 4964 C C . THR G 1 11 ? -10.245 -11.005 -28.885 1.000 14.650 441 THR G C 1
ATOM 4965 O O . THR G 1 11 ? -11.305 -10.397 -28.610 1.000 17.108 441 THR G O 1
ATOM 4969 N N . ASN G 1 12 ? -10.208 -12.268 -29.229 1.000 13.000 442 ASN G N 1
ATOM 4970 C CA . ASN G 1 12 ? -11.417 -13.125 -29.327 1.000 14.624 442 ASN G CA 1
ATOM 4971 C C . ASN G 1 12 ? -11.606 -13.971 -28.089 1.000 13.887 442 ASN G C 1
ATOM 4972 O O . ASN G 1 12 ? -12.769 -14.294 -27.740 1.000 14.952 442 ASN G O 1
ATOM 4977 N N . VAL G 1 13 ? -10.499 -14.355 -27.449 1.000 11.912 443 VAL G N 1
ATOM 4978 C CA . VAL G 1 13 ? -10.543 -15.198 -26.230 1.000 12.013 443 VAL G CA 1
ATOM 4979 C C . VAL G 1 13 ? -9.970 -14.340 -25.112 1.000 12.506 443 VAL G C 1
ATOM 4980 O O . VAL G 1 13 ? -8.731 -14.099 -25.086 1.000 12.607 443 VAL G O 1
ATOM 4984 N N . ARG G 1 14 ? -10.809 -13.794 -24.257 1.000 11.423 444 ARG G N 1
ATOM 4985 C CA . ARG G 1 14 ? -10.340 -12.788 -23.287 1.000 10.258 444 ARG G CA 1
ATOM 4986 C C . ARG G 1 14 ? -10.153 -13.428 -21.912 1.000 10.012 444 ARG G C 1
ATOM 4987 O O . ARG G 1 14 ? -10.882 -13.152 -20.971 1.000 10.299 444 ARG G O 1
ATOM 4995 N N . ASP G 1 15 ? -9.127 -14.272 -21.784 1.000 10.071 445 ASP G N 1
ATOM 4996 C CA . ASP G 1 15 ? -8.862 -15.047 -20.527 1.000 10.042 445 ASP G CA 1
ATOM 4997 C C . ASP G 1 15 ? -7.684 -14.456 -19.760 1.000 9.721 445 ASP G C 1
ATOM 4998 O O . ASP G 1 15 ? -7.246 -15.114 -18.810 1.000 10.409 445 ASP G O 1
ATOM 5003 N N . CYS G 1 16 ? -7.226 -13.266 -20.094 1.000 8.973 446 CYS G N 1
ATOM 5004 C CA . CYS G 1 16 ? -6.125 -12.619 -19.334 1.000 10.461 446 CYS G CA 1
ATOM 5005 C C . CYS G 1 16 ? -6.633 -11.352 -18.682 1.000 9.649 446 CYS G C 1
ATOM 5006 O O . CYS G 1 16 ? -7.689 -10.802 -19.058 1.000 9.920 446 CYS G O 1
ATOM 5009 N N . ILE G 1 17 ? -5.862 -10.879 -17.701 1.000 9.208 447 ILE G N 1
ATOM 5010 C CA . ILE G 1 17 ? -6.072 -9.530 -17.123 1.000 9.559 447 ILE G CA 1
ATOM 5011 C C . ILE G 1 17 ? -4.779 -8.743 -17.164 1.000 8.783 447 ILE G C 1
ATOM 5012 O O . ILE G 1 17 ? -3.687 -9.315 -16.985 1.000 8.771 447 ILE G O 1
ATOM 5017 N N . ARG G 1 18 ? -4.901 -7.467 -17.439 1.000 8.571 448 ARG G N 1
ATOM 5018 C CA . ARG G 1 18 ? -3.845 -6.481 -17.316 1.000 8.397 448 ARG G CA 1
ATOM 5019 C C . ARG G 1 18 ? -4.096 -5.681 -16.042 1.000 9.017 448 ARG G C 1
ATOM 5020 O O . ARG G 1 18 ? -5.212 -5.197 -15.861 1.000 9.962 448 ARG G O 1
ATOM 5028 N N . LEU G 1 19 ? -3.112 -5.579 -15.180 1.000 9.951 449 LEU G N 1
ATOM 5029 C CA . LEU G 1 19 ? -3.093 -4.630 -14.058 1.000 10.006 449 LEU G CA 1
ATOM 5030 C C . LEU G 1 19 ? -2.281 -3.434 -14.501 1.000 10.861 449 LEU G C 1
ATOM 5031 O O . LEU G 1 19 ? -1.208 -3.601 -15.096 1.000 11.163 449 LEU G O 1
ATOM 5036 N N . ARG G 1 20 ? -2.808 -2.222 -14.318 1.000 9.666 450 ARG G N 1
ATOM 5037 C CA . ARG G 1 20 ? -2.136 -0.993 -14.801 1.000 9.466 450 ARG G CA 1
ATOM 5038 C C . ARG G 1 20 ? -2.101 0.041 -13.687 1.000 9.335 450 ARG G C 1
ATOM 5039 O O . ARG G 1 20 ? -3.128 0.263 -13.019 1.000 11.133 450 ARG G O 1
ATOM 5047 N N . GLY G 1 21 ? -0.954 0.684 -13.550 1.000 10.355 451 GLY G N 1
ATOM 5048 C CA . GLY G 1 21 ? -0.727 1.677 -12.498 1.000 9.794 451 GLY G CA 1
ATOM 5049 C C . GLY G 1 21 ? -0.346 0.998 -11.207 1.000 10.516 451 GLY G C 1
ATOM 5050 O O . GLY G 1 21 ? -0.735 1.460 -10.103 1.000 11.537 451 GLY G O 1
ATOM 5051 N N . LEU G 1 22 ? 0.470 -0.038 -11.257 1.000 10.426 452 LEU G N 1
ATOM 5052 C CA . LEU G 1 22 ? 0.952 -0.671 -10.031 1.000 9.768 452 LEU G CA 1
ATOM 5053 C C . LEU G 1 22 ? 1.834 0.292 -9.243 1.000 9.836 452 LEU G C 1
ATOM 5054 O O . LEU G 1 22 ? 2.664 1.013 -9.800 1.000 11.615 452 LEU G O 1
ATOM 5059 N N . PRO G 1 23 ? 1.766 0.213 -7.897 1.000 9.668 453 PRO G N 1
ATOM 5060 C CA . PRO G 1 23 ? 2.668 0.986 -7.053 1.000 10.673 453 PRO G CA 1
ATOM 5061 C C . PRO G 1 23 ? 4.132 0.669 -7.368 1.000 11.681 453 PRO G C 1
ATOM 5062 O O . PRO G 1 23 ? 4.541 -0.458 -7.595 1.000 11.747 453 PRO G O 1
ATOM 5066 N N . TYR G 1 24 ? 4.945 1.706 -7.192 1.000 13.123 454 TYR G N 1
ATOM 5067 C CA . TYR G 1 24 ? 6.413 1.612 -7.197 1.000 15.519 454 TYR G CA 1
ATOM 5068 C C . TYR G 1 24 ? 6.902 0.518 -6.218 1.000 13.489 454 TYR G C 1
ATOM 5069 O O . TYR G 1 24 ? 7.896 -0.186 -6.480 1.000 14.292 454 TYR G O 1
ATOM 5078 N N . ALA G 1 25 ? 6.263 0.383 -5.071 1.000 12.339 455 ALA G N 1
ATOM 5079 C CA . ALA G 1 25 ? 6.684 -0.559 -4.013 1.000 12.715 455 ALA G CA 1
ATOM 5080 C C . ALA G 1 25 ? 5.908 -1.868 -4.084 1.000 11.134 455 ALA G C 1
ATOM 5081 O O . ALA G 1 25 ? 6.018 -2.668 -3.116 1.000 12.343 455 ALA G O 1
ATOM 5083 N N . ALA G 1 26 ? 5.220 -2.183 -5.172 1.000 11.548 456 ALA G N 1
ATOM 5084 C CA . ALA G 1 26 ? 4.384 -3.409 -5.233 1.000 11.875 456 ALA G CA 1
ATOM 5085 C C . ALA G 1 26 ? 5.251 -4.658 -5.198 1.000 11.622 456 ALA G C 1
ATOM 5086 O O . ALA G 1 26 ? 6.297 -4.744 -5.891 1.000 12.303 456 ALA G O 1
ATOM 5088 N N . THR G 1 27 ? 4.794 -5.633 -4.456 1.000 10.942 457 THR G N 1
ATOM 5089 C CA . THR G 1 27 ? 5.390 -6.988 -4.443 1.000 10.859 457 THR G CA 1
ATOM 5090 C C . THR G 1 27 ? 4.441 -8.022 -5.027 1.000 11.029 457 THR G C 1
ATOM 5091 O O . THR G 1 27 ? 3.218 -7.749 -5.189 1.000 10.415 457 THR G O 1
ATOM 5095 N N . ILE G 1 28 ? 4.911 -9.242 -5.256 1.000 11.328 458 ILE G N 1
ATOM 5096 C CA . ILE G 1 28 ? 4.020 -10.314 -5.724 1.000 11.932 458 ILE G CA 1
ATOM 5097 C C . ILE G 1 28 ? 2.934 -10.584 -4.664 1.000 11.702 458 ILE G C 1
ATOM 5098 O O . ILE G 1 28 ? 1.768 -10.811 -5.021 1.000 11.413 458 ILE G O 1
ATOM 5103 N N . GLU G 1 29 ? 3.250 -10.501 -3.390 1.000 11.065 459 GLU G N 1
ATOM 5104 C CA . GLU G 1 29 ? 2.248 -10.750 -2.317 1.000 10.391 459 GLU G CA 1
ATOM 5105 C C . GLU G 1 29 ? 1.184 -9.650 -2.418 1.000 11.303 459 GLU G C 1
ATOM 5106 O O . GLU G 1 29 ? 0.008 -9.941 -2.230 1.000 9.839 459 GLU G O 1
ATOM 5112 N N . ASP G 1 30 ? 1.557 -8.420 -2.732 1.000 10.089 460 ASP G N 1
ATOM 5113 C CA . ASP G 1 30 ? 0.559 -7.332 -2.873 1.000 11.674 460 ASP G CA 1
ATOM 5114 C C . ASP G 1 30 ? -0.374 -7.622 -4.038 1.000 11.109 460 ASP G C 1
ATOM 5115 O O . ASP G 1 30 ? -1.586 -7.396 -3.914 1.000 11.407 460 ASP G O 1
ATOM 5120 N N . ILE G 1 31 ? 0.149 -8.121 -5.135 1.000 11.384 461 ILE G N 1
ATOM 5121 C CA . ILE G 1 31 ? -0.720 -8.465 -6.282 1.000 10.161 461 ILE G CA 1
ATOM 5122 C C . ILE G 1 31 ? -1.652 -9.610 -5.889 1.000 11.788 461 ILE G C 1
ATOM 5123 O O . ILE G 1 31 ? -2.864 -9.524 -6.214 1.000 11.082 461 ILE G O 1
ATOM 5128 N N . LEU G 1 32 ? -1.188 -10.662 -5.223 1.000 10.589 462 LEU G N 1
ATOM 5129 C CA . LEU G 1 32 ? -2.089 -11.764 -4.820 1.000 12.045 462 LEU G CA 1
ATOM 5130 C C . LEU G 1 32 ? -3.132 -11.266 -3.804 1.000 11.100 462 LEU G C 1
ATOM 5131 O O . LEU G 1 32 ? -4.289 -11.718 -3.878 1.000 11.484 462 LEU G O 1
ATOM 5136 N N . ASP G 1 33 ? -2.733 -10.468 -2.819 1.000 10.719 463 ASP G N 1
ATOM 5137 C CA . ASP G 1 33 ? -3.698 -9.904 -1.838 1.000 11.648 463 ASP G CA 1
ATOM 5138 C C . ASP G 1 33 ? -4.774 -9.112 -2.564 1.000 12.247 463 ASP G C 1
ATOM 5139 O O . ASP G 1 33 ? -5.956 -9.249 -2.226 1.000 13.267 463 ASP G O 1
ATOM 5144 N N . PHE G 1 34 ? -4.396 -8.325 -3.564 1.000 11.196 464 PHE G N 1
ATOM 5145 C CA . PHE G 1 34 ? -5.307 -7.511 -4.391 1.000 11.352 464 PHE G CA 1
ATOM 5146 C C . PHE G 1 34 ? -6.288 -8.399 -5.144 1.000 12.128 464 PHE G C 1
ATOM 5147 O O . PHE G 1 34 ? -7.492 -8.069 -5.177 1.000 11.277 464 PHE G O 1
ATOM 5155 N N . LEU G 1 35 ? -5.839 -9.511 -5.697 1.000 11.089 465 LEU G N 1
ATOM 5156 C CA . LEU G 1 35 ? -6.764 -10.425 -6.431 1.000 12.400 465 LEU G CA 1
ATOM 5157 C C . LEU G 1 35 ? -7.648 -11.184 -5.454 1.000 13.823 465 LEU G C 1
ATOM 5158 O O . LEU G 1 35 ? -8.747 -11.539 -5.828 1.000 14.839 465 LEU G O 1
ATOM 5163 N N . GLY G 1 36 ? -7.169 -11.476 -4.238 1.000 14.565 466 GLY G N 1
ATOM 5164 C CA . GLY G 1 36 ? -7.924 -12.232 -3.219 1.000 17.176 466 GLY G CA 1
ATOM 5165 C C . GLY G 1 36 ? -8.415 -13.566 -3.724 1.000 16.775 466 GLY G C 1
ATOM 5166 O O . GLY G 1 36 ? -7.572 -14.399 -4.067 1.000 18.263 466 GLY G O 1
ATOM 5167 N N . GLU G 1 37 ? -9.731 -13.767 -3.699 1.000 18.643 467 GLU G N 1
ATOM 5168 C CA . GLU G 1 37 ? -10.390 -15.045 -4.126 1.000 21.055 467 GLU G CA 1
ATOM 5169 C C . GLU G 1 37 ? -9.951 -15.390 -5.549 1.000 19.739 467 GLU G C 1
ATOM 5170 O O . GLU G 1 37 ? -9.821 -16.590 -5.870 1.000 22.001 467 GLU G O 1
ATOM 5176 N N . PHE G 1 38 ? -9.592 -14.404 -6.389 1.000 16.327 468 PHE G N 1
ATOM 5177 C CA . PHE G 1 38 ? -9.239 -14.724 -7.790 1.000 17.693 468 PHE G CA 1
ATOM 5178 C C . PHE G 1 38 ? -7.797 -15.191 -7.968 1.000 15.772 468 PHE G C 1
ATOM 5179 O O . PHE G 1 38 ? -7.421 -15.638 -9.062 1.000 16.932 468 PHE G O 1
ATOM 5187 N N . ALA G 1 39 ? -6.985 -15.181 -6.908 1.000 17.271 469 ALA G N 1
ATOM 5188 C CA . ALA G 1 39 ? -5.607 -15.703 -6.997 1.000 17.710 469 ALA G CA 1
ATOM 5189 C C . ALA G 1 39 ? -5.627 -17.197 -7.387 1.000 17.952 469 ALA G C 1
ATOM 5190 O O . ALA G 1 39 ? -4.778 -17.644 -8.212 1.000 21.037 469 ALA G O 1
ATOM 5192 N N . THR G 1 40 ? -6.598 -17.964 -6.892 1.000 18.588 470 THR G N 1
ATOM 5193 C CA . THR G 1 40 ? -6.743 -19.407 -7.227 1.000 19.650 470 THR G CA 1
ATOM 5194 C C . THR G 1 40 ? -7.210 -19.603 -8.670 1.000 19.020 470 THR G C 1
ATOM 5195 O O . THR G 1 40 ? -7.165 -20.708 -9.102 1.000 20.145 470 THR G O 1
ATOM 5199 N N . ASP G 1 41 ? -7.553 -18.538 -9.397 1.000 16.504 471 ASP G N 1
ATOM 5200 C CA . ASP G 1 41 ? -8.060 -18.620 -10.790 1.000 16.955 471 ASP G CA 1
ATOM 5201 C C . ASP G 1 41 ? -6.936 -18.316 -11.794 1.000 16.182 471 ASP G C 1
ATOM 5202 O O . ASP G 1 41 ? -7.195 -18.213 -12.983 1.000 15.861 471 ASP G O 1
ATOM 5207 N N . ILE G 1 42 ? -5.710 -18.142 -11.333 1.000 12.906 472 ILE G N 1
ATOM 5208 C CA . ILE G 1 42 ? -4.547 -17.926 -12.232 1.000 12.291 472 ILE G CA 1
ATOM 5209 C C . ILE G 1 42 ? -4.207 -19.240 -12.923 1.000 12.436 472 ILE G C 1
ATOM 5210 O O . ILE G 1 42 ? -4.189 -20.287 -12.224 1.000 15.355 472 ILE G O 1
ATOM 5215 N N . ARG G 1 43 ? -3.985 -19.215 -14.237 1.000 12.375 473 ARG G N 1
ATOM 5216 C CA . ARG G 1 43 ? -3.729 -20.498 -14.951 1.000 14.649 473 ARG G CA 1
ATOM 5217 C C . ARG G 1 43 ? -2.290 -21.022 -14.946 1.000 19.444 473 ARG G C 1
ATOM 5218 O O . ARG G 1 43 ? -2.078 -22.268 -14.901 1.000 23.994 473 ARG G O 1
ATOM 5226 N N . THR G 1 44 ? -1.344 -20.190 -15.191 1.000 19.632 474 THR G N 1
ATOM 5227 C CA . THR G 1 44 ? 0.052 -20.671 -15.237 1.000 16.655 474 THR G CA 1
ATOM 5228 C C . THR G 1 44 ? 0.656 -20.450 -13.846 1.000 15.337 474 THR G C 1
ATOM 5229 O O . THR G 1 44 ? -0.057 -20.088 -12.867 1.000 15.677 474 THR G O 1
ATOM 5233 N N . HIS G 1 45 ? 1.950 -20.623 -13.737 1.000 12.140 475 HIS G N 1
ATOM 5234 C CA . HIS G 1 45 ? 2.677 -20.314 -12.486 1.000 12.362 475 HIS G CA 1
ATOM 5235 C C . HIS G 1 45 ? 3.450 -19.009 -12.573 1.000 13.124 475 HIS G C 1
ATOM 5236 O O . HIS G 1 45 ? 4.491 -18.888 -11.928 1.000 14.082 475 HIS G O 1
ATOM 5243 N N . GLY G 1 46 ? 3.042 -18.097 -13.430 1.000 14.432 476 GLY G N 1
ATOM 5244 C CA . GLY G 1 46 ? 3.779 -16.831 -13.575 1.000 13.649 476 GLY G CA 1
ATOM 5245 C C . GLY G 1 46 ? 2.850 -15.628 -13.622 1.000 13.349 476 GLY G C 1
ATOM 5246 O O . GLY G 1 46 ? 1.710 -15.744 -14.087 1.000 15.438 476 GLY G O 1
ATOM 5247 N N . VAL G 1 47 ? 3.305 -14.524 -13.062 1.000 11.720 477 VAL G N 1
ATOM 5248 C CA . VAL G 1 47 ? 2.777 -13.141 -13.232 1.000 11.168 477 VAL G CA 1
ATOM 5249 C C . VAL G 1 47 ? 3.812 -12.371 -14.015 1.000 10.039 477 VAL G C 1
ATOM 5250 O O . VAL G 1 47 ? 5.013 -12.323 -13.630 1.000 10.860 477 VAL G O 1
ATOM 5254 N N . HIS G 1 48 ? 3.421 -11.757 -15.110 1.000 9.312 478 HIS G N 1
ATOM 5255 C CA . HIS G 1 48 ? 4.366 -11.030 -15.964 1.000 9.564 478 HIS G CA 1
ATOM 5256 C C . HIS G 1 48 ? 4.437 -9.564 -15.566 1.000 10.302 478 HIS G C 1
ATOM 5257 O O . HIS G 1 48 ? 3.437 -8.830 -15.726 1.000 12.121 478 HIS G O 1
ATOM 5264 N N . MET G 1 49 ? 5.546 -9.100 -15.087 1.000 9.885 479 MET G N 1
ATOM 5265 C CA . MET G 1 49 ? 5.806 -7.682 -14.811 1.000 9.563 479 MET G CA 1
ATOM 5266 C C . MET G 1 49 ? 6.359 -7.038 -16.057 1.000 10.006 479 MET G C 1
ATOM 5267 O O . MET G 1 49 ? 7.364 -7.491 -16.578 1.000 11.326 479 MET G O 1
ATOM 5272 N N . VAL G 1 50 ? 5.740 -5.986 -16.545 1.000 9.435 480 VAL G N 1
ATOM 5273 C CA . VAL G 1 50 ? 6.051 -5.410 -17.856 1.000 9.464 480 VAL G CA 1
ATOM 5274 C C . VAL G 1 50 ? 7.098 -4.301 -17.768 1.000 9.405 480 VAL G C 1
ATOM 5275 O O . VAL G 1 50 ? 7.103 -3.473 -16.831 1.000 10.669 480 VAL G O 1
ATOM 5279 N N . LEU G 1 51 ? 8.026 -4.316 -18.709 1.000 10.069 481 LEU G N 1
ATOM 5280 C CA . LEU G 1 51 ? 9.068 -3.283 -18.906 1.000 10.243 481 LEU G CA 1
ATOM 5281 C C . LEU G 1 51 ? 8.719 -2.376 -20.096 1.000 11.603 481 LEU G C 1
ATOM 5282 O O . LEU G 1 51 ? 8.012 -2.832 -21.015 1.000 13.389 481 LEU G O 1
ATOM 5287 N N . ASN G 1 52 ? 9.112 -1.114 -20.006 1.000 12.176 482 ASN G N 1
ATOM 5288 C CA . ASN G 1 52 ? 8.971 -0.151 -21.125 1.000 13.770 482 ASN G CA 1
ATOM 5289 C C . ASN G 1 52 ? 10.142 -0.286 -22.101 1.000 15.128 482 ASN G C 1
ATOM 5290 O O . ASN G 1 52 ? 10.938 -1.251 -22.045 1.000 14.580 482 ASN G O 1
ATOM 5295 N N . HIS G 1 53 ? 10.227 0.649 -23.051 1.000 17.717 483 HIS G N 1
ATOM 5296 C CA . HIS G 1 53 ? 11.200 0.510 -24.165 1.000 19.084 483 HIS G CA 1
ATOM 5297 C C . HIS G 1 53 ? 12.613 0.770 -23.664 1.000 20.022 483 HIS G C 1
ATOM 5298 O O . HIS G 1 53 ? 13.555 0.366 -24.362 1.000 26.106 483 HIS G O 1
ATOM 5305 N N . GLN G 1 54 ? 12.767 1.391 -22.497 1.000 18.597 484 GLN G N 1
ATOM 5306 C CA . GLN G 1 54 ? 14.080 1.652 -21.835 1.000 20.692 484 GLN G CA 1
ATOM 5307 C C . GLN G 1 54 ? 14.412 0.510 -20.870 1.000 18.864 484 GLN G C 1
ATOM 5308 O O . GLN G 1 54 ? 15.435 0.604 -20.166 1.000 20.751 484 GLN G O 1
ATOM 5314 N N . GLY G 1 55 ? 13.589 -0.547 -20.816 1.000 16.814 485 GLY G N 1
ATOM 5315 C CA . GLY G 1 55 ? 13.881 -1.697 -19.944 1.000 17.170 485 GLY G CA 1
ATOM 5316 C C . GLY G 1 55 ? 13.605 -1.419 -18.475 1.000 15.580 485 GLY G C 1
ATOM 5317 O O . GLY G 1 55 ? 14.081 -2.186 -17.604 1.000 16.380 485 GLY G O 1
ATOM 5318 N N . ARG G 1 56 ? 12.852 -0.374 -18.166 1.000 14.490 486 ARG G N 1
ATOM 5319 C CA . ARG G 1 56 ? 12.432 -0.059 -16.787 1.000 14.401 486 ARG G CA 1
ATOM 5320 C C . ARG G 1 56 ? 10.961 -0.397 -16.618 1.000 13.117 486 ARG G C 1
ATOM 5321 O O . ARG G 1 56 ? 10.262 -0.637 -17.584 1.000 11.819 486 ARG G O 1
ATOM 5329 N N . PRO G 1 57 ? 10.463 -0.497 -15.375 1.000 12.109 487 PRO G N 1
ATOM 5330 C CA . PRO G 1 57 ? 9.077 -0.927 -15.168 1.000 12.405 487 PRO G CA 1
ATOM 5331 C C . PRO G 1 57 ? 8.071 0.037 -15.809 1.000 12.935 487 PRO G C 1
ATOM 5332 O O . PRO G 1 57 ? 8.247 1.258 -15.657 1.000 16.140 487 PRO G O 1
ATOM 5336 N N . SER G 1 58 ? 7.071 -0.514 -16.485 1.000 12.893 488 SER G N 1
ATOM 5337 C CA . SER G 1 58 ? 6.006 0.320 -17.096 1.000 12.965 488 SER G CA 1
ATOM 5338 C C . SER G 1 58 ? 4.847 0.593 -16.142 1.000 13.352 488 SER G C 1
ATOM 5339 O O . SER G 1 58 ? 4.008 1.451 -16.499 1.000 15.757 488 SER G O 1
ATOM 5342 N N . GLY G 1 59 ? 4.738 -0.158 -15.054 1.000 11.176 489 GLY G N 1
ATOM 5343 C CA . GLY G 1 59 ? 3.571 -0.069 -14.163 1.000 11.929 489 GLY G CA 1
ATOM 5344 C C . GLY G 1 59 ? 2.488 -1.070 -14.511 1.000 12.302 489 GLY G C 1
ATOM 5345 O O . GLY G 1 59 ? 1.447 -1.095 -13.812 1.000 12.854 489 GLY G O 1
ATOM 5346 N N . ASP G 1 60 ? 2.652 -1.862 -15.571 1.000 10.499 490 ASP G N 1
ATOM 5347 C CA . ASP G 1 60 ? 1.667 -2.885 -16.013 1.000 10.992 490 ASP G CA 1
ATOM 5348 C C . ASP G 1 60 ? 2.151 -4.275 -15.551 1.000 9.633 490 ASP G C 1
ATOM 5349 O O . ASP G 1 60 ? 3.361 -4.546 -15.423 1.000 9.380 490 ASP G O 1
ATOM 5354 N N . ALA G 1 61 ? 1.191 -5.177 -15.405 1.000 9.562 491 ALA G N 1
ATOM 5355 C CA . ALA G 1 61 ? 1.427 -6.611 -15.279 1.000 9.631 491 ALA G CA 1
ATOM 5356 C C . ALA G 1 61 ? 0.354 -7.334 -16.053 1.000 10.128 491 ALA G C 1
ATOM 5357 O O . ALA G 1 61 ? -0.800 -6.844 -16.172 1.000 10.126 491 ALA G O 1
ATOM 5359 N N . PHE G 1 62 ? 0.640 -8.508 -16.545 1.000 9.142 492 PHE G N 1
ATOM 5360 C CA . PHE G 1 62 ? -0.349 -9.412 -17.139 1.000 8.876 492 PHE G CA 1
ATOM 5361 C C . PHE G 1 62 ? -0.410 -10.726 -16.404 1.000 8.940 492 PHE G C 1
ATOM 5362 O O . PHE G 1 62 ? 0.649 -11.289 -16.000 1.000 8.326 492 PHE G O 1
ATOM 5370 N N . ILE G 1 63 ? -1.603 -11.300 -16.368 1.000 9.535 493 ILE G N 1
ATOM 5371 C CA . ILE G 1 63 ? -1.870 -12.606 -15.720 1.000 9.887 493 ILE G CA 1
ATOM 5372 C C . ILE G 1 63 ? -2.836 -13.400 -16.578 1.000 9.985 493 ILE G C 1
ATOM 5373 O O . ILE G 1 63 ? -3.898 -12.843 -16.928 1.000 11.140 493 ILE G O 1
ATOM 5378 N N . GLN G 1 64 ? -2.514 -14.612 -16.947 1.000 11.541 494 GLN G N 1
ATOM 5379 C CA . GLN G 1 64 ? -3.493 -15.478 -17.646 1.000 12.457 494 GLN G CA 1
ATOM 5380 C C . GLN G 1 64 ? -4.345 -16.173 -16.591 1.000 11.666 494 GLN G C 1
ATOM 5381 O O . GLN G 1 64 ? -3.810 -16.717 -15.580 1.000 12.667 494 GLN G O 1
ATOM 5387 N N . MET G 1 65 ? -5.654 -16.102 -16.774 1.000 10.624 495 MET G N 1
ATOM 5388 C CA . MET G 1 65 ? -6.639 -16.746 -15.894 1.000 12.084 495 MET G CA 1
ATOM 5389 C C . MET G 1 65 ? -7.144 -18.063 -16.497 1.000 10.945 495 MET G C 1
ATOM 5390 O O . MET G 1 65 ? -6.871 -18.282 -17.682 1.000 12.773 495 MET G O 1
ATOM 5395 N N . LYS G 1 66 ? -7.831 -18.861 -15.689 1.000 14.025 496 LYS G N 1
ATOM 5396 C CA . LYS G 1 66 ? -8.308 -20.182 -16.149 1.000 14.611 496 LYS G CA 1
ATOM 5397 C C . LYS G 1 66 ? -9.473 -20.090 -17.115 1.000 14.232 496 LYS G C 1
ATOM 5398 O O . LYS G 1 66 ? -9.742 -21.109 -17.744 1.000 13.564 496 LYS G O 1
ATOM 5404 N N . SER G 1 67 ? -10.116 -18.944 -17.276 1.000 13.142 497 SER G N 1
ATOM 5405 C CA . SER G 1 67 ? -11.241 -18.804 -18.249 1.000 12.542 497 SER G CA 1
ATOM 5406 C C . SER G 1 67 ? -11.516 -17.334 -18.447 1.000 11.908 497 SER G C 1
ATOM 5407 O O . SER G 1 67 ? -11.178 -16.521 -17.584 1.000 11.449 497 SER G O 1
ATOM 5410 N N . ALA G 1 68 ? -12.211 -17.003 -19.498 1.000 11.678 498 ALA G N 1
ATOM 5411 C CA . ALA G 1 68 ? -12.684 -15.628 -19.735 1.000 10.975 498 ALA G CA 1
ATOM 5412 C C . ALA G 1 68 ? -13.652 -15.219 -18.626 1.000 11.390 498 ALA G C 1
ATOM 5413 O O . ALA G 1 68 ? -13.577 -14.069 -18.203 1.000 11.186 498 ALA G O 1
ATOM 5415 N N . ASP G 1 69 ? -14.513 -16.121 -18.172 1.000 12.202 499 ASP G N 1
ATOM 5416 C CA . ASP G 1 69 ? -15.446 -15.754 -17.077 1.000 12.708 499 ASP G CA 1
ATOM 5417 C C . ASP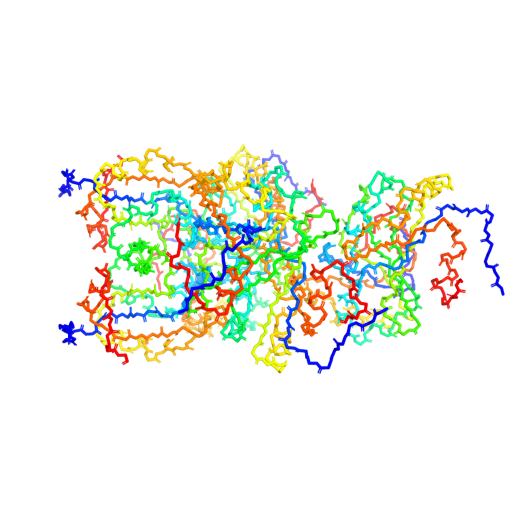 G 1 69 ? -14.678 -15.371 -15.799 1.000 12.870 499 ASP G C 1
ATOM 5418 O O . ASP G 1 69 ? -15.012 -14.352 -15.193 1.000 12.499 499 ASP G O 1
ATOM 5423 N N . ARG G 1 70 ? -13.618 -16.085 -15.422 1.000 12.284 500 ARG G N 1
ATOM 5424 C CA . ARG G 1 70 ? -12.829 -15.698 -14.219 1.000 13.205 500 ARG G CA 1
ATOM 5425 C C . ARG G 1 70 ? -12.131 -14.375 -14.485 1.000 12.117 500 ARG G C 1
ATOM 5426 O O . ARG G 1 70 ? -12.048 -13.551 -13.562 1.000 11.575 500 ARG G O 1
ATOM 5434 N N . ALA G 1 71 ? -11.608 -14.116 -15.673 1.000 9.937 501 ALA G N 1
ATOM 5435 C CA . ALA G 1 71 ? -10.993 -12.811 -15.985 1.000 10.495 501 ALA G CA 1
ATOM 5436 C C . ALA G 1 71 ? -12.025 -11.711 -15.820 1.000 10.568 501 ALA G C 1
ATOM 5437 O O . ALA G 1 71 ? -11.733 -10.666 -15.288 1.000 10.341 501 ALA G O 1
ATOM 5439 N N . PHE G 1 72 ? -13.236 -11.890 -16.342 1.000 10.844 502 PHE G N 1
ATOM 5440 C CA . PHE G 1 72 ? -14.312 -10.893 -16.284 1.000 11.027 502 PHE G CA 1
ATOM 5441 C C . PHE G 1 72 ? -14.626 -10.605 -14.804 1.000 11.716 502 PHE G C 1
ATOM 5442 O O . PHE G 1 72 ? -14.681 -9.421 -14.408 1.000 12.113 502 PHE G O 1
ATOM 5450 N N . MET G 1 73 ? -14.784 -11.647 -14.005 1.000 11.525 503 MET G N 1
ATOM 5451 C CA . MET G 1 73 ? -15.149 -11.517 -12.572 1.000 12.044 503 MET G CA 1
ATOM 5452 C C . MET G 1 73 ? -14.018 -10.797 -11.834 1.000 12.240 503 MET G C 1
ATOM 5453 O O . MET G 1 73 ? -14.264 -9.952 -10.949 1.000 11.922 503 MET G O 1
ATOM 5458 N N . ALA G 1 74 ? -12.778 -11.121 -12.129 1.000 11.740 504 ALA G N 1
ATOM 5459 C CA . ALA G 1 74 ? -11.650 -10.470 -11.431 1.000 10.954 504 ALA G CA 1
ATOM 5460 C C . ALA G 1 74 ? -11.618 -9.003 -11.799 1.000 12.308 504 ALA G C 1
ATOM 5461 O O . ALA G 1 74 ? -11.428 -8.162 -10.908 1.000 11.351 504 ALA G O 1
ATOM 5463 N N . ALA G 1 75 ? -11.765 -8.647 -13.058 1.000 11.481 505 ALA G N 1
ATOM 5464 C CA . ALA G 1 75 ? -11.793 -7.242 -13.503 1.000 12.076 505 ALA G CA 1
ATOM 5465 C C . ALA G 1 75 ? -12.987 -6.510 -12.892 1.000 12.725 505 ALA G C 1
ATOM 5466 O O . ALA G 1 75 ? -12.800 -5.375 -12.426 1.000 14.530 505 ALA G O 1
ATOM 5468 N N . GLN G 1 76 ? -14.150 -7.159 -12.833 1.000 13.613 506 GLN G N 1
ATOM 5469 C CA . GLN G 1 76 ? -15.338 -6.494 -12.264 1.000 16.223 506 GLN G CA 1
ATOM 5470 C C . GLN G 1 76 ? -15.046 -6.114 -10.804 1.000 14.811 506 GLN G C 1
ATOM 5471 O O . GLN G 1 76 ? -15.368 -4.984 -10.413 1.000 17.237 506 GLN G O 1
ATOM 5477 N N . LYS G 1 77 ? -14.449 -7.032 -10.055 1.000 13.626 507 LYS G N 1
ATOM 5478 C CA . LYS G 1 77 ? -14.267 -6.805 -8.599 1.000 15.879 507 LYS G CA 1
ATOM 5479 C C . LYS G 1 77 ? -13.083 -5.868 -8.356 1.000 16.856 507 LYS G C 1
ATOM 5480 O O . LYS G 1 77 ? -13.142 -5.011 -7.457 1.000 17.422 507 LYS G O 1
ATOM 5486 N N . CYS G 1 78 ? -12.007 -5.998 -9.109 1.000 13.511 508 CYS G N 1
ATOM 5487 C CA . CYS G 1 78 ? -10.708 -5.383 -8.740 1.000 12.050 508 CYS G CA 1
ATOM 5488 C C . CYS G 1 78 ? -10.397 -4.106 -9.506 1.000 11.831 508 CYS G C 1
ATOM 5489 O O . CYS G 1 78 ? -9.467 -3.399 -9.133 1.000 11.814 508 CYS G O 1
ATOM 5492 N N . HIS G 1 79 ? -11.072 -3.773 -10.608 1.000 11.614 509 HIS G N 1
ATOM 5493 C CA . HIS G 1 79 ? -10.782 -2.564 -11.382 1.000 11.748 509 HIS G CA 1
ATOM 5494 C C . HIS G 1 79 ? -10.876 -1.319 -10.483 1.000 12.576 509 HIS G C 1
ATOM 5495 O O . HIS G 1 79 ? -11.954 -1.127 -9.865 1.000 14.037 509 HIS G O 1
ATOM 5502 N N . LYS G 1 80 ? -9.784 -0.562 -10.396 1.000 12.575 510 LYS G N 1
ATOM 5503 C CA . LYS G 1 80 ? -9.616 0.704 -9.589 1.000 14.222 510 LYS G CA 1
ATOM 5504 C C . LYS G 1 80 ? -9.649 0.431 -8.100 1.000 14.143 510 LYS G C 1
ATOM 5505 O O . LYS G 1 80 ? -9.863 1.379 -7.305 1.000 15.364 510 LYS G O 1
ATOM 5511 N N . LYS G 1 81 ? -9.435 -0.793 -7.691 1.000 12.534 511 LYS G N 1
ATOM 5512 C CA . LYS G 1 81 ? -9.252 -1.097 -6.267 1.000 12.961 511 LYS G CA 1
ATOM 5513 C C . LYS G 1 81 ? -7.899 -0.549 -5.777 1.000 12.495 511 LYS G C 1
ATOM 5514 O O . LYS G 1 81 ? -6.879 -0.540 -6.483 1.000 12.529 511 LYS G O 1
ATOM 5520 N N . ASN G 1 82 ? -7.854 -0.196 -4.484 1.000 13.249 512 ASN G N 1
ATOM 5521 C CA . ASN G 1 82 ? -6.616 0.342 -3.889 1.000 12.254 512 ASN G CA 1
ATOM 5522 C C . ASN G 1 82 ? -5.564 -0.759 -3.723 1.000 11.891 512 ASN G C 1
ATOM 5523 O O . ASN G 1 82 ? -5.882 -1.857 -3.252 1.000 12.919 512 ASN G O 1
ATOM 5528 N N . MET G 1 83 ? -4.325 -0.407 -4.012 1.000 12.122 513 MET G N 1
ATOM 5529 C CA . MET G 1 83 ? -3.129 -1.147 -3.586 1.000 12.149 513 MET G CA 1
ATOM 5530 C C . MET G 1 83 ? -2.088 -0.113 -3.176 1.000 10.645 513 MET G C 1
ATOM 5531 O O . MET G 1 83 ? -1.658 0.660 -4.025 1.000 11.532 513 MET G O 1
ATOM 5536 N N . LYS G 1 84 ? -1.731 -0.091 -1.885 1.000 12.006 514 LYS G N 1
ATOM 5537 C CA . LYS G 1 84 ? -0.736 0.882 -1.375 1.000 12.880 514 LYS G CA 1
ATOM 5538 C C . LYS G 1 84 ? -1.162 2.293 -1.813 1.000 12.245 514 LYS G C 1
ATOM 5539 O O . LYS G 1 84 ? -2.279 2.717 -1.448 1.000 12.900 514 LYS G O 1
ATOM 5545 N N . ASP G 1 85 ? -0.333 3.018 -2.563 1.000 12.044 515 ASP G N 1
ATOM 5546 C CA . ASP G 1 85 ? -0.550 4.438 -2.892 1.000 12.531 515 ASP G CA 1
ATOM 5547 C C . ASP G 1 85 ? -1.445 4.592 -4.124 1.000 11.957 515 ASP G C 1
ATOM 5548 O O . ASP G 1 85 ? -1.657 5.717 -4.575 1.000 14.118 515 ASP G O 1
ATOM 5553 N N . ARG G 1 86 ? -1.827 3.480 -4.774 1.000 11.697 516 ARG G N 1
ATOM 5554 C CA . ARG G 1 86 ? -2.491 3.542 -6.097 1.000 11.339 516 ARG G CA 1
ATOM 5555 C C . ARG G 1 86 ? -3.874 2.906 -6.120 1.000 10.450 516 ARG G C 1
ATOM 5556 O O . ARG G 1 86 ? -4.242 2.126 -5.254 1.000 11.939 516 ARG G O 1
ATOM 5564 N N . TYR G 1 87 ? -4.610 3.257 -7.169 1.000 11.737 517 TYR G N 1
ATOM 5565 C CA . TYR G 1 87 ? -5.890 2.649 -7.559 1.000 12.340 517 TYR G CA 1
ATOM 5566 C C . TYR G 1 87 ? -5.610 1.979 -8.902 1.000 11.934 517 TYR G C 1
ATOM 5567 O O . TYR G 1 87 ? -5.407 2.653 -9.881 1.000 14.912 517 TYR G O 1
ATOM 5576 N N . VAL G 1 88 ? -5.508 0.672 -8.840 1.000 11.488 518 VAL G N 1
ATOM 5577 C CA . VAL G 1 88 ? -4.939 -0.118 -9.950 1.000 10.833 518 VAL G CA 1
ATOM 5578 C C . VAL G 1 88 ? -6.073 -0.486 -10.906 1.000 10.722 518 VAL G C 1
ATOM 5579 O O . VAL G 1 88 ? -7.070 -1.098 -10.511 1.000 10.872 518 VAL G O 1
ATOM 5583 N N . GLU G 1 89 ? -5.882 -0.160 -12.187 1.000 10.999 519 GLU G N 1
ATOM 5584 C CA . GLU G 1 89 ? -6.831 -0.571 -13.238 1.000 11.508 519 GLU G CA 1
ATOM 5585 C C . GLU G 1 89 ? -6.687 -2.059 -13.533 1.000 10.458 519 GLU G C 1
ATOM 5586 O O . GLU G 1 89 ? -5.536 -2.563 -13.491 1.000 11.110 519 GLU G O 1
ATOM 5592 N N . VAL G 1 90 ? -7.785 -2.709 -13.826 1.000 10.149 520 VAL G N 1
ATOM 5593 C CA . VAL G 1 90 ? -7.799 -4.153 -14.176 1.000 10.934 520 VAL G CA 1
ATOM 5594 C C . VAL G 1 90 ? -8.633 -4.295 -15.443 1.000 11.236 520 VAL G C 1
ATOM 5595 O O . VAL G 1 90 ? -9.821 -3.981 -15.416 1.000 11.225 520 VAL G O 1
ATOM 5599 N N . PHE G 1 91 ? -8.042 -4.802 -16.497 1.000 10.270 521 PHE G N 1
ATOM 5600 C CA . PHE G 1 91 ? -8.594 -4.792 -17.860 1.000 10.111 521 PHE G CA 1
ATOM 5601 C C . PHE G 1 91 ? -8.567 -6.213 -18.389 1.000 10.239 521 PHE G C 1
ATOM 5602 O O . PHE G 1 91 ? -7.490 -6.834 -18.496 1.000 10.290 521 PHE G O 1
ATOM 5610 N N . GLN G 1 92 ? -9.684 -6.747 -18.814 1.000 10.418 522 GLN G N 1
ATOM 5611 C CA . GLN G 1 92 ? -9.816 -8.097 -19.414 1.000 10.660 522 GLN G CA 1
ATOM 5612 C C . GLN G 1 92 ? -9.310 -8.065 -20.855 1.000 9.455 522 GLN G C 1
ATOM 5613 O O . GLN G 1 92 ? -9.696 -7.230 -21.633 1.000 11.682 522 GLN G O 1
ATOM 5619 N N . CYS G 1 93 ? -8.410 -8.971 -21.206 1.000 9.117 523 CYS G N 1
ATOM 5620 C CA . CYS G 1 93 ? -7.749 -8.939 -22.511 1.000 9.954 523 CYS G CA 1
ATOM 5621 C C . CYS G 1 93 ? -7.395 -10.376 -22.946 1.000 9.055 523 CYS G C 1
ATOM 5622 O O . CYS G 1 93 ? -7.640 -11.327 -22.230 1.000 9.065 523 CYS G O 1
ATOM 5625 N N . SER G 1 94 ? -6.884 -10.476 -24.153 1.000 9.724 524 SER G N 1
ATOM 5626 C CA . SER G 1 94 ? -6.474 -11.781 -24.719 1.000 9.325 524 SER G CA 1
ATOM 5627 C C . SER G 1 94 ? -4.978 -12.051 -24.503 1.000 9.798 524 SER G C 1
ATOM 5628 O O . SER G 1 94 ? -4.157 -11.151 -24.277 1.000 9.699 524 SER G O 1
ATOM 5631 N N . ALA G 1 95 ? -4.608 -13.296 -24.725 1.000 9.763 525 ALA G N 1
ATOM 5632 C CA . ALA G 1 95 ? -3.195 -13.689 -24.658 1.000 9.347 525 ALA G CA 1
ATOM 5633 C C . ALA G 1 95 ? -2.425 -13.035 -25.789 1.000 9.438 525 ALA G C 1
ATOM 5634 O O . ALA G 1 95 ? -1.255 -12.697 -25.614 1.000 10.326 525 ALA G O 1
ATOM 5636 N N . GLU G 1 96 ? -3.026 -12.846 -26.956 1.000 9.794 526 GLU G N 1
ATOM 5637 C CA . GLU G 1 96 ? -2.296 -12.168 -28.043 1.000 9.944 526 GLU G CA 1
ATOM 5638 C C . GLU G 1 96 ? -2.020 -10.720 -27.659 1.000 10.230 526 GLU G C 1
ATOM 5639 O O . GLU G 1 96 ? -0.968 -10.189 -27.975 1.000 10.116 526 GLU G O 1
ATOM 5645 N N . GLU G 1 97 ? -2.985 -10.047 -27.008 1.000 9.741 527 GLU G N 1
ATOM 5646 C CA . GLU G 1 97 ? -2.768 -8.682 -26.501 1.000 10.458 527 GLU G CA 1
ATOM 5647 C C . GLU G 1 97 ? -1.597 -8.681 -25.513 1.000 10.250 527 GLU G C 1
ATOM 5648 O O . GLU G 1 97 ? -0.708 -7.812 -25.663 1.000 10.750 527 GLU G O 1
ATOM 5654 N N . MET G 1 98 ? -1.592 -9.605 -24.551 1.000 9.433 528 MET G N 1
ATOM 5655 C CA . MET G 1 98 ? -0.509 -9.713 -23.571 1.000 10.511 528 MET G CA 1
ATOM 5656 C C . MET G 1 98 ? 0.816 -9.954 -24.292 1.000 10.487 528 MET G C 1
ATOM 5657 O O . MET G 1 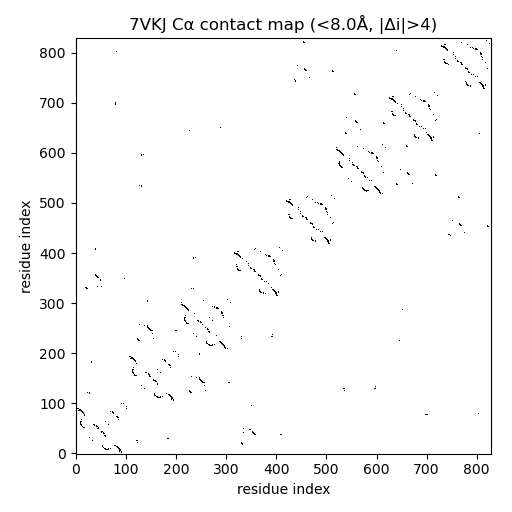98 ? 1.830 -9.274 -24.008 1.000 10.404 528 MET G O 1
ATOM 5662 N N . ASN G 1 99 ? 0.866 -10.906 -25.216 1.000 9.401 529 ASN G N 1
ATOM 5663 C CA . ASN G 1 99 ? 2.153 -11.301 -25.845 1.000 9.928 529 ASN G CA 1
ATOM 5664 C C . ASN G 1 99 ? 2.628 -10.184 -26.791 1.000 10.269 529 ASN G C 1
ATOM 5665 O O . ASN G 1 99 ? 3.819 -9.985 -26.935 1.000 11.784 529 ASN G O 1
ATOM 5670 N N . PHE G 1 100 ? 1.737 -9.419 -27.400 1.000 10.290 530 PHE G N 1
ATOM 5671 C CA . PHE G 1 100 ? 2.129 -8.254 -28.205 1.000 10.960 530 PHE G CA 1
ATOM 5672 C C . PHE G 1 100 ? 2.835 -7.239 -27.316 1.000 10.190 530 PHE G C 1
ATOM 5673 O O . PHE G 1 100 ? 3.889 -6.723 -27.662 1.000 10.936 530 PHE G O 1
ATOM 5681 N N . VAL G 1 101 ? 2.283 -6.946 -26.161 1.000 9.742 531 VAL G N 1
ATOM 5682 C CA . VAL G 1 101 ? 2.941 -6.010 -25.240 1.000 10.095 531 VAL G CA 1
ATOM 5683 C C . VAL G 1 101 ? 4.284 -6.584 -24.764 1.000 10.398 531 VAL G C 1
ATOM 5684 O O . VAL G 1 101 ? 5.260 -5.827 -24.680 1.000 11.124 531 VAL G O 1
ATOM 5688 N N . LEU G 1 102 ? 4.391 -7.894 -24.524 1.000 9.972 532 LEU G N 1
ATOM 5689 C CA . LEU G 1 102 ? 5.667 -8.474 -24.049 1.000 10.950 532 LEU G CA 1
ATOM 5690 C C . LEU G 1 102 ? 6.752 -8.413 -25.129 1.000 11.757 532 LEU G C 1
ATOM 5691 O O . LEU G 1 102 ? 7.945 -8.510 -24.758 1.000 12.248 532 LEU G O 1
ATOM 5696 N N . MET G 1 103 ? 6.408 -8.242 -26.397 1.000 11.745 533 MET G N 1
ATOM 5697 C CA . MET G 1 103 ? 7.445 -8.049 -27.440 1.000 12.820 533 MET G CA 1
ATOM 5698 C C . MET G 1 103 ? 7.542 -6.574 -27.836 1.000 14.476 533 MET G C 1
ATOM 5699 O O . MET G 1 103 ? 8.188 -6.308 -28.830 1.000 17.200 533 MET G O 1
ATOM 5704 N N . GLY G 1 104 ? 6.969 -5.641 -27.056 1.000 14.119 534 GLY G N 1
ATOM 5705 C CA . GLY G 1 104 ? 7.254 -4.211 -27.239 1.000 14.588 534 GLY G CA 1
ATOM 5706 C C . GLY G 1 104 ? 6.109 -3.448 -27.873 1.000 13.675 534 GLY G C 1
ATOM 5707 O O . GLY G 1 104 ? 6.294 -2.261 -28.206 1.000 17.452 534 GLY G O 1
ATOM 5708 N N . GLY G 1 105 ? 4.990 -4.134 -28.135 1.000 14.538 535 GLY G N 1
ATOM 5709 C CA . GLY G 1 105 ? 3.809 -3.485 -28.742 1.000 14.175 535 GLY G CA 1
ATOM 5710 C C . GLY G 1 105 ? 3.091 -2.591 -27.768 1.000 13.275 535 GLY G C 1
ATOM 5711 O O . GLY G 1 105 ? 3.218 -2.743 -26.545 1.000 13.535 535 GLY G O 1
ATOM 5712 N N . THR G 1 106 ? 2.388 -1.599 -28.280 1.000 15.805 536 THR G N 1
ATOM 5713 C CA . THR G 1 106 ? 1.535 -0.703 -27.469 1.000 17.635 536 THR G CA 1
ATOM 5714 C C . THR G 1 106 ? 0.093 -1.106 -27.693 1.000 15.825 536 THR G C 1
ATOM 5715 O O . THR G 1 106 ? -0.366 -1.088 -28.853 1.000 19.691 536 THR G O 1
ATOM 5719 N N . LEU G 1 107 ? -0.601 -1.498 -26.622 1.000 16.989 537 LEU G N 1
ATOM 5720 C CA . LEU G 1 107 ? -1.985 -1.996 -26.734 1.000 18.571 537 LEU G CA 1
ATOM 5721 C C . LEU G 1 107 ? -2.937 -0.792 -26.711 1.000 20.569 537 LEU G C 1
ATOM 5722 O O . LEU G 1 107 ? -2.957 -0.042 -25.705 1.000 21.864 537 LEU G O 1
ATOM 5727 N N . ASN G 1 108 ? -3.624 -0.551 -27.819 1.000 18.165 538 ASN G N 1
ATOM 5728 C CA . ASN G 1 108 ? -4.490 0.643 -27.959 1.000 20.849 538 ASN G CA 1
ATOM 5729 C C . ASN G 1 108 ? -5.884 0.376 -27.386 1.000 20.681 538 ASN G C 1
ATOM 5730 O O . ASN G 1 108 ? -6.477 1.329 -26.858 1.000 23.108 538 ASN G O 1
ATOM 5735 N N . ARG G 1 109 ? -6.403 -0.859 -27.411 1.000 18.032 539 ARG G N 1
ATOM 5736 C CA . ARG G 1 109 ? -7.768 -1.136 -26.909 1.000 17.751 539 ARG G CA 1
ATOM 5737 C C . ARG G 1 109 ? -7.752 -0.880 -25.404 1.000 20.777 539 ARG G C 1
ATOM 5738 O O . ARG G 1 109 ? -6.786 -1.336 -24.736 1.000 21.787 539 ARG G O 1
ATOM 5746 N N . ASN G 1 110 ? -8.777 -0.217 -24.894 1.000 24.218 540 ASN G N 1
ATOM 5747 C CA . ASN G 1 110 ? -8.816 0.136 -23.461 1.000 29.000 540 ASN G CA 1
ATOM 5748 C C . ASN G 1 110 ? -10.255 -0.018 -22.953 1.000 32.634 540 ASN G C 1
ATOM 5749 O O . ASN G 1 110 ? -11.166 -0.441 -23.717 1.000 31.593 540 ASN G O 1
ATOM 5755 N N . PHE H 1 7 ? -5.806 16.060 -40.107 1.000 34.183 437 PHE H N 1
ATOM 5756 C CA . PHE H 1 7 ? -5.162 17.222 -39.414 1.000 30.412 437 PHE H CA 1
ATOM 5757 C C . PHE H 1 7 ? -4.158 16.778 -38.352 1.000 27.886 437 PHE H C 1
ATOM 5758 O O . PHE H 1 7 ? -4.516 16.104 -37.370 1.000 28.802 437 PHE H O 1
ATOM 5766 N N . VAL H 1 8 ? -2.967 17.324 -38.466 1.000 22.935 438 VAL H N 1
ATOM 5767 C CA . VAL H 1 8 ? -1.851 17.106 -37.512 1.000 24.268 438 VAL H CA 1
ATOM 5768 C C . VAL H 1 8 ? -1.406 18.496 -37.060 1.000 19.693 438 VAL H C 1
ATOM 5769 O O . VAL H 1 8 ? -1.070 19.330 -37.892 1.000 20.129 438 VAL H O 1
ATOM 5773 N N . PRO H 1 9 ? -1.448 18.842 -35.749 1.000 16.916 439 PRO H N 1
ATOM 5774 C CA . PRO H 1 9 ? -1.022 20.179 -35.344 1.000 16.418 439 PRO H CA 1
ATOM 5775 C C . PRO H 1 9 ? 0.435 20.431 -35.690 1.000 15.728 439 PRO H C 1
ATOM 5776 O O . PRO H 1 9 ? 1.276 19.522 -35.609 1.000 17.010 439 PRO H O 1
ATOM 5780 N N . PRO H 1 10 ? 0.780 21.673 -36.080 1.000 15.707 440 PRO H N 1
ATOM 5781 C CA . PRO H 1 10 ? 2.149 22.050 -36.384 1.000 15.611 440 PRO H CA 1
ATOM 5782 C C . PRO H 1 10 ? 3.077 21.771 -35.209 1.000 15.349 440 PRO H C 1
ATOM 5783 O O . PRO H 1 10 ? 2.661 21.905 -34.030 1.000 16.137 440 PRO H O 1
ATOM 5787 N N . THR H 1 11 ? 4.328 21.485 -35.517 1.000 16.607 441 THR H N 1
ATOM 5788 C CA . THR H 1 11 ? 5.285 20.929 -34.537 1.000 17.573 441 THR H CA 1
ATOM 5789 C C . THR H 1 11 ? 6.629 21.635 -34.719 1.000 17.484 441 THR H C 1
ATOM 5790 O O . THR H 1 11 ? 7.623 21.120 -34.220 1.000 18.990 441 THR H O 1
ATOM 5794 N N . ASN H 1 12 ? 6.677 22.753 -35.432 1.000 16.229 442 ASN H N 1
ATOM 5795 C CA . ASN H 1 12 ? 7.947 23.421 -35.789 1.000 18.320 442 ASN H CA 1
ATOM 5796 C C . ASN H 1 12 ? 8.589 24.086 -34.584 1.000 17.038 442 ASN H C 1
ATOM 5797 O O . ASN H 1 12 ? 9.824 24.194 -34.580 1.000 21.372 442 ASN H O 1
ATOM 5802 N N . VAL H 1 13 ? 7.815 24.638 -33.662 1.000 15.107 443 VAL H N 1
ATOM 5803 C CA . VAL H 1 13 ? 8.405 25.401 -32.532 1.000 13.494 443 VAL H CA 1
ATOM 5804 C C . VAL H 1 13 ? 8.015 24.668 -31.253 1.000 12.389 443 VAL H C 1
ATOM 5805 O O . VAL H 1 13 ? 6.870 24.787 -30.780 1.000 12.924 443 VAL H O 1
ATOM 5809 N N . ARG H 1 14 ? 8.886 23.848 -30.728 1.000 12.338 444 ARG H N 1
ATOM 5810 C CA . ARG H 1 14 ? 8.515 22.962 -29.589 1.000 12.590 444 ARG H CA 1
ATOM 5811 C C . ARG H 1 14 ? 9.017 23.589 -28.285 1.000 11.885 444 ARG H C 1
ATOM 5812 O O . ARG H 1 14 ? 10.037 23.118 -27.691 1.000 12.376 444 ARG H O 1
ATOM 5820 N N . ASP H 1 15 ? 8.374 24.667 -27.835 1.000 10.740 445 ASP H N 1
ATOM 5821 C CA . ASP H 1 15 ? 8.770 25.446 -26.652 1.000 10.983 445 ASP H CA 1
ATOM 5822 C C . ASP H 1 15 ? 7.818 25.214 -25.479 1.000 10.360 445 ASP H C 1
ATOM 5823 O O . ASP H 1 15 ? 7.900 25.969 -24.532 1.000 11.752 445 ASP H O 1
ATOM 5828 N N . CYS H 1 16 ? 7.011 24.177 -25.524 1.000 10.251 446 CYS H N 1
ATOM 5829 C CA . CYS H 1 16 ? 6.161 23.773 -24.383 1.000 10.308 446 CYS H CA 1
ATOM 5830 C C . CYS H 1 16 ? 6.582 22.391 -23.881 1.000 10.482 446 CYS H C 1
ATOM 5831 O O . CYS H 1 16 ? 7.290 21.665 -24.592 1.000 10.756 446 CYS H O 1
ATOM 5834 N N . ILE H 1 17 ? 6.181 22.094 -22.651 1.000 10.559 447 ILE H N 1
ATOM 5835 C CA . ILE H 1 17 ? 6.275 20.732 -22.113 1.000 11.087 447 ILE H CA 1
ATOM 5836 C C . ILE H 1 17 ? 4.912 20.253 -21.673 1.000 10.100 447 ILE H C 1
ATOM 5837 O O . ILE H 1 17 ? 4.110 21.052 -21.115 1.000 10.868 447 ILE H O 1
ATOM 5842 N N . ARG H 1 18 ? 4.676 18.987 -21.899 1.000 10.507 448 ARG H N 1
ATOM 5843 C CA . ARG H 1 18 ? 3.557 18.247 -21.328 1.000 10.472 448 ARG H CA 1
ATOM 5844 C C . ARG H 1 18 ? 4.078 17.351 -20.206 1.000 11.252 448 ARG H C 1
ATOM 5845 O O . ARG H 1 18 ? 5.042 16.613 -20.464 1.000 11.249 448 ARG H O 1
ATOM 5853 N N . LEU H 1 19 ? 3.482 17.477 -19.047 1.000 10.843 449 LEU H N 1
ATOM 5854 C CA . LEU H 1 19 ? 3.684 16.511 -17.946 1.000 11.071 449 LEU H CA 1
ATOM 5855 C C . LEU H 1 19 ? 2.587 15.474 -18.022 1.000 12.181 449 LEU H C 1
ATOM 5856 O O . LEU H 1 19 ? 1.431 15.818 -18.325 1.000 11.880 449 LEU H O 1
ATOM 5861 N N . ARG H 1 20 ? 2.910 14.205 -17.775 1.000 11.135 450 ARG 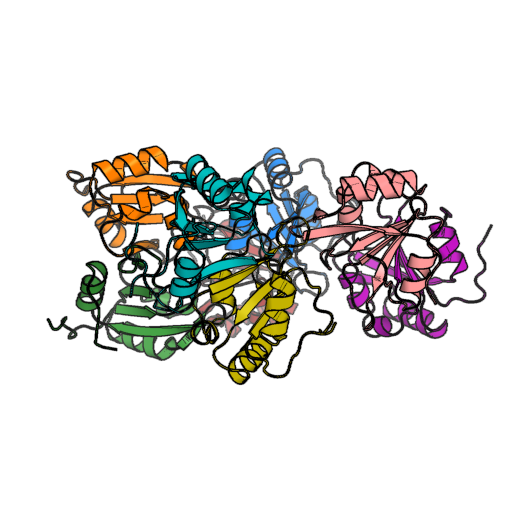H N 1
ATOM 5862 C CA . ARG H 1 20 ? 1.925 13.117 -17.836 1.000 11.855 450 ARG H CA 1
ATOM 5863 C C . ARG H 1 20 ? 2.235 12.129 -16.715 1.000 11.150 450 ARG H C 1
ATOM 5864 O O . ARG H 1 20 ? 3.425 11.898 -16.460 1.000 12.642 450 ARG H O 1
ATOM 5872 N N . GLY H 1 21 ? 1.194 11.608 -16.080 1.000 10.946 451 GLY H N 1
ATOM 5873 C CA . GLY H 1 21 ? 1.334 10.637 -14.982 1.000 11.757 451 GLY H CA 1
ATOM 5874 C C . GLY H 1 21 ? 1.506 11.335 -13.657 1.000 11.750 451 GLY H C 1
ATOM 5875 O O . GLY H 1 21 ? 1.937 10.702 -12.697 1.000 11.513 451 GLY H O 1
ATOM 5876 N N . LEU H 1 22 ? 1.040 12.578 -13.525 1.000 10.685 452 LEU H N 1
ATOM 5877 C CA . LEU H 1 22 ? 1.016 13.234 -12.215 1.000 12.213 452 LEU H CA 1
ATOM 5878 C C . LEU H 1 22 ? 0.087 12.449 -11.303 1.000 14.111 452 LEU H C 1
ATOM 5879 O O . LEU H 1 22 ? -0.942 11.932 -11.739 1.000 18.043 452 LEU H O 1
ATOM 5884 N N . PRO H 1 23 ? 0.374 12.446 -10.013 1.000 16.472 453 PRO H N 1
ATOM 5885 C CA . PRO H 1 23 ? -0.705 12.060 -9.085 1.000 20.318 453 PRO H CA 1
ATOM 5886 C C . PRO H 1 23 ? -1.866 13.086 -9.217 1.000 22.330 453 PRO H C 1
ATOM 5887 O O . PRO H 1 23 ? -1.614 14.195 -9.488 1.000 24.342 453 PRO H O 1
ATOM 5891 N N . TYR H 1 24 ? -3.145 12.649 -9.352 1.000 21.911 454 TYR H N 1
ATOM 5892 C CA . TYR H 1 24 ? -4.307 13.590 -9.382 1.000 24.495 454 TYR H CA 1
ATOM 5893 C C . TYR H 1 24 ? -4.259 14.540 -8.150 1.000 21.600 454 TYR H C 1
ATOM 5894 O O . TYR H 1 24 ? -4.820 15.648 -8.369 1.000 24.975 454 TYR H O 1
ATOM 5903 N N . ALA H 1 25 ? -3.726 14.201 -6.934 1.000 18.549 455 ALA H N 1
ATOM 5904 C CA . ALA H 1 25 ? -3.546 15.142 -5.799 1.000 16.284 455 ALA H CA 1
ATOM 5905 C C . ALA H 1 25 ? -2.279 16.031 -5.948 1.000 14.486 455 ALA H C 1
ATOM 5906 O O . ALA H 1 25 ? -1.780 16.646 -4.994 1.000 15.432 455 ALA H O 1
ATOM 5908 N N . ALA H 1 26 ? -1.746 16.154 -7.150 1.000 13.133 456 ALA H N 1
ATOM 5909 C CA . ALA H 1 26 ? -0.544 16.980 -7.398 1.000 12.131 456 ALA H CA 1
ATOM 5910 C C . ALA H 1 26 ? -0.832 18.466 -7.247 1.000 11.590 456 ALA H C 1
ATOM 5911 O O . ALA H 1 26 ? -1.863 18.942 -7.747 1.000 13.018 456 ALA H O 1
ATOM 5913 N N . THR H 1 27 ? 0.064 19.176 -6.609 1.000 11.036 457 THR H N 1
ATOM 5914 C CA . THR H 1 27 ? -0.091 20.617 -6.422 1.000 10.505 457 THR H CA 1
ATOM 5915 C C . THR H 1 27 ? 0.870 21.343 -7.367 1.000 10.460 457 THR H C 1
ATOM 5916 O O . THR H 1 27 ? 1.811 20.743 -7.930 1.000 9.956 457 THR H O 1
ATOM 5920 N N . ILE H 1 28 ? 0.680 22.642 -7.563 1.000 10.130 458 ILE H N 1
ATOM 5921 C CA . ILE H 1 28 ? 1.632 23.450 -8.344 1.000 10.674 458 ILE H CA 1
ATOM 5922 C C . ILE H 1 28 ? 3.003 23.440 -7.672 1.000 11.019 458 ILE H C 1
ATOM 5923 O O . ILE H 1 28 ? 4.018 23.306 -8.362 1.000 11.296 458 ILE H O 1
ATOM 5928 N N . GLU H 1 29 ? 3.071 23.477 -6.347 1.000 11.788 459 GLU H N 1
ATOM 5929 C CA . GLU H 1 29 ? 4.400 23.388 -5.698 1.000 13.821 459 GLU H CA 1
ATOM 5930 C C . GLU H 1 29 ? 5.067 22.047 -6.044 1.000 11.475 459 GLU H C 1
ATOM 5931 O O . GLU H 1 29 ? 6.274 22.052 -6.330 1.000 11.829 459 GLU H O 1
ATOM 5937 N N . ASP H 1 30 ? 4.287 20.960 -6.044 1.000 10.214 460 ASP H N 1
ATOM 5938 C CA . ASP H 1 30 ? 4.863 19.637 -6.458 1.000 10.902 460 ASP H CA 1
ATOM 5939 C C . ASP H 1 30 ? 5.510 19.780 -7.832 1.000 10.559 460 ASP H C 1
ATOM 5940 O O . ASP H 1 30 ? 6.624 19.275 -8.061 1.000 11.414 460 ASP H O 1
ATOM 5945 N N . ILE H 1 31 ? 4.781 20.388 -8.764 1.000 9.926 461 ILE H N 1
ATOM 5946 C CA . ILE H 1 31 ? 5.277 20.510 -10.175 1.000 10.669 461 ILE H CA 1
ATOM 5947 C C . ILE H 1 31 ? 6.525 21.409 -10.216 1.000 11.127 461 ILE H C 1
ATOM 5948 O O . ILE H 1 31 ? 7.500 21.040 -10.856 1.000 11.311 461 ILE H O 1
ATOM 5953 N N . LEU H 1 32 ? 6.516 22.549 -9.544 1.000 11.071 462 LEU H N 1
ATOM 5954 C CA . LEU H 1 32 ? 7.683 23.450 -9.576 1.000 11.944 462 LEU H CA 1
ATOM 5955 C C . LEU H 1 32 ? 8.899 22.753 -8.957 1.000 12.898 462 LEU H C 1
ATOM 5956 O O . LEU H 1 32 ? 10.019 22.890 -9.497 1.000 13.912 462 LEU H O 1
ATOM 5961 N N . ASP H 1 33 ? 8.729 22.072 -7.836 1.000 12.028 463 ASP H N 1
ATOM 5962 C CA . ASP H 1 33 ? 9.851 21.385 -7.144 1.000 14.038 463 ASP H CA 1
ATOM 5963 C C . ASP H 1 33 ? 10.410 20.265 -8.052 1.000 13.517 463 ASP H C 1
ATOM 5964 O O . ASP H 1 33 ? 11.642 20.063 -8.145 1.000 15.406 463 ASP H O 1
ATOM 5969 N N . PHE H 1 34 ? 9.545 19.544 -8.744 1.000 12.381 464 PHE H N 1
ATOM 5970 C CA . PHE H 1 34 ? 9.913 18.487 -9.703 1.000 12.361 464 PHE H CA 1
ATOM 5971 C C . PHE H 1 34 ? 10.758 19.112 -10.813 1.000 13.375 464 PHE H C 1
ATOM 5972 O O . PHE H 1 34 ? 11.760 18.482 -11.280 1.000 14.549 464 PHE H O 1
ATOM 5980 N N . LEU H 1 35 ? 10.353 20.277 -11.316 1.000 12.391 465 LEU H N 1
ATOM 5981 C CA . LEU H 1 35 ? 11.086 20.898 -12.446 1.000 13.358 465 LEU H CA 1
ATOM 5982 C C . LEU H 1 35 ? 12.456 21.376 -11.971 1.000 12.783 465 LEU H C 1
ATOM 5983 O O . LEU H 1 35 ? 13.339 21.543 -12.846 1.000 14.562 465 LEU H O 1
ATOM 5988 N N . GLY H 1 36 ? 12.614 21.687 -10.691 1.000 14.855 466 GLY H N 1
ATOM 5989 C CA . GLY H 1 36 ? 13.922 22.108 -10.179 1.000 14.991 466 GLY H CA 1
ATOM 5990 C C . GLY H 1 36 ? 14.379 23.371 -10.904 1.000 15.377 466 GLY H C 1
ATOM 5991 O O . GLY H 1 36 ? 13.641 24.335 -10.875 1.000 15.092 466 GLY H O 1
ATOM 5992 N N . GLU H 1 37 ? 15.589 23.366 -11.475 1.000 18.544 467 GLU H N 1
ATOM 5993 C CA . GLU H 1 37 ? 16.168 24.520 -12.191 1.000 21.176 467 GLU H CA 1
ATOM 5994 C C . GLU H 1 37 ? 15.221 25.007 -13.302 1.000 18.515 467 GLU H C 1
ATOM 5995 O O . GLU H 1 37 ? 15.173 26.213 -13.561 1.000 20.680 467 GLU H O 1
ATOM 6001 N N . PHE H 1 38 ? 14.392 24.133 -13.865 1.000 15.352 468 PHE H N 1
ATOM 6002 C CA . PHE H 1 38 ? 13.569 24.520 -15.032 1.000 15.778 468 PHE H CA 1
ATOM 6003 C C . PHE H 1 38 ? 12.320 25.256 -14.577 1.000 16.325 468 PHE H C 1
ATOM 6004 O O . PHE H 1 38 ? 11.628 25.784 -15.442 1.000 15.086 468 PHE H O 1
ATOM 6012 N N . ALA H 1 39 ? 12.053 25.378 -13.277 1.000 15.916 469 ALA H N 1
ATOM 6013 C CA . ALA H 1 39 ? 10.873 26.152 -12.817 1.000 16.488 469 ALA H CA 1
ATOM 6014 C C . ALA H 1 39 ? 11.037 27.619 -13.230 1.000 17.436 469 ALA H C 1
ATOM 6015 O O . ALA H 1 39 ? 10.013 28.264 -13.467 1.000 22.187 469 ALA H O 1
ATOM 6017 N N . THR H 1 40 ? 12.266 28.128 -13.326 1.000 17.319 470 THR H N 1
ATOM 6018 C CA . THR H 1 40 ? 12.528 29.537 -13.735 1.000 18.572 470 THR H CA 1
ATOM 6019 C C . THR H 1 40 ? 12.612 29.647 -15.252 1.000 20.146 470 THR H C 1
ATOM 6020 O O . THR H 1 40 ? 12.888 30.764 -15.730 1.000 24.063 470 THR H O 1
ATOM 6024 N N . ASP H 1 41 ? 12.352 28.578 -15.997 1.000 15.499 471 ASP H N 1
ATOM 6025 C CA . ASP H 1 41 ? 12.327 28.627 -17.494 1.000 15.446 471 ASP H CA 1
ATOM 6026 C C . ASP H 1 41 ? 10.891 28.622 -18.010 1.000 15.004 471 ASP H C 1
ATOM 6027 O O . ASP H 1 41 ? 10.666 28.421 -19.238 1.000 14.486 471 ASP H O 1
ATOM 6032 N N . ILE H 1 42 ? 9.923 28.814 -17.127 1.000 12.913 472 ILE H N 1
ATOM 6033 C CA . ILE H 1 42 ? 8.497 28.950 -17.508 1.000 11.464 472 ILE H CA 1
ATOM 6034 C C . ILE H 1 42 ? 8.232 30.359 -18.055 1.000 12.532 472 ILE H C 1
ATOM 6035 O O . ILE H 1 42 ? 8.679 31.357 -17.445 1.000 14.745 472 ILE H O 1
ATOM 6040 N N . ARG H 1 43 ? 7.477 30.458 -19.146 1.000 12.438 473 ARG H N 1
ATOM 6041 C CA . ARG H 1 43 ? 7.228 31.759 -19.779 1.000 13.390 473 ARG H CA 1
ATOM 6042 C C . ARG H 1 43 ? 5.914 32.357 -19.280 1.000 16.974 473 ARG H C 1
ATOM 6043 O O . ARG H 1 43 ? 5.869 33.565 -18.944 1.000 20.263 473 ARG H O 1
ATOM 6051 N N . THR H 1 44 ? 4.833 31.642 -19.290 1.000 16.901 474 THR H N 1
ATOM 6052 C CA . THR H 1 44 ? 3.632 32.419 -18.877 1.000 18.849 474 THR H CA 1
ATOM 6053 C C . THR H 1 44 ? 3.491 32.409 -17.354 1.000 17.648 474 THR H C 1
ATOM 6054 O O . THR H 1 44 ? 4.217 31.706 -16.679 1.000 20.007 474 THR H O 1
ATOM 6058 N N . HIS H 1 45 ? 2.514 33.122 -16.833 1.000 13.807 475 HIS H N 1
ATOM 6059 C CA . HIS H 1 45 ? 2.231 33.066 -15.382 1.000 13.758 475 HIS H CA 1
ATOM 6060 C C . HIS H 1 45 ? 1.157 32.027 -15.081 1.000 13.927 475 HIS H C 1
ATOM 6061 O O . HIS H 1 45 ? 0.283 32.256 -14.244 1.000 12.579 475 HIS H O 1
ATOM 6068 N N . GLY H 1 46 ? 1.171 30.910 -15.784 1.000 17.929 476 GLY H N 1
ATOM 6069 C CA . GLY H 1 46 ? 0.146 29.865 -15.594 1.000 18.840 476 GLY H CA 1
ATOM 6070 C C . GLY H 1 46 ? 0.698 28.495 -15.878 1.000 16.508 476 GLY H C 1
ATOM 6071 O O . GLY H 1 46 ? 1.663 28.339 -16.659 1.000 17.390 476 GLY H O 1
ATOM 6072 N N . VAL H 1 47 ? 0.086 27.512 -15.241 1.000 12.011 477 VAL H N 1
ATOM 6073 C CA . VAL H 1 47 ? 0.230 26.060 -15.543 1.000 11.665 477 VAL H CA 1
ATOM 6074 C C . VAL H 1 47 ? -1.157 25.586 -15.970 1.000 10.155 477 VAL H C 1
ATOM 6075 O O . VAL H 1 47 ? -2.135 25.830 -15.266 1.000 11.612 477 VAL H O 1
ATOM 6079 N N . HIS H 1 48 ? -1.267 24.932 -17.110 1.000 9.555 478 HIS H N 1
ATOM 6080 C CA . HIS H 1 48 ? -2.553 24.479 -17.670 1.000 9.392 478 HIS H CA 1
ATOM 6081 C C . HIS H 1 48 ? -2.806 23.034 -17.250 1.000 10.157 478 HIS H C 1
ATOM 6082 O O . HIS H 1 48 ? -2.184 22.120 -17.856 1.000 11.648 478 HIS H O 1
ATOM 6089 N N . MET H 1 49 ? -3.618 22.823 -16.234 1.000 9.587 479 MET H N 1
ATOM 6090 C CA . MET H 1 49 ? -3.992 21.472 -15.798 1.000 11.165 479 MET H CA 1
ATOM 6091 C C . MET H 1 49 ? -5.052 20.930 -16.740 1.000 11.356 479 MET H C 1
ATOM 6092 O O . MET H 1 49 ? -5.979 21.674 -17.114 1.000 14.019 479 MET H O 1
ATOM 6097 N N . VAL H 1 50 ? -4.878 19.712 -17.215 1.000 11.301 480 VAL H N 1
ATOM 6098 C CA . VAL H 1 50 ? -5.698 19.154 -18.295 1.000 11.024 480 VAL H CA 1
ATOM 6099 C C . VAL H 1 50 ? -6.818 18.294 -17.731 1.000 10.705 480 VAL H C 1
ATOM 6100 O O . VAL H 1 50 ? -6.563 17.415 -16.905 1.000 12.478 480 VAL H O 1
ATOM 6104 N N . LEU H 1 51 ? -8.004 18.533 -18.227 1.000 11.126 481 LEU H N 1
ATOM 6105 C CA . LEU H 1 51 ? -9.175 17.655 -17.974 1.000 11.428 481 LEU H CA 1
ATOM 6106 C C . LEU H 1 51 ? -9.304 16.647 -19.108 1.000 12.402 481 LEU H C 1
ATOM 6107 O O . LEU H 1 51 ? -9.100 16.972 -20.282 1.000 12.762 481 LEU H O 1
ATOM 6112 N N . ASN H 1 52 ? -9.734 15.447 -18.766 1.000 13.921 482 ASN H N 1
ATOM 6113 C CA . ASN H 1 52 ? -9.964 14.373 -19.749 1.000 16.527 482 ASN H CA 1
ATOM 6114 C C . ASN H 1 52 ? -11.312 14.562 -20.465 1.000 19.342 482 ASN H C 1
ATOM 6115 O O . ASN H 1 52 ? -12.027 15.551 -20.256 1.000 18.551 482 ASN H O 1
ATOM 6120 N N . HIS H 1 53 ? -11.667 13.608 -21.312 1.000 23.897 483 HIS H N 1
ATOM 6121 C CA . HIS H 1 53 ? -12.858 13.741 -22.192 1.000 27.927 483 HIS H CA 1
ATOM 6122 C C . HIS H 1 53 ? -14.162 13.690 -21.396 1.000 30.755 483 HIS H C 1
ATOM 6123 O O . HIS H 1 53 ? -15.191 14.097 -21.962 1.000 38.353 483 HIS H O 1
ATOM 6130 N N . GLN H 1 54 ? -14.112 13.258 -20.139 1.000 27.666 484 GLN H N 1
ATOM 6131 C CA . GLN H 1 54 ? -15.254 13.253 -19.195 1.000 30.877 484 GLN H CA 1
ATOM 6132 C C . GLN H 1 54 ? -15.186 14.478 -18.261 1.000 26.742 484 GLN H C 1
ATOM 6133 O O . GLN H 1 54 ? -15.939 14.514 -17.283 1.000 30.475 484 GLN H O 1
ATOM 6139 N N . GLY H 1 55 ? -14.256 15.420 -18.486 1.000 24.255 485 GLY H N 1
ATOM 6140 C CA . GLY H 1 55 ? -14.106 16.616 -17.636 1.000 23.841 485 GLY H CA 1
ATOM 6141 C C . GLY H 1 55 ? -13.488 16.314 -16.274 1.000 21.679 485 GLY H C 1
ATOM 6142 O O . GLY H 1 55 ? -13.699 17.074 -15.325 1.000 25.857 485 GLY H O 1
ATOM 6143 N N . ARG H 1 56 ? -12.766 15.200 -16.137 1.000 20.677 486 ARG H N 1
ATOM 6144 C CA . ARG H 1 56 ? -12.158 14.778 -14.852 1.000 21.011 486 ARG H CA 1
ATOM 6145 C C . ARG H 1 56 ? -10.636 14.946 -14.915 1.000 17.720 486 ARG H C 1
ATOM 6146 O O . ARG H 1 56 ? -10.048 15.071 -15.975 1.000 15.123 486 ARG H O 1
ATOM 6154 N N . PRO H 1 57 ? -9.898 14.896 -13.787 1.000 17.758 487 PRO H N 1
ATOM 6155 C CA . PRO H 1 57 ? -8.447 15.026 -13.832 1.000 19.269 487 PRO H CA 1
ATOM 6156 C C . PRO H 1 57 ? -7.806 13.937 -14.712 1.000 19.222 487 PRO H C 1
ATOM 6157 O O . PRO H 1 57 ? -8.318 12.810 -14.824 1.000 22.087 487 PRO H O 1
ATOM 6161 N N . SER H 1 58 ? -6.837 14.359 -15.506 1.000 15.855 488 SER H N 1
ATOM 6162 C CA . SER H 1 58 ? -6.159 13.477 -16.494 1.000 14.334 488 SER H CA 1
ATOM 6163 C C . SER H 1 58 ? -4.802 13.009 -15.949 1.000 13.837 488 SER H C 1
ATOM 6164 O O . SER H 1 58 ? -4.330 11.996 -16.480 1.000 16.979 488 SER H O 1
ATOM 6167 N N . GLY H 1 59 ? -4.164 13.756 -15.052 1.000 14.318 489 GLY H N 1
ATOM 6168 C CA . GLY H 1 59 ? -2.762 13.520 -14.706 1.000 12.857 489 GLY H CA 1
ATOM 6169 C C . GLY H 1 59 ? -1.798 14.248 -15.626 1.000 12.219 489 GLY H C 1
ATOM 6170 O O . GLY H 1 59 ? -0.608 14.090 -15.486 1.000 12.359 489 GLY H O 1
ATOM 6171 N N . ASP H 1 60 ? -2.321 15.031 -16.583 1.000 12.109 490 ASP H N 1
ATOM 6172 C CA . ASP H 1 60 ? -1.532 15.804 -17.572 1.000 11.664 490 ASP H CA 1
ATOM 6173 C C . ASP H 1 60 ? -1.578 17.278 -17.210 1.000 10.719 490 ASP H C 1
ATOM 6174 O O . ASP H 1 60 ? -2.537 17.791 -16.636 1.000 10.936 490 ASP H O 1
ATOM 6179 N N . ALA H 1 61 ? -0.535 17.964 -17.601 1.000 11.103 491 ALA H N 1
ATOM 6180 C CA . ALA H 1 61 ? -0.436 19.424 -17.542 1.000 10.628 491 ALA H CA 1
ATOM 6181 C C . ALA H 1 61 ? 0.400 19.903 -18.724 1.000 10.490 491 ALA H C 1
ATOM 6182 O O . ALA H 1 61 ? 1.277 19.175 -19.175 1.000 10.892 491 ALA H O 1
ATOM 6184 N N . PHE H 1 62 ? 0.164 21.125 -19.161 1.000 9.159 492 PHE H N 1
ATOM 6185 C CA . PHE H 1 62 ? 1.006 21.821 -20.143 1.000 9.531 492 PHE H CA 1
ATOM 6186 C C . PHE H 1 62 ? 1.584 23.080 -19.551 1.000 9.830 492 PHE H C 1
ATOM 6187 O O . PHE H 1 62 ? 0.893 23.803 -18.822 1.000 9.527 492 PHE H O 1
ATOM 6195 N N . ILE H 1 63 ? 2.831 23.348 -19.930 1.000 9.934 493 ILE H N 1
ATOM 6196 C CA . ILE H 1 63 ? 3.547 24.559 -19.494 1.000 10.445 493 ILE H CA 1
ATOM 6197 C C . ILE H 1 63 ? 4.291 25.140 -20.679 1.000 10.965 493 ILE H C 1
ATOM 6198 O O . ILE H 1 63 ? 5.000 24.385 -21.361 1.000 11.408 493 ILE H O 1
ATOM 6203 N N . GLN H 1 64 ? 4.067 26.415 -20.957 1.000 10.672 494 GLN H N 1
ATOM 6204 C CA . GLN H 1 64 ? 4.822 27.116 -22.003 1.000 11.148 494 GLN H CA 1
ATOM 6205 C C . GLN H 1 64 ? 6.180 27.534 -21.432 1.000 10.978 494 GLN H C 1
ATOM 6206 O O . GLN H 1 64 ? 6.197 28.201 -20.386 1.000 12.598 494 GLN H O 1
ATOM 6212 N N . MET H 1 65 ? 7.281 27.149 -22.057 1.000 10.215 495 MET H N 1
ATOM 6213 C CA . MET H 1 65 ? 8.643 27.486 -21.614 1.000 11.017 495 MET H CA 1
ATOM 6214 C C . MET H 1 65 ? 9.194 28.655 -22.425 1.000 11.549 495 MET H C 1
ATOM 6215 O O . MET H 1 65 ? 8.548 29.114 -23.423 1.000 12.491 495 MET H O 1
ATOM 6220 N N . LYS H 1 66 ? 10.353 29.148 -21.986 1.000 12.350 496 LYS H N 1
ATOM 6221 C CA . LYS H 1 66 ? 10.972 30.345 -22.591 1.000 13.870 496 LYS H CA 1
ATOM 6222 C C . LYS H 1 66 ? 11.534 30.053 -23.970 1.000 13.673 496 LYS H C 1
ATOM 6223 O O . LYS H 1 66 ? 11.703 31.026 -24.702 1.000 12.910 496 LYS H O 1
ATOM 6229 N N . SER H 1 67 ? 11.828 28.813 -24.320 1.000 12.537 497 SER H N 1
ATOM 6230 C CA . SER H 1 67 ? 12.382 28.491 -25.640 1.000 13.027 497 SER H CA 1
ATOM 6231 C C . SER H 1 67 ? 12.314 27.003 -25.873 1.000 13.350 497 SER H C 1
ATOM 6232 O O . SER H 1 67 ? 12.149 26.243 -24.884 1.000 12.543 497 SER H O 1
ATOM 6235 N N . ALA H 1 68 ? 12.482 26.591 -27.112 1.000 14.165 498 ALA H N 1
ATOM 6236 C CA . ALA H 1 68 ? 12.608 25.160 -27.449 1.000 13.694 498 ALA H CA 1
ATOM 6237 C C . ALA H 1 68 ? 13.844 24.586 -26.767 1.000 14.429 498 ALA H C 1
ATOM 6238 O O . ALA H 1 68 ? 13.781 23.439 -26.322 1.000 14.796 498 ALA H O 1
ATOM 6240 N N . ASP H 1 69 ? 14.940 25.334 -26.690 1.000 14.882 499 ASP H N 1
ATOM 6241 C CA . ASP H 1 69 ? 16.170 24.825 -26.047 1.000 15.631 499 ASP H CA 1
ATOM 6242 C C . ASP H 1 69 ? 15.882 24.475 -24.582 1.000 14.207 499 ASP H C 1
ATOM 6243 O O . ASP H 1 69 ? 16.352 23.407 -24.081 1.000 14.898 499 ASP H O 1
ATOM 6248 N N . ARG H 1 70 ? 15.180 25.335 -23.848 1.000 15.327 500 ARG H N 1
ATOM 6249 C CA . ARG H 1 70 ? 14.878 25.092 -22.419 1.000 14.681 500 ARG H CA 1
ATOM 6250 C C . ARG H 1 70 ? 13.852 23.969 -22.293 1.000 13.941 500 ARG H C 1
ATOM 6251 O O . ARG H 1 70 ? 14.008 23.160 -21.387 1.000 15.025 500 ARG H O 1
ATOM 6259 N N . ALA H 1 71 ? 12.908 23.821 -23.213 1.000 13.444 501 ALA H N 1
ATOM 6260 C CA . ALA H 1 71 ? 11.921 22.718 -23.137 1.000 12.607 501 ALA H CA 1
ATOM 6261 C C . ALA H 1 71 ? 12.664 21.409 -23.385 1.000 12.739 501 ALA H C 1
ATOM 6262 O O . ALA H 1 71 ? 12.382 20.439 -22.683 1.000 13.094 501 ALA H O 1
ATOM 6264 N N . PHE H 1 72 ? 13.609 21.387 -24.328 1.000 13.266 502 PHE H N 1
ATOM 6265 C CA . PHE H 1 72 ? 14.386 20.165 -24.615 1.000 12.742 502 PHE H CA 1
ATOM 6266 C C . PHE H 1 72 ? 15.156 19.770 -23.350 1.000 13.657 502 PHE H C 1
ATOM 6267 O O . PHE H 1 72 ? 15.120 18.575 -22.978 1.000 16.002 502 PHE H O 1
ATOM 6275 N N . MET H 1 73 ? 15.848 20.712 -22.725 1.000 14.340 503 MET H N 1
ATOM 6276 C CA . MET H 1 73 ? 16.699 20.398 -21.545 1.000 15.327 503 MET H CA 1
ATOM 6277 C C . MET H 1 73 ? 15.807 19.979 -20.365 1.000 15.282 503 MET H C 1
ATOM 6278 O O . MET H 1 73 ? 16.212 19.038 -19.655 1.000 17.180 503 MET H O 1
ATOM 6283 N N . ALA H 1 74 ? 14.622 20.583 -20.216 1.000 14.646 504 ALA H N 1
ATOM 6284 C CA . ALA H 1 74 ? 13.684 20.159 -19.157 1.000 14.681 504 ALA H CA 1
ATOM 6285 C C . ALA H 1 74 ? 13.291 18.726 -19.418 1.000 14.126 504 ALA H C 1
ATOM 6286 O O . ALA H 1 74 ? 13.269 17.930 -18.425 1.000 14.935 504 ALA H O 1
ATOM 6288 N N . ALA H 1 75 ? 12.929 18.347 -20.644 1.000 14.705 505 ALA H N 1
ATOM 6289 C CA . ALA H 1 75 ? 12.541 16.962 -20.969 1.000 16.430 505 ALA H CA 1
ATOM 6290 C C . ALA H 1 75 ? 13.741 16.034 -20.747 1.000 17.893 505 ALA H C 1
ATOM 6291 O O . ALA H 1 75 ? 13.549 14.993 -20.154 1.000 19.640 505 ALA H O 1
ATOM 6293 N N . GLN H 1 76 ? 14.954 16.412 -21.135 1.000 19.094 506 GLN H N 1
ATOM 6294 C CA . GLN H 1 76 ? 16.139 15.546 -20.944 1.000 22.047 506 GLN H CA 1
ATOM 6295 C C . GLN H 1 76 ? 16.291 15.233 -19.456 1.000 21.676 506 GLN H C 1
ATOM 6296 O O . GLN H 1 76 ? 16.555 14.046 -19.132 1.000 23.904 506 GLN H O 1
ATOM 6302 N N . LYS H 1 77 ? 16.203 16.235 -18.584 1.000 19.962 507 LYS H N 1
ATOM 6303 C CA . LYS H 1 77 ? 16.559 16.059 -17.165 1.000 21.998 507 LYS H CA 1
ATOM 6304 C C . LYS H 1 77 ? 15.380 15.499 -16.357 1.000 22.651 507 LYS H C 1
ATOM 6305 O O . LYS H 1 77 ? 15.628 14.839 -15.348 1.000 23.712 507 LYS H O 1
ATOM 6311 N N . CYS H 1 78 ? 14.135 15.767 -16.727 1.000 18.759 508 CYS H N 1
ATOM 6312 C CA . CYS H 1 78 ? 12.977 15.495 -15.833 1.000 15.896 508 CYS H CA 1
ATOM 6313 C C . CYS H 1 78 ? 12.137 14.348 -16.373 1.000 15.622 508 CYS H C 1
ATOM 6314 O O . CYS H 1 78 ? 11.323 13.802 -15.635 1.000 15.142 508 CYS H O 1
ATOM 6317 N N . HIS H 1 79 ? 12.228 13.964 -17.640 1.000 13.907 509 HIS H N 1
ATOM 6318 C CA . HIS H 1 79 ? 11.428 12.860 -18.178 1.000 13.950 509 HIS H CA 1
ATOM 6319 C C . HIS H 1 79 ? 11.594 11.583 -17.350 1.000 17.073 509 HIS H C 1
ATOM 6320 O O . HIS H 1 79 ? 12.747 11.093 -17.261 1.000 18.490 509 HIS H O 1
ATOM 6327 N N . LYS H 1 80 ? 10.473 11.108 -16.820 1.000 17.355 510 LYS H N 1
ATOM 6328 C CA . LYS H 1 80 ? 10.322 9.855 -16.025 1.000 17.911 510 LYS H CA 1
ATOM 6329 C C . LYS H 1 80 ? 11.026 9.966 -14.667 1.000 20.057 510 LYS H C 1
ATOM 6330 O O . LYS H 1 80 ? 11.166 8.900 -14.002 1.000 21.203 510 LYS H O 1
ATOM 6336 N N . LYS H 1 81 ? 11.387 11.155 -14.217 1.000 16.811 511 LYS H N 1
ATOM 6337 C CA . LYS H 1 81 ? 11.885 11.429 -12.843 1.000 18.075 511 LYS H CA 1
ATOM 6338 C C . LYS H 1 81 ? 10.713 11.208 -11.871 1.000 17.345 511 LYS H C 1
ATOM 6339 O O . LYS H 1 81 ? 9.515 11.273 -12.272 1.000 15.849 511 LYS H O 1
ATOM 6345 N N . ASN H 1 82 ? 11.056 10.921 -10.628 1.000 16.599 512 ASN H N 1
ATOM 6346 C CA . ASN H 1 82 ? 10.079 10.571 -9.574 1.000 16.483 512 ASN H CA 1
ATOM 6347 C C . ASN H 1 82 ? 9.383 11.819 -9.024 1.000 14.644 512 ASN H C 1
ATOM 6348 O O . ASN H 1 82 ? 10.030 12.807 -8.736 1.000 16.640 512 ASN H O 1
ATOM 6353 N N . MET H 1 83 ? 8.079 11.695 -8.844 1.000 12.097 513 MET H N 1
ATOM 6354 C CA . MET H 1 83 ? 7.275 12.613 -8.019 1.000 12.201 513 MET H CA 1
ATOM 6355 C C . MET H 1 83 ? 6.273 11.730 -7.270 1.000 11.148 513 MET H C 1
ATOM 6356 O O . MET H 1 83 ? 5.396 11.166 -7.902 1.000 10.899 513 MET H O 1
ATOM 6361 N N . LYS H 1 84 ? 6.418 11.641 -5.957 1.000 11.247 514 LYS H N 1
ATOM 6362 C CA . LYS H 1 84 ? 5.441 10.935 -5.102 1.000 11.126 514 LYS H CA 1
ATOM 6363 C C . LYS H 1 84 ? 5.188 9.528 -5.680 1.000 10.104 514 LYS H C 1
ATOM 6364 O O . LYS H 1 84 ? 4.059 9.118 -5.777 1.000 11.117 514 LYS H O 1
ATOM 6370 N N . ASP H 1 85 ? 6.272 8.808 -5.981 1.000 11.741 515 ASP H N 1
ATOM 6371 C CA . ASP H 1 85 ? 6.241 7.391 -6.433 1.000 11.608 515 ASP H CA 1
ATOM 6372 C C . ASP H 1 85 ? 5.599 7.229 -7.812 1.000 11.693 515 ASP H C 1
ATOM 6373 O O . ASP H 1 85 ? 5.212 6.135 -8.154 1.000 12.888 515 ASP H O 1
ATOM 6378 N N . ARG H 1 86 ? 5.492 8.297 -8.579 1.000 10.650 516 ARG H N 1
ATOM 6379 C CA . ARG H 1 86 ? 5.150 8.250 -10.014 1.000 11.310 516 ARG H CA 1
ATOM 6380 C C . ARG H 1 86 ? 6.392 8.563 -10.828 1.000 12.763 516 ARG H C 1
ATOM 6381 O O . ARG H 1 86 ? 7.216 9.379 -10.426 1.000 14.134 516 ARG H O 1
ATOM 6389 N N . TYR H 1 87 ? 6.412 7.958 -11.994 1.000 13.951 517 TYR H N 1
ATOM 6390 C CA . TYR H 1 87 ? 7.358 8.279 -13.087 1.000 16.168 517 TYR H CA 1
ATOM 6391 C C . TYR H 1 87 ? 6.684 9.321 -13.979 1.000 15.858 517 TYR H C 1
ATOM 6392 O O . TYR H 1 87 ? 5.778 8.952 -14.723 1.000 18.527 517 TYR H O 1
ATOM 6401 N N . VAL H 1 88 ? 6.988 10.594 -13.757 1.000 12.260 518 VAL H N 1
ATOM 6402 C CA . VAL H 1 88 ? 6.243 11.665 -14.496 1.000 12.490 518 VAL H CA 1
ATOM 6403 C C . VAL H 1 88 ? 6.942 11.899 -15.836 1.000 12.086 518 VAL H C 1
ATOM 6404 O O . VAL H 1 88 ? 8.148 12.247 -15.857 1.000 12.983 518 VAL H O 1
ATOM 6408 N N . GLU H 1 89 ? 6.189 11.693 -16.914 1.000 12.784 519 GLU H N 1
ATOM 6409 C CA . GLU H 1 89 ? 6.689 11.947 -18.293 1.000 13.529 519 GLU H CA 1
ATOM 6410 C C . GLU H 1 89 ? 6.755 13.449 -18.570 1.000 13.159 519 GLU H C 1
ATOM 6411 O O . GLU H 1 89 ? 5.943 14.219 -18.036 1.000 12.886 519 GLU H O 1
ATOM 6417 N N . VAL H 1 90 ? 7.800 13.845 -19.273 1.000 12.267 520 VAL H N 1
ATOM 6418 C CA . VAL H 1 90 ? 8.031 15.247 -19.687 1.000 12.080 520 VAL H CA 1
ATOM 6419 C C . VAL H 1 90 ? 8.306 15.208 -21.187 1.000 13.618 520 VAL H C 1
ATOM 6420 O O . VAL H 1 90 ? 9.345 14.694 -21.598 1.000 14.031 520 VAL H O 1
ATOM 6424 N N . PHE H 1 91 ? 7.352 15.679 -21.974 1.000 12.367 521 PHE H N 1
ATOM 6425 C CA . PHE H 1 91 ? 7.346 15.626 -23.453 1.000 12.364 521 PHE H CA 1
ATOM 6426 C C . PHE H 1 91 ? 7.414 17.036 -24.038 1.000 11.738 521 PHE H C 1
ATOM 6427 O O . PHE H 1 91 ? 6.530 17.890 -23.764 1.000 11.666 521 PHE H O 1
ATOM 6435 N N . GLN H 1 92 ? 8.413 17.293 -24.834 1.000 11.947 522 GLN H N 1
ATOM 6436 C CA . GLN H 1 92 ? 8.611 18.580 -25.543 1.000 12.085 522 GLN H CA 1
ATOM 6437 C C . GLN H 1 92 ? 7.614 18.680 -26.709 1.000 10.968 522 GLN H C 1
ATOM 6438 O O . GLN H 1 92 ? 7.502 17.764 -27.515 1.000 13.104 522 GLN H O 1
ATOM 6444 N N . CYS H 1 93 ? 6.855 19.777 -26.755 1.000 11.435 523 CYS H N 1
ATOM 6445 C CA . CYS H 1 93 ? 5.758 19.929 -27.724 1.000 11.980 523 CYS H CA 1
ATOM 6446 C C . CYS H 1 93 ? 5.592 21.384 -28.113 1.000 9.994 523 CYS H C 1
ATOM 6447 O O . CYS H 1 93 ? 6.226 22.262 -27.514 1.000 9.773 523 CYS H O 1
ATOM 6450 N N . SER H 1 94 ? 4.737 21.610 -29.087 1.000 10.737 524 SER H N 1
ATOM 6451 C CA . SER H 1 94 ? 4.460 22.984 -29.562 1.000 11.077 524 SER H CA 1
ATOM 6452 C C . SER H 1 94 ? 3.219 23.574 -28.885 1.000 10.738 524 SER H C 1
ATOM 6453 O O . SER H 1 94 ? 2.361 22.836 -28.351 1.000 11.347 524 SER H O 1
ATOM 6456 N N . ALA H 1 95 ? 3.070 24.888 -28.946 1.000 11.012 525 ALA H N 1
ATOM 6457 C CA . ALA H 1 95 ? 1.868 25.577 -28.436 1.000 10.781 525 ALA H CA 1
ATOM 6458 C C . ALA H 1 95 ? 0.651 25.138 -29.252 1.000 10.627 525 ALA H C 1
ATOM 6459 O O . ALA H 1 95 ? -0.452 25.000 -28.677 1.000 9.960 525 ALA H O 1
ATOM 6461 N N . GLU H 1 96 ? 0.797 24.860 -30.545 1.000 10.494 526 GLU H N 1
ATOM 6462 C CA . GLU H 1 96 ? -0.385 24.372 -31.317 1.000 10.739 526 GLU H CA 1
ATOM 6463 C C . GLU H 1 96 ? -0.795 22.990 -30.795 1.000 10.440 526 GLU H C 1
ATOM 6464 O O . GLU H 1 96 ? -1.980 22.714 -30.713 1.000 10.258 526 GLU H O 1
ATOM 6470 N N . GLU H 1 97 ? 0.180 22.127 -30.500 1.000 10.305 527 GLU H N 1
ATOM 6471 C CA . GLU H 1 97 ? -0.186 20.811 -29.928 1.000 10.958 527 GLU H CA 1
ATOM 6472 C C . GLU H 1 97 ? -0.930 21.015 -28.597 1.000 10.333 527 GLU H C 1
ATOM 6473 O O . GLU H 1 97 ? -1.989 20.392 -28.373 1.000 11.277 527 GLU H O 1
ATOM 6479 N N . MET H 1 98 ? -0.408 21.862 -27.739 1.000 10.472 528 MET H N 1
ATOM 6480 C CA . MET H 1 98 ? -1.056 22.180 -26.449 1.000 10.573 528 MET H CA 1
ATOM 6481 C C . MET H 1 98 ? -2.489 22.682 -26.690 1.000 10.840 528 MET H C 1
ATOM 6482 O O . MET H 1 98 ? -3.421 22.216 -26.036 1.000 11.254 528 MET H O 1
ATOM 6487 N N . ASN H 1 99 ? -2.639 23.689 -27.549 1.000 10.132 529 ASN H N 1
ATOM 6488 C CA . ASN H 1 99 ? -3.960 24.314 -27.781 1.000 11.960 529 ASN H CA 1
ATOM 6489 C C . ASN H 1 99 ? -4.919 23.297 -28.411 1.000 12.262 529 ASN H C 1
ATOM 6490 O O . ASN H 1 99 ? -6.149 23.324 -28.143 1.000 13.107 529 ASN H O 1
ATOM 6495 N N . PHE H 1 100 ? -4.440 22.422 -29.280 1.000 10.892 530 PHE H N 1
ATOM 6496 C CA . PHE H 1 100 ? -5.257 21.364 -29.880 1.000 11.046 530 PHE H CA 1
ATOM 6497 C C . PHE H 1 100 ? -5.827 20.465 -28.775 1.000 11.127 530 PHE H C 1
ATOM 6498 O O . PHE H 1 100 ? -7.004 20.171 -28.789 1.000 11.690 530 PHE H O 1
ATOM 6506 N N . VAL H 1 101 ? -4.985 20.040 -27.848 1.000 10.586 531 VAL H N 1
ATOM 6507 C CA . VAL H 1 101 ? -5.474 19.174 -26.736 1.000 10.520 531 VAL H CA 1
ATOM 6508 C C . VAL H 1 101 ? -6.456 19.967 -25.894 1.000 11.327 531 VAL H C 1
ATOM 6509 O O . VAL H 1 101 ? -7.461 19.396 -25.449 1.000 12.288 531 VAL H O 1
ATOM 6513 N N . LEU H 1 102 ? -6.182 21.244 -25.624 1.000 10.861 532 LEU H N 1
ATOM 6514 C CA . LEU H 1 102 ? -7.094 22.016 -24.754 1.000 11.918 532 LEU H CA 1
ATOM 6515 C C . LEU H 1 102 ? -8.480 22.163 -25.395 1.000 12.703 532 LEU H C 1
ATOM 6516 O O . LEU H 1 102 ? -9.430 22.433 -24.654 1.000 14.251 532 LEU H O 1
ATOM 6521 N N . MET H 1 103 ? -8.634 22.044 -26.709 1.000 12.400 533 MET H N 1
ATOM 6522 C CA . MET H 1 103 ? -9.968 22.114 -27.330 1.000 14.101 533 MET H CA 1
ATOM 6523 C C . MET H 1 103 ? -10.490 20.707 -27.643 1.000 14.926 533 MET H C 1
ATOM 6524 O O . MET H 1 103 ? -11.440 20.577 -28.437 1.000 17.358 533 MET H O 1
ATOM 6529 N N . GLY H 1 104 ? -9.910 19.682 -27.033 1.000 14.839 534 GLY H N 1
ATOM 6530 C CA . GLY H 1 104 ? -10.453 18.309 -27.090 1.000 14.364 534 GLY H CA 1
ATOM 6531 C C . GLY H 1 104 ? -9.728 17.399 -28.066 1.000 15.695 534 GLY H C 1
ATOM 6532 O O . GLY H 1 104 ? -10.126 16.226 -28.177 1.000 17.140 534 GLY H O 1
ATOM 6533 N N . GLY H 1 105 ? -8.650 17.833 -28.708 1.000 14.267 535 GLY H N 1
ATOM 6534 C CA . GLY H 1 105 ? -7.885 16.966 -29.608 1.000 14.650 535 GLY H CA 1
ATOM 6535 C C . GLY H 1 105 ? -7.028 15.932 -28.894 1.000 14.399 535 GLY H C 1
ATOM 6536 O O . GLY H 1 105 ? -6.771 16.027 -27.695 1.000 15.645 535 GLY H O 1
ATOM 6537 N N . THR H 1 106 ? -6.628 14.907 -29.645 1.000 18.028 536 THR H N 1
ATOM 6538 C CA . THR H 1 106 ? -5.702 13.842 -29.176 1.000 19.181 536 THR H CA 1
ATOM 6539 C C . THR H 1 106 ? -4.419 13.951 -29.994 1.000 19.810 536 THR H C 1
A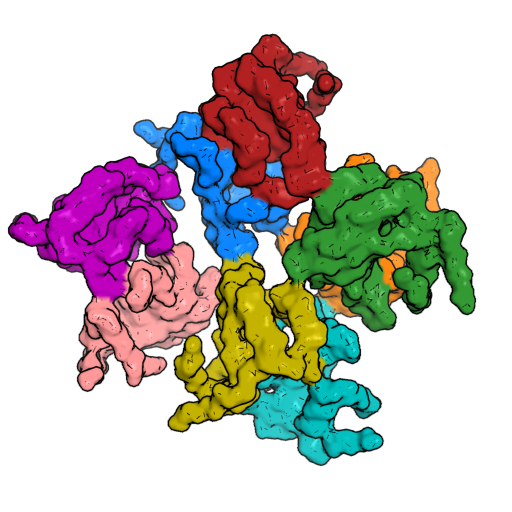TOM 6540 O O . THR H 1 106 ? -4.519 13.870 -31.228 1.000 22.640 536 THR H O 1
ATOM 6544 N N . LEU H 1 107 ? -3.265 14.134 -29.358 1.000 19.780 537 LEU H N 1
ATOM 6545 C CA . LEU H 1 107 ? -1.966 14.091 -30.084 1.000 22.997 537 LEU H CA 1
ATOM 6546 C C . LEU H 1 107 ? -1.587 12.663 -30.458 1.000 26.128 537 LEU H C 1
ATOM 6547 O O . LEU H 1 107 ? -1.532 11.854 -29.532 1.000 33.772 537 LEU H O 1
ATOM 6552 N N . ASN H 1 108 ? -1.203 12.446 -31.716 1.000 29.539 538 ASN H N 1
ATOM 6553 C CA . ASN H 1 108 ? -0.670 11.171 -32.276 1.000 34.012 538 ASN H CA 1
ATOM 6554 C C . ASN H 1 108 ? 0.827 11.345 -32.535 1.000 36.245 538 ASN H C 1
ATOM 6555 O O . ASN H 1 108 ? 1.317 10.978 -33.621 1.000 37.583 538 ASN H O 1
ATOM 6560 N N . ARG H 1 109 ? 1.510 12.005 -31.614 1.000 29.776 539 ARG H N 1
ATOM 6561 C CA . ARG H 1 109 ? 2.988 12.088 -31.590 1.000 27.251 539 ARG H CA 1
ATOM 6562 C C . ARG H 1 109 ? 3.383 11.778 -30.149 1.000 30.713 539 ARG H C 1
ATOM 6563 O O . ARG H 1 109 ? 2.641 12.261 -29.266 1.000 32.842 539 ARG H O 1
ATOM 6571 N N . ASN H 1 110 ? 4.418 10.969 -29.906 1.000 36.533 540 ASN H N 1
ATOM 6572 C CA . ASN H 1 110 ? 4.823 10.625 -28.513 1.000 43.595 540 ASN H CA 1
ATOM 6573 C C . ASN H 1 110 ? 6.351 10.574 -28.419 1.000 46.231 540 ASN H C 1
ATOM 6574 O O . ASN H 1 110 ? 6.895 10.267 -27.348 1.000 53.332 540 ASN H O 1
#

Foldseek 3Di:
DAFDWPFQQKKKKAQADPPDDPVLVLVLLVVQSVQFDDPDKAQAAAPVRHGRRMIMTGGNGLVSLVVSQVVRAQNDGDPGRIGMDGGDPRVVVCVRVPHDHPDD/DAFDFPFQQKKKKAQADPPDDVVLVLVLLPVLSVFFDDPDKAQAAAPVRHGGRMIMTGGNGLVSLVVSQVPRAQNDRPNGGIGMGGGDPRQVVCVNVHDDHPPD/DAQDFPFQQKKKKAQAPPPDDPVLVLVLLPVLSVQFPDPDKAQAAAPVRHGGRMIMTGGNGLVSLVVSQVVRAQNDGPRGGIGMDGGDVSVVVCVNVPDDDPPD/DAFDFPFQQKKKKAQADPPDDPVLVLVLLPVLNVQFDDPDKAFAAAPVRHGGRMIMTGGNGQVSLVVSQVPRAQNDGPPGGIGMGGGDPRQVVCVRVHDDHPDD/DDFDFPFQQKKKKAQAPLPDDPVLVLVLLPVQSVQFDDPDKAQAAAPVRGGRRMIMTGGNGLVSLVVSQVVRAQNDRPHGRIGMDRGDVRVVVCVNVPHDD/DAFDFPFQQKKKKADAPPPDDPVLVLVLLPVLSVQFDDPDKAFAAALVRHGGRMIMTGGNGLVSLVVSQVPRALNDRPRGGIHMDTGDVSVVVCVNVPHDDPPD/DAFDWPFQQKKKKAQADPPDDPVLVCVLLPVLNVQFDDPDKAQAAAPVRHGRRMIMTGGNGLVSLVVSQVVRAQNDGVPGRIGMGGTDPRLVVCRNVHHDHPDD/DAFDFPWQQKKKKAFADLPDDVVLVLVLLPVLSVQFDDPDKAQAAAPVRHGGRMIMTGGNGLVSLVVSQVVRALNDRPNGGIGIDGGDVRVVVCVNVPDDHPDD

Radius of gyration: 29.41 Å; Cα contacts (8 Å, |Δi|>4): 1885; chains: 8; bounding box: 56×90×83 Å

Organism: Homo sapiens (NCBI:txid9606)

B-factor: mean 17.17, std 8.13, range [6.98, 60.52]

InterPro domains:
  IPR000504 RNA recognition motif domain [PF28441] (227-317)
  IPR000504 RNA recognition motif domain [PF28441] (328-413)
  IPR000504 RNA recognition motif domain [PF28441] (447-540)
  IPR000504 RNA recognition motif domain [PS50102] (225-302)
  IPR000504 RNA recognition motif domain [PS50102] (326-406)
  IPR000504 RNA recognition motif domain [SM00360] (226-298)
  IPR000504 RNA recognition motif domain [SM00360] (327-402)
  IPR000504 RNA recognition motif domain [SM00360] (446-521)
  IPR012337 Ribonuclease H-like superfamily [SSF53098] (28-195)
  IPR012677 Nucleotide-binding alpha-beta plait domain superfamily [G3DSA:3.30.70.330] (223-304)
  IPR012677 Nucleotide-binding alpha-beta plait domain superfamily [G3DSA:3.30.70.330] (307-420)
  IPR012677 Nucleotide-binding alpha-beta plait domain superfamily [G3DSA:3.30.70.330] (438-535)
  IPR034427 ESRP1, RNA recognition motif 1 [cd12736] (216-308)
  IPR035979 RNA-binding domain superfamily [SSF54928] (223-390)
  IPR035979 RNA-binding domain superfamily [SSF54928] (436-529)
  IPR036397 Ribonuclease H superfamily [G3DSA:3.30.420.10] (4-199)
  IPR050666 Epithelial Splicing Regulatory [PTHR13976] (221-415)

Secondary structure (DSSP, 8-state):
-----S---EEEEES--TT--HHHHHHHHGGGGGGB-SSEEEEEE-TTSSEEEEEEEEBSSHHHHHHHHHHHTTEEETTEEEEEEEE-HHHHHHHHTT------/-----S---EEEEE---TT--HHHHHHHHGGGGGGB-SSEEEEEE-TTSSEEEEEEEEBS-HHHHHHHHHHHTTEEETTEEEEEEEE-HHHHHHHHTT------/-----S---EEEEES--TT--HHHHHHHHGGGGGGB-SSEEEEEE-TTSSEEEEEEEEBSSHHHHHHHHHHHTTEEETTEEEEEEEE-HHHHHHHHTT------/-----S---EEEEES--TT--HHHHHHHHGGGGGGB-SSEEEEEE-TTSSEEEEEEEEBS-HHHHHHHHHHHTTEEETTEEEEEEEE-HHHHHHHHTT------/-----S---EEEEES--TT--HHHHHHHHGGGGGGB-SSEEEEEE-TTSSEEEEEEEEBSSHHHHHHHHHHHTTEEETTEEEEEEEE-HHHHHHHHTT---/-----S---EEEEES--TT--HHHHHHHHGGGGGGB-SSEEEEEE-TTSSEEEEEEEEBS-HHHHHHHHHHHTTEEETTEEEEEEEE-HHHHHHHHTT------/-----SS--EEEEES--TT--HHHHHHHHGGGGGGB-SSEEEEEE-TTSSEEEEEEEEBS-HHHHHHHHHHHTTEEETTEEEEEEEE-HHHHHHHHTT------/-----S---EEEEES--TT--HHHHHHHHGGGGGGB-SSEEEEEE-TTSSEEEEEEEEBS-HHHHHHHHHHHTTEEETTEEEEEEEE-HHHHHHHHTT------

Nearest PDB structures (foldseek):
  7vkj-assembly1_B  TM=1.004E+00  e=1.605E-22  Homo sapiens
  2rvj-assembly1_A  TM=8.545E-01  e=3.025E-16  Homo sapiens
  5uzm-assembly2_B  TM=8.825E-01  e=2.187E-07  Drosophila melanogaster
  2lxu-assembly1_A  TM=7.763E-01  e=7.682E-08  Homo sapiens
  3p6y-assembly4_O  TM=7.953E-01  e=1.147E-03  Homo sapiens

Sequence (829 aa):
FVPPTNVRDCIRLRGLPYAATIEDILDFLGEFATDIRTHGVHMVLNHQGRPSGDAFIQMKSADRAFMAAQQKCHKKNMKDRYVEVFQCSAEEMNFVLMGGTLNRNFVPPTNVRDCIRLRGLPYAATIEDILDFLGEFATDIRTHGVHMVLNHQGRPSGDAFIQMKSADRAFMAAQKCHKKNMKDRYVEVFQCSAEEMNFVLMGGTLNRNFVPPTNVRDCIRLRGLPYAATIEDILDFLGEFATDIRTHGVHMVLNHQGRPSGDAFIQMKSADRAFMAAQKCHKKNMKDRYVEVFQCSAEEMNFVLMGGTLNRNFVPPTNVRDCIRLRGLPYAATIEDILDFLGEFATDIRTHGVHMVLNHQGRPSGDAFIQMKSADRAFMAAQKCHKKNMKDRYVEVFQCSAEEMNFVLMGGTLNRNFVPPTNVRDCIRLRGLPYAATIEDILDFLGEFATDIRTHGVHMVLNHQGRPSGDAFIQMKSADRAFMAAQKCHKKNMKDRYVEVFQCSAEEMNFVLMGGTLFVPPTNVRDCIRLRGLPYAATIEDILDFLGEFATDIRTHGVHMVLNHQGRPSGDAFIQMKSADRAFMAAQKCHKKNMKDRYVEVFQCSAEEMNFVLMGGTLNRNFVPPTNVRDCIRLRGLPYAATIEDILDFLGEFATDIRTHGVHMVLNHQGRPSGDAFIQMKSADRAFMAAQKCHKKNMKDRYVEVFQCSAEEMNFVLMGGTLNRNFVPPTNVRDCIRLRGLPYAATIEDILDFLGEFATDIRTHGVHMVLNHQGRPSGDAFIQMKSADRAFMAAQKCHKKNMKDRYVEVFQCSAEEMNFVLMGGTLNRN